Protein AF-0000000066303679 (afdb_homodimer)

Foldseek 3Di:
DADELDDPVQLLVLLVLLLVLCVVVVAFKEWALAPLLVCNNWQQDDPFLVAGWTWIRGNPDRDIATEGAPVCLVSSVRGTPDDSVRYHHDYCCQPPHPPHHCLLVVLVVCCVVPVPGAEYEYQCPRPSCDPVSVVNNCVNCVRHHYDHCHCSSLVSCQFPDPSQVVQLLLFQQLQQQLVVQLLVQAAAFAFQVVSQVSSVVSQQCRDPVDGWDAAQARKQKQAFQRLLPDRDDGDRDGGHAQIKMKTKDWHHGSQWTWIWIFMETHYDDDPVVQVVLVLLLVLQVQLQQQFAFFAFLLNSLVSSCVSNVVVPDDDDDFQKAWAGGHHHPDRGSPPATNHNPTGHTADFRRKMKGWSKDNDDRHIGTGIWIWGHHNGGIGTSYDPDRGHHYHD/DADELDDPVQLLVLLVLLLVLCVVVVAFKEWALAPLLVCNNWQQDDPFLVAGWTWIRGNPDRDIATEGAPVCLVSSVRGTPDDSVRYHHDYCCQPPHPPHHCLLVVLVVCCVVPVPGAEYEYQCPRPSCDPVSVVNNCVNCVRHHYDHCHCSSLVSPQFPDPSQVVQLLLFQQLQQQLVVQLLVQAAAFAFQVVSQVSSVVSQQCRDPVDGWDAAQARKQKQAFQRLLPDRDDGDRDGGHAQIKMKTKDWHHGSQWTWIWIFMETHYDDDPVVQVVLVLLLVLQVQLQQQFAFFAFLLNSLVSSCVSNVVVPDDDDDFQKAWAGGHHHPDRGSPPATNDNPTGHTADFRRKMKGWSKDNDDRHIGTGIWIWGHHNGGIGTSYDPDRGHHYHD

pLDDT: mean 97.38, std 2.49, range [75.25, 98.94]

Radius of gyration: 25.13 Å; Cα contacts (8 Å, |Δi|>4): 1932; chains: 2; bounding box: 58×66×66 Å

Secondary structure (DSSP, 8-state):
----SS-HHHHHHHHHHHHHHHHHTT-SEEEE--HHHHHHHH---BS-TTS--EEEEESSSSS-EEEEEGGGHHHHHHH-SS-GGGEEEEPGGGTT-SS--HHHHHHHHHHHH-TT--EEEE-TT-TTSBHHHHHHHHHH-TTSEEEE-TTHHHHHTTBPPHHHHHHHHHHHHHHHHHHHHHHHH--TTSBHHHHHHHHHHHHHH--SS------SS--EEEEGGGGG-SSPPP-SPBPPSSEEEEEEEEEEETTEEEEEEEEEEES---HHHHHHHHHHHHHHHHHHHT-STT-BHHHHHHHHHHHHHTTT----S-SEEEESB--TT-SEEEEEEESTT--PBP-TTBEEEE--EEE-SS-EEE--EEEEE-SSSEEES--S--S-EEE-/----SS-HHHHHHHHHHHHHHHHHTT-SEEEE--HHHHHHHH----S-TTS--EEEEESSSSS-EEEEEGGGHHHHHHH-SS-GGGEEEEPGGGTT-SS--HHHHHHHHHHHH-TT--EEEE-TT-TTSBHHHHHHHHHH-TTSEEEE-TTHHHHHTTBPPHHHHHHHHHHHHHHHHHHHHHHHH--TTSBHHHHHHHHHHHHHH--SS------SS--EEEEGGGGG-SSBPP-SPBPPSSEEEEEEEEEEETTEEEEEEEEEEES---HHHHHHHHHHHHHHHHHHHT--TT-BHHHHHHHHHHHHHTTT----S-SEEEESB--TT-SEEEEEEESTT--PBP-TTBEEEE--EEE-SS-EEE--EEEEE-SSSEEES--S--S-EEE-

Structure (mmCIF, N/CA/C/O backbone):
data_AF-0000000066303679-model_v1
#
loop_
_entity.id
_entity.type
_entity.pdbx_description
1 polymer 'Uncharacterized hydrolase/peptida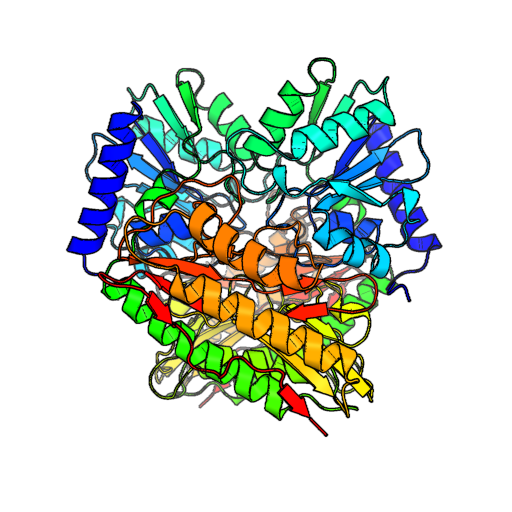se y4tM'
#
loop_
_atom_site.group_PDB
_atom_site.id
_atom_site.type_symbol
_atom_site.label_atom_id
_atom_site.label_alt_id
_atom_site.label_comp_id
_atom_site.label_asym_id
_atom_site.label_entity_id
_atom_site.label_seq_id
_atom_site.pdbx_PDB_ins_code
_atom_site.Cartn_x
_atom_site.Cartn_y
_atom_site.Cartn_z
_atom_site.occupancy
_atom_site.B_iso_or_equiv
_atom_site.auth_seq_id
_atom_site.auth_comp_id
_atom_site.auth_asym_id
_atom_site.auth_atom_id
_atom_site.pdb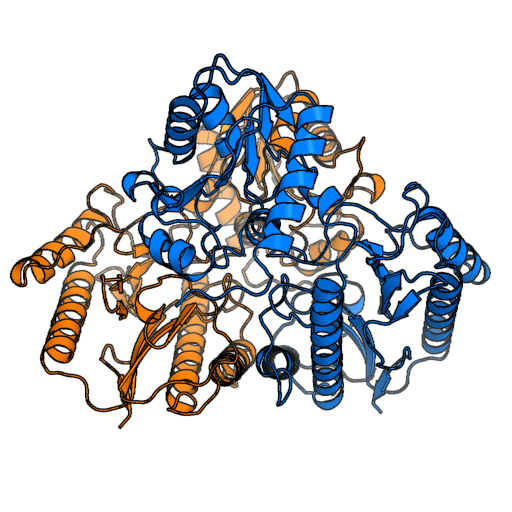x_PDB_model_num
ATOM 1 N N . MET A 1 1 ? 24.609 -1.785 -13.289 1 75.94 1 MET A N 1
ATOM 2 C CA . MET A 1 1 ? 24.969 -0.523 -12.648 1 75.94 1 MET A CA 1
ATOM 3 C C . MET A 1 1 ? 24.031 -0.221 -11.492 1 75.94 1 MET A C 1
ATOM 5 O O . MET A 1 1 ? 22.812 -0.431 -11.594 1 75.94 1 MET A O 1
ATOM 9 N N . ARG A 1 2 ? 24.578 0.362 -10.367 1 88.31 2 ARG A N 1
ATOM 10 C CA . ARG A 1 2 ? 23.797 0.709 -9.188 1 88.31 2 ARG A CA 1
ATOM 11 C C . ARG A 1 2 ? 23.047 2.02 -9.398 1 88.31 2 ARG A C 1
ATOM 13 O O . ARG A 1 2 ? 23.562 2.955 -10 1 88.31 2 ARG A O 1
ATOM 20 N N . ILE A 1 3 ? 21.875 2.033 -9 1 89.94 3 ILE A N 1
ATOM 21 C CA . ILE A 1 3 ? 21.031 3.227 -9.055 1 89.94 3 ILE A CA 1
ATOM 22 C C . ILE A 1 3 ? 20.938 3.854 -7.668 1 89.94 3 ILE A C 1
ATOM 24 O O . ILE A 1 3 ? 20.094 3.449 -6.859 1 89.94 3 ILE A O 1
ATOM 28 N N . LEU A 1 4 ? 21.797 4.859 -7.406 1 94.44 4 LEU A N 1
ATOM 29 C CA . LEU A 1 4 ? 21.781 5.559 -6.125 1 94.44 4 LEU A CA 1
ATOM 30 C C . LEU A 1 4 ? 21.359 7.012 -6.305 1 94.44 4 LEU A C 1
ATOM 32 O O . LEU A 1 4 ? 21.766 7.672 -7.262 1 94.44 4 LEU A O 1
ATOM 36 N N . HIS A 1 5 ? 20.547 7.453 -5.418 1 96.44 5 HIS A N 1
ATOM 37 C CA . HIS A 1 5 ? 19.984 8.797 -5.539 1 96.44 5 HIS A CA 1
ATOM 38 C C . HIS A 1 5 ? 20.672 9.766 -4.586 1 96.44 5 HIS A C 1
ATOM 40 O O . HIS A 1 5 ? 20.406 10.969 -4.621 1 96.44 5 HIS A O 1
ATOM 46 N N . PHE A 1 6 ? 21.516 9.258 -3.689 1 98.12 6 PHE A N 1
ATOM 47 C CA . PHE A 1 6 ? 22.281 10.055 -2.744 1 98.12 6 PHE A CA 1
ATOM 48 C C . PHE A 1 6 ? 23.75 9.641 -2.766 1 98.12 6 PHE A C 1
ATOM 50 O O . PHE A 1 6 ? 24.094 8.539 -3.219 1 98.12 6 PHE A O 1
ATOM 57 N N . SER A 1 7 ? 24.672 10.5 -2.281 1 97.62 7 SER A N 1
ATOM 58 C CA . SER A 1 7 ? 26.109 10.18 -2.203 1 97.62 7 SER A CA 1
ATOM 59 C C . SER A 1 7 ? 26.391 9.18 -1.092 1 97.62 7 SER A C 1
ATOM 61 O O . SER A 1 7 ? 25.609 9.055 -0.144 1 97.62 7 SER A O 1
ATOM 63 N N . ASP A 1 8 ? 27.469 8.492 -1.233 1 96.38 8 ASP A N 1
ATOM 64 C CA . ASP A 1 8 ? 27.906 7.582 -0.183 1 96.38 8 ASP A CA 1
ATOM 65 C C . ASP A 1 8 ? 28.078 8.312 1.147 1 96.38 8 ASP A C 1
ATOM 67 O O . ASP A 1 8 ? 27.75 7.77 2.205 1 96.38 8 ASP A O 1
ATOM 71 N N . ALA A 1 9 ? 28.562 9.492 1.059 1 97.62 9 ALA A N 1
ATOM 72 C CA . ALA A 1 9 ? 28.766 10.297 2.26 1 97.62 9 ALA A CA 1
ATOM 73 C C . ALA A 1 9 ? 27.453 10.578 2.967 1 97.62 9 ALA A C 1
ATOM 75 O O . ALA A 1 9 ? 27.375 10.57 4.195 1 97.62 9 ALA A O 1
ATOM 76 N N . GLU A 1 10 ? 26.406 10.844 2.201 1 98.12 10 GLU A N 1
ATOM 77 C CA . GLU A 1 10 ? 25.094 11.102 2.787 1 98.12 10 GLU A CA 1
ATOM 78 C C . GLU A 1 10 ? 24.547 9.852 3.475 1 98.12 10 GLU A C 1
ATOM 80 O O . GLU A 1 10 ? 24.016 9.93 4.586 1 98.12 10 GLU A O 1
ATOM 85 N N . TYR A 1 11 ? 24.641 8.703 2.84 1 98.12 11 TYR A N 1
ATOM 86 C CA . TYR A 1 11 ? 24.203 7.453 3.455 1 98.12 11 TYR A CA 1
ATOM 87 C C . TYR A 1 11 ? 24.984 7.18 4.738 1 98.12 11 TYR A C 1
ATOM 89 O O . TYR A 1 11 ? 24.406 6.723 5.73 1 98.12 11 TYR A O 1
ATOM 97 N N . GLN A 1 12 ? 26.266 7.469 4.699 1 97.75 12 GLN A N 1
ATOM 98 C CA . GLN A 1 12 ? 27.109 7.25 5.875 1 97.75 12 GLN A CA 1
ATOM 99 C C . GLN A 1 12 ? 26.688 8.156 7.027 1 97.75 12 GLN A C 1
ATOM 101 O O . GLN A 1 12 ? 26.625 7.723 8.18 1 97.75 12 GLN A O 1
ATOM 106 N N . GLN A 1 13 ? 26.422 9.383 6.711 1 98.12 13 GLN A N 1
ATOM 107 C CA . GLN A 1 13 ? 25.984 10.328 7.738 1 98.12 13 GLN A CA 1
ATOM 108 C C . GLN A 1 13 ? 24.656 9.883 8.352 1 98.12 13 GLN A C 1
ATOM 110 O O . GLN A 1 13 ? 24.469 9.984 9.562 1 98.12 13 GLN A O 1
ATOM 115 N N . ARG A 1 14 ? 23.75 9.422 7.512 1 98.56 14 ARG A N 1
ATOM 116 C CA . ARG A 1 14 ? 22.469 8.906 7.984 1 98.56 14 ARG A CA 1
ATOM 117 C C . ARG A 1 14 ? 22.656 7.738 8.945 1 98.56 14 ARG A C 1
ATOM 119 O O . ARG A 1 14 ? 22.062 7.703 10.016 1 98.56 14 ARG A O 1
ATOM 126 N N . MET A 1 15 ? 23.547 6.84 8.57 1 98.56 15 MET A N 1
ATOM 127 C CA . MET A 1 15 ? 23.828 5.664 9.383 1 98.56 15 MET A CA 1
ATOM 128 C C . MET A 1 15 ? 24.422 6.07 10.734 1 98.56 15 MET A C 1
ATOM 130 O O . MET A 1 15 ? 24.031 5.535 11.773 1 98.56 15 MET A O 1
ATOM 134 N N . LEU A 1 16 ? 25.281 7.027 10.688 1 98.38 16 LEU A N 1
ATOM 135 C CA . LEU A 1 16 ? 25.938 7.496 11.914 1 98.38 16 LEU A CA 1
ATOM 136 C C . LEU A 1 16 ? 24.906 8.094 12.875 1 98.38 16 LEU A C 1
ATOM 138 O O . LEU A 1 16 ? 24.969 7.84 14.078 1 98.38 16 LEU A O 1
ATOM 142 N N . ARG A 1 17 ? 24 8.859 12.383 1 98.69 17 ARG A N 1
ATOM 143 C CA . ARG A 1 17 ? 22.984 9.477 13.219 1 98.69 17 ARG A CA 1
ATOM 144 C C . ARG A 1 17 ? 22.062 8.422 13.836 1 98.69 17 ARG A C 1
ATOM 146 O O . ARG A 1 17 ? 21.641 8.562 14.984 1 98.69 17 ARG A O 1
ATOM 153 N N . VAL A 1 18 ? 21.75 7.355 13.078 1 98.88 18 VAL A N 1
ATOM 154 C CA . VAL A 1 18 ? 20.938 6.262 13.594 1 98.88 18 VAL A CA 1
ATOM 155 C C . VAL A 1 18 ? 21.688 5.531 14.703 1 98.88 18 VAL A C 1
ATOM 157 O O . VAL A 1 18 ? 21.141 5.254 15.766 1 98.88 18 VAL A O 1
ATOM 160 N N . LYS A 1 19 ? 22.969 5.277 14.492 1 98.81 19 LYS A N 1
ATOM 161 C CA . LYS A 1 19 ? 23.781 4.582 15.484 1 98.81 19 LYS A CA 1
ATOM 162 C C . LYS A 1 19 ? 23.922 5.406 16.766 1 98.81 19 LYS A C 1
ATOM 164 O O . LYS A 1 19 ? 23.984 4.855 17.859 1 98.81 19 LYS A O 1
ATOM 169 N N . GLN A 1 20 ? 24.016 6.719 16.609 1 98.75 20 GLN A N 1
ATOM 170 C CA . GLN A 1 20 ? 24.062 7.586 17.781 1 98.75 20 GLN A CA 1
ATOM 171 C C . GLN A 1 20 ? 22.797 7.453 18.625 1 98.75 20 GLN A C 1
ATOM 173 O O . GLN A 1 20 ? 22.859 7.391 19.859 1 98.75 20 GLN A O 1
ATOM 178 N N . ARG A 1 21 ? 21.672 7.395 18 1 98.62 21 ARG A N 1
ATOM 179 C CA . ARG A 1 21 ? 20.422 7.234 18.719 1 98.62 21 ARG A CA 1
ATOM 180 C C . ARG A 1 21 ? 20.328 5.848 19.344 1 98.62 21 ARG A C 1
ATOM 182 O O . ARG A 1 21 ? 19.781 5.688 20.438 1 98.62 21 ARG A O 1
ATOM 189 N N . MET A 1 22 ? 20.797 4.828 18.594 1 98.75 22 MET A N 1
ATOM 190 C CA . MET A 1 22 ? 20.859 3.48 19.156 1 98.75 22 MET A CA 1
ATOM 191 C C . MET A 1 22 ? 21.688 3.473 20.438 1 98.75 22 MET A C 1
ATOM 193 O O . MET A 1 22 ? 21.25 2.902 21.453 1 98.75 22 MET A O 1
ATOM 197 N N . GLN A 1 23 ? 22.797 4.133 20.359 1 98.38 23 GLN A N 1
ATOM 198 C CA . GLN A 1 23 ? 23.688 4.191 21.516 1 98.38 23 GLN A CA 1
ATOM 199 C C . GLN A 1 23 ? 23 4.867 22.703 1 98.38 23 GLN A C 1
ATOM 201 O O . GLN A 1 23 ? 23.094 4.387 23.828 1 98.38 23 GLN A O 1
ATOM 206 N N . ALA A 1 24 ? 22.312 5.906 22.438 1 98.44 24 ALA A N 1
ATOM 207 C CA . ALA A 1 24 ? 21.609 6.656 23.469 1 98.44 24 ALA A CA 1
ATOM 208 C C . ALA A 1 24 ? 20.531 5.809 24.141 1 98.44 24 ALA A C 1
ATOM 210 O O . ALA A 1 24 ? 20.141 6.07 25.281 1 98.44 24 ALA A O 1
ATOM 211 N N . GLN A 1 25 ? 20.109 4.758 23.469 1 97.88 25 GLN A N 1
ATOM 212 C CA . GLN A 1 25 ? 19.031 3.918 23.984 1 97.88 25 GLN A CA 1
ATOM 213 C C . GLN A 1 25 ? 19.547 2.535 24.375 1 97.88 25 GLN A C 1
ATOM 215 O O . GLN A 1 25 ? 18.766 1.619 24.625 1 97.88 25 GLN A O 1
ATOM 220 N N . ASP A 1 26 ? 20.812 2.324 24.297 1 98.12 26 ASP A N 1
ATOM 221 C CA . ASP A 1 26 ? 21.484 1.08 24.672 1 98.12 26 ASP A CA 1
ATOM 222 C C . ASP A 1 26 ? 21.031 -0.075 23.781 1 98.12 26 ASP A C 1
ATOM 224 O O . ASP A 1 26 ? 20.656 -1.142 24.281 1 98.12 26 ASP A O 1
ATOM 228 N N . ILE A 1 27 ? 20.953 0.171 22.484 1 98.75 27 ILE A N 1
ATOM 229 C CA . ILE A 1 27 ? 20.578 -0.84 21.5 1 98.75 27 ILE A CA 1
ATOM 230 C C . ILE A 1 27 ? 21.828 -1.359 20.797 1 98.75 27 ILE A C 1
ATOM 232 O O . ILE A 1 27 ? 22.562 -0.587 20.188 1 98.75 27 ILE A O 1
ATOM 236 N N . ASP A 1 28 ? 22.031 -2.652 20.844 1 98.75 28 ASP A N 1
ATOM 237 C CA . ASP A 1 28 ? 23.188 -3.277 20.203 1 98.75 28 ASP A CA 1
ATOM 238 C C . ASP A 1 28 ? 22.953 -3.492 18.719 1 98.75 28 ASP A C 1
ATOM 240 O O . ASP A 1 28 ? 23.859 -3.326 17.906 1 98.75 28 ASP A O 1
ATOM 244 N N . VAL A 1 29 ? 21.781 -3.938 18.391 1 98.88 29 VAL A N 1
ATOM 245 C CA . VAL A 1 29 ? 21.359 -4.203 17.016 1 98.88 29 VAL A CA 1
ATOM 246 C C . VAL A 1 29 ? 19.953 -3.66 16.797 1 98.88 29 VAL A C 1
ATOM 248 O O . VAL A 1 29 ? 19.078 -3.789 17.656 1 98.88 29 VAL A O 1
ATOM 251 N N . LEU A 1 30 ? 19.766 -2.957 15.734 1 98.94 30 LEU A N 1
ATOM 252 C CA . LEU A 1 30 ? 18.453 -2.486 15.32 1 98.94 30 LEU A CA 1
ATOM 253 C C . LEU A 1 30 ? 17.953 -3.268 14.109 1 98.94 30 LEU A C 1
ATOM 255 O O . LEU A 1 30 ? 18.641 -3.369 13.102 1 98.94 30 LEU A O 1
ATOM 259 N N . ILE A 1 31 ? 16.812 -3.932 14.234 1 98.94 31 ILE A N 1
ATOM 260 C CA . ILE A 1 31 ? 16.141 -4.562 13.102 1 98.94 31 ILE A CA 1
ATOM 261 C C . ILE A 1 31 ? 15.18 -3.574 12.453 1 98.94 31 ILE A C 1
ATOM 263 O O . ILE A 1 31 ? 14.148 -3.236 13.039 1 98.94 31 ILE A O 1
ATOM 267 N N . VAL A 1 32 ? 15.539 -3.078 11.281 1 98.88 32 VAL A N 1
ATOM 268 C CA . VAL A 1 32 ? 14.734 -2.119 10.523 1 98.88 32 VAL A CA 1
ATOM 269 C C . VAL A 1 32 ? 13.875 -2.857 9.5 1 98.88 32 VAL A C 1
ATOM 271 O O . VAL A 1 32 ? 14.406 -3.572 8.641 1 98.88 32 VAL A O 1
ATOM 274 N N . THR A 1 33 ? 12.562 -2.666 9.602 1 98.56 33 THR A N 1
ATOM 275 C CA . THR A 1 33 ? 11.688 -3.404 8.695 1 98.56 33 THR A CA 1
ATOM 276 C C . THR A 1 33 ? 10.844 -2.445 7.855 1 98.56 33 THR A C 1
ATOM 278 O O . THR A 1 33 ? 10.312 -2.832 6.812 1 98.56 33 THR A O 1
ATOM 281 N N . GLU A 1 34 ? 10.641 -1.218 8.312 1 98.06 34 GLU A N 1
ATOM 282 C CA . GLU A 1 34 ? 9.883 -0.247 7.52 1 98.06 34 GLU A CA 1
ATOM 283 C C . GLU A 1 34 ? 10.586 0.059 6.203 1 98.06 34 GLU A C 1
ATOM 285 O O . GLU A 1 34 ? 11.742 0.495 6.195 1 98.06 34 GLU A O 1
ATOM 290 N N . PRO A 1 35 ? 9.914 -0.115 5.09 1 98.5 35 PRO A N 1
ATOM 291 C CA . PRO A 1 35 ? 10.578 0.049 3.791 1 98.5 35 PRO A CA 1
ATOM 292 C C . PRO A 1 35 ? 11.18 1.438 3.607 1 98.5 35 PRO A C 1
ATOM 294 O O . PRO A 1 35 ? 12.266 1.571 3.035 1 98.5 35 PRO A O 1
ATOM 297 N N . ALA A 1 36 ? 10.516 2.436 4.086 1 98.69 36 ALA A N 1
ATOM 298 C CA . ALA A 1 36 ? 11.031 3.797 3.967 1 98.69 36 ALA A CA 1
ATOM 299 C C . ALA A 1 36 ? 12.359 3.947 4.707 1 98.69 36 ALA A C 1
ATOM 301 O O . ALA A 1 36 ? 13.266 4.641 4.238 1 98.69 36 ALA A O 1
ATOM 302 N N . ASN A 1 37 ? 12.461 3.309 5.859 1 98.88 37 ASN A N 1
ATOM 303 C CA . ASN A 1 37 ? 13.695 3.369 6.648 1 98.88 37 ASN A CA 1
ATOM 304 C C . ASN A 1 37 ? 14.82 2.596 5.977 1 98.88 37 ASN A C 1
ATOM 306 O O . ASN A 1 37 ? 15.977 3.027 6.004 1 98.88 37 ASN A O 1
ATOM 310 N N . ILE A 1 38 ? 14.5 1.444 5.406 1 98.88 38 ILE A N 1
ATOM 311 C CA . ILE A 1 38 ? 15.5 0.679 4.676 1 98.88 38 ILE A CA 1
ATOM 312 C C . ILE A 1 38 ? 15.992 1.485 3.475 1 98.88 38 ILE A C 1
ATOM 314 O O . ILE A 1 38 ? 17.203 1.577 3.232 1 98.88 38 ILE A O 1
ATOM 318 N N . ASN A 1 39 ? 15.062 2.086 2.742 1 98.81 39 ASN A N 1
ATOM 319 C CA . ASN A 1 39 ? 15.406 2.934 1.605 1 98.81 39 ASN A CA 1
ATOM 320 C C . ASN A 1 39 ? 16.281 4.109 2.029 1 98.81 39 ASN A C 1
ATOM 322 O O . ASN A 1 39 ? 17.281 4.406 1.383 1 98.81 39 ASN A O 1
ATOM 326 N N . TYR A 1 40 ? 15.914 4.766 3.129 1 98.88 40 TYR A N 1
ATOM 327 C CA . TYR A 1 40 ? 16.641 5.926 3.643 1 98.88 40 TYR A CA 1
ATOM 328 C C . TYR A 1 40 ? 18.078 5.582 3.949 1 98.88 40 TYR A C 1
ATOM 330 O O . TYR A 1 40 ? 19 6.355 3.637 1 98.88 40 TYR A O 1
ATOM 338 N N . LEU A 1 41 ? 18.312 4.434 4.469 1 98.81 41 LEU A N 1
ATOM 339 C CA . LEU A 1 41 ? 19.625 4.094 5.008 1 98.81 41 LEU A CA 1
ATOM 340 C C . LEU A 1 41 ? 20.5 3.447 3.941 1 98.81 41 LEU A C 1
ATOM 342 O O . LEU A 1 41 ? 21.719 3.457 4.051 1 98.81 41 LEU A O 1
ATOM 346 N N . THR A 1 42 ? 19.844 2.854 2.867 1 98.62 42 THR A N 1
ATOM 347 C CA . THR A 1 42 ? 20.672 2.035 1.983 1 98.62 42 THR A CA 1
ATOM 348 C C . THR A 1 42 ? 20.375 2.352 0.521 1 98.62 42 THR A C 1
ATOM 350 O O . THR A 1 42 ? 21.141 1.972 -0.37 1 98.62 42 THR A O 1
ATOM 353 N N . GLY A 1 43 ? 19.219 2.918 0.229 1 98.5 43 GLY A N 1
ATOM 354 C CA . GLY A 1 43 ? 18.766 3.154 -1.136 1 98.5 43 GLY A CA 1
ATOM 355 C C . GLY A 1 43 ? 17.891 2.047 -1.677 1 98.5 43 GLY A C 1
ATOM 356 O O . GLY A 1 43 ? 17.328 2.17 -2.77 1 98.5 43 GLY A O 1
ATOM 357 N N . TYR A 1 44 ? 17.703 0.926 -0.842 1 98.56 44 TYR A N 1
ATOM 358 C CA . TYR A 1 44 ? 16.922 -0.207 -1.321 1 98.56 44 TYR A CA 1
ATOM 359 C C . TYR A 1 44 ? 15.562 0.249 -1.831 1 98.56 44 TYR A C 1
ATOM 361 O O . TYR A 1 44 ? 14.859 1.001 -1.152 1 98.56 44 TYR A O 1
ATOM 369 N N . ASP A 1 45 ? 15.18 -0.183 -3.043 1 98.06 45 ASP A N 1
ATOM 370 C CA . ASP A 1 45 ? 13.891 0.22 -3.604 1 98.06 45 ASP A CA 1
ATOM 371 C C . ASP A 1 45 ? 13.305 -0.882 -4.48 1 98.06 45 ASP A C 1
ATOM 373 O O . ASP A 1 45 ? 13.633 -0.979 -5.668 1 98.06 45 ASP A O 1
ATOM 377 N N . ALA A 1 46 ? 12.438 -1.654 -3.947 1 97.75 46 ALA A N 1
ATOM 378 C CA . ALA A 1 46 ? 11.656 -2.699 -4.609 1 97.75 46 ALA A CA 1
ATOM 379 C C . ALA A 1 46 ? 10.352 -2.959 -3.869 1 97.75 46 ALA A C 1
ATOM 381 O O . ALA A 1 46 ? 10.219 -2.625 -2.688 1 97.75 46 ALA A O 1
ATOM 382 N N . TRP A 1 47 ? 9.344 -3.383 -4.605 1 97.69 47 TRP A N 1
ATOM 383 C CA . TRP A 1 47 ? 8.086 -3.762 -3.969 1 97.69 47 TRP A CA 1
ATOM 384 C C . TRP A 1 47 ? 8.156 -5.188 -3.432 1 97.69 47 TRP A C 1
ATOM 386 O O . TRP A 1 47 ? 7.414 -6.066 -3.885 1 97.69 47 TRP A O 1
ATOM 396 N N . SER A 1 48 ? 8.93 -5.391 -2.346 1 97.12 48 SER A N 1
ATOM 397 C CA . SER A 1 48 ? 9.227 -6.727 -1.843 1 97.12 48 SER A CA 1
ATOM 398 C C . SER A 1 48 ? 8.75 -6.898 -0.406 1 97.12 48 SER A C 1
ATOM 400 O O . SER A 1 48 ? 8.875 -7.977 0.174 1 97.12 48 SER A O 1
ATOM 402 N N . PHE A 1 49 ? 8.07 -5.863 0.181 1 97.06 49 PHE A N 1
ATOM 403 C CA . PHE A 1 49 ? 7.809 -5.832 1.614 1 97.06 49 PHE A CA 1
ATOM 404 C C . PHE A 1 49 ? 6.512 -6.566 1.941 1 97.06 49 PHE A C 1
ATOM 406 O O . PHE A 1 49 ? 6.066 -6.562 3.09 1 97.06 49 PHE A O 1
ATOM 413 N N . TYR A 1 50 ? 5.887 -7.262 0.937 1 95.69 50 TYR A N 1
ATOM 414 C CA . TYR A 1 50 ? 4.793 -8.18 1.229 1 95.69 50 TYR A CA 1
ATOM 415 C C . TYR A 1 50 ? 5.316 -9.477 1.826 1 95.69 50 TYR A C 1
ATOM 417 O O . TYR A 1 50 ? 4.539 -10.297 2.33 1 95.69 50 TYR A O 1
ATOM 425 N N . THR A 1 51 ? 6.613 -9.727 1.759 1 96.5 51 THR A N 1
ATOM 426 C CA . THR A 1 51 ? 7.305 -10.797 2.477 1 96.5 51 THR A CA 1
ATOM 427 C C . THR A 1 51 ? 8.25 -10.211 3.525 1 96.5 51 THR A C 1
ATOM 429 O O . THR A 1 51 ? 8.57 -9.023 3.49 1 96.5 51 THR A O 1
ATOM 432 N N . VAL A 1 52 ? 8.695 -11.078 4.414 1 97.75 52 VAL A N 1
ATOM 433 C CA . VAL A 1 52 ? 9.57 -10.641 5.5 1 97.75 52 VAL A CA 1
ATOM 434 C C . VAL A 1 52 ? 10.883 -10.117 4.93 1 97.75 52 VAL A C 1
ATOM 436 O O . VAL A 1 52 ? 11.477 -10.742 4.047 1 97.75 52 VAL A O 1
ATOM 439 N N . GLN A 1 53 ? 11.328 -8.953 5.324 1 98.5 53 GLN A N 1
ATOM 440 C CA . GLN A 1 53 ? 12.625 -8.375 5.008 1 98.5 53 GLN A CA 1
ATOM 441 C C . GLN A 1 53 ? 13.094 -7.438 6.113 1 98.5 53 GLN A C 1
ATOM 443 O O . GLN A 1 53 ? 12.281 -6.914 6.875 1 98.5 53 GLN A O 1
ATOM 448 N N . ALA A 1 54 ? 14.422 -7.234 6.207 1 98.81 54 ALA A N 1
ATOM 449 C CA . ALA A 1 54 ? 14.953 -6.375 7.262 1 98.81 54 ALA A CA 1
ATOM 450 C C . ALA A 1 54 ? 16.344 -5.848 6.902 1 98.81 54 ALA A C 1
ATOM 452 O O . ALA A 1 54 ? 17.031 -6.43 6.062 1 98.81 54 ALA A O 1
ATOM 453 N N . LEU A 1 55 ? 16.656 -4.758 7.406 1 98.94 55 LEU A N 1
ATOM 454 C CA . LEU A 1 55 ? 18.031 -4.262 7.516 1 98.94 55 LEU A CA 1
ATOM 455 C C . LEU A 1 55 ? 18.516 -4.355 8.953 1 98.94 55 LEU A C 1
ATOM 457 O O . LEU A 1 55 ? 17.906 -3.795 9.867 1 98.94 55 LEU A O 1
ATOM 461 N N . LEU A 1 56 ? 19.547 -5.117 9.203 1 98.94 56 LEU A N 1
ATOM 462 C CA . LEU A 1 56 ? 20.188 -5.172 10.516 1 98.94 56 LEU A CA 1
ATOM 463 C C . LEU A 1 56 ? 21.266 -4.102 10.641 1 98.94 56 LEU A C 1
ATOM 465 O O . LEU A 1 56 ? 22.219 -4.09 9.875 1 98.94 56 LEU A O 1
ATOM 469 N N . VAL A 1 57 ? 21.078 -3.199 11.516 1 98.94 57 VAL A N 1
ATOM 470 C CA . VAL A 1 57 ? 22.078 -2.172 11.82 1 98.94 57 VAL A CA 1
ATOM 471 C C . VAL A 1 57 ? 22.797 -2.514 13.125 1 98.94 57 VAL A C 1
ATOM 473 O O . VAL A 1 57 ? 22.156 -2.666 14.172 1 98.94 57 VAL A O 1
ATOM 476 N N . PHE A 1 58 ? 24.078 -2.648 13.102 1 98.56 58 PHE A N 1
ATOM 477 C CA . PHE A 1 58 ? 24.891 -3.049 14.242 1 98.56 58 PHE A CA 1
ATOM 478 C C . PHE A 1 58 ? 25.609 -1.849 14.844 1 98.56 58 PHE A C 1
ATOM 480 O O . PHE A 1 58 ? 26.141 -1.015 14.117 1 98.56 58 PHE A O 1
ATOM 487 N N . GLN A 1 59 ? 25.625 -1.845 16.156 1 97.38 59 GLN A N 1
ATOM 488 C CA . GLN A 1 59 ? 26.375 -0.774 16.812 1 97.38 59 GLN A CA 1
ATOM 489 C C . GLN A 1 59 ? 27.875 -0.926 16.562 1 97.38 59 GLN A C 1
ATOM 491 O O . GLN A 1 59 ? 28.562 0.056 16.297 1 97.38 59 GLN A O 1
ATOM 496 N N . ASP A 1 60 ? 28.406 -2.197 16.516 1 94.62 60 ASP A N 1
ATOM 497 C CA . ASP A 1 60 ? 29.844 -2.43 16.562 1 94.62 60 ASP A CA 1
ATOM 498 C C . ASP A 1 60 ? 30.359 -2.902 15.203 1 94.62 60 ASP A C 1
ATOM 500 O O . ASP A 1 60 ? 31.531 -3.295 15.086 1 94.62 60 ASP A O 1
ATOM 504 N N . VAL A 1 61 ? 29.516 -2.996 14.258 1 93.38 61 VAL A N 1
ATOM 505 C CA . VAL A 1 61 ? 29.906 -3.357 12.891 1 93.38 61 VAL A CA 1
ATOM 506 C C . VAL A 1 61 ? 29.609 -2.193 11.953 1 93.38 61 VAL A C 1
ATOM 508 O O . VAL A 1 61 ? 28.516 -1.619 11.977 1 93.38 61 VAL A O 1
ATOM 511 N N . ASP A 1 62 ? 30.484 -1.855 11.133 1 92.75 62 ASP A N 1
ATOM 512 C CA . ASP A 1 62 ? 30.422 -0.631 10.344 1 92.75 62 ASP A CA 1
ATOM 513 C C . ASP A 1 62 ? 29.266 -0.675 9.344 1 92.75 62 ASP A C 1
ATOM 515 O O . ASP A 1 62 ? 28.516 0.294 9.211 1 92.75 62 ASP A O 1
ATOM 519 N N . LEU A 1 63 ? 29.125 -1.854 8.672 1 96.69 63 LEU A N 1
ATOM 520 C CA . LEU A 1 63 ? 28.141 -1.935 7.605 1 96.69 63 LEU A CA 1
ATOM 521 C C . LEU A 1 63 ? 26.891 -2.686 8.07 1 96.69 63 LEU A C 1
ATOM 523 O O . LEU A 1 63 ? 27 -3.674 8.797 1 96.69 63 LEU A O 1
ATOM 527 N N . PRO A 1 64 ? 25.734 -2.184 7.676 1 98.69 64 PRO A N 1
ATOM 528 C CA . PRO A 1 64 ? 24.516 -2.955 7.934 1 98.69 64 PRO A CA 1
ATOM 529 C C . PRO A 1 64 ? 24.375 -4.176 7.027 1 98.69 64 PRO A C 1
ATOM 531 O O . PRO A 1 64 ? 25.203 -4.375 6.133 1 98.69 64 PRO A O 1
ATOM 534 N N . MET A 1 65 ? 23.422 -4.996 7.352 1 98.75 65 MET A N 1
ATOM 535 C CA . MET A 1 65 ? 23.156 -6.211 6.59 1 98.75 65 MET A CA 1
ATOM 536 C C . MET A 1 65 ? 21.703 -6.23 6.102 1 98.75 65 MET A C 1
ATOM 538 O O . MET A 1 65 ? 20.766 -6.125 6.902 1 98.75 65 MET A O 1
ATOM 542 N N . TRP A 1 66 ? 21.531 -6.32 4.781 1 98.88 66 TRP A N 1
ATOM 543 C CA . TRP A 1 66 ? 20.203 -6.48 4.203 1 98.88 66 TRP A CA 1
ATOM 544 C C . TRP A 1 66 ? 19.828 -7.957 4.125 1 98.88 66 TRP A C 1
ATOM 546 O O . TRP A 1 66 ? 20.609 -8.789 3.664 1 98.88 66 TRP A O 1
ATOM 556 N N . ILE A 1 67 ? 18.656 -8.328 4.613 1 98.94 67 ILE A N 1
ATOM 557 C CA . ILE A 1 67 ? 18.125 -9.688 4.531 1 98.94 67 ILE A CA 1
ATOM 558 C C . ILE A 1 67 ? 16.75 -9.672 3.854 1 98.94 67 ILE A C 1
ATOM 560 O O . ILE A 1 67 ? 15.867 -8.914 4.258 1 98.94 67 ILE A O 1
ATOM 564 N N . GLY A 1 68 ? 16.531 -10.383 2.82 1 98.44 68 GLY A N 1
ATOM 565 C CA . GLY A 1 68 ? 15.258 -10.516 2.111 1 98.44 68 GLY A CA 1
ATOM 566 C C . GLY A 1 68 ? 15.156 -11.797 1.312 1 98.44 68 GLY A C 1
ATOM 567 O O . GLY A 1 68 ? 16.047 -12.641 1.355 1 98.44 68 GLY A O 1
ATOM 568 N N . ARG A 1 69 ? 14.039 -11.945 0.664 1 97.75 69 ARG A N 1
ATOM 569 C CA . ARG A 1 69 ? 13.781 -13.141 -0.133 1 97.75 69 ARG A CA 1
ATOM 570 C C . ARG A 1 69 ? 14.828 -13.297 -1.23 1 97.75 69 ARG A C 1
ATOM 572 O O . ARG A 1 69 ? 15.266 -12.312 -1.83 1 97.75 69 ARG A O 1
ATOM 579 N N . SER A 1 70 ? 15.148 -14.477 -1.559 1 96.44 70 SER A N 1
ATOM 580 C CA . SER A 1 70 ? 16.234 -14.797 -2.488 1 96.44 70 SER A CA 1
ATOM 581 C C . SER A 1 70 ? 16 -14.125 -3.84 1 96.44 70 SER A C 1
ATOM 583 O O . SER A 1 70 ? 16.953 -13.586 -4.43 1 96.44 70 SER A O 1
ATOM 585 N N . ILE A 1 71 ? 14.812 -14.055 -4.328 1 95.06 71 ILE A N 1
ATOM 586 C CA . ILE A 1 71 ? 14.555 -13.539 -5.668 1 95.06 71 ILE A CA 1
ATOM 587 C C . ILE A 1 71 ? 14.711 -12.016 -5.672 1 95.06 71 ILE A C 1
ATOM 589 O O . ILE A 1 71 ? 14.859 -11.406 -6.73 1 95.06 71 ILE A O 1
ATOM 593 N N . ASP A 1 72 ? 14.688 -11.375 -4.512 1 96.94 72 ASP A N 1
ATOM 594 C CA . ASP A 1 72 ? 14.766 -9.922 -4.434 1 96.94 72 ASP A CA 1
ATOM 595 C C . ASP A 1 72 ? 16.219 -9.469 -4.223 1 96.94 72 ASP A C 1
ATOM 597 O O . ASP A 1 72 ? 16.484 -8.266 -4.156 1 96.94 72 ASP A O 1
ATOM 601 N N . LYS A 1 73 ? 17.109 -10.438 -4.121 1 96.81 73 LYS A N 1
ATOM 602 C CA . LYS A 1 73 ? 18.531 -10.133 -3.961 1 96.81 73 LYS A CA 1
ATOM 603 C C . LYS A 1 73 ? 19.016 -9.211 -5.074 1 96.81 73 LYS A C 1
ATOM 605 O O . LYS A 1 73 ? 19.797 -8.281 -4.824 1 96.81 73 LYS A O 1
ATOM 610 N N . GLN A 1 74 ? 18.578 -9.484 -6.266 1 96.19 74 GLN A N 1
ATOM 611 C CA . GLN A 1 74 ? 19.047 -8.711 -7.406 1 96.19 74 GLN A CA 1
ATOM 612 C C . GLN A 1 74 ? 18.641 -7.242 -7.277 1 96.19 74 GLN A C 1
ATOM 614 O O . GLN A 1 74 ? 19.406 -6.344 -7.637 1 96.19 74 GLN A O 1
ATOM 619 N N . SER A 1 75 ? 17.422 -7.008 -6.816 1 97.19 75 SER A N 1
ATOM 620 C CA . SER A 1 75 ? 17 -5.629 -6.594 1 97.19 75 SER A CA 1
ATOM 621 C C . SER A 1 75 ? 17.875 -4.945 -5.547 1 97.19 75 SER A C 1
ATOM 623 O O . SER A 1 75 ? 18.156 -3.752 -5.656 1 97.19 75 SER A O 1
ATOM 625 N N . ALA A 1 76 ? 18.25 -5.711 -4.523 1 98.12 76 ALA A N 1
ATOM 626 C CA . ALA A 1 76 ? 19.109 -5.145 -3.492 1 98.12 76 ALA A CA 1
ATOM 627 C C . ALA A 1 76 ? 20.469 -4.773 -4.066 1 98.12 76 ALA A C 1
ATOM 629 O O . ALA A 1 76 ? 21 -3.699 -3.779 1 98.12 76 ALA A O 1
ATOM 630 N N . ILE A 1 77 ? 21 -5.602 -4.891 1 97.12 77 ILE A N 1
ATOM 631 C CA . ILE A 1 77 ? 22.297 -5.352 -5.508 1 97.12 77 ILE A CA 1
ATOM 632 C C . ILE A 1 77 ? 22.234 -4.078 -6.348 1 97.12 77 ILE A C 1
ATOM 634 O O . ILE A 1 77 ? 23.141 -3.248 -6.305 1 97.12 77 ILE A O 1
ATOM 638 N N . VAL A 1 78 ? 21.156 -3.877 -7.023 1 96.25 78 VAL A N 1
ATOM 639 C CA . VAL A 1 78 ? 21 -2.799 -7.992 1 96.25 78 VAL A CA 1
ATOM 640 C C . VAL A 1 78 ? 20.734 -1.482 -7.266 1 96.25 78 VAL A C 1
ATOM 642 O O . VAL A 1 78 ? 21.203 -0.425 -7.691 1 96.25 78 VAL A O 1
ATOM 645 N N . THR A 1 79 ? 20.047 -1.521 -6.133 1 97.69 79 THR A N 1
ATOM 646 C CA . THR A 1 79 ? 19.484 -0.271 -5.637 1 97.69 79 THR A CA 1
ATOM 647 C C . THR A 1 79 ? 20.188 0.174 -4.359 1 97.69 79 THR A C 1
ATOM 649 O O . THR A 1 79 ? 20.047 1.326 -3.939 1 97.69 79 THR A O 1
ATOM 652 N N . THR A 1 80 ? 20.922 -0.7 -3.67 1 98 80 THR A N 1
ATOM 653 C CA . THR A 1 80 ? 21.516 -0.301 -2.398 1 98 80 THR A CA 1
ATOM 654 C C . THR A 1 80 ? 22.969 0.115 -2.586 1 98 80 THR A C 1
ATOM 656 O O . THR A 1 80 ? 23.594 -0.232 -3.59 1 98 80 THR A O 1
ATOM 659 N N . ASN A 1 81 ? 23.469 0.853 -1.622 1 96.75 81 ASN A N 1
ATOM 660 C CA . ASN A 1 81 ? 24.875 1.201 -1.566 1 96.75 81 ASN A CA 1
ATOM 661 C C . ASN A 1 81 ? 25.688 0.133 -0.839 1 96.75 81 ASN A C 1
ATOM 663 O O . ASN A 1 81 ? 26.859 0.353 -0.507 1 96.75 81 ASN A O 1
ATOM 667 N N . LEU A 1 82 ? 25.141 -1.057 -0.605 1 97.94 82 LEU A N 1
ATOM 668 C CA . LEU A 1 82 ? 25.781 -2.119 0.161 1 97.94 82 LEU A CA 1
ATOM 669 C C . LEU A 1 82 ? 26.625 -3.004 -0.742 1 97.94 82 LEU A C 1
ATOM 671 O O . LEU A 1 82 ? 26.25 -3.289 -1.879 1 97.94 82 LEU A O 1
ATOM 675 N N . PRO A 1 83 ? 27.797 -3.42 -0.252 1 97.5 83 PRO A N 1
ATOM 676 C CA . PRO A 1 83 ? 28.516 -4.457 -0.995 1 97.5 83 PRO A CA 1
ATOM 677 C C . PRO A 1 83 ? 27.781 -5.793 -1.009 1 97.5 83 PRO A C 1
ATOM 679 O O . PRO A 1 83 ? 26.969 -6.066 -0.117 1 97.5 83 PRO A O 1
ATOM 682 N N . ASP A 1 84 ? 28.047 -6.656 -1.93 1 96.94 84 ASP A N 1
ATOM 683 C CA . ASP A 1 84 ? 27.344 -7.91 -2.164 1 96.94 84 ASP A CA 1
ATOM 684 C C . ASP A 1 84 ? 27.359 -8.789 -0.914 1 96.94 84 ASP A C 1
ATOM 686 O O . ASP A 1 84 ? 26.391 -9.508 -0.642 1 96.94 84 ASP A O 1
ATOM 690 N N . GLU A 1 85 ? 28.406 -8.727 -0.171 1 97.38 85 GLU A N 1
ATOM 691 C CA . GLU A 1 85 ? 28.562 -9.602 0.985 1 97.38 85 GLU A CA 1
ATOM 692 C C . GLU A 1 85 ? 27.609 -9.211 2.111 1 97.38 85 GLU A C 1
ATOM 694 O O . GLU A 1 85 ? 27.406 -9.977 3.061 1 97.38 85 GLU A O 1
ATOM 699 N N . ARG A 1 86 ? 26.984 -7.973 1.998 1 98.5 86 ARG A N 1
ATOM 700 C CA . ARG A 1 86 ? 26.062 -7.484 3.023 1 98.5 86 ARG A CA 1
ATOM 701 C C . ARG A 1 86 ? 24.609 -7.684 2.598 1 98.5 86 ARG A C 1
ATOM 703 O O . ARG A 1 86 ? 23.688 -7.262 3.299 1 98.5 86 ARG A O 1
ATOM 710 N N . ILE A 1 87 ? 24.422 -8.305 1.478 1 98.69 87 ILE A N 1
ATOM 711 C CA . ILE A 1 87 ? 23.094 -8.672 0.966 1 98.69 87 ILE A CA 1
ATOM 712 C C . ILE A 1 87 ? 22.875 -10.172 1.133 1 98.69 87 ILE A C 1
ATOM 714 O O . ILE A 1 87 ? 23.469 -10.977 0.405 1 98.69 87 ILE A O 1
ATOM 718 N N . ILE A 1 88 ? 22.031 -10.523 2.07 1 98.75 88 ILE A N 1
ATOM 719 C CA . ILE A 1 88 ? 21.891 -11.922 2.469 1 98.75 88 ILE A CA 1
ATOM 720 C C . ILE A 1 88 ? 20.484 -12.422 2.131 1 98.75 88 ILE A C 1
ATOM 722 O O . ILE A 1 88 ? 19.531 -12.102 2.834 1 98.75 88 ILE A O 1
ATOM 726 N N . PRO A 1 89 ? 20.312 -13.266 1.109 1 98.25 89 PRO A N 1
ATOM 727 C CA . PRO A 1 89 ? 19 -13.797 0.743 1 98.25 89 PRO A CA 1
ATOM 728 C C . PRO A 1 89 ? 18.594 -14.992 1.593 1 98.25 89 PRO A C 1
ATOM 730 O O . PRO A 1 89 ? 19.438 -15.82 1.953 1 98.25 89 PRO A O 1
ATOM 733 N N . TYR A 1 90 ? 17.359 -15.047 2.014 1 98 90 TYR A N 1
ATOM 734 C CA . TYR A 1 90 ? 16.859 -16.281 2.604 1 98 90 TYR A CA 1
ATOM 735 C C . TYR A 1 90 ? 16.109 -17.109 1.567 1 98 90 TYR A C 1
ATOM 737 O O . TYR A 1 90 ? 15.531 -16.562 0.626 1 98 90 TYR A O 1
ATOM 745 N N . PRO A 1 91 ? 16.062 -18.406 1.72 1 95 91 PRO A N 1
ATOM 746 C CA . PRO A 1 91 ? 15.438 -19.297 0.729 1 95 91 PRO A CA 1
ATOM 747 C C . PRO A 1 91 ? 13.914 -19.172 0.725 1 95 91 PRO A C 1
ATOM 749 O O . PRO A 1 91 ? 13.312 -18.828 1.745 1 95 91 PRO A O 1
ATOM 752 N N . ASP A 1 92 ? 13.305 -19.578 -0.323 1 93.19 92 ASP A N 1
ATOM 753 C CA . ASP A 1 92 ? 11.875 -19.453 -0.586 1 93.19 92 ASP A CA 1
ATOM 754 C C . ASP A 1 92 ? 11.055 -20.344 0.341 1 93.19 92 ASP A C 1
ATOM 756 O O . ASP A 1 92 ? 9.844 -20.172 0.483 1 93.19 92 ASP A O 1
ATOM 760 N N . ILE A 1 93 ? 11.703 -21.266 1.011 1 91.69 93 ILE A N 1
ATOM 761 C CA . ILE A 1 93 ? 11.008 -22.188 1.9 1 91.69 93 ILE A CA 1
ATOM 762 C C . ILE A 1 93 ? 10.398 -21.422 3.07 1 91.69 93 ILE A C 1
ATOM 764 O O . ILE A 1 93 ? 9.523 -21.922 3.768 1 91.69 93 ILE A O 1
ATOM 768 N N . TYR A 1 94 ? 10.867 -20.172 3.309 1 94.31 94 TYR A N 1
ATOM 769 C CA . TYR A 1 94 ? 10.352 -19.344 4.402 1 94.31 94 TYR A CA 1
ATOM 770 C C . TYR A 1 94 ? 9.125 -18.562 3.963 1 94.31 94 TYR A C 1
ATOM 772 O O . TYR A 1 94 ? 8.422 -17.984 4.797 1 94.31 94 TYR A O 1
ATOM 780 N N . VAL A 1 95 ? 8.836 -18.547 2.668 1 92.69 95 VAL A N 1
ATOM 781 C CA . VAL A 1 95 ? 7.793 -17.672 2.139 1 92.69 95 VAL A CA 1
ATOM 782 C C . VAL A 1 95 ? 6.43 -18.344 2.297 1 92.69 95 VAL A C 1
ATOM 784 O O . VAL A 1 95 ? 6.199 -19.422 1.752 1 92.69 95 VAL A O 1
ATOM 787 N N . HIS A 1 96 ? 5.539 -17.656 3.025 1 89.31 96 HIS A N 1
ATOM 788 C CA . HIS A 1 96 ? 4.172 -18.109 3.234 1 89.31 96 HIS A CA 1
ATOM 789 C C . HIS A 1 96 ? 4.145 -19.594 3.582 1 89.31 96 HIS A C 1
ATOM 791 O O . HIS A 1 96 ? 3.375 -20.359 2.998 1 89.31 96 HIS A O 1
ATOM 797 N N . SER A 1 97 ? 5.047 -19.969 4.469 1 87.75 97 SER A N 1
ATOM 798 C CA . SER A 1 97 ? 5.141 -21.328 4.973 1 87.75 97 SER A CA 1
ATOM 799 C C . SER A 1 97 ? 4.461 -21.469 6.328 1 87.75 97 SER A C 1
ATOM 801 O O . SER A 1 97 ? 4.57 -20.578 7.18 1 87.75 97 SER A O 1
ATOM 803 N N . PRO A 1 98 ? 3.762 -22.609 6.523 1 82.12 98 PRO A N 1
ATOM 804 C CA . PRO A 1 98 ? 3.062 -22.781 7.797 1 82.12 98 PRO A CA 1
ATOM 805 C C . PRO A 1 98 ? 4.012 -23.109 8.953 1 82.12 98 PRO A C 1
ATOM 807 O O . PRO A 1 98 ? 3.705 -22.812 10.109 1 82.12 98 PRO A O 1
ATOM 810 N N . ASP A 1 99 ? 5.18 -23.672 8.672 1 88.12 99 ASP A N 1
ATOM 811 C CA . ASP A 1 99 ? 5.996 -24.219 9.75 1 88.12 99 ASP A CA 1
ATOM 812 C C . ASP A 1 99 ? 7.332 -23.484 9.852 1 88.12 99 ASP A C 1
ATOM 814 O O . ASP A 1 99 ? 8.195 -23.875 10.648 1 88.12 99 ASP A O 1
ATOM 818 N N . ARG A 1 100 ? 7.535 -22.5 8.93 1 93.88 100 ARG A N 1
ATOM 819 C CA . ARG A 1 100 ? 8.766 -21.719 8.938 1 93.88 100 ARG A CA 1
ATOM 820 C C . ARG A 1 100 ? 8.461 -20.234 8.797 1 93.88 100 ARG A C 1
ATOM 822 O O . ARG A 1 100 ? 7.414 -19.844 8.273 1 93.88 100 ARG A O 1
ATOM 829 N N . HIS A 1 101 ? 9.375 -19.516 9.273 1 96.88 101 HIS A N 1
ATOM 830 C CA . HIS A 1 101 ? 9.234 -18.062 9.195 1 96.88 101 HIS A CA 1
ATOM 831 C C . HIS A 1 101 ? 10.586 -17.391 9 1 96.88 101 HIS A C 1
ATOM 833 O O . HIS A 1 101 ? 11.578 -17.766 9.633 1 96.88 101 HIS A O 1
ATOM 839 N N . ALA A 1 102 ? 10.648 -16.406 8.156 1 98 102 ALA A N 1
ATOM 840 C CA . ALA A 1 102 ? 11.914 -15.789 7.77 1 98 102 ALA A CA 1
ATOM 841 C C . ALA A 1 102 ? 12.547 -15.047 8.945 1 98 102 ALA A C 1
ATOM 843 O O . ALA A 1 102 ? 13.75 -14.781 8.945 1 98 102 ALA A O 1
ATOM 844 N N . ALA A 1 103 ? 11.766 -14.688 9.938 1 98 103 ALA A N 1
ATOM 845 C CA . ALA A 1 103 ? 12.312 -14.078 11.148 1 98 103 ALA A CA 1
ATOM 846 C C . ALA A 1 103 ? 13.336 -14.992 11.805 1 98 103 ALA A C 1
ATOM 848 O O . ALA A 1 103 ? 14.289 -14.523 12.438 1 98 103 ALA A O 1
ATOM 849 N N . GLN A 1 104 ? 13.18 -16.312 11.695 1 97.94 104 GLN A N 1
ATOM 850 C CA . GLN A 1 104 ? 14.141 -17.281 12.211 1 97.94 104 GLN A CA 1
ATOM 851 C C . GLN A 1 104 ? 15.492 -17.141 11.531 1 97.94 104 GLN A C 1
ATOM 853 O O . GLN A 1 104 ? 16.531 -17.188 12.188 1 97.94 104 GLN A O 1
ATOM 858 N N . PHE A 1 105 ? 15.406 -16.984 10.234 1 98.56 105 PHE A N 1
ATOM 859 C CA . PHE A 1 105 ? 16.625 -16.75 9.461 1 98.56 105 PHE A CA 1
ATOM 860 C C . PHE A 1 105 ? 17.297 -15.445 9.867 1 98.56 105 PHE A C 1
ATOM 862 O O . PHE A 1 105 ? 18.516 -15.398 10.047 1 98.56 105 PHE A O 1
ATOM 869 N N . ILE A 1 106 ? 16.562 -14.406 10.031 1 98.75 106 ILE A N 1
ATOM 870 C CA . ILE A 1 106 ? 17.062 -13.102 10.445 1 98.75 106 ILE A CA 1
ATOM 871 C C . ILE A 1 106 ? 17.766 -13.227 11.797 1 98.75 106 ILE A C 1
ATOM 873 O O . ILE A 1 106 ? 18.859 -12.688 11.984 1 98.75 106 ILE A O 1
ATOM 877 N N . ALA A 1 107 ? 17.125 -13.922 12.719 1 98.69 107 ALA A N 1
ATOM 878 C CA . ALA A 1 107 ? 17.703 -14.148 14.047 1 98.69 107 ALA A CA 1
ATOM 879 C C . ALA A 1 107 ? 19.047 -14.859 13.945 1 98.69 107 ALA A C 1
ATOM 881 O O . ALA A 1 107 ? 20 -14.508 14.648 1 98.69 107 ALA A O 1
ATOM 882 N N . GLN A 1 108 ? 19.094 -15.844 13.078 1 98.31 108 GLN A N 1
ATOM 883 C CA . GLN A 1 108 ? 20.328 -16.578 12.875 1 98.31 108 GLN A CA 1
ATOM 884 C C . GLN A 1 108 ? 21.453 -15.664 12.375 1 98.31 108 GLN A C 1
ATOM 886 O O . GLN A 1 108 ? 22.578 -15.742 12.852 1 98.31 108 GLN A O 1
ATOM 891 N N . MET A 1 109 ? 21.125 -14.828 11.406 1 98.38 109 MET A N 1
ATOM 892 C CA . MET A 1 109 ? 22.109 -13.914 10.852 1 98.38 109 MET A CA 1
ATOM 893 C C . MET A 1 109 ? 22.547 -12.891 11.898 1 98.38 109 MET A C 1
ATOM 895 O O . MET A 1 109 ? 23.719 -12.516 11.953 1 98.38 109 MET A O 1
ATOM 899 N N . LEU A 1 110 ? 21.594 -12.406 12.672 1 98.31 110 LEU A N 1
ATOM 900 C CA . LEU A 1 110 ? 21.891 -11.469 13.742 1 98.31 110 LEU A CA 1
ATOM 901 C C . LEU A 1 110 ? 22.906 -12.062 14.711 1 98.31 110 LEU A C 1
ATOM 903 O O . LEU A 1 110 ? 23.922 -11.422 15.016 1 98.31 110 LEU A O 1
ATOM 907 N N . LEU A 1 111 ? 22.719 -13.297 15.141 1 96.81 111 LEU A N 1
ATOM 908 C CA . LEU A 1 111 ? 23.578 -13.945 16.109 1 96.81 111 LEU A CA 1
ATOM 909 C C . LEU A 1 111 ? 24.953 -14.242 15.516 1 96.81 111 LEU A C 1
ATOM 911 O O . LEU A 1 111 ? 25.969 -14.203 16.219 1 96.81 111 LEU A O 1
ATOM 915 N N . ARG A 1 112 ? 24.953 -14.57 14.273 1 96.81 112 ARG A N 1
ATOM 916 C CA . ARG A 1 112 ? 26.219 -14.82 13.594 1 96.81 112 ARG A CA 1
ATOM 917 C C . ARG A 1 112 ? 27.109 -13.578 13.609 1 96.81 112 ARG A C 1
ATOM 919 O O . ARG A 1 112 ? 28.312 -13.68 13.867 1 96.81 112 ARG A O 1
ATOM 926 N N . GLU A 1 113 ? 26.516 -12.43 13.375 1 96.75 113 GLU A N 1
ATOM 927 C CA . GLU A 1 113 ? 27.281 -11.195 13.234 1 96.75 113 GLU A CA 1
ATOM 928 C C . GLU A 1 113 ? 27.5 -10.531 14.594 1 96.75 113 GLU A C 1
ATOM 930 O O . GLU A 1 113 ? 28.516 -9.859 14.797 1 96.75 113 GLU A O 1
ATOM 935 N N . ALA A 1 114 ? 26.516 -10.688 15.453 1 97.12 114 ALA A N 1
ATOM 936 C CA . ALA A 1 114 ? 26.578 -10.094 16.781 1 97.12 114 ALA A CA 1
ATOM 937 C C . ALA A 1 114 ? 26.188 -11.109 17.859 1 97.12 114 ALA A C 1
ATOM 939 O O . ALA A 1 114 ? 25.172 -10.961 18.531 1 97.12 114 ALA A O 1
ATOM 940 N N . PRO A 1 115 ? 27.078 -12.023 18.141 1 95.69 115 PRO A N 1
ATOM 941 C CA . PRO A 1 115 ? 26.75 -13.117 19.062 1 95.69 115 PRO A CA 1
ATOM 942 C C . PRO A 1 115 ? 26.578 -12.633 20.5 1 95.69 115 PRO A C 1
ATOM 944 O O . PRO A 1 115 ? 25.969 -13.32 21.312 1 95.69 115 PRO A O 1
ATOM 947 N N . ARG A 1 116 ? 27.062 -11.484 20.828 1 95.5 116 ARG A N 1
ATOM 948 C CA . ARG A 1 116 ? 27.016 -11.016 22.203 1 95.5 116 ARG A CA 1
ATOM 949 C C . ARG A 1 116 ? 25.938 -9.945 22.375 1 95.5 116 ARG A C 1
ATOM 951 O O . ARG A 1 116 ? 25.875 -9.289 23.422 1 95.5 116 ARG A O 1
ATOM 958 N N . ALA A 1 117 ? 25.172 -9.719 21.281 1 97.06 117 ALA A N 1
ATOM 959 C CA . ALA A 1 117 ? 24.109 -8.727 21.391 1 97.06 117 ALA A CA 1
ATOM 960 C C . ALA A 1 117 ? 23.203 -9.023 22.594 1 97.06 117 ALA A C 1
ATOM 962 O O . ALA A 1 117 ? 22.812 -10.164 22.812 1 97.06 117 ALA A O 1
ATOM 963 N N . LYS A 1 118 ? 22.891 -8.008 23.375 1 98 118 LYS A N 1
ATOM 964 C CA . LYS A 1 118 ? 22.031 -8.156 24.547 1 98 118 LYS A CA 1
ATOM 965 C C . LYS A 1 118 ? 20.688 -7.469 24.328 1 98 118 LYS A C 1
ATOM 967 O O . LYS A 1 118 ? 19.641 -7.961 24.781 1 98 118 LYS A O 1
ATOM 972 N N . THR A 1 119 ? 20.734 -6.344 23.703 1 98.75 119 THR A N 1
ATOM 973 C CA . THR A 1 119 ? 19.516 -5.566 23.469 1 98.75 119 THR A CA 1
ATOM 974 C C . THR A 1 119 ? 19.312 -5.344 21.969 1 98.75 119 THR A C 1
ATOM 976 O O . THR A 1 119 ? 20.172 -4.789 21.297 1 98.75 119 THR A O 1
ATOM 979 N N . VAL A 1 120 ? 18.188 -5.789 21.484 1 98.81 120 VAL A N 1
ATOM 980 C CA . VAL A 1 120 ? 17.812 -5.637 20.078 1 98.81 120 VAL A CA 1
ATOM 981 C C . VAL A 1 120 ? 16.609 -4.707 19.953 1 98.81 120 VAL A C 1
ATOM 983 O O . VAL A 1 120 ? 15.562 -4.949 20.578 1 98.81 120 VAL A O 1
ATOM 986 N N . GLY A 1 121 ? 16.812 -3.551 19.234 1 98.88 121 GLY A N 1
ATOM 987 C CA . GLY A 1 121 ? 15.703 -2.67 18.922 1 98.88 121 GLY A CA 1
ATOM 988 C C . GLY A 1 121 ? 14.883 -3.146 17.734 1 98.88 121 GLY A C 1
ATOM 989 O O . GLY A 1 121 ? 15.43 -3.645 16.75 1 98.88 121 GLY A O 1
ATOM 990 N N . VAL A 1 122 ? 13.586 -3.102 17.844 1 98.88 122 VAL A N 1
ATOM 991 C CA . VAL A 1 122 ? 12.672 -3.465 16.766 1 98.88 122 VAL A CA 1
ATOM 992 C C . VAL A 1 122 ? 11.625 -2.367 16.578 1 98.88 122 VAL A C 1
ATOM 994 O O . VAL A 1 122 ? 11.391 -1.567 17.484 1 98.88 122 VAL A O 1
ATOM 997 N N . GLU A 1 123 ? 11.031 -2.285 15.445 1 98.44 123 GLU A N 1
ATOM 998 C CA . GLU A 1 123 ? 10.023 -1.281 15.133 1 98.44 123 GLU A CA 1
ATOM 999 C C . GLU A 1 123 ? 8.617 -1.814 15.398 1 98.44 123 GLU A C 1
ATOM 1001 O O . GLU A 1 123 ? 7.875 -2.117 14.461 1 98.44 123 GLU A O 1
ATOM 1006 N N . MET A 1 124 ? 8.156 -1.773 16.594 1 97.88 124 MET A N 1
ATOM 1007 C CA . MET A 1 124 ? 6.977 -2.486 17.062 1 97.88 124 MET A CA 1
ATOM 1008 C C . MET A 1 124 ? 5.723 -1.99 16.344 1 97.88 124 MET A C 1
ATOM 1010 O O . MET A 1 124 ? 4.773 -2.752 16.156 1 97.88 124 MET A O 1
ATOM 1014 N N . GLY A 1 125 ? 5.684 -0.754 15.938 1 96.56 125 GLY A N 1
ATOM 1015 C CA . GLY A 1 125 ? 4.496 -0.187 15.32 1 96.56 125 GLY A CA 1
ATOM 1016 C C . GLY A 1 125 ? 4.602 -0.095 13.805 1 96.56 125 GLY A C 1
ATOM 1017 O O . GLY A 1 125 ? 3.729 0.482 13.156 1 96.56 125 GLY A O 1
ATOM 1018 N N . ALA A 1 126 ? 5.723 -0.625 13.227 1 96.5 126 ALA A N 1
ATOM 1019 C CA . ALA A 1 126 ? 5.879 -0.604 11.773 1 96.5 126 ALA A CA 1
ATOM 1020 C C . ALA A 1 126 ? 4.875 -1.535 11.102 1 96.5 126 ALA A C 1
ATOM 1022 O O . ALA A 1 126 ? 4.609 -2.633 11.594 1 96.5 126 ALA A O 1
ATOM 1023 N N . TYR A 1 127 ? 4.344 -1.146 9.961 1 95.19 127 TYR A N 1
ATOM 1024 C CA . TYR A 1 127 ? 3.277 -1.863 9.273 1 95.19 127 TYR A CA 1
ATOM 1025 C C . TYR A 1 127 ? 3.738 -3.254 8.852 1 95.19 127 TYR A C 1
ATOM 1027 O O . TYR A 1 127 ? 2.934 -4.188 8.789 1 95.19 127 TYR A O 1
ATOM 1035 N N . TYR A 1 128 ? 4.988 -3.359 8.586 1 96.62 128 TYR A N 1
ATOM 1036 C CA . TYR A 1 128 ? 5.469 -4.621 8.031 1 96.62 128 TYR A CA 1
ATOM 1037 C C . TYR A 1 128 ? 6.348 -5.355 9.039 1 96.62 128 TYR A C 1
ATOM 1039 O O . TYR A 1 128 ? 7.184 -6.176 8.656 1 96.62 128 TYR A O 1
ATOM 1047 N N . TYR A 1 129 ? 6.277 -4.973 10.297 1 98.19 129 TYR A N 1
ATOM 1048 C CA . TYR A 1 129 ? 6.746 -5.727 11.453 1 98.19 129 TYR A CA 1
ATOM 1049 C C . TYR A 1 129 ? 5.57 -6.289 12.25 1 98.19 129 TYR A C 1
ATOM 1051 O O . TYR A 1 129 ? 5.168 -5.715 13.266 1 98.19 129 TYR A O 1
ATOM 1059 N N . THR A 1 130 ? 5.102 -7.441 11.844 1 97.94 130 THR A N 1
ATOM 1060 C CA . THR A 1 130 ? 3.844 -8 12.328 1 97.94 130 THR A CA 1
ATOM 1061 C C . THR A 1 130 ? 4.02 -8.609 13.719 1 97.94 130 THR A C 1
ATOM 1063 O O . THR A 1 130 ? 5.145 -8.797 14.18 1 97.94 130 THR A O 1
ATOM 1066 N N . ALA A 1 131 ? 2.908 -8.844 14.367 1 98.56 131 ALA A N 1
ATOM 1067 C CA . ALA A 1 131 ? 2.926 -9.547 15.648 1 98.56 131 ALA A CA 1
ATOM 1068 C C . ALA A 1 131 ? 3.619 -10.898 15.523 1 98.56 131 ALA A C 1
ATOM 1070 O O . ALA A 1 131 ? 4.34 -11.32 16.438 1 98.56 131 ALA A O 1
ATOM 1071 N N . ARG A 1 132 ? 3.455 -11.555 14.406 1 97.75 132 ARG A N 1
ATOM 1072 C CA . ARG A 1 132 ? 4.086 -12.852 14.188 1 97.75 132 ARG A CA 1
ATOM 1073 C C . ARG A 1 132 ? 5.602 -12.711 14.062 1 97.75 132 ARG A C 1
ATOM 1075 O O . ARG A 1 132 ? 6.355 -13.516 14.617 1 97.75 132 ARG A O 1
ATOM 1082 N N . ASP A 1 133 ? 6.02 -11.68 13.273 1 98.19 133 ASP A N 1
ATOM 1083 C CA . ASP A 1 133 ? 7.453 -11.422 13.164 1 98.19 133 ASP A CA 1
ATOM 1084 C C . ASP A 1 133 ? 8.094 -11.32 14.547 1 98.19 133 ASP A C 1
ATOM 1086 O O . ASP A 1 133 ? 9.125 -11.945 14.812 1 98.19 133 ASP A O 1
ATOM 1090 N N . HIS A 1 134 ? 7.488 -10.516 15.383 1 98.62 134 HIS A N 1
ATOM 1091 C CA . HIS A 1 134 ? 8.016 -10.258 16.719 1 98.62 134 HIS A CA 1
ATOM 1092 C C . HIS A 1 134 ? 8.055 -11.531 17.547 1 98.62 134 HIS A C 1
ATOM 1094 O O . HIS A 1 134 ? 9.055 -11.82 18.219 1 98.62 134 HIS A O 1
ATOM 1100 N N . ALA A 1 135 ? 6.961 -12.305 17.531 1 98.19 135 ALA A N 1
ATOM 1101 C CA . ALA A 1 135 ? 6.879 -13.547 18.281 1 98.19 135 ALA A CA 1
ATOM 1102 C C . ALA A 1 135 ? 7.957 -14.539 17.844 1 98.19 135 ALA A C 1
ATOM 1104 O O . ALA A 1 135 ? 8.594 -15.18 18.672 1 98.19 135 ALA A O 1
ATOM 1105 N N . GLU A 1 136 ? 8.195 -14.664 16.531 1 98.12 136 GLU A N 1
ATOM 1106 C CA . GLU A 1 136 ? 9.188 -15.586 15.992 1 98.12 136 GLU A CA 1
ATOM 1107 C C . GLU A 1 136 ? 10.602 -15.148 16.344 1 98.12 136 GLU A C 1
ATOM 1109 O O . GLU A 1 136 ? 11.469 -15.984 16.609 1 98.12 136 GLU A O 1
ATOM 1114 N N . LEU A 1 137 ? 10.836 -13.844 16.344 1 98.62 137 LEU A N 1
ATOM 1115 C CA . LEU A 1 137 ? 12.148 -13.328 16.75 1 98.62 137 LEU A CA 1
ATOM 1116 C C . LEU A 1 137 ? 12.414 -13.617 18.219 1 98.62 137 LEU A C 1
ATOM 1118 O O . LEU A 1 137 ? 13.516 -14.047 18.578 1 98.62 137 LEU A O 1
ATOM 1122 N N . GLN A 1 138 ? 11.438 -13.336 19.062 1 98.38 138 GLN A N 1
ATOM 1123 C CA . GLN A 1 138 ? 11.594 -13.594 20.484 1 98.38 138 GLN A CA 1
ATOM 1124 C C . GLN A 1 138 ? 11.898 -15.062 20.766 1 98.38 138 GLN A C 1
ATOM 1126 O O . GLN A 1 138 ? 12.742 -15.383 21.594 1 98.38 138 GLN A O 1
ATOM 1131 N N . LYS A 1 139 ? 11.195 -15.945 20.109 1 97.88 139 LYS A N 1
ATOM 1132 C CA . LYS A 1 139 ? 11.422 -17.375 20.25 1 97.88 139 LYS A CA 1
ATOM 1133 C C . LYS A 1 139 ? 12.828 -17.766 19.812 1 97.88 139 LYS A C 1
ATOM 1135 O O . LYS A 1 139 ? 13.477 -18.609 20.438 1 97.88 139 LYS A O 1
ATOM 1140 N N . ALA A 1 140 ? 13.281 -17.156 18.719 1 97.94 140 ALA A N 1
ATOM 1141 C CA . ALA A 1 140 ? 14.57 -17.5 18.125 1 97.94 140 ALA A CA 1
ATOM 1142 C C . ALA A 1 140 ? 15.719 -16.891 18.922 1 97.94 140 ALA A C 1
ATOM 1144 O O . ALA A 1 140 ? 16.859 -17.344 18.812 1 97.94 140 ALA A O 1
ATOM 1145 N N . LEU A 1 141 ? 15.445 -15.836 19.672 1 98.12 141 LEU A N 1
ATOM 1146 C CA . LEU A 1 141 ? 16.453 -15.125 20.438 1 98.12 141 LEU A CA 1
ATOM 1147 C C . LEU A 1 141 ? 16.062 -15.023 21.906 1 98.12 141 LEU A C 1
ATOM 1149 O O . LEU A 1 141 ? 15.914 -13.922 22.438 1 98.12 141 LEU A O 1
ATOM 1153 N N . PRO A 1 142 ? 16.031 -16.094 22.594 1 96.94 142 PRO A N 1
ATOM 1154 C CA . PRO A 1 142 ? 15.477 -16.109 23.953 1 96.94 142 PRO A CA 1
ATOM 1155 C C . PRO A 1 142 ? 16.359 -15.352 24.953 1 96.94 142 PRO A C 1
ATOM 1157 O O . PRO A 1 142 ? 15.883 -14.945 26.016 1 96.94 142 PRO A O 1
ATOM 1160 N N . ASN A 1 143 ? 17.609 -15.094 24.625 1 96.69 143 ASN A N 1
ATOM 1161 C CA . ASN A 1 143 ? 18.531 -14.492 25.594 1 96.69 143 ASN A CA 1
ATOM 1162 C C . ASN A 1 143 ? 18.75 -13.008 25.297 1 96.69 143 ASN A C 1
ATOM 1164 O O . ASN A 1 143 ? 19.625 -12.383 25.891 1 96.69 143 ASN A O 1
ATOM 1168 N N . VAL A 1 144 ? 18.016 -12.469 24.359 1 97.5 144 VAL A N 1
ATOM 1169 C CA . VAL A 1 144 ? 18.156 -11.062 24.016 1 97.5 144 VAL A CA 1
ATOM 1170 C C . VAL A 1 144 ? 16.953 -10.273 24.516 1 97.5 144 VAL A C 1
ATOM 1172 O O . VAL A 1 144 ? 15.828 -10.797 24.547 1 97.5 144 VAL A O 1
ATOM 1175 N N . ALA A 1 145 ? 17.188 -9.133 25.016 1 98.38 145 ALA A N 1
ATOM 1176 C CA . ALA A 1 145 ? 16.109 -8.211 25.375 1 98.38 145 ALA A CA 1
ATOM 1177 C C . ALA A 1 145 ? 15.664 -7.391 24.172 1 98.38 145 ALA A C 1
ATOM 1179 O O . ALA A 1 145 ? 16.5 -6.777 23.5 1 98.38 145 ALA A O 1
ATOM 1180 N N . PHE A 1 146 ? 14.398 -7.457 23.906 1 98.62 146 PHE A N 1
ATOM 1181 C CA . PHE A 1 146 ? 13.859 -6.648 22.812 1 98.62 146 PHE A CA 1
ATOM 1182 C C . PHE A 1 146 ? 13.375 -5.301 23.344 1 98.62 146 PHE A C 1
ATOM 1184 O O . PHE A 1 146 ? 12.75 -5.227 24.406 1 98.62 146 PHE A O 1
ATOM 1191 N N . LYS A 1 147 ? 13.703 -4.266 22.656 1 98.38 147 LYS A N 1
ATOM 1192 C CA . LYS A 1 147 ? 13.289 -2.902 22.969 1 98.38 147 LYS A CA 1
ATOM 1193 C C . LYS A 1 147 ? 12.508 -2.285 21.797 1 98.38 147 LYS A C 1
ATOM 1195 O O . LYS A 1 147 ? 12.891 -2.449 20.641 1 98.38 147 LYS A O 1
ATOM 1200 N N . ASP A 1 148 ? 11.383 -1.646 22.156 1 97.88 148 ASP A N 1
ATOM 1201 C CA . ASP A 1 148 ? 10.641 -0.93 21.125 1 97.88 148 ASP A CA 1
ATOM 1202 C C . ASP A 1 148 ? 11.422 0.297 20.656 1 97.88 148 ASP A C 1
ATOM 1204 O O . ASP A 1 148 ? 11.586 1.261 21.406 1 97.88 148 ASP A O 1
ATOM 1208 N N . ALA A 1 149 ? 11.922 0.217 19.453 1 98.12 149 ALA A N 1
ATOM 1209 C CA . ALA A 1 149 ? 12.633 1.318 18.812 1 98.12 149 ALA A CA 1
ATOM 1210 C C . ALA A 1 149 ? 11.797 1.943 17.703 1 98.12 149 ALA A C 1
ATOM 1212 O O . ALA A 1 149 ? 12.336 2.463 16.719 1 98.12 149 ALA A O 1
ATOM 1213 N N . GLU A 1 150 ? 10.492 1.809 17.859 1 95.12 150 GLU A N 1
ATOM 1214 C CA . GLU A 1 150 ? 9.57 2.408 16.906 1 95.12 150 GLU A CA 1
ATOM 1215 C C . GLU A 1 150 ? 9.914 3.873 16.656 1 95.12 150 GLU A C 1
ATOM 1217 O O . GLU A 1 150 ? 10.172 4.629 17.594 1 95.12 150 GLU A O 1
ATOM 1222 N N . LEU A 1 151 ? 10.055 4.301 15.398 1 97 151 LEU A N 1
ATOM 1223 C CA . LEU A 1 151 ? 10.195 5.664 14.898 1 97 151 LEU A CA 1
ATOM 1224 C C . LEU A 1 151 ? 11.602 6.191 15.148 1 97 151 LEU A C 1
ATOM 1226 O O . LEU A 1 151 ? 11.883 7.371 14.922 1 97 151 LEU A O 1
ATOM 1230 N N . LEU A 1 152 ? 12.523 5.348 15.688 1 98.56 152 LEU A N 1
ATOM 1231 C CA . LEU A 1 152 ? 13.898 5.785 15.898 1 98.56 152 LEU A CA 1
ATOM 1232 C C . LEU A 1 152 ? 14.492 6.367 14.617 1 98.56 152 LEU A C 1
ATOM 1234 O O . LEU A 1 152 ? 14.977 7.5 14.617 1 98.56 152 LEU A O 1
ATOM 1238 N N . VAL A 1 153 ? 14.391 5.656 13.523 1 98.88 153 VAL A N 1
ATOM 1239 C CA . VAL A 1 153 ? 14.93 6.105 12.25 1 98.88 153 VAL A CA 1
ATOM 1240 C C . VAL A 1 153 ? 14.078 7.242 11.695 1 98.88 153 VAL A C 1
ATOM 1242 O O . VAL A 1 153 ? 14.594 8.172 11.07 1 98.88 153 VAL A O 1
ATOM 1245 N N . ASN A 1 154 ? 12.742 7.188 11.953 1 98.56 154 ASN A N 1
ATOM 1246 C CA . ASN A 1 154 ? 11.836 8.234 11.492 1 98.56 154 ASN A CA 1
ATOM 1247 C C . ASN A 1 154 ? 12.25 9.609 12.023 1 98.56 154 ASN A C 1
ATOM 1249 O O . ASN A 1 154 ? 12.219 10.594 11.289 1 98.56 154 ASN A O 1
ATOM 1253 N N . TRP A 1 155 ? 12.625 9.641 13.25 1 98.31 155 TRP A N 1
ATOM 1254 C CA . TRP A 1 155 ? 13.016 10.914 13.852 1 98.31 155 TRP A CA 1
ATOM 1255 C C . TRP A 1 155 ? 14.359 11.383 13.312 1 98.31 155 TRP A C 1
ATOM 1257 O O . TRP A 1 155 ? 14.641 12.578 13.266 1 98.31 155 TRP A O 1
ATOM 1267 N N . VAL A 1 156 ? 15.195 10.438 12.828 1 98.69 156 VAL A N 1
ATOM 1268 C CA . VAL A 1 156 ? 16.438 10.812 12.172 1 98.69 156 VAL A CA 1
ATOM 1269 C C . VAL A 1 156 ? 16.141 11.461 10.82 1 98.69 156 VAL A C 1
ATOM 1271 O O . VAL A 1 156 ? 16.75 12.469 10.461 1 98.69 156 VAL A O 1
ATOM 1274 N N . ARG A 1 157 ? 15.172 10.906 10.094 1 98.25 157 ARG A N 1
ATOM 1275 C CA . ARG A 1 157 ? 14.914 11.422 8.758 1 98.25 157 ARG A CA 1
ATOM 1276 C C . ARG A 1 157 ? 13.891 12.555 8.797 1 98.25 157 ARG A C 1
ATOM 1278 O O . ARG A 1 157 ? 13.469 13.062 7.754 1 98.25 157 ARG A O 1
ATOM 1285 N N . PHE A 1 158 ? 13.523 13.039 10.047 1 98.56 158 PHE A N 1
ATOM 1286 C CA . PHE A 1 158 ? 12.555 14.109 10.25 1 98.56 158 PHE A CA 1
ATOM 1287 C C . PHE A 1 158 ? 13.062 15.422 9.672 1 98.56 158 PHE A C 1
ATOM 1289 O O . PHE A 1 158 ? 12.281 16.203 9.125 1 98.56 158 PHE A O 1
ATOM 1296 N N . ILE A 1 159 ? 14.352 15.656 9.805 1 98.62 159 ILE A N 1
ATOM 1297 C CA . ILE A 1 159 ? 14.977 16.828 9.203 1 98.62 159 ILE A CA 1
ATOM 1298 C C . ILE A 1 159 ? 15.617 16.453 7.867 1 98.62 159 ILE A C 1
ATOM 1300 O O . ILE A 1 159 ? 16.578 15.688 7.832 1 98.62 159 ILE A O 1
ATOM 1304 N N . LYS A 1 160 ? 15.141 17.031 6.816 1 98.69 160 LYS A N 1
ATOM 1305 C CA . LYS A 1 160 ? 15.562 16.672 5.465 1 98.69 160 LYS A CA 1
ATOM 1306 C C . LYS A 1 160 ? 16.859 17.375 5.09 1 98.69 160 LYS A C 1
ATOM 1308 O O . LYS A 1 160 ? 17.078 18.531 5.457 1 98.69 160 LYS A O 1
ATOM 1313 N N . SER A 1 161 ? 17.688 16.688 4.332 1 98.5 161 SER A N 1
ATOM 1314 C CA . SER A 1 161 ? 18.812 17.312 3.656 1 98.5 161 SER A CA 1
ATOM 1315 C C . SER A 1 161 ? 18.359 18.172 2.479 1 98.5 161 SER A C 1
ATOM 1317 O O . SER A 1 161 ? 17.203 18.078 2.064 1 98.5 161 SER A O 1
ATOM 1319 N N . GLU A 1 162 ? 19.297 18.938 1.924 1 98.19 162 GLU A N 1
ATOM 1320 C CA . GLU A 1 162 ? 18.984 19.766 0.763 1 98.19 162 GLU A CA 1
ATOM 1321 C C . GLU A 1 162 ? 18.562 18.906 -0.428 1 98.19 162 GLU A C 1
ATOM 1323 O O . GLU A 1 162 ? 17.688 19.297 -1.199 1 98.19 162 GLU A O 1
ATOM 1328 N N . ARG A 1 163 ? 19.219 17.797 -0.55 1 98.5 163 ARG A N 1
ATOM 1329 C CA . ARG A 1 163 ? 18.891 16.906 -1.66 1 98.5 163 ARG A CA 1
ATOM 1330 C C . ARG A 1 163 ? 17.5 16.328 -1.503 1 98.5 163 ARG A C 1
ATOM 1332 O O . ARG A 1 163 ? 16.766 16.188 -2.482 1 98.5 163 ARG A O 1
ATOM 1339 N N . GLU A 1 164 ? 17.125 15.938 -0.324 1 98.81 164 GLU A N 1
ATOM 1340 C CA . GLU A 1 164 ? 15.773 15.461 -0.066 1 98.81 164 GLU A CA 1
ATOM 1341 C C . GLU A 1 164 ? 14.742 16.531 -0.4 1 98.81 164 GLU A C 1
ATOM 1343 O O . GLU A 1 164 ? 13.711 16.25 -1.014 1 98.81 164 GLU A O 1
ATOM 1348 N N . ILE A 1 165 ? 15.008 17.734 -0.012 1 98.88 165 ILE A N 1
ATOM 1349 C CA . ILE A 1 165 ? 14.102 18.844 -0.263 1 98.88 165 ILE A CA 1
ATOM 1350 C C . ILE A 1 165 ? 13.953 19.062 -1.767 1 98.88 165 ILE A C 1
ATOM 1352 O O . ILE A 1 165 ? 12.859 19.359 -2.254 1 98.88 165 ILE A O 1
ATOM 1356 N N . ALA A 1 166 ? 15.055 18.906 -2.463 1 98.81 166 ALA A N 1
ATOM 1357 C CA . ALA A 1 166 ? 15 19.031 -3.916 1 98.81 166 ALA A CA 1
ATOM 1358 C C . ALA A 1 166 ? 14.039 18 -4.516 1 98.81 166 ALA A C 1
ATOM 1360 O O . ALA A 1 166 ? 13.258 18.328 -5.414 1 98.81 166 ALA A O 1
ATOM 1361 N N . TYR A 1 167 ? 14.117 16.766 -4.07 1 98.81 167 TYR A N 1
ATOM 1362 C CA . TYR A 1 167 ? 13.211 15.734 -4.551 1 98.81 167 TYR A CA 1
ATOM 1363 C C . TYR A 1 167 ? 11.766 16.062 -4.164 1 98.81 167 TYR A C 1
ATOM 1365 O O . TYR A 1 167 ? 10.836 15.781 -4.926 1 98.81 167 TYR A O 1
ATOM 1373 N N . MET A 1 168 ? 11.562 16.625 -2.969 1 98.94 168 MET A N 1
ATOM 1374 C CA . MET A 1 168 ? 10.219 17 -2.541 1 98.94 168 MET A CA 1
ATOM 1375 C C . MET A 1 168 ? 9.672 18.141 -3.4 1 98.94 168 MET A C 1
ATOM 1377 O O . MET A 1 168 ? 8.477 18.172 -3.699 1 98.94 168 MET A O 1
ATOM 1381 N N . ARG A 1 169 ? 10.57 19.094 -3.789 1 98.88 169 ARG A N 1
ATOM 1382 C CA . ARG A 1 169 ? 10.156 20.141 -4.715 1 98.88 169 ARG A CA 1
ATOM 1383 C C . ARG A 1 169 ? 9.688 19.547 -6.039 1 98.88 169 ARG A C 1
ATOM 1385 O O . ARG A 1 169 ? 8.664 19.969 -6.586 1 98.88 169 ARG A O 1
ATOM 1392 N N . GLU A 1 170 ? 10.438 18.594 -6.535 1 98.94 170 GLU A N 1
ATOM 1393 C CA . GLU A 1 170 ? 10.055 17.906 -7.773 1 98.94 170 GLU A CA 1
ATOM 1394 C C . GLU A 1 170 ? 8.719 17.188 -7.617 1 98.94 170 GLU A C 1
ATOM 1396 O O . GLU A 1 170 ? 7.883 17.203 -8.523 1 98.94 170 GLU A O 1
ATOM 1401 N N . ALA A 1 171 ? 8.523 16.531 -6.477 1 98.94 171 ALA A N 1
ATOM 1402 C CA . ALA A 1 171 ? 7.242 15.883 -6.191 1 98.94 171 ALA A CA 1
ATOM 1403 C C . ALA A 1 171 ? 6.105 16.906 -6.211 1 98.94 171 ALA A C 1
ATOM 1405 O O . ALA A 1 171 ? 5.004 16.609 -6.684 1 98.94 171 ALA A O 1
ATOM 1406 N N . GLY A 1 172 ? 6.371 18.047 -5.672 1 98.94 172 GLY A N 1
ATOM 1407 C CA . GLY A 1 172 ? 5.379 19.109 -5.676 1 98.94 172 GLY A CA 1
ATOM 1408 C C . GLY A 1 172 ? 4.949 19.531 -7.07 1 98.94 172 GLY A C 1
ATOM 1409 O O . GLY A 1 172 ? 3.762 19.734 -7.324 1 98.94 172 GLY A O 1
ATOM 1410 N N . VAL A 1 173 ? 5.93 19.672 -7.938 1 98.94 173 VAL A N 1
ATOM 1411 C CA . VAL A 1 173 ? 5.637 20.031 -9.32 1 98.94 173 VAL A CA 1
ATOM 1412 C C . VAL A 1 173 ? 4.734 18.969 -9.945 1 98.94 173 VAL A C 1
ATOM 1414 O O . VAL A 1 173 ? 3.781 19.297 -10.656 1 98.94 173 VAL A O 1
ATOM 1417 N N . ILE A 1 174 ? 5.016 17.719 -9.68 1 98.94 174 ILE A N 1
ATOM 1418 C CA . ILE A 1 174 ? 4.195 16.625 -10.188 1 98.94 174 ILE A CA 1
ATOM 1419 C C . ILE A 1 174 ? 2.787 16.719 -9.609 1 98.94 174 ILE A C 1
ATOM 1421 O O . ILE A 1 174 ? 1.801 16.562 -10.328 1 98.94 174 ILE A O 1
ATOM 1425 N N . THR A 1 175 ? 2.688 17.031 -8.336 1 98.94 175 THR A N 1
ATOM 1426 C CA . THR A 1 175 ? 1.395 17.188 -7.68 1 98.94 175 THR A CA 1
ATOM 1427 C C . THR A 1 175 ? 0.564 18.266 -8.367 1 98.94 175 THR A C 1
ATOM 1429 O O . THR A 1 175 ? -0.635 18.078 -8.586 1 98.94 175 THR A O 1
ATOM 1432 N N . GLU A 1 176 ? 1.197 19.344 -8.664 1 98.88 176 GLU A N 1
ATOM 1433 C CA . GLU A 1 176 ? 0.507 20.453 -9.336 1 98.88 176 GLU A CA 1
ATOM 1434 C C . GLU A 1 176 ? -0.051 20 -10.68 1 98.88 176 GLU A C 1
ATOM 1436 O O . GLU A 1 176 ? -1.176 20.359 -11.047 1 98.88 176 GLU A O 1
ATOM 1441 N N . ARG A 1 177 ? 0.73 19.25 -11.414 1 98.88 177 ARG A N 1
ATOM 1442 C CA . ARG A 1 177 ? 0.286 18.75 -12.703 1 98.88 177 ARG A CA 1
ATOM 1443 C C . ARG A 1 177 ? -0.888 17.781 -12.539 1 98.88 177 ARG A C 1
ATOM 1445 O O . ARG A 1 177 ? -1.82 17.797 -13.352 1 98.88 177 ARG A O 1
ATOM 1452 N N . MET A 1 178 ? -0.801 17 -11.547 1 98.94 178 MET A N 1
ATOM 1453 C CA . MET A 1 178 ? -1.883 16.062 -11.234 1 98.94 178 MET A CA 1
ATOM 1454 C C . MET A 1 178 ? -3.188 16.812 -10.977 1 98.94 178 MET A C 1
ATOM 1456 O O . MET A 1 178 ? -4.223 16.484 -11.562 1 98.94 178 MET A O 1
ATOM 1460 N N . MET A 1 179 ? -3.152 17.766 -10.086 1 98.88 179 MET A N 1
ATOM 1461 C CA . MET A 1 179 ? -4.352 18.516 -9.719 1 98.88 179 MET A CA 1
ATOM 1462 C C . MET A 1 179 ? -4.898 19.281 -10.922 1 98.88 179 MET A C 1
ATOM 1464 O O . MET A 1 179 ? -6.113 19.344 -11.125 1 98.88 179 MET A O 1
ATOM 1468 N N . LYS A 1 180 ? -3.961 19.891 -11.648 1 98.81 180 LYS A N 1
ATOM 1469 C CA . LYS A 1 180 ? -4.379 20.578 -12.859 1 98.81 180 LYS A CA 1
ATOM 1470 C C . LYS A 1 180 ? -5.168 19.656 -13.781 1 98.81 180 LYS A C 1
ATOM 1472 O O . LYS A 1 180 ? -6.227 20.031 -14.289 1 98.81 180 LYS A O 1
ATOM 1477 N N . ARG A 1 181 ? -4.68 18.453 -14.039 1 98.81 181 ARG A N 1
ATOM 1478 C CA . ARG A 1 181 ? -5.355 17.484 -14.891 1 98.81 181 ARG A CA 1
ATOM 1479 C C . ARG A 1 181 ? -6.695 17.062 -14.297 1 98.81 181 ARG A C 1
ATOM 1481 O O . ARG A 1 181 ? -7.672 16.875 -15.031 1 98.81 181 ARG A O 1
ATOM 1488 N N . ALA A 1 182 ? -6.707 16.859 -12.984 1 98.81 182 ALA A N 1
ATOM 1489 C CA . ALA A 1 182 ? -7.961 16.516 -12.312 1 98.81 182 ALA A CA 1
ATOM 1490 C C . ALA A 1 182 ? -9.031 17.562 -12.602 1 98.81 182 ALA A C 1
ATOM 1492 O O . ALA A 1 182 ? -10.156 17.219 -12.992 1 98.81 182 ALA A O 1
ATOM 1493 N N . VAL A 1 183 ? -8.695 18.828 -12.398 1 98.62 183 VAL A N 1
ATOM 1494 C CA . VAL A 1 183 ? -9.633 19.938 -12.57 1 98.62 183 VAL A CA 1
ATOM 1495 C C . VAL A 1 183 ? -10.055 20.031 -14.031 1 98.62 183 VAL A C 1
ATOM 1497 O O . VAL A 1 183 ? -11.227 20.266 -14.328 1 98.62 183 VAL A O 1
ATOM 1500 N N . GLU A 1 184 ? -9.117 19.828 -14.961 1 98.69 184 GLU A N 1
ATOM 1501 C CA . GLU A 1 184 ? -9.398 19.906 -16.391 1 98.69 184 GLU A CA 1
ATOM 1502 C C . GLU A 1 184 ? -10.414 18.844 -16.812 1 98.69 184 GLU A C 1
ATOM 1504 O O . GLU A 1 184 ? -11.312 19.109 -17.609 1 98.69 184 GLU A O 1
ATOM 1509 N N . VAL A 1 185 ? -10.305 17.641 -16.266 1 98.75 185 VAL A N 1
ATOM 1510 C CA . VAL A 1 185 ? -11.062 16.484 -16.75 1 98.75 185 VAL A CA 1
ATOM 1511 C C . VAL A 1 185 ? -12.383 16.391 -16 1 98.75 185 VAL A C 1
ATOM 1513 O O . VAL A 1 185 ? -13.406 16.016 -16.578 1 98.75 185 VAL A O 1
ATOM 1516 N N . ALA A 1 186 ? -12.406 16.703 -14.742 1 98.75 186 ALA A N 1
ATOM 1517 C CA . ALA A 1 186 ? -13.602 16.531 -13.922 1 98.75 186 ALA A CA 1
ATOM 1518 C C . ALA A 1 186 ? -14.711 17.484 -14.383 1 98.75 186 ALA A C 1
ATOM 1520 O O . ALA A 1 186 ? -14.508 18.688 -14.477 1 98.75 186 ALA A O 1
ATOM 1521 N N . ALA A 1 187 ? -15.82 16.922 -14.625 1 98.56 187 ALA A N 1
ATOM 1522 C CA . ALA A 1 187 ? -17.016 17.656 -15.023 1 98.56 187 ALA A CA 1
ATOM 1523 C C . ALA A 1 187 ? -18.266 16.781 -14.852 1 98.56 187 ALA A C 1
ATOM 1525 O O . ALA A 1 187 ? -18.172 15.555 -14.852 1 98.56 187 ALA A O 1
ATOM 1526 N N . PRO A 1 188 ? -19.438 17.516 -14.664 1 98.25 188 PRO A N 1
ATOM 1527 C CA . PRO A 1 188 ? -20.656 16.719 -14.617 1 98.25 188 PRO A CA 1
ATOM 1528 C C . PRO A 1 188 ? -20.781 15.758 -15.797 1 98.25 188 PRO A C 1
ATOM 1530 O O . PRO A 1 188 ? -20.531 16.141 -16.938 1 98.25 188 PRO A O 1
ATOM 1533 N N . GLY A 1 189 ? -21.094 14.492 -15.477 1 98.31 189 GLY A N 1
ATOM 1534 C CA . GLY A 1 189 ? -21.266 13.484 -16.516 1 98.31 189 GLY A CA 1
ATOM 1535 C C . GLY A 1 189 ? -20.016 12.656 -16.75 1 98.31 189 GLY A C 1
ATOM 1536 O O . GLY A 1 189 ? -20.094 11.547 -17.281 1 98.31 189 GLY A O 1
ATOM 1537 N N . VAL A 1 190 ? -18.875 13.125 -16.406 1 98.5 190 VAL A N 1
ATOM 1538 C CA . VAL A 1 190 ? -17.625 12.375 -16.516 1 98.5 190 VAL A CA 1
ATOM 1539 C C . VAL A 1 190 ? -17.547 11.32 -15.422 1 98.5 190 VAL A C 1
ATOM 1541 O O . VAL A 1 190 ? -17.922 11.578 -14.273 1 98.5 190 VAL A O 1
ATOM 1544 N N . ARG A 1 191 ? -17.125 10.133 -15.742 1 98.62 191 ARG A N 1
ATOM 1545 C CA . ARG A 1 191 ? -16.922 9.109 -14.719 1 98.62 191 ARG A CA 1
ATOM 1546 C C . ARG A 1 191 ? -15.797 9.492 -13.773 1 98.62 191 ARG A C 1
ATOM 1548 O O . ARG A 1 191 ? -14.766 10.016 -14.203 1 98.62 191 ARG A O 1
ATOM 1555 N N . GLN A 1 192 ? -15.969 9.227 -12.477 1 98.75 192 GLN A N 1
ATOM 1556 C CA . GLN A 1 192 ? -14.938 9.5 -11.477 1 98.75 192 GLN A CA 1
ATOM 1557 C C . GLN A 1 192 ? -13.641 8.773 -11.82 1 98.75 192 GLN A C 1
ATOM 1559 O O . GLN A 1 192 ? -12.555 9.336 -11.664 1 98.75 192 GLN A O 1
ATOM 1564 N N . CYS A 1 193 ? -13.719 7.488 -12.305 1 98.81 193 CYS A N 1
ATOM 1565 C CA . CYS A 1 193 ? -12.539 6.691 -12.633 1 98.81 193 CYS A CA 1
ATOM 1566 C C . CYS A 1 193 ? -11.781 7.301 -13.805 1 98.81 193 CYS A C 1
ATOM 1568 O O . CYS A 1 193 ? -10.57 7.121 -13.922 1 98.81 193 CYS A O 1
ATOM 1570 N N . ASP A 1 194 ? -12.445 8.031 -14.68 1 98.88 194 ASP A N 1
ATOM 1571 C CA . ASP A 1 194 ? -11.766 8.695 -15.781 1 98.88 194 ASP A CA 1
ATOM 1572 C C . ASP A 1 194 ? -10.977 9.906 -15.289 1 98.88 194 ASP A C 1
ATOM 1574 O O . ASP A 1 194 ? -9.922 10.234 -15.836 1 98.88 194 ASP A O 1
ATOM 1578 N N . VAL A 1 195 ? -11.5 10.609 -14.266 1 98.88 195 VAL A N 1
ATOM 1579 C CA . VAL A 1 195 ? -10.727 11.656 -13.602 1 98.88 195 VAL A CA 1
ATOM 1580 C C . VAL A 1 195 ? -9.477 11.047 -12.969 1 98.88 195 VAL A C 1
ATOM 1582 O O . VAL A 1 195 ? -8.375 11.578 -13.117 1 98.88 195 VAL A O 1
ATOM 1585 N N . ALA A 1 196 ? -9.664 9.906 -12.312 1 98.88 196 ALA A N 1
ATOM 1586 C CA . ALA A 1 196 ? -8.539 9.203 -11.719 1 98.88 196 ALA A CA 1
ATOM 1587 C C . ALA A 1 196 ? -7.504 8.82 -12.773 1 98.88 196 ALA A C 1
ATOM 1589 O O . ALA A 1 196 ? -6.301 8.922 -12.539 1 98.88 196 ALA A O 1
ATOM 1590 N N . ALA A 1 197 ? -7.973 8.336 -13.906 1 98.94 197 ALA A N 1
ATOM 1591 C CA . ALA A 1 197 ? -7.078 7.953 -14.992 1 98.94 197 ALA A CA 1
ATOM 1592 C C . ALA A 1 197 ? -6.191 9.125 -15.414 1 98.94 197 ALA A C 1
ATOM 1594 O O . ALA A 1 197 ? -4.984 8.953 -15.602 1 98.94 197 ALA A O 1
ATOM 1595 N N . ALA A 1 198 ? -6.777 10.305 -15.5 1 98.94 198 ALA A N 1
ATOM 1596 C CA . ALA A 1 198 ? -6.027 11.508 -15.867 1 98.94 198 ALA A CA 1
ATOM 1597 C C . ALA A 1 198 ? -4.996 11.852 -14.797 1 98.94 198 ALA A C 1
ATOM 1599 O O . ALA A 1 198 ? -3.863 12.227 -15.117 1 98.94 198 ALA A O 1
ATOM 1600 N N . ILE A 1 199 ? -5.414 11.758 -13.594 1 98.94 199 ILE A N 1
ATOM 1601 C CA . ILE A 1 199 ? -4.547 12.055 -12.461 1 98.94 199 ILE A CA 1
ATOM 1602 C C . ILE A 1 199 ? -3.338 11.125 -12.477 1 98.94 199 ILE A C 1
ATOM 1604 O O . ILE A 1 199 ? -2.193 11.578 -12.391 1 98.94 199 ILE A O 1
ATOM 1608 N N . TYR A 1 200 ? -3.559 9.82 -12.641 1 98.94 200 TYR A N 1
ATOM 1609 C CA . TYR A 1 200 ? -2.488 8.836 -12.609 1 98.94 200 TYR A CA 1
ATOM 1610 C C . TYR A 1 200 ? -1.547 9.008 -13.797 1 98.94 200 TYR A C 1
ATOM 1612 O O . TYR A 1 200 ? -0.333 8.836 -13.664 1 98.94 200 TYR A O 1
ATOM 1620 N N . HIS A 1 201 ? -2.143 9.281 -14.922 1 98.94 201 HIS A N 1
ATOM 1621 C CA . HIS A 1 201 ? -1.302 9.531 -16.078 1 98.94 201 HIS A CA 1
ATOM 1622 C C . HIS A 1 201 ? -0.336 10.68 -15.828 1 98.94 201 HIS A C 1
ATOM 1624 O O . HIS A 1 201 ? 0.857 10.57 -16.125 1 98.94 201 HIS A O 1
ATOM 1630 N N . ALA A 1 202 ? -0.831 11.758 -15.25 1 98.94 202 ALA A N 1
ATOM 1631 C CA . ALA A 1 202 ? -0.002 12.914 -14.938 1 98.94 202 ALA A CA 1
ATOM 1632 C C . ALA A 1 202 ? 1.051 12.57 -13.891 1 98.94 202 ALA A C 1
ATOM 1634 O O . ALA A 1 202 ? 2.195 13.016 -13.977 1 98.94 202 ALA A O 1
ATOM 1635 N N . GLN A 1 203 ? 0.674 11.828 -12.953 1 98.94 203 GLN A N 1
ATOM 1636 C CA . GLN A 1 203 ? 1.569 11.461 -11.867 1 98.94 203 GLN A CA 1
ATOM 1637 C C . GLN A 1 203 ? 2.787 10.703 -12.383 1 98.94 203 GLN A C 1
ATOM 1639 O O . GLN A 1 203 ? 3.924 11.039 -12.039 1 98.94 203 GLN A O 1
ATOM 1644 N N . MET A 1 204 ? 2.535 9.664 -13.195 1 98.88 204 MET A N 1
ATOM 1645 C CA . MET A 1 204 ? 3.625 8.805 -13.648 1 98.88 204 MET A CA 1
ATOM 1646 C C . MET A 1 204 ? 4.5 9.523 -14.672 1 98.88 204 MET A C 1
ATOM 1648 O O . MET A 1 204 ? 5.727 9.453 -14.602 1 98.88 204 MET A O 1
ATOM 1652 N N . SER A 1 205 ? 3.832 10.273 -15.57 1 98.75 205 SER A N 1
ATOM 1653 C CA . SER A 1 205 ? 4.586 10.961 -16.609 1 98.75 205 SER A CA 1
ATOM 1654 C C . SER A 1 205 ? 5.477 12.047 -16.031 1 98.75 205 SER A C 1
ATOM 1656 O O . SER A 1 205 ? 6.547 12.336 -16.562 1 98.75 205 SER A O 1
ATOM 1658 N N . GLY A 1 206 ? 5.012 12.656 -14.961 1 98.69 206 GLY A N 1
ATOM 1659 C CA . GLY A 1 206 ? 5.746 13.758 -14.359 1 98.69 206 GLY A CA 1
ATOM 1660 C C . GLY A 1 206 ? 5.883 14.953 -15.281 1 98.69 206 GLY A C 1
ATOM 1661 O O . GLY A 1 206 ? 4.891 15.469 -15.797 1 98.69 206 GLY A O 1
ATOM 1662 N N . THR A 1 207 ? 7.086 15.438 -15.43 1 98.62 207 THR A N 1
ATOM 1663 C CA . THR A 1 207 ? 7.426 16.516 -16.359 1 98.62 207 THR A CA 1
ATOM 1664 C C . THR A 1 207 ? 8.25 15.984 -17.531 1 98.62 207 THR A C 1
ATOM 1666 O O . THR A 1 207 ? 8.523 14.781 -17.609 1 98.62 207 THR A O 1
ATOM 1669 N N . GLU A 1 208 ? 8.617 16.844 -18.391 1 97.38 208 GLU A N 1
ATOM 1670 C CA . GLU A 1 208 ? 9.492 16.453 -19.5 1 97.38 208 GLU A CA 1
ATOM 1671 C C . GLU A 1 208 ? 10.867 16.047 -18.984 1 97.38 208 GLU A C 1
ATOM 1673 O O . GLU A 1 208 ? 11.547 15.219 -19.609 1 97.38 208 GLU A O 1
ATOM 1678 N N . ASN A 1 209 ? 11.219 16.547 -17.797 1 97.69 209 ASN A N 1
ATOM 1679 C CA . ASN A 1 209 ? 12.57 16.359 -17.281 1 97.69 209 ASN A CA 1
ATOM 1680 C C . ASN A 1 209 ? 12.648 15.164 -16.344 1 97.69 209 ASN A C 1
ATOM 1682 O O . ASN A 1 209 ? 13.711 14.555 -16.188 1 97.69 209 ASN A O 1
ATOM 1686 N N . TYR A 1 210 ? 11.594 14.883 -15.648 1 98.38 210 TYR A N 1
ATOM 1687 C CA . TYR A 1 210 ? 11.602 13.758 -14.711 1 98.38 210 TYR A CA 1
ATOM 1688 C C . TYR A 1 210 ? 10.195 13.188 -14.539 1 98.38 210 TYR A C 1
ATOM 1690 O O . TYR A 1 210 ? 9.211 13.93 -14.594 1 98.38 210 TYR A O 1
ATOM 1698 N N . GLY A 1 211 ? 10.18 11.852 -14.352 1 98.56 211 GLY A N 1
ATOM 1699 C CA . GLY A 1 211 ? 8.93 11.156 -14.125 1 98.56 211 GLY A CA 1
ATOM 1700 C C . GLY A 1 211 ? 8.578 11.023 -12.656 1 98.56 211 GLY A C 1
ATOM 1701 O O . GLY A 1 211 ? 9.359 11.414 -11.789 1 98.56 211 GLY A O 1
ATOM 1702 N N . GLY A 1 212 ? 7.383 10.602 -12.406 1 98.5 212 GLY A N 1
ATOM 1703 C CA . GLY A 1 212 ? 6.945 10.312 -11.047 1 98.5 212 GLY A CA 1
ATOM 1704 C C . GLY A 1 212 ? 6.855 8.828 -10.75 1 98.5 212 GLY A C 1
ATOM 1705 O O . GLY A 1 212 ? 7.363 8.008 -11.516 1 98.5 212 GLY A O 1
ATOM 1706 N N . LEU A 1 213 ? 6.418 8.5 -9.602 1 98.31 213 LEU A N 1
ATOM 1707 C CA . LEU A 1 213 ? 6.094 7.164 -9.102 1 98.31 213 LEU A CA 1
ATOM 1708 C C . LEU A 1 213 ? 4.719 7.148 -8.445 1 98.31 213 LEU A C 1
ATOM 1710 O O . LEU A 1 213 ? 4.168 8.203 -8.117 1 98.31 213 LEU A O 1
ATOM 1714 N N . PRO A 1 214 ? 4.172 5.949 -8.359 1 98.06 214 PRO A N 1
ATOM 1715 C CA . PRO A 1 214 ? 2.943 5.91 -7.562 1 98.06 214 PRO A CA 1
ATOM 1716 C C . PRO A 1 214 ? 3.156 6.367 -6.121 1 98.06 214 PRO A C 1
ATOM 1718 O O . PRO A 1 214 ? 4.164 6.02 -5.504 1 98.06 214 PRO A O 1
ATOM 1721 N N . ALA A 1 215 ? 2.225 7.16 -5.621 1 98.31 215 ALA A N 1
ATOM 1722 C CA . ALA A 1 215 ? 2.264 7.59 -4.227 1 98.31 215 ALA A CA 1
ATOM 1723 C C . ALA A 1 215 ? 1.899 6.441 -3.289 1 98.31 215 ALA A C 1
ATOM 1725 O O . ALA A 1 215 ? 1.576 5.34 -3.742 1 98.31 215 ALA A O 1
ATOM 1726 N N . THR A 1 216 ? 1.978 6.684 -2.008 1 98 216 THR A N 1
ATOM 1727 C CA . THR A 1 216 ? 1.774 5.66 -0.989 1 98 216 THR A CA 1
ATOM 1728 C C . THR A 1 216 ? 0.299 5.281 -0.889 1 98 216 THR A C 1
ATOM 1730 O O . THR A 1 216 ? -0.041 4.219 -0.362 1 98 216 THR A O 1
ATOM 1733 N N . SER A 1 217 ? -0.566 6.176 -1.291 1 97.31 217 SER A N 1
ATOM 1734 C CA . SER A 1 217 ? -2.002 5.926 -1.364 1 97.31 217 SER A CA 1
ATOM 1735 C C . SER A 1 217 ? -2.582 6.418 -2.686 1 97.31 217 SER A C 1
ATOM 1737 O O . SER A 1 217 ? -1.977 7.254 -3.363 1 97.31 217 SER A O 1
ATOM 1739 N N . PRO A 1 218 ? -3.699 5.824 -3.09 1 97.44 218 PRO A N 1
ATOM 1740 C CA . PRO A 1 218 ? -4.406 6.43 -4.219 1 97.44 218 PRO A CA 1
ATOM 1741 C C . PRO A 1 218 ? -4.949 7.82 -3.9 1 97.44 218 PRO A C 1
ATOM 1743 O O . PRO A 1 218 ? -5.008 8.211 -2.732 1 97.44 218 PRO A O 1
ATOM 1746 N N . PRO A 1 219 ? -5.258 8.57 -4.969 1 98.19 219 PRO A N 1
ATOM 1747 C CA . PRO A 1 219 ? -5.988 9.805 -4.668 1 98.19 219 PRO A CA 1
ATOM 1748 C C . PRO A 1 219 ? -7.27 9.555 -3.879 1 98.19 219 PRO A C 1
ATOM 1750 O O . PRO A 1 219 ? -8.023 8.633 -4.199 1 98.19 219 PRO A O 1
ATOM 1753 N N . HIS A 1 220 ? -7.398 10.25 -2.789 1 98.19 220 HIS A N 1
ATOM 1754 C CA . HIS A 1 220 ? -8.672 10.266 -2.078 1 98.19 220 HIS A CA 1
ATOM 1755 C C . HIS A 1 220 ? -9.648 11.25 -2.723 1 98.19 220 HIS A C 1
ATOM 1757 O O . HIS A 1 220 ? -9.5 12.469 -2.576 1 98.19 220 HIS A O 1
ATOM 1763 N N . MET A 1 221 ? -10.617 10.703 -3.412 1 98 221 MET A N 1
ATOM 1764 C CA . MET A 1 221 ? -11.547 11.531 -4.172 1 98 221 MET A CA 1
ATOM 1765 C C . MET A 1 221 ? -12.984 11.289 -3.73 1 98 221 MET A C 1
ATOM 1767 O O . MET A 1 221 ? -13.586 10.273 -4.09 1 98 221 MET A O 1
ATOM 1771 N N . GLY A 1 222 ? -13.477 12.219 -2.965 1 97.25 222 GLY A N 1
ATOM 1772 C CA . GLY A 1 222 ? -14.875 12.164 -2.578 1 97.25 222 GLY A CA 1
ATOM 1773 C C . GLY A 1 222 ? -15.758 13.055 -3.428 1 97.25 222 GLY A C 1
ATOM 1774 O O . GLY A 1 222 ? -15.586 14.273 -3.441 1 97.25 222 GLY A O 1
ATOM 1775 N N . PHE A 1 223 ? -16.734 12.508 -4.18 1 97.06 223 PHE A N 1
ATOM 1776 C CA . PHE A 1 223 ? -17.641 13.242 -5.055 1 97.06 223 PHE A CA 1
ATOM 1777 C C . PHE A 1 223 ? -19.047 13.281 -4.465 1 97.06 223 PHE A C 1
ATOM 1779 O O . PHE A 1 223 ? -19.516 12.297 -3.895 1 97.06 223 PHE A O 1
ATOM 1786 N N . GLY A 1 224 ? -19.703 14.367 -4.625 1 95.75 224 GLY A N 1
ATOM 1787 C CA . GLY A 1 224 ? -21.062 14.5 -4.121 1 95.75 224 GLY A CA 1
ATOM 1788 C C . GLY A 1 224 ? -21.156 14.281 -2.621 1 95.75 224 GLY A C 1
ATOM 1789 O O . GLY A 1 224 ? -20.422 14.891 -1.85 1 95.75 224 GLY A O 1
ATOM 1790 N N . GLU A 1 225 ? -22.016 13.367 -2.209 1 94.69 225 GLU A N 1
ATOM 1791 C CA . GLU A 1 225 ? -22.234 13.109 -0.789 1 94.69 225 GLU A CA 1
ATOM 1792 C C . GLU A 1 225 ? -20.984 12.523 -0.134 1 94.69 225 GLU A C 1
ATOM 1794 O O . GLU A 1 225 ? -20.812 12.633 1.081 1 94.69 225 GLU A O 1
ATOM 1799 N N . ARG A 1 226 ? -20.125 12.023 -0.888 1 96.38 226 ARG A N 1
ATOM 1800 C CA . ARG A 1 226 ? -18.953 11.359 -0.323 1 96.38 226 ARG A CA 1
ATOM 1801 C C . ARG A 1 226 ? -17.812 12.344 -0.087 1 96.38 226 ARG A C 1
ATOM 1803 O O . ARG A 1 226 ? -16.75 11.969 0.403 1 96.38 226 ARG A O 1
ATOM 1810 N N . ALA A 1 227 ? -18.062 13.617 -0.441 1 96.44 227 ALA A N 1
ATOM 1811 C CA . ALA A 1 227 ? -17.094 14.664 -0.086 1 96.44 227 ALA A CA 1
ATOM 1812 C C . ALA A 1 227 ? -16.922 14.75 1.427 1 96.44 227 ALA A C 1
ATOM 1814 O O . ALA A 1 227 ? -15.969 15.367 1.91 1 96.44 227 ALA A O 1
ATOM 1815 N N . ARG A 1 228 ? -17.797 14.133 2.145 1 95.44 228 ARG A N 1
ATOM 1816 C CA . ARG A 1 228 ? -17.734 14.148 3.604 1 95.44 228 ARG A CA 1
ATOM 1817 C C . ARG A 1 228 ? -16.844 13.023 4.121 1 95.44 228 ARG A C 1
ATOM 1819 O O . ARG A 1 228 ? -16.688 12.852 5.332 1 95.44 228 ARG A O 1
ATOM 1826 N N . GLU A 1 229 ? -16.234 12.172 3.25 1 96.56 229 GLU A N 1
ATOM 1827 C CA . GLU A 1 229 ? -15.32 11.094 3.578 1 96.56 229 GLU A CA 1
ATOM 1828 C C . GLU A 1 229 ? -13.867 11.516 3.363 1 96.56 229 GLU A C 1
ATOM 1830 O O . GLU A 1 229 ? -13.516 12.023 2.297 1 96.56 229 GLU A O 1
ATOM 1835 N N . PRO A 1 230 ? -13.023 11.273 4.312 1 95.81 230 PRO A N 1
ATOM 1836 C CA . PRO A 1 230 ? -11.633 11.703 4.152 1 95.81 230 PRO A CA 1
ATOM 1837 C C . PRO A 1 230 ? -10.836 10.797 3.223 1 95.81 230 PRO A C 1
ATOM 1839 O O . PRO A 1 230 ? -9.883 11.242 2.586 1 95.81 230 PRO A O 1
ATOM 1842 N N . HIS A 1 231 ? -11.164 9.492 3.193 1 97.31 231 HIS A N 1
ATOM 1843 C CA . HIS A 1 231 ? -10.32 8.555 2.463 1 97.31 231 HIS A CA 1
ATOM 1844 C C . HIS A 1 231 ? -11.148 7.672 1.538 1 97.31 231 HIS A C 1
ATOM 1846 O O . HIS A 1 231 ? -10.969 6.449 1.521 1 97.31 231 HIS A O 1
ATOM 1852 N N . PRO A 1 232 ? -12.055 8.266 0.82 1 96.56 232 PRO A N 1
ATOM 1853 C CA . PRO A 1 232 ? -12.859 7.449 -0.089 1 96.56 232 PRO A CA 1
ATOM 1854 C C . PRO A 1 232 ? -12.07 6.969 -1.305 1 96.56 232 PRO A C 1
ATOM 1856 O O . PRO A 1 232 ? -11.117 7.625 -1.727 1 96.56 232 PRO A O 1
ATOM 1859 N N . ILE A 1 233 ? -12.477 5.848 -1.812 1 95.19 233 ILE A N 1
ATOM 1860 C CA . ILE A 1 233 ? -11.992 5.414 -3.117 1 95.19 233 ILE A CA 1
ATOM 1861 C C . ILE A 1 233 ? -13 5.805 -4.195 1 95.19 233 ILE A C 1
ATOM 1863 O O . ILE A 1 233 ? -14.211 5.719 -3.984 1 95.19 233 ILE A O 1
ATOM 1867 N N . PHE A 1 234 ? -12.516 6.285 -5.297 1 96.69 234 PHE A N 1
ATOM 1868 C CA . PHE A 1 234 ? -13.375 6.691 -6.402 1 96.69 234 PHE A CA 1
ATOM 1869 C C . PHE A 1 234 ? -14.047 5.48 -7.039 1 96.69 234 PHE A C 1
ATOM 1871 O O . PHE A 1 234 ? -13.633 4.34 -6.812 1 96.69 234 PHE A O 1
ATOM 1878 N N . THR A 1 235 ? -15.078 5.742 -7.816 1 96.5 235 THR A N 1
ATOM 1879 C CA . THR A 1 235 ? -15.836 4.703 -8.516 1 96.5 235 THR A CA 1
ATOM 1880 C C . THR A 1 235 ? -15.961 5.027 -10 1 96.5 235 THR A C 1
ATOM 1882 O O . THR A 1 235 ? -15.289 5.934 -10.5 1 96.5 235 THR A O 1
ATOM 1885 N N . ASP A 1 236 ? -16.719 4.184 -10.656 1 97.75 236 ASP A N 1
ATOM 1886 C CA . ASP A 1 236 ? -17 4.469 -12.062 1 97.75 236 ASP A CA 1
ATOM 1887 C C . ASP A 1 236 ? -18.312 5.207 -12.234 1 97.75 236 ASP A C 1
ATOM 1889 O O . ASP A 1 236 ? -18.859 5.273 -13.336 1 97.75 236 ASP A O 1
ATOM 1893 N N . ARG A 1 237 ? -18.844 5.742 -11.148 1 96.75 237 ARG A N 1
ATOM 1894 C CA . ARG A 1 237 ? -20.031 6.578 -11.227 1 96.75 237 ARG A CA 1
ATOM 1895 C C . ARG A 1 237 ? -19.719 7.93 -11.859 1 96.75 237 ARG A C 1
ATOM 1897 O O . ARG A 1 237 ? -18.594 8.414 -11.766 1 96.75 237 ARG A O 1
ATOM 1904 N N . ARG A 1 238 ? -20.703 8.539 -12.406 1 98.19 238 ARG A N 1
ATOM 1905 C CA . ARG A 1 238 ? -20.547 9.836 -13.055 1 98.19 238 ARG A CA 1
ATOM 1906 C C . ARG A 1 238 ? -20.703 10.977 -12.055 1 98.19 238 ARG A C 1
ATOM 1908 O O . ARG A 1 238 ? -21.453 10.852 -11.078 1 98.19 238 ARG A O 1
ATOM 1915 N N . ILE A 1 239 ? -20.031 12.039 -12.273 1 98.31 239 ILE A N 1
ATOM 1916 C CA . ILE A 1 239 ? -20.094 13.219 -11.422 1 98.31 239 ILE A CA 1
ATOM 1917 C C . ILE A 1 239 ? -21.438 13.93 -11.609 1 98.31 239 ILE A C 1
ATOM 1919 O O . ILE A 1 239 ? -21.859 14.164 -12.734 1 98.31 239 ILE A O 1
ATOM 1923 N N . ASP A 1 240 ? -22.062 14.312 -10.492 1 97.44 240 ASP A N 1
ATOM 1924 C CA . ASP A 1 240 ? -23.359 14.977 -10.523 1 97.44 240 ASP A CA 1
ATOM 1925 C C . ASP A 1 240 ? -23.203 16.469 -10.789 1 97.44 240 ASP A C 1
ATOM 1927 O O . ASP A 1 240 ? -22.172 17.062 -10.453 1 97.44 240 ASP A O 1
ATOM 1931 N N . THR A 1 241 ? -24.25 17.094 -11.352 1 96.81 241 THR A N 1
ATOM 1932 C CA . THR A 1 241 ? -24.328 18.547 -11.398 1 96.81 241 THR A CA 1
ATOM 1933 C C . THR A 1 241 ? -24.562 19.125 -10.008 1 96.81 241 THR A C 1
ATOM 1935 O O . THR A 1 241 ? -25.141 18.469 -9.141 1 96.81 241 THR A O 1
ATOM 1938 N N . ASN A 1 242 ? -24.109 20.375 -9.867 1 96.94 242 ASN A N 1
ATOM 1939 C CA . ASN A 1 242 ? -24.297 21.078 -8.602 1 96.94 242 ASN A CA 1
ATOM 1940 C C . ASN A 1 242 ? -23.797 20.25 -7.422 1 96.94 242 ASN A C 1
ATOM 1942 O O . ASN A 1 242 ? -24.531 20.016 -6.461 1 96.94 242 ASN A O 1
ATOM 1946 N N . SER A 1 243 ? -22.672 19.75 -7.59 1 96.88 243 SER A N 1
ATOM 1947 C CA . SER A 1 243 ? -22.062 18.906 -6.57 1 96.88 243 SER A CA 1
ATOM 1948 C C . SER A 1 243 ? -20.625 19.328 -6.273 1 96.88 243 SER A C 1
ATOM 1950 O O . SER A 1 243 ? -20.094 20.219 -6.93 1 96.88 243 SER A O 1
ATOM 1952 N N . VAL A 1 244 ? -20.047 18.719 -5.273 1 97.94 244 VAL A N 1
ATOM 1953 C CA . VAL A 1 244 ? -18.703 19.062 -4.82 1 97.94 244 VAL A CA 1
ATOM 1954 C C . VAL A 1 244 ? -17.797 17.828 -4.867 1 97.94 244 VAL A C 1
ATOM 1956 O O . VAL A 1 244 ? -18.281 16.703 -4.82 1 97.94 244 VAL A O 1
ATOM 1959 N N . ALA A 1 245 ? -16.547 18.016 -5.109 1 98.19 245 ALA A N 1
ATOM 1960 C CA . ALA A 1 245 ? -15.555 16.953 -4.996 1 98.19 245 ALA A CA 1
ATOM 1961 C C . ALA A 1 245 ? -14.359 17.422 -4.16 1 98.19 245 ALA A C 1
ATOM 1963 O O . ALA A 1 245 ? -13.844 18.516 -4.355 1 98.19 245 ALA A O 1
ATOM 1964 N N . ASN A 1 246 ? -13.977 16.688 -3.172 1 98.56 246 ASN A N 1
ATOM 1965 C CA . ASN A 1 246 ? -12.68 16.812 -2.514 1 98.56 246 ASN A CA 1
ATOM 1966 C C . ASN A 1 246 ? -11.648 15.875 -3.121 1 98.56 246 ASN A C 1
ATOM 1968 O O . ASN A 1 246 ? -11.852 14.656 -3.16 1 98.56 246 ASN A O 1
ATOM 1972 N N . ILE A 1 247 ? -10.547 16.422 -3.586 1 98.69 247 ILE A N 1
ATOM 1973 C CA . ILE A 1 247 ? -9.5 15.648 -4.238 1 98.69 247 ILE A CA 1
ATOM 1974 C C . ILE A 1 247 ? -8.188 15.82 -3.488 1 98.69 247 ILE A C 1
ATOM 1976 O O . ILE A 1 247 ? -7.641 16.922 -3.42 1 98.69 247 ILE A O 1
ATOM 1980 N N . GLU A 1 248 ? -7.727 14.797 -2.891 1 98.62 248 GLU A N 1
ATOM 1981 C CA . GLU A 1 248 ? -6.422 14.742 -2.238 1 98.62 248 GLU A CA 1
ATOM 1982 C C . GLU A 1 248 ? -5.473 13.805 -2.975 1 98.62 248 GLU A C 1
ATOM 1984 O O . GLU A 1 248 ? -5.805 12.641 -3.213 1 98.62 248 GLU A O 1
ATOM 1989 N N . LEU A 1 249 ? -4.344 14.273 -3.32 1 98.81 249 LEU A N 1
ATOM 1990 C CA . LEU A 1 249 ? -3.383 13.492 -4.082 1 98.81 249 LEU A CA 1
ATOM 1991 C C . LEU A 1 249 ? -1.956 13.938 -3.787 1 98.81 249 LEU A C 1
ATOM 1993 O O . LEU A 1 249 ? -1.747 14.922 -3.074 1 98.81 249 LEU A O 1
ATOM 1997 N N . SER A 1 250 ? -0.986 13.219 -4.211 1 98.88 250 SER A N 1
ATOM 1998 C CA . SER A 1 250 ? 0.419 13.57 -4.039 1 98.88 250 SER A CA 1
ATOM 1999 C C . SER A 1 250 ? 1.258 13.094 -5.219 1 98.88 250 SER A C 1
ATOM 2001 O O . SER A 1 250 ? 1.088 11.969 -5.691 1 98.88 250 SER A O 1
ATOM 2003 N N . GLY A 1 251 ? 2.076 14.008 -5.719 1 98.88 251 GLY A N 1
ATOM 2004 C CA . GLY A 1 251 ? 3.195 13.523 -6.512 1 98.88 251 GLY A CA 1
ATOM 2005 C C . GLY A 1 251 ? 4.199 12.727 -5.699 1 98.88 251 GLY A C 1
ATOM 2006 O O . GLY A 1 251 ? 4.168 12.75 -4.469 1 98.88 251 GLY A O 1
ATOM 2007 N N . CYS A 1 252 ? 4.973 11.969 -6.359 1 98.88 252 CYS A N 1
ATOM 2008 C CA . CYS A 1 252 ? 6.02 11.148 -5.762 1 98.88 252 CYS A CA 1
ATOM 2009 C C . CYS A 1 252 ? 7.258 11.109 -6.648 1 98.88 252 CYS A C 1
ATOM 2011 O O . CYS A 1 252 ? 7.195 10.648 -7.789 1 98.88 252 CYS A O 1
ATOM 2013 N N . ARG A 1 253 ? 8.281 11.641 -6.156 1 98.75 253 ARG A N 1
ATOM 2014 C CA . ARG A 1 253 ? 9.586 11.609 -6.82 1 98.75 253 ARG A CA 1
ATOM 2015 C C . ARG A 1 253 ? 10.617 10.875 -5.969 1 98.75 253 ARG A C 1
ATOM 2017 O O . ARG A 1 253 ? 10.961 11.336 -4.875 1 98.75 253 ARG A O 1
ATOM 2024 N N . LEU A 1 254 ? 11.055 9.711 -6.465 1 98.06 254 LEU A N 1
ATOM 2025 C CA . LEU A 1 254 ? 12.07 8.914 -5.781 1 98.06 254 LEU A CA 1
ATOM 2026 C C . LEU A 1 254 ? 11.672 8.664 -4.328 1 98.06 254 LEU A C 1
ATOM 2028 O O . LEU A 1 254 ? 12.484 8.852 -3.422 1 98.06 254 LEU A O 1
ATOM 2032 N N . ARG A 1 255 ? 10.367 8.414 -4.117 1 98.5 255 ARG A N 1
ATOM 2033 C CA . ARG A 1 255 ? 9.727 7.992 -2.875 1 98.5 255 ARG A CA 1
ATOM 2034 C C . ARG A 1 255 ? 9.5 9.18 -1.946 1 98.5 255 ARG A C 1
ATOM 2036 O O . ARG A 1 255 ? 9.031 9.008 -0.819 1 98.5 255 ARG A O 1
ATOM 2043 N N . TYR A 1 256 ? 9.805 10.391 -2.379 1 98.88 256 TYR A N 1
ATOM 2044 C CA . TYR A 1 256 ? 9.461 11.594 -1.64 1 98.88 256 TYR A CA 1
ATOM 2045 C C . TYR A 1 256 ? 8.125 12.164 -2.113 1 98.88 256 TYR A C 1
ATOM 2047 O O . TYR A 1 256 ? 7.82 12.133 -3.307 1 98.88 256 TYR A O 1
ATOM 2055 N N . HIS A 1 257 ? 7.344 12.797 -1.186 1 98.88 257 HIS A N 1
ATOM 2056 C CA . HIS A 1 257 ? 5.961 13.172 -1.459 1 98.88 257 HIS A CA 1
ATOM 2057 C C . HIS A 1 257 ? 5.727 14.648 -1.163 1 98.88 257 HIS A C 1
ATOM 2059 O O . HIS A 1 257 ? 6.418 15.242 -0.332 1 98.88 257 HIS A O 1
ATOM 2065 N N . ALA A 1 258 ? 4.77 15.195 -1.787 1 98.88 258 ALA A N 1
ATOM 2066 C CA . ALA A 1 258 ? 4.242 16.531 -1.551 1 98.88 258 ALA A CA 1
ATOM 2067 C C . ALA A 1 258 ? 2.734 16.578 -1.773 1 98.88 258 ALA A C 1
ATOM 2069 O O . ALA A 1 258 ? 2.266 17.078 -2.799 1 98.88 258 ALA A O 1
ATOM 2070 N N . PRO A 1 259 ? 1.974 16.203 -0.812 1 98.88 259 PRO A N 1
ATOM 2071 C CA . PRO A 1 259 ? 0.527 16.062 -0.995 1 98.88 259 PRO A CA 1
ATOM 2072 C C . PRO A 1 259 ? -0.197 17.391 -1.055 1 98.88 259 PRO A C 1
ATOM 2074 O O . PRO A 1 259 ? 0.32 18.406 -0.562 1 98.88 259 PRO A O 1
ATOM 2077 N N . MET A 1 260 ? -1.346 17.391 -1.646 1 98.88 260 MET A N 1
ATOM 2078 C CA . MET A 1 260 ? -2.215 18.562 -1.779 1 98.88 260 MET A CA 1
ATOM 2079 C C . MET A 1 260 ? -3.672 18.141 -1.931 1 98.88 260 MET A C 1
ATOM 2081 O O . MET A 1 260 ? -3.963 17.109 -2.535 1 98.88 260 MET A O 1
ATOM 2085 N N . SER A 1 261 ? -4.543 18.859 -1.324 1 98.69 261 SER A N 1
ATOM 2086 C CA . SER A 1 261 ? -5.977 18.688 -1.556 1 98.69 261 SER A CA 1
ATOM 2087 C C . SER A 1 261 ? -6.605 19.984 -2.072 1 98.69 261 SER A C 1
ATOM 2089 O O . SER A 1 261 ? -6.238 21.078 -1.635 1 98.69 261 SER A O 1
ATOM 2091 N N . ARG A 1 262 ? -7.492 19.875 -2.969 1 98.81 262 ARG A N 1
ATOM 2092 C CA . ARG A 1 262 ? -8.367 20.969 -3.406 1 98.81 262 ARG A CA 1
ATOM 2093 C C . ARG A 1 262 ? -9.812 20.484 -3.52 1 98.81 262 ARG A C 1
ATOM 2095 O O . ARG A 1 262 ? -10.062 19.312 -3.789 1 98.81 262 ARG A O 1
ATOM 2102 N N . THR A 1 263 ? -10.695 21.391 -3.297 1 98.75 263 THR A N 1
ATOM 2103 C CA . THR A 1 263 ? -12.117 21.172 -3.506 1 98.75 263 THR A CA 1
ATOM 2104 C C . THR A 1 263 ? -12.578 21.797 -4.82 1 98.75 263 THR A C 1
ATOM 2106 O O . THR A 1 263 ? -12.234 22.938 -5.117 1 98.75 263 THR A O 1
ATOM 2109 N N . VAL A 1 264 ? -13.32 21.047 -5.562 1 98.75 264 VAL A N 1
ATOM 2110 C CA . VAL A 1 264 ? -13.93 21.531 -6.801 1 98.75 264 VAL A CA 1
ATOM 2111 C C . VAL A 1 264 ? -15.445 21.531 -6.66 1 98.75 264 VAL A C 1
ATOM 2113 O O . VAL A 1 264 ? -16.047 20.516 -6.297 1 98.75 264 VAL A O 1
ATOM 2116 N N . TYR A 1 265 ? -16.047 22.641 -6.895 1 98.56 265 TYR A N 1
ATOM 2117 C CA . TYR A 1 265 ? -17.516 22.719 -6.938 1 98.56 265 TYR A CA 1
ATOM 2118 C C . TYR A 1 265 ? -18.016 22.766 -8.375 1 98.56 265 TYR A C 1
ATOM 2120 O O . TYR A 1 265 ? -17.594 23.609 -9.164 1 98.56 265 TYR A O 1
ATOM 2128 N N . PHE A 1 266 ? -18.859 21.797 -8.727 1 98.25 266 PHE A N 1
ATOM 2129 C CA . PHE A 1 266 ? -19.469 21.75 -10.039 1 98.25 266 PHE A CA 1
ATOM 2130 C C . PHE A 1 266 ? -20.812 22.469 -10.047 1 98.25 266 PHE A C 1
ATOM 2132 O O . PHE A 1 266 ? -21.812 21.953 -9.547 1 98.25 266 PHE A O 1
ATOM 2139 N N . GLY A 1 267 ? -20.828 23.609 -10.68 1 97.5 267 GLY A N 1
ATOM 2140 C CA . GLY A 1 267 ? -21.984 24.5 -10.625 1 97.5 267 GLY A CA 1
ATOM 2141 C C . GLY A 1 267 ? -21.75 25.75 -9.82 1 97.5 267 GLY A C 1
ATOM 2142 O O . GLY A 1 267 ? -20.625 26.281 -9.812 1 97.5 267 GLY A O 1
ATOM 2143 N N . ARG A 1 268 ? -22.875 26.375 -9.242 1 96.88 268 ARG A N 1
ATOM 2144 C CA . ARG A 1 268 ? -22.766 27.578 -8.445 1 96.88 268 ARG A CA 1
ATOM 2145 C C . ARG A 1 268 ? -22.859 27.266 -6.953 1 96.88 268 ARG A C 1
ATOM 2147 O O . ARG A 1 268 ? -23.953 27.016 -6.445 1 96.88 268 ARG A O 1
ATOM 2154 N N . PRO A 1 269 ? -21.734 27.406 -6.289 1 97.31 269 PRO A N 1
ATOM 2155 C CA . PRO A 1 269 ? -21.797 27.109 -4.855 1 97.31 269 PRO A CA 1
ATOM 2156 C C . PRO A 1 269 ? -22.703 28.078 -4.098 1 97.31 269 PRO A C 1
ATOM 2158 O O . PRO A 1 269 ? -22.719 29.281 -4.391 1 97.31 269 PRO A O 1
ATOM 2161 N N . PRO A 1 270 ? -23.422 27.594 -3.139 1 96.56 270 PRO A N 1
ATOM 2162 C CA . PRO A 1 270 ? -24.141 28.531 -2.275 1 96.56 270 PRO A CA 1
ATOM 2163 C C . PRO A 1 270 ? -23.219 29.438 -1.481 1 96.56 270 PRO A C 1
ATOM 2165 O O . PRO A 1 270 ? -22.047 29.109 -1.258 1 96.56 270 PRO A O 1
ATOM 2168 N N . GLN A 1 271 ? -23.75 30.531 -1.045 1 97.81 271 GLN A N 1
ATOM 2169 C CA . GLN A 1 271 ? -22.953 31.516 -0.328 1 97.81 271 GLN A CA 1
ATOM 2170 C C . GLN A 1 271 ? -22.344 30.906 0.934 1 97.81 271 GLN A C 1
ATOM 2172 O O . GLN A 1 271 ? -21.203 31.219 1.288 1 97.81 271 GLN A O 1
ATOM 2177 N N . SER A 1 272 ? -23.109 30.094 1.581 1 96.38 272 SER A N 1
ATOM 2178 C CA . SER A 1 272 ? -22.609 29.453 2.799 1 96.38 272 SER A CA 1
ATOM 2179 C C . SER A 1 272 ? -21.344 28.641 2.525 1 96.38 272 SER A C 1
ATOM 2181 O O . SER A 1 272 ? -20.438 28.594 3.354 1 96.38 272 SER A O 1
ATOM 2183 N N . TYR A 1 273 ? -21.312 27.984 1.396 1 97.25 273 TYR A N 1
ATOM 2184 C CA . TYR A 1 273 ? -20.141 27.172 1.034 1 97.25 273 TYR A CA 1
ATOM 2185 C C . TYR A 1 273 ? -18.969 28.062 0.64 1 97.25 273 TYR A C 1
ATOM 2187 O O . TYR A 1 273 ? -17.812 27.75 0.949 1 97.25 273 TYR A O 1
ATOM 2195 N N . ARG A 1 274 ? -19.188 29.172 -0.03 1 98.06 274 ARG A N 1
ATOM 2196 C CA . ARG A 1 274 ? -18.156 30.141 -0.35 1 98.06 274 ARG A CA 1
ATOM 2197 C C . ARG A 1 274 ? -17.547 30.719 0.919 1 98.06 274 ARG A C 1
ATOM 2199 O O . ARG A 1 274 ? -16.328 30.922 0.995 1 98.06 274 ARG A O 1
ATOM 2206 N N . ASP A 1 275 ? -18.422 31.016 1.824 1 97.81 275 ASP A N 1
ATOM 2207 C CA . ASP A 1 275 ? -17.938 31.5 3.113 1 97.81 275 ASP A CA 1
ATOM 2208 C C . ASP A 1 275 ? -17.047 30.469 3.797 1 97.81 275 ASP A C 1
ATOM 2210 O O . ASP A 1 275 ? -15.969 30.812 4.297 1 97.81 275 ASP A O 1
ATOM 2214 N N . LEU A 1 276 ? -17.547 29.234 3.828 1 97.31 276 LEU A N 1
ATOM 2215 C CA . LEU A 1 276 ? -16.766 28.156 4.418 1 97.31 276 LEU A CA 1
ATOM 2216 C C . LEU A 1 276 ? -15.391 28.062 3.779 1 97.31 276 LEU A C 1
ATOM 2218 O O . LEU A 1 276 ? -14.383 27.922 4.48 1 97.31 276 LEU A O 1
ATOM 2222 N N . ALA A 1 277 ? -15.344 28.125 2.453 1 98.31 277 ALA A N 1
ATOM 2223 C CA . ALA A 1 277 ? -14.078 28.094 1.732 1 98.31 277 ALA A CA 1
ATOM 2224 C C . ALA A 1 277 ? -13.164 29.234 2.162 1 98.31 277 ALA A C 1
ATOM 2226 O O . ALA A 1 277 ? -11.969 29.031 2.377 1 98.31 277 ALA A O 1
ATOM 2227 N N . SER A 1 278 ? -13.703 30.375 2.254 1 98.25 278 SER A N 1
ATOM 2228 C CA . SER A 1 278 ? -12.93 31.547 2.648 1 98.25 2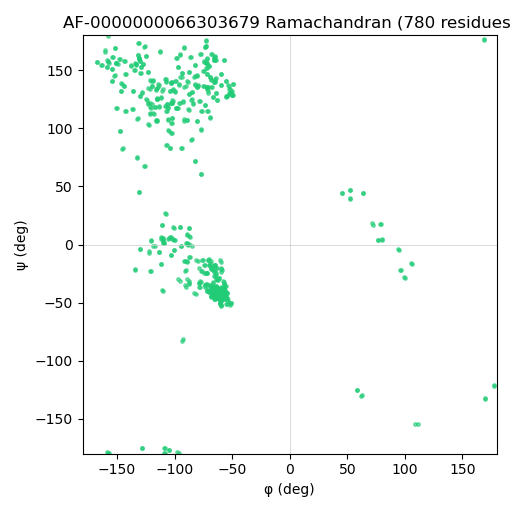78 SER A CA 1
ATOM 2229 C C . SER A 1 278 ? -12.352 31.391 4.051 1 98.25 278 SER A C 1
ATOM 2231 O O . SER A 1 278 ? -11.227 31.812 4.316 1 98.25 278 SER A O 1
ATOM 2233 N N . TYR A 1 279 ? -13.195 30.828 4.977 1 98.19 279 TYR A N 1
ATOM 2234 C CA . TYR A 1 279 ? -12.727 30.594 6.336 1 98.19 279 TYR A CA 1
ATOM 2235 C C . TYR A 1 279 ? -11.531 29.641 6.336 1 98.19 279 TYR A C 1
ATOM 2237 O O . TYR A 1 279 ? -10.531 29.875 7.012 1 98.19 279 TYR A O 1
ATOM 2245 N N . VAL A 1 280 ? -11.609 28.578 5.543 1 98.38 280 VAL A N 1
ATOM 2246 C CA . VAL A 1 280 ? -10.562 27.562 5.492 1 98.38 280 VAL A CA 1
ATOM 2247 C C . VAL A 1 280 ? -9.289 28.156 4.895 1 98.38 280 VAL A C 1
ATOM 2249 O O . VAL A 1 280 ? -8.195 27.938 5.402 1 98.38 280 VAL A O 1
ATOM 2252 N N . ILE A 1 281 ? -9.414 28.922 3.814 1 98.56 281 ILE A N 1
ATOM 2253 C CA . ILE A 1 281 ? -8.273 29.547 3.152 1 98.56 281 ILE A CA 1
ATOM 2254 C C . ILE A 1 281 ? -7.555 30.469 4.129 1 98.56 281 ILE A C 1
ATOM 2256 O O . ILE A 1 281 ? -6.332 30.422 4.254 1 98.56 281 ILE A O 1
ATOM 2260 N N . GLU A 1 282 ? -8.312 31.266 4.816 1 98.19 282 GLU A N 1
ATOM 2261 C CA . GLU A 1 282 ? -7.746 32.188 5.801 1 98.19 282 GLU A CA 1
ATOM 2262 C C . GLU A 1 282 ? -7.031 31.422 6.914 1 98.19 282 GLU A C 1
ATOM 2264 O O . GLU A 1 282 ? -5.945 31.812 7.344 1 98.19 282 GLU A O 1
ATOM 2269 N N . ALA A 1 283 ? -7.66 30.391 7.395 1 98.5 283 ALA A N 1
ATOM 2270 C CA . ALA A 1 283 ? -7.082 29.594 8.469 1 98.5 283 ALA A CA 1
ATOM 2271 C C . ALA A 1 283 ? -5.781 28.922 8.023 1 98.5 283 ALA A C 1
ATOM 2273 O O . ALA A 1 283 ? -4.828 28.828 8.797 1 98.5 283 ALA A O 1
ATOM 2274 N N . VAL A 1 284 ? -5.754 28.438 6.762 1 98.62 284 VAL A N 1
ATOM 2275 C CA . VAL A 1 284 ? -4.535 27.844 6.211 1 98.62 284 VAL A CA 1
ATOM 2276 C C . VAL A 1 284 ? -3.436 28.906 6.152 1 98.62 284 VAL A C 1
ATOM 2278 O O . VAL A 1 284 ? -2.303 28.656 6.57 1 98.62 284 VAL A O 1
ATOM 2281 N N . GLU A 1 285 ? -3.783 30.094 5.699 1 98.25 285 GLU A N 1
ATOM 2282 C CA . GLU A 1 285 ? -2.812 31.172 5.578 1 98.25 285 GLU A CA 1
ATOM 2283 C C . GLU A 1 285 ? -2.266 31.578 6.941 1 98.25 285 GLU A C 1
ATOM 2285 O O . GLU A 1 285 ? -1.055 31.75 7.105 1 98.25 285 GLU A O 1
ATOM 2290 N N . THR A 1 286 ? -3.129 31.703 7.902 1 98 286 THR A N 1
ATOM 2291 C CA . THR A 1 286 ? -2.711 32.094 9.242 1 98 286 THR A CA 1
ATOM 2292 C C . THR A 1 286 ? -1.821 31.047 9.867 1 98 286 THR A C 1
ATOM 2294 O O . THR A 1 286 ? -0.873 31.359 10.586 1 98 286 THR A O 1
ATOM 2297 N N . SER A 1 287 ? -2.172 29.812 9.648 1 98.69 287 SER A N 1
ATOM 2298 C CA . SER A 1 287 ? -1.355 28.703 10.141 1 98.69 287 SER A CA 1
ATOM 2299 C C . SER A 1 287 ? 0.039 28.719 9.523 1 98.69 287 SER A C 1
ATOM 2301 O O . SER A 1 287 ? 1.037 28.547 10.227 1 98.69 287 SER A O 1
ATOM 2303 N N . LEU A 1 288 ? 0.08 28.922 8.195 1 98.69 288 LEU A N 1
ATOM 2304 C CA . LEU A 1 288 ? 1.355 28.984 7.492 1 98.69 288 LEU A CA 1
ATOM 2305 C C . LEU A 1 288 ? 2.188 30.172 7.957 1 98.69 288 LEU A C 1
ATOM 2307 O O . LEU A 1 288 ? 3.412 30.078 8.055 1 98.69 288 LEU A O 1
ATOM 2311 N N . ASP A 1 289 ? 1.55 31.266 8.258 1 98.31 289 ASP A N 1
ATOM 2312 C CA . ASP A 1 289 ? 2.232 32.469 8.727 1 98.31 289 ASP A CA 1
ATOM 2313 C C . ASP A 1 289 ? 2.91 32.219 10.07 1 98.31 289 ASP A C 1
ATOM 2315 O O . ASP A 1 289 ? 3.891 32.906 10.406 1 98.31 289 ASP A O 1
ATOM 2319 N N . ALA A 1 290 ? 2.379 31.266 10.805 1 98.31 290 ALA A N 1
ATOM 2320 C CA . ALA A 1 290 ? 2.914 30.953 12.125 1 98.31 290 ALA A CA 1
ATOM 2321 C C . ALA A 1 290 ? 4.168 30.094 12.023 1 98.31 290 ALA A C 1
ATOM 2323 O O . ALA A 1 290 ? 4.914 29.953 13 1 98.31 290 ALA A O 1
ATOM 2324 N N . VAL A 1 291 ? 4.438 29.531 10.875 1 98.69 291 VAL A N 1
ATOM 2325 C CA . VAL A 1 291 ? 5.531 28.578 10.703 1 98.69 291 VAL A CA 1
ATOM 2326 C C . VAL A 1 291 ? 6.867 29.312 10.734 1 98.69 291 VAL A C 1
ATOM 2328 O O . VAL A 1 291 ? 7.137 30.156 9.891 1 98.69 291 VAL A O 1
ATOM 2331 N N . ARG A 1 292 ? 7.707 29 11.625 1 97.75 292 ARG A N 1
ATOM 2332 C CA . ARG A 1 292 ? 9.094 29.438 11.734 1 97.75 292 ARG A CA 1
ATOM 2333 C C . ARG A 1 292 ? 9.852 28.609 12.766 1 97.75 292 ARG A C 1
ATOM 2335 O O . ARG A 1 292 ? 9.25 28 13.641 1 97.75 292 ARG A O 1
ATOM 2342 N N . PRO A 1 293 ? 11.164 28.578 12.625 1 98.19 293 PRO A N 1
ATOM 2343 C CA . PRO A 1 293 ? 11.938 27.828 13.625 1 98.19 293 PRO A CA 1
ATOM 2344 C C . PRO A 1 293 ? 11.617 28.266 15.055 1 98.19 293 PRO A C 1
ATOM 2346 O O . PRO A 1 293 ? 11.461 29.453 15.32 1 98.19 293 PRO A O 1
ATOM 2349 N N . GLY A 1 294 ? 11.477 27.266 15.945 1 98.12 294 GLY A N 1
ATOM 2350 C CA . GLY A 1 294 ? 11.188 27.578 17.344 1 98.12 294 GLY A CA 1
ATOM 2351 C C . GLY A 1 294 ? 9.719 27.422 17.688 1 98.12 294 GLY A C 1
ATOM 2352 O O . GLY A 1 294 ? 9.375 27.188 18.844 1 98.12 294 GLY A O 1
ATOM 2353 N N . VAL A 1 295 ? 8.852 27.609 16.766 1 98.38 295 VAL A N 1
ATOM 2354 C CA . VAL A 1 295 ? 7.422 27.391 16.969 1 98.38 295 VAL A CA 1
ATOM 2355 C C . VAL A 1 295 ? 7.129 25.891 17.078 1 98.38 295 VAL A C 1
ATOM 2357 O O . VAL A 1 295 ? 7.82 25.078 16.469 1 98.38 295 VAL A O 1
ATOM 2360 N N . THR A 1 296 ? 6.168 25.547 17.859 1 98.44 296 THR A N 1
ATOM 2361 C CA . THR A 1 296 ? 5.809 24.141 18.016 1 98.44 296 THR A CA 1
ATOM 2362 C C . THR A 1 296 ? 4.668 23.766 17.078 1 98.44 296 THR A C 1
ATOM 2364 O O . THR A 1 296 ? 3.977 24.641 16.547 1 98.44 296 THR A O 1
ATOM 2367 N N . CYS A 1 297 ? 4.465 22.484 16.875 1 98.12 297 CYS A N 1
ATOM 2368 C CA . CYS A 1 297 ? 3.303 22.016 16.125 1 98.12 297 CYS A CA 1
ATOM 2369 C C . CYS A 1 297 ? 2.008 22.516 16.75 1 98.12 297 CYS A C 1
ATOM 2371 O O . CYS A 1 297 ? 1.083 22.906 16.047 1 98.12 297 CYS A O 1
ATOM 2373 N N . GLU A 1 298 ? 1.965 22.516 18.078 1 97.88 298 GLU A N 1
ATOM 2374 C CA . GLU A 1 298 ? 0.81 23.062 18.781 1 97.88 298 GLU A CA 1
ATOM 2375 C C . GLU A 1 298 ? 0.596 24.531 18.438 1 97.88 298 GLU A C 1
ATOM 2377 O O . GLU A 1 298 ? -0.543 24.984 18.328 1 97.88 298 GLU A O 1
ATOM 2382 N N . GLY A 1 299 ? 1.687 25.234 18.281 1 98.31 299 GLY A N 1
ATOM 2383 C CA . GLY A 1 299 ? 1.592 26.641 17.922 1 98.31 299 GLY A CA 1
ATOM 2384 C C . GLY A 1 299 ? 0.92 26.875 16.594 1 98.31 299 GLY A C 1
ATOM 2385 O O . GLY A 1 299 ? 0.14 27.812 16.422 1 98.31 299 GLY A O 1
ATOM 2386 N N . ILE A 1 300 ? 1.21 26.047 15.633 1 98.62 300 ILE A N 1
ATOM 2387 C CA . ILE A 1 300 ? 0.568 26.125 14.32 1 98.62 300 ILE A CA 1
ATOM 2388 C C . ILE A 1 300 ? -0.923 25.828 14.461 1 98.62 300 ILE A C 1
ATOM 2390 O O . ILE A 1 300 ? -1.759 26.547 13.906 1 98.62 300 ILE A O 1
ATOM 2394 N N . GLU A 1 301 ? -1.204 24.766 15.195 1 98.06 301 GLU A N 1
ATOM 2395 C CA . GLU A 1 301 ? -2.596 24.391 15.414 1 98.06 301 GLU A CA 1
ATOM 2396 C C . GLU A 1 301 ? -3.373 25.5 16.109 1 98.06 301 GLU A C 1
ATOM 2398 O O . GLU A 1 301 ? -4.539 25.75 15.789 1 98.06 301 GLU A O 1
ATOM 2403 N N . LEU A 1 302 ? -2.76 26.141 17.047 1 97.69 302 LEU A N 1
ATOM 2404 C CA . LEU A 1 302 ? -3.402 27.25 17.766 1 97.69 302 LEU A CA 1
ATOM 2405 C C . LEU A 1 302 ? -3.785 28.359 16.797 1 97.69 302 LEU A C 1
ATOM 2407 O O . LEU A 1 302 ? -4.855 28.969 16.938 1 97.69 302 LEU A O 1
ATOM 2411 N N . ALA A 1 303 ? -2.924 28.688 15.891 1 98.06 303 ALA A N 1
ATOM 2412 C CA . ALA A 1 303 ? -3.223 29.703 14.891 1 98.06 303 ALA A CA 1
ATOM 2413 C C . ALA A 1 303 ? -4.465 29.344 14.086 1 98.06 303 ALA A C 1
ATOM 2415 O O . ALA A 1 303 ? -5.328 30.188 13.844 1 98.06 303 ALA A O 1
ATOM 2416 N N . TRP A 1 304 ? -4.547 28.125 13.68 1 98.06 304 TRP A N 1
ATOM 2417 C CA . TRP A 1 304 ? -5.719 27.625 12.969 1 98.06 304 TRP A CA 1
ATOM 2418 C C . TRP A 1 304 ? -6.969 27.75 13.836 1 98.06 304 TRP A C 1
ATOM 2420 O O . TRP A 1 304 ? -7.992 28.266 13.383 1 98.06 304 TRP A O 1
ATOM 2430 N N . ARG A 1 305 ? -6.879 27.234 15.086 1 97.31 305 ARG A N 1
ATOM 2431 C CA . ARG A 1 305 ? -8.031 27.188 15.984 1 97.31 305 ARG A CA 1
ATOM 2432 C C . ARG A 1 305 ? -8.562 28.594 16.25 1 97.31 305 ARG A C 1
ATOM 2434 O O . ARG A 1 305 ? -9.781 28.797 16.297 1 97.31 305 ARG A O 1
ATOM 2441 N N . LYS A 1 306 ? -7.672 29.5 16.406 1 97.12 306 LYS A N 1
ATOM 2442 C CA . LYS A 1 306 ? -8.094 30.875 16.625 1 97.12 306 LYS A CA 1
ATOM 2443 C C . LYS A 1 306 ? -8.844 31.422 15.422 1 97.12 306 LYS A C 1
ATOM 2445 O O . LYS A 1 306 ? -9.875 32.094 15.578 1 97.12 306 LYS A O 1
ATOM 2450 N N . SER A 1 307 ? -8.336 31.141 14.281 1 97 307 SER A N 1
ATOM 2451 C CA . SER A 1 307 ? -8.961 31.609 13.047 1 97 307 SER A CA 1
ATOM 2452 C C . SER A 1 307 ? -10.336 30.984 12.859 1 97 307 SER A C 1
ATOM 2454 O O . SER A 1 307 ? -11.305 31.672 12.531 1 97 307 SER A O 1
ATOM 2456 N N . MET A 1 308 ? -10.5 29.688 13.078 1 96.75 308 MET A N 1
ATOM 2457 C CA . MET A 1 308 ? -11.727 28.953 12.797 1 96.75 308 MET A CA 1
ATOM 2458 C C . MET A 1 308 ? -12.773 29.203 13.875 1 96.75 308 MET A C 1
ATOM 2460 O O . MET A 1 308 ? -13.977 29.219 13.594 1 96.75 308 MET A O 1
ATOM 2464 N N . SER A 1 309 ? -12.289 29.312 15.109 1 95.12 309 SER A N 1
ATOM 2465 C CA . SER A 1 309 ? -13.211 29.531 16.219 1 95.12 309 SER A CA 1
ATOM 2466 C C . SER A 1 309 ? -13.984 30.828 16.062 1 95.12 309 SER A C 1
ATOM 2468 O O . SER A 1 309 ? -15.117 30.953 16.531 1 95.12 309 SER A O 1
ATOM 2470 N N . ALA A 1 310 ? -13.438 31.766 15.43 1 93.19 310 ALA A N 1
ATOM 2471 C CA . ALA A 1 310 ? -14.102 33.031 15.156 1 93.19 310 ALA A CA 1
ATOM 2472 C C . ALA A 1 310 ? -15.383 32.812 14.344 1 93.19 310 ALA A C 1
ATOM 2474 O O . ALA A 1 310 ? -16.297 33.656 14.383 1 93.19 310 ALA A O 1
ATOM 2475 N N . HIS A 1 311 ? -15.438 31.719 13.703 1 94.81 311 HIS A N 1
ATOM 2476 C CA . HIS A 1 311 ? -16.609 31.406 12.883 1 94.81 311 HIS A CA 1
ATOM 2477 C C . HIS A 1 311 ? -17.422 30.266 13.492 1 94.81 311 HIS A C 1
ATOM 2479 O O . HIS A 1 311 ? -18.297 29.703 12.836 1 94.81 311 HIS A O 1
ATOM 2485 N N . GLY A 1 312 ? -17.047 29.828 14.656 1 94.38 312 GLY A N 1
ATOM 2486 C CA . GLY A 1 312 ? -17.781 28.797 15.367 1 94.38 312 GLY A CA 1
ATOM 2487 C C . GLY A 1 312 ? -17.484 27.391 14.852 1 94.38 312 GLY A C 1
ATOM 2488 O O . GLY A 1 312 ? -18.281 26.469 15.039 1 94.38 312 GLY A O 1
ATOM 2489 N N . ILE A 1 313 ? -16.422 27.234 14.141 1 94.19 313 ILE A N 1
ATOM 2490 C CA . ILE A 1 313 ? -16.078 25.938 13.57 1 94.19 313 ILE A CA 1
ATOM 2491 C C . ILE A 1 313 ? -14.938 25.312 14.375 1 94.19 313 ILE A C 1
ATOM 2493 O O . ILE A 1 313 ? -13.953 25.984 14.695 1 94.19 313 ILE A O 1
ATOM 2497 N N . GLU A 1 314 ? -15.141 24.094 14.688 1 91.56 314 GLU A N 1
ATOM 2498 C CA . GLU A 1 314 ? -14.117 23.328 15.398 1 91.56 314 GLU A CA 1
ATOM 2499 C C . GLU A 1 314 ? -13.656 22.125 14.594 1 91.56 314 GLU A C 1
ATOM 2501 O O . GLU A 1 314 ? -14.477 21.453 13.953 1 91.56 314 GLU A O 1
ATOM 2506 N N . LYS A 1 315 ? -12.375 21.953 14.594 1 91.69 315 LYS A N 1
ATOM 2507 C CA . LYS A 1 315 ? -11.773 20.781 13.969 1 91.69 315 LYS A CA 1
ATOM 2508 C C . LYS A 1 315 ? -11.25 19.797 15.016 1 91.69 315 LYS A C 1
ATOM 2510 O O . LYS A 1 315 ? -10.32 20.125 15.758 1 91.69 315 LYS A O 1
ATOM 2515 N N . GLU A 1 316 ? -11.758 18.594 15.047 1 84.81 316 GLU A N 1
ATOM 2516 C CA . GLU A 1 316 ? -11.398 17.609 16.062 1 84.81 316 GLU A CA 1
ATOM 2517 C C . GLU A 1 316 ? -10.172 16.797 15.648 1 84.81 316 GLU A C 1
ATOM 2519 O O . GLU A 1 316 ? -9.422 16.312 16.5 1 84.81 316 GLU A O 1
ATOM 2524 N N . ASN A 1 317 ? -10.008 16.594 14.414 1 90.19 317 ASN A N 1
ATOM 2525 C CA . ASN A 1 317 ? -8.875 15.812 13.945 1 90.19 317 ASN A CA 1
ATOM 2526 C C . ASN A 1 317 ? -7.629 16.672 13.773 1 90.19 317 ASN A C 1
ATOM 2528 O O . ASN A 1 317 ? -7.723 17.906 13.719 1 90.19 317 ASN A O 1
ATOM 2532 N N . ARG A 1 318 ? -6.492 16.047 13.719 1 93.06 318 ARG A N 1
ATOM 2533 C CA . ARG A 1 318 ? -5.23 16.766 13.578 1 93.06 318 ARG A CA 1
ATOM 2534 C C . ARG A 1 318 ? -5.23 17.641 12.32 1 93.06 318 ARG A C 1
ATOM 2536 O O . ARG A 1 318 ? -5.941 17.344 11.359 1 93.06 318 ARG A O 1
ATOM 2543 N N . LEU A 1 319 ? -4.332 18.656 12.344 1 97 319 LEU A N 1
ATOM 2544 C CA . LEU A 1 319 ? -4.281 19.656 11.281 1 97 319 LEU A CA 1
ATOM 2545 C C . LEU A 1 319 ? -3.156 19.359 10.305 1 97 319 LEU A C 1
ATOM 2547 O O . LEU A 1 319 ? -3.02 20.031 9.281 1 97 319 LEU A O 1
ATOM 2551 N N . GLY A 1 320 ? -2.387 18.359 10.609 1 97.19 320 GLY A N 1
ATOM 2552 C CA . GLY A 1 320 ? -1.294 18.047 9.703 1 97.19 320 GLY A CA 1
ATOM 2553 C C . GLY A 1 320 ? -0.313 17.047 10.281 1 97.19 320 GLY A C 1
ATOM 2554 O O . GLY A 1 320 ? -0.465 16.609 11.43 1 97.19 320 GLY A O 1
ATOM 2555 N N . TYR A 1 321 ? 0.637 16.672 9.492 1 97.81 321 TYR A N 1
ATOM 2556 C CA . TYR A 1 321 ? 1.599 15.633 9.852 1 97.81 321 TYR A CA 1
ATOM 2557 C C . TYR A 1 321 ? 2.873 15.766 9.023 1 97.81 321 TYR A C 1
ATOM 2559 O O . TYR A 1 321 ? 2.865 16.359 7.949 1 97.81 321 TYR A O 1
ATOM 2567 N N . SER A 1 322 ? 3.955 15.203 9.555 1 98.56 322 SER A N 1
ATOM 2568 C CA . SER A 1 322 ? 5.242 15.219 8.859 1 98.56 322 SER A CA 1
ATOM 2569 C C . SER A 1 322 ? 5.211 14.328 7.625 1 98.56 322 SER A C 1
ATOM 2571 O O . SER A 1 322 ? 4.547 13.289 7.617 1 98.56 322 SER A O 1
ATOM 2573 N N . ILE A 1 323 ? 5.93 14.789 6.555 1 98.81 323 ILE A N 1
ATOM 2574 C CA . ILE A 1 323 ? 5.98 14.047 5.301 1 98.81 323 ILE A CA 1
ATOM 2575 C C . ILE A 1 323 ? 7.43 13.922 4.832 1 98.81 323 ILE A C 1
ATOM 2577 O O . ILE A 1 323 ? 8.305 14.656 5.301 1 98.81 323 ILE A O 1
ATOM 2581 N N . GLY A 1 324 ? 7.773 13.07 3.961 1 98.5 324 GLY A N 1
ATOM 2582 C CA . GLY A 1 324 ? 9.07 12.789 3.363 1 98.5 324 GLY A CA 1
ATOM 2583 C C . GLY A 1 324 ? 9.086 11.516 2.537 1 98.5 324 GLY A C 1
ATOM 2584 O O . GLY A 1 324 ? 8.219 11.312 1.682 1 98.5 324 GLY A O 1
ATOM 2585 N N . ILE A 1 325 ? 10.07 10.719 2.768 1 98.62 325 ILE A N 1
ATOM 2586 C CA . ILE A 1 325 ? 10.164 9.414 2.113 1 98.62 325 ILE A CA 1
ATOM 2587 C C . ILE A 1 325 ? 9.109 8.477 2.688 1 98.62 325 ILE A C 1
ATOM 2589 O O . ILE A 1 325 ? 8.867 8.461 3.896 1 98.62 325 ILE A O 1
ATOM 2593 N N . ALA A 1 326 ? 8.484 7.793 1.743 1 98.31 326 ALA A N 1
ATOM 2594 C CA . ALA A 1 326 ? 7.441 6.918 2.275 1 98.31 326 ALA A CA 1
ATOM 2595 C C . ALA A 1 326 ? 7.133 5.781 1.309 1 98.31 326 ALA A C 1
ATOM 2597 O O . ALA A 1 326 ? 7.438 5.871 0.117 1 98.31 326 ALA A O 1
ATOM 2598 N N . TYR A 1 327 ? 6.625 4.75 1.788 1 98.12 327 TYR A N 1
ATOM 2599 C CA . TYR A 1 327 ? 6.004 3.607 1.12 1 98.12 327 TYR A CA 1
ATOM 2600 C C . TYR A 1 327 ? 4.594 3.371 1.64 1 98.12 327 TYR A C 1
ATOM 2602 O O . TYR A 1 327 ? 4.207 3.914 2.678 1 98.12 327 TYR A O 1
ATOM 2610 N N . THR A 1 328 ? 3.809 2.648 0.923 1 97.75 328 THR A N 1
ATOM 2611 C CA . THR A 1 328 ? 2.447 2.35 1.356 1 97.75 328 THR A CA 1
ATOM 2612 C C . THR A 1 328 ? 2.436 1.852 2.799 1 97.75 328 THR A C 1
ATOM 2614 O O . THR A 1 328 ? 3.344 1.134 3.221 1 97.75 328 THR A O 1
ATOM 2617 N N . PRO A 1 329 ? 1.487 2.32 3.553 1 97.31 329 PRO A N 1
ATOM 2618 C CA . PRO A 1 329 ? 0.183 2.854 3.152 1 97.31 329 PRO A CA 1
ATOM 2619 C C . PRO A 1 329 ? 0.078 4.363 3.354 1 97.31 329 PRO A C 1
ATOM 2621 O O . PRO A 1 329 ? -0.972 4.953 3.088 1 97.31 329 PRO A O 1
ATOM 2624 N N . THR A 1 330 ? 1.048 5.059 3.791 1 96.81 330 THR A N 1
ATOM 2625 C CA . THR A 1 330 ? 0.899 6.48 4.074 1 96.81 330 THR A CA 1
ATOM 2626 C C . THR A 1 330 ? 2.164 7.246 3.689 1 96.81 330 THR A C 1
ATOM 2628 O O . THR A 1 330 ? 3.27 6.707 3.773 1 96.81 330 THR A O 1
ATOM 2631 N N . TRP A 1 331 ? 2.012 8.445 3.258 1 97.94 331 TRP A N 1
ATOM 2632 C CA . TRP A 1 331 ? 3.152 9.32 2.998 1 97.94 331 TRP A CA 1
ATOM 2633 C C . TRP A 1 331 ? 3.521 10.117 4.242 1 97.94 331 TRP A C 1
ATOM 2635 O O . TRP A 1 331 ? 4.43 10.953 4.207 1 97.94 331 TRP A O 1
ATOM 2645 N N . GLY A 1 332 ? 2.785 9.891 5.371 1 97.31 332 GLY A N 1
ATOM 2646 C CA . GLY A 1 332 ? 3.18 10.469 6.645 1 97.31 332 GLY A CA 1
ATOM 2647 C C . GLY A 1 332 ? 4.375 9.773 7.27 1 97.31 332 GLY A C 1
ATOM 2648 O O . GLY A 1 332 ? 4.523 8.555 7.16 1 97.31 332 GLY A O 1
ATOM 2649 N N . GLU A 1 333 ? 5.152 10.547 8.008 1 97.44 333 GLU A N 1
ATOM 2650 C CA . GLU A 1 333 ? 6.352 9.992 8.633 1 97.44 333 GLU A CA 1
ATOM 2651 C C . GLU A 1 333 ? 6.055 9.469 10.031 1 97.44 333 GLU A C 1
ATOM 2653 O O . GLU A 1 333 ? 6.906 8.836 10.656 1 97.44 333 GLU A O 1
ATOM 2658 N N . ARG A 1 334 ? 4.883 9.805 10.656 1 95.56 334 ARG A N 1
ATOM 2659 C CA . ARG A 1 334 ? 4.352 9.336 11.93 1 95.56 334 ARG A CA 1
ATOM 2660 C C . ARG A 1 334 ? 5.152 9.906 13.102 1 95.56 334 ARG A C 1
ATOM 2662 O O . ARG A 1 334 ? 5.145 9.344 14.195 1 95.56 334 ARG A O 1
ATOM 2669 N N . THR A 1 335 ? 5.902 10.977 12.836 1 96.31 335 THR A N 1
ATOM 2670 C CA . THR A 1 335 ? 6.664 11.641 13.883 1 96.31 335 THR A CA 1
ATOM 2671 C C . THR A 1 335 ? 5.863 12.797 14.484 1 96.31 335 THR A C 1
ATOM 2673 O O . THR A 1 335 ? 5.109 12.602 15.438 1 96.31 335 THR A O 1
ATOM 2676 N N . ALA A 1 336 ? 5.93 13.953 13.797 1 96.69 336 ALA A N 1
ATOM 2677 C CA . ALA A 1 336 ? 5.262 15.148 14.32 1 96.69 336 ALA A CA 1
ATOM 2678 C C . ALA A 1 336 ? 3.855 15.281 13.742 1 96.69 336 ALA A C 1
ATOM 2680 O O . ALA A 1 336 ? 3.607 14.898 12.594 1 96.69 336 ALA A O 1
ATOM 2681 N N . SER A 1 337 ? 2.996 15.758 14.555 1 96.19 337 SER A N 1
ATOM 2682 C CA . SER A 1 337 ? 1.618 16.047 14.172 1 96.19 337 SER A CA 1
ATOM 2683 C C . SER A 1 337 ? 1.226 17.469 14.555 1 96.19 337 SER A C 1
ATOM 2685 O O . SER A 1 337 ? 1.471 17.906 15.68 1 96.19 337 SER A O 1
ATOM 2687 N N . ILE A 1 338 ? 0.677 18.172 13.656 1 97.75 338 ILE A N 1
ATOM 2688 C CA . ILE A 1 338 ? 0.133 19.484 13.977 1 97.75 338 ILE A CA 1
ATOM 2689 C C . ILE A 1 338 ? -1.204 19.328 14.703 1 97.75 338 ILE A C 1
ATOM 2691 O O . ILE A 1 338 ? -2.246 19.172 14.062 1 97.75 338 ILE A O 1
ATOM 2695 N N . ARG A 1 339 ? -1.124 19.438 16.031 1 95.88 339 ARG A N 1
ATOM 2696 C CA . ARG A 1 339 ? -2.279 19.281 16.922 1 95.88 339 ARG A CA 1
ATOM 2697 C C . ARG A 1 339 ? -2.021 19.906 18.281 1 95.88 339 ARG A C 1
ATOM 2699 O O . ARG A 1 339 ? -0.882 20.25 18.609 1 95.88 339 ARG A O 1
ATOM 2706 N N . ARG A 1 340 ? -2.988 20.141 19.172 1 91.62 340 ARG A N 1
ATOM 2707 C CA . ARG A 1 340 ? -2.93 20.859 20.453 1 91.62 340 ARG A CA 1
ATOM 2708 C C . ARG A 1 340 ? -1.921 20.203 21.391 1 91.62 340 ARG A C 1
ATOM 2710 O O . ARG A 1 340 ? -1.324 20.891 22.234 1 91.62 340 ARG A O 1
ATOM 2717 N N . THR A 1 341 ? -1.549 18.891 21.203 1 90.19 341 THR A N 1
ATOM 2718 C CA . THR A 1 341 ? -0.787 18.172 22.234 1 90.19 341 THR A CA 1
ATOM 2719 C C . THR A 1 341 ? 0.627 17.875 21.734 1 90.19 341 THR A C 1
ATOM 2721 O O . THR A 1 341 ? 1.436 17.297 22.469 1 90.19 341 THR A O 1
ATOM 2724 N N . ASP A 1 342 ? 0.966 18.359 20.641 1 95.75 342 ASP A N 1
ATOM 2725 C CA . ASP A 1 342 ? 2.301 18.031 20.141 1 95.75 342 ASP A CA 1
ATOM 2726 C C . ASP A 1 342 ? 3.232 19.234 20.25 1 95.75 342 ASP A C 1
ATOM 2728 O O . ASP A 1 342 ? 3.043 20.25 19.562 1 95.75 342 ASP A O 1
ATOM 2732 N N . LEU A 1 343 ? 4.258 19.141 21.062 1 97 343 LEU A N 1
ATOM 2733 C CA . LEU A 1 343 ? 5.145 20.25 21.375 1 97 343 LEU A CA 1
ATOM 2734 C C . LEU A 1 343 ? 6.441 20.156 20.578 1 97 343 LEU A C 1
ATOM 2736 O O . LEU A 1 343 ? 7.426 20.828 20.891 1 97 343 LEU A O 1
ATOM 2740 N N . THR A 1 344 ? 6.484 19.297 19.516 1 97.56 344 THR A N 1
ATOM 2741 C CA . THR A 1 344 ? 7.66 19.219 18.656 1 97.56 344 THR A CA 1
ATOM 2742 C C . THR A 1 344 ? 8.016 20.609 18.109 1 97.56 344 THR A C 1
ATOM 2744 O O . THR A 1 344 ? 7.152 21.297 17.562 1 97.56 344 THR A O 1
ATOM 2747 N N . VAL A 1 345 ? 9.242 21 18.281 1 98.5 345 VAL A N 1
ATOM 2748 C CA . VAL A 1 345 ? 9.719 22.312 17.828 1 98.5 345 VAL A CA 1
ATOM 2749 C C . VAL A 1 345 ? 10.133 22.234 16.359 1 98.5 345 VAL A C 1
ATOM 2751 O O . VAL A 1 345 ? 10.867 21.312 15.969 1 98.5 345 VAL A O 1
ATOM 2754 N N . LEU A 1 346 ? 9.664 23.156 15.578 1 98.44 346 LEU A N 1
ATOM 2755 C CA . LEU A 1 346 ? 10 23.219 14.164 1 98.44 346 LEU A CA 1
ATOM 2756 C C . LEU A 1 346 ? 11.469 23.562 13.961 1 98.44 346 LEU A C 1
ATOM 2758 O O . LEU A 1 346 ? 12.008 24.422 14.68 1 98.44 346 LEU A O 1
ATOM 2762 N N . GLU A 1 347 ? 12.07 22.891 13.109 1 98.5 347 GLU A N 1
ATOM 2763 C CA . GLU A 1 347 ? 13.438 23.141 12.68 1 98.5 347 GLU A CA 1
ATOM 2764 C C . GLU A 1 347 ? 13.539 23.188 11.156 1 98.5 347 GLU A C 1
ATOM 2766 O O . GLU A 1 347 ? 12.789 22.516 10.453 1 98.5 347 GLU A O 1
ATOM 2771 N N . PRO A 1 348 ? 14.508 24.062 10.672 1 98.69 348 PRO A N 1
ATOM 2772 C CA . PRO A 1 348 ? 14.703 24.047 9.219 1 98.69 348 PRO A CA 1
ATOM 2773 C C . PRO A 1 348 ? 14.922 22.656 8.664 1 98.69 348 PRO A C 1
ATOM 2775 O O . PRO A 1 348 ? 15.703 21.875 9.219 1 98.69 348 PRO A O 1
ATOM 2778 N N . GLY A 1 349 ? 14.156 22.312 7.602 1 98.69 349 GLY A N 1
ATOM 2779 C CA . GLY A 1 349 ? 14.281 21.016 6.973 1 98.69 349 GLY A CA 1
ATOM 2780 C C . GLY A 1 349 ? 13.141 20.078 7.305 1 98.69 349 GLY A C 1
ATOM 2781 O O . GLY A 1 349 ? 12.945 19.062 6.633 1 98.69 349 GLY A O 1
ATOM 2782 N N . ALA A 1 350 ? 12.352 20.391 8.367 1 98.81 350 ALA A N 1
ATOM 2783 C CA . ALA A 1 350 ? 11.141 19.609 8.633 1 98.81 350 ALA A CA 1
ATOM 2784 C C . ALA A 1 350 ? 10.062 19.906 7.59 1 98.81 350 ALA A C 1
ATOM 2786 O O . ALA A 1 350 ? 9.883 21.047 7.172 1 98.81 350 ALA A O 1
ATOM 2787 N N . ALA A 1 351 ? 9.422 18.891 7.105 1 98.94 351 ALA A N 1
ATOM 2788 C CA . ALA A 1 351 ? 8.383 19.047 6.09 1 98.94 351 ALA A CA 1
ATOM 2789 C C . ALA A 1 351 ? 7.039 18.531 6.598 1 98.94 351 ALA A C 1
ATOM 2791 O O . ALA A 1 351 ? 6.98 17.5 7.285 1 98.94 351 ALA A O 1
ATOM 2792 N N . PHE A 1 352 ? 5.945 19.234 6.246 1 98.88 352 PHE A N 1
ATOM 2793 C CA . PHE A 1 352 ? 4.613 18.906 6.738 1 98.88 352 PHE A CA 1
ATOM 2794 C C . PHE A 1 352 ? 3.58 19.016 5.625 1 98.88 352 PHE A C 1
ATOM 2796 O O . PHE A 1 352 ? 3.805 19.719 4.629 1 98.88 352 PHE A O 1
ATOM 2803 N N . HIS A 1 353 ? 2.58 18.312 5.758 1 98.88 353 HIS A N 1
ATOM 2804 C CA . HIS A 1 353 ? 1.323 18.547 5.059 1 98.88 353 HIS A CA 1
ATOM 2805 C C . HIS A 1 353 ? 0.296 19.203 5.977 1 98.88 353 HIS A C 1
ATOM 2807 O O . HIS A 1 353 ? -0.194 18.562 6.914 1 98.88 353 HIS A O 1
ATOM 2813 N N . LEU A 1 354 ? 0.064 20.453 5.809 1 98.81 354 LEU A N 1
ATOM 2814 C CA . LEU A 1 354 ? -0.975 21.156 6.543 1 98.81 354 LEU A CA 1
ATOM 2815 C C . LEU A 1 354 ? -2.355 20.844 5.977 1 98.81 354 LEU A C 1
ATOM 2817 O O . LEU A 1 354 ? -2.676 21.25 4.855 1 98.81 354 LEU A O 1
ATOM 2821 N N . MET A 1 355 ? -3.123 20.219 6.75 1 97.5 355 MET A N 1
ATOM 2822 C CA . MET A 1 355 ? -4.375 19.641 6.266 1 97.5 355 MET A CA 1
ATOM 2823 C C . MET A 1 355 ? -5.566 20.484 6.688 1 97.5 355 MET A C 1
ATOM 2825 O O . MET A 1 355 ? -6.215 20.203 7.695 1 97.5 355 MET A O 1
ATOM 2829 N N . GLY A 1 356 ? -5.789 21.5 5.91 1 97.06 356 GLY A N 1
ATOM 2830 C CA . GLY A 1 356 ? -7.008 22.266 6.102 1 97.06 356 GLY A CA 1
ATOM 2831 C C . GLY A 1 356 ? -8.242 21.578 5.547 1 97.06 356 GLY A C 1
ATOM 2832 O O . GLY A 1 356 ? -8.852 22.062 4.598 1 97.06 356 GLY A O 1
ATOM 2833 N N . GLY A 1 357 ? -8.578 20.438 6.016 1 95.44 357 GLY A N 1
ATOM 2834 C CA . GLY A 1 357 ? -9.742 19.656 5.613 1 95.44 357 GLY A CA 1
ATOM 2835 C C . GLY A 1 357 ? -10.805 19.594 6.691 1 95.44 357 GLY A C 1
ATOM 2836 O O . GLY A 1 357 ? -10.492 19.438 7.871 1 95.44 357 GLY A O 1
ATOM 2837 N N . LEU A 1 358 ? -12.031 19.812 6.34 1 95.94 358 LEU A N 1
ATOM 2838 C CA . LEU A 1 358 ? -13.203 19.656 7.195 1 95.94 358 LEU A CA 1
ATOM 2839 C C . LEU A 1 358 ? -14.188 18.656 6.598 1 95.94 358 LEU A C 1
ATOM 2841 O O . LEU A 1 358 ? -14.633 18.828 5.461 1 95.94 358 LEU A O 1
ATOM 2845 N N . TRP A 1 359 ? -14.445 17.625 7.258 1 93.56 359 TRP A N 1
ATOM 2846 C CA . TRP A 1 359 ? -15.469 16.656 6.891 1 93.56 359 TRP A CA 1
ATOM 2847 C C . TRP A 1 359 ? -16.688 16.781 7.793 1 93.56 359 TRP A C 1
ATOM 2849 O O . TRP A 1 359 ? -16.734 16.203 8.883 1 93.56 359 TRP A O 1
ATOM 2859 N N . LEU A 1 360 ? -17.625 17.438 7.305 1 92.44 360 LEU A N 1
ATOM 2860 C CA . LEU A 1 360 ? -18.797 17.859 8.07 1 92.44 360 LEU A CA 1
ATOM 2861 C C . LEU A 1 360 ? -19.953 16.891 7.844 1 92.44 360 LEU A C 1
ATOM 2863 O O . LEU A 1 360 ? -19.812 15.898 7.141 1 92.44 360 LEU A O 1
ATOM 2867 N N . ALA A 1 361 ? -21.094 17.188 8.461 1 88.44 361 ALA A N 1
ATOM 2868 C CA . ALA A 1 361 ? -22.234 16.281 8.445 1 88.44 361 ALA A CA 1
ATOM 2869 C C . ALA A 1 361 ? -22.812 16.141 7.031 1 88.44 361 ALA A C 1
ATOM 2871 O O . ALA A 1 361 ? -23.203 15.055 6.625 1 88.44 361 ALA A O 1
ATOM 2872 N N . ASN A 1 362 ? -22.812 17.219 6.297 1 89.31 362 ASN A N 1
ATOM 2873 C CA . ASN A 1 362 ? -23.531 17.172 5.027 1 89.31 362 ASN A CA 1
ATOM 2874 C C . ASN A 1 362 ? -22.609 17.5 3.852 1 89.31 362 ASN A C 1
ATOM 2876 O O . ASN A 1 362 ? -23.031 17.422 2.695 1 89.31 362 ASN A O 1
ATOM 2880 N N . THR A 1 363 ? -21.422 17.891 4.164 1 91.38 363 THR A N 1
ATOM 2881 C CA . THR A 1 363 ? -20.484 18.234 3.1 1 91.38 363 THR A CA 1
ATOM 2882 C C . THR A 1 363 ? -19.031 18.141 3.598 1 91.38 363 THR A C 1
ATOM 2884 O O . THR A 1 363 ? -18.781 17.641 4.703 1 91.38 363 THR A O 1
ATOM 2887 N N . GLY A 1 364 ? -18.078 18.438 2.752 1 95.94 364 GLY A N 1
ATOM 2888 C CA . GLY A 1 364 ? -16.672 18.516 3.098 1 95.94 364 GLY A CA 1
ATOM 2889 C C . GLY A 1 364 ? -15.906 19.531 2.254 1 95.94 364 GLY A C 1
ATOM 2890 O O . GLY A 1 364 ? -16.391 19.953 1.2 1 95.94 364 GLY A O 1
ATOM 2891 N N . ILE A 1 365 ? -14.867 20 2.785 1 98 365 ILE A N 1
ATOM 2892 C CA . ILE A 1 365 ? -13.969 20.891 2.061 1 98 365 ILE A CA 1
ATOM 2893 C C . ILE A 1 365 ? -12.523 20.609 2.457 1 98 365 ILE A C 1
ATOM 2895 O O . ILE A 1 365 ? -12.234 20.328 3.621 1 98 365 ILE A O 1
ATOM 2899 N N . THR A 1 366 ? -11.695 20.578 1.469 1 98.31 366 THR A N 1
ATOM 2900 C CA . THR A 1 366 ? -10.281 20.359 1.736 1 98.31 366 THR A CA 1
ATOM 2901 C C . THR A 1 366 ? -9.422 21.312 0.903 1 98.31 366 THR A C 1
ATOM 2903 O O . THR A 1 366 ? -9.453 21.266 -0.329 1 98.31 366 THR A O 1
ATOM 2906 N N . ILE A 1 367 ? -8.711 22.156 1.458 1 98.69 367 ILE A N 1
ATOM 2907 C CA . ILE A 1 367 ? -7.691 23.031 0.884 1 98.69 367 ILE A CA 1
ATOM 2908 C C . ILE A 1 367 ? -6.426 22.984 1.734 1 98.69 367 ILE A C 1
ATOM 2910 O O . ILE A 1 367 ? -6.406 23.469 2.867 1 98.69 367 ILE A O 1
ATOM 2914 N N . THR A 1 368 ? -5.426 22.344 1.175 1 98.75 368 THR A N 1
ATOM 2915 C CA . THR A 1 368 ? -4.277 22.016 2.006 1 98.75 368 THR A CA 1
ATOM 2916 C C . THR A 1 368 ? -2.986 22.547 1.386 1 98.75 368 THR A C 1
ATOM 2918 O O . THR A 1 368 ? -2.994 23.031 0.256 1 98.75 368 THR A O 1
ATOM 2921 N N . GLN A 1 369 ? -1.868 22.484 2.137 1 98.88 369 GLN A N 1
ATOM 2922 C CA . GLN A 1 369 ? -0.573 22.969 1.671 1 98.88 369 GLN A CA 1
ATOM 2923 C C . GLN A 1 369 ? 0.569 22.188 2.305 1 98.88 369 GLN A C 1
ATOM 2925 O O . GLN A 1 369 ? 0.712 22.156 3.529 1 98.88 369 GLN A O 1
ATOM 2930 N N . SER A 1 370 ? 1.314 21.531 1.493 1 98.88 370 SER A N 1
ATOM 2931 C CA . SER A 1 370 ? 2.584 20.969 1.957 1 98.88 370 SER A CA 1
ATOM 2932 C C . SER A 1 370 ? 3.672 22.047 1.989 1 98.88 370 SER A C 1
ATOM 2934 O O . SER A 1 370 ? 3.723 22.906 1.117 1 98.88 370 SER A O 1
ATOM 2936 N N . PHE A 1 371 ? 4.562 21.922 2.973 1 98.94 371 PHE A N 1
ATOM 2937 C CA . PHE A 1 371 ? 5.609 22.922 3.09 1 98.94 371 PHE A CA 1
ATOM 2938 C C . PHE A 1 371 ? 6.836 22.344 3.791 1 98.94 371 PHE A C 1
ATOM 2940 O O . PHE A 1 371 ? 6.754 21.297 4.43 1 98.94 371 PHE A O 1
ATOM 2947 N N . VAL A 1 372 ? 7.945 23.016 3.613 1 98.88 372 VAL A N 1
ATOM 2948 C CA . VAL A 1 372 ? 9.188 22.766 4.34 1 98.88 372 VAL A CA 1
ATOM 2949 C C . VAL A 1 372 ? 9.531 23.984 5.207 1 98.88 372 VAL A C 1
ATOM 2951 O O . VAL A 1 372 ? 9.398 25.125 4.766 1 98.88 372 VAL A O 1
ATOM 2954 N N . VAL A 1 373 ? 9.914 23.703 6.445 1 98.88 373 VAL A N 1
ATOM 2955 C CA . VAL A 1 373 ? 10.344 24.781 7.332 1 98.88 373 VAL A CA 1
ATOM 2956 C C . VAL A 1 373 ? 11.703 25.312 6.879 1 98.88 373 VAL A C 1
ATOM 2958 O O . VAL A 1 373 ? 12.609 24.531 6.562 1 98.88 373 VAL A O 1
ATOM 2961 N N . THR A 1 374 ? 11.828 26.641 6.773 1 98.62 374 THR A N 1
ATOM 2962 C CA . THR A 1 374 ? 13.086 27.281 6.414 1 98.62 374 THR A CA 1
ATOM 2963 C C . THR A 1 374 ? 13.688 28.016 7.613 1 98.62 374 THR A C 1
ATOM 2965 O O . THR A 1 374 ? 13.164 27.922 8.727 1 98.62 374 THR A O 1
ATOM 2968 N N . ALA A 1 375 ? 14.75 28.703 7.367 1 98.25 375 ALA A N 1
ATOM 2969 C CA . ALA A 1 375 ? 15.445 29.406 8.445 1 98.25 375 ALA A CA 1
ATOM 2970 C C . ALA A 1 375 ? 14.602 30.578 8.969 1 98.25 375 ALA A C 1
ATOM 2972 O O . ALA A 1 375 ? 14.781 31.016 10.102 1 98.25 375 ALA A O 1
ATOM 2973 N N . THR A 1 376 ? 13.641 31.031 8.148 1 97.69 376 THR A N 1
ATOM 2974 C CA . THR A 1 376 ? 12.914 32.25 8.555 1 97.69 376 THR A CA 1
ATOM 2975 C C . THR A 1 376 ? 11.406 32.031 8.453 1 97.69 376 THR A C 1
ATOM 2977 O O . THR A 1 376 ? 10.625 32.906 8.75 1 97.69 376 THR A O 1
ATOM 2980 N N . GLY A 1 377 ? 11.016 30.922 7.977 1 98.31 377 GLY A N 1
ATOM 2981 C CA . GLY A 1 377 ? 9.602 30.656 7.773 1 98.31 377 GLY A CA 1
ATOM 2982 C C . GLY A 1 377 ? 9.344 29.297 7.141 1 98.31 377 GLY A C 1
ATOM 2983 O O . GLY A 1 377 ? 9.75 28.266 7.676 1 98.31 377 GLY A O 1
ATOM 2984 N N . HIS A 1 378 ? 8.68 29.375 5.957 1 98.56 378 HIS A N 1
ATOM 2985 C CA . HIS A 1 378 ? 8.367 28.141 5.258 1 98.56 378 HIS A CA 1
ATOM 2986 C C . HIS A 1 378 ? 8.469 28.312 3.746 1 98.56 378 HIS A C 1
ATOM 2988 O O . HIS A 1 378 ? 8.445 29.438 3.248 1 98.56 378 HIS A O 1
ATOM 2994 N N . GLU A 1 379 ? 8.656 27.25 3.064 1 98.5 379 GLU A N 1
ATOM 2995 C CA . GLU A 1 379 ? 8.578 27.156 1.609 1 98.5 379 GLU A CA 1
ATOM 2996 C C . GLU A 1 379 ? 7.457 26.219 1.181 1 98.5 379 GLU A C 1
ATOM 2998 O O . GLU A 1 379 ? 7.426 25.047 1.587 1 98.5 379 GLU A O 1
ATOM 3003 N N . PRO A 1 380 ? 6.453 26.781 0.428 1 98.75 380 PRO A N 1
ATOM 3004 C CA . PRO A 1 380 ? 5.434 25.875 -0.093 1 98.75 380 PRO A CA 1
ATOM 3005 C C . PRO A 1 380 ? 5.996 24.875 -1.1 1 98.75 380 PRO A C 1
ATOM 3007 O O . PRO A 1 380 ? 6.848 25.219 -1.919 1 98.75 380 PRO A O 1
ATOM 3010 N N . LEU A 1 381 ? 5.539 23.625 -1.05 1 98.81 381 LEU A N 1
ATOM 3011 C CA . LEU A 1 381 ? 6.016 22.609 -1.973 1 98.81 381 LEU A CA 1
ATOM 3012 C C . LEU A 1 381 ? 5.168 22.578 -3.238 1 98.81 381 LEU A C 1
ATOM 3014 O O . LEU A 1 381 ? 5.52 21.906 -4.211 1 98.81 381 LEU A O 1
ATOM 3018 N N . THR A 1 382 ? 4.012 23.203 -3.191 1 98.69 382 THR A N 1
ATOM 3019 C CA . THR A 1 382 ? 3.168 23.391 -4.367 1 98.69 382 THR A CA 1
ATOM 3020 C C . THR A 1 382 ? 2.76 24.859 -4.508 1 98.69 382 THR A C 1
ATOM 3022 O O . THR A 1 382 ? 2.604 25.562 -3.512 1 98.69 382 THR A O 1
ATOM 3025 N N . ALA A 1 383 ? 2.504 25.266 -5.715 1 98 383 ALA A N 1
ATOM 3026 C CA . ALA A 1 383 ? 2.182 26.672 -5.977 1 98 383 ALA A CA 1
ATOM 3027 C C . ALA A 1 383 ? 0.733 26.812 -6.438 1 98 383 ALA A C 1
ATOM 3029 O O . ALA A 1 383 ? 0.248 27.938 -6.617 1 98 383 ALA A O 1
ATOM 3030 N N . THR A 1 384 ? 0.073 25.734 -6.648 1 98.19 384 THR A N 1
ATOM 3031 C CA . THR A 1 384 ? -1.332 25.812 -7.031 1 98.19 384 THR A CA 1
ATOM 3032 C C . THR A 1 384 ? -2.104 26.719 -6.078 1 98.19 384 THR A C 1
ATOM 3034 O O . THR A 1 384 ? -2.012 26.562 -4.855 1 98.19 384 THR A O 1
ATOM 3037 N N . PRO A 1 385 ? -2.848 27.672 -6.602 1 97.94 385 PRO A N 1
ATOM 3038 C CA . PRO A 1 385 ? -3.572 28.594 -5.719 1 97.94 385 PRO A CA 1
ATOM 3039 C C . PRO A 1 385 ? -4.477 27.859 -4.723 1 97.94 385 PRO A C 1
ATOM 3041 O O . PRO A 1 385 ? -5.105 26.859 -5.074 1 97.94 385 PRO A O 1
ATOM 3044 N N . ARG A 1 386 ? -4.48 28.391 -3.523 1 98.12 386 ARG A N 1
ATOM 3045 C CA . ARG A 1 386 ? -5.398 27.906 -2.498 1 98.12 386 ARG A CA 1
ATOM 3046 C C . ARG A 1 386 ? -6.758 28.594 -2.611 1 98.12 386 ARG A C 1
ATOM 3048 O O . ARG A 1 386 ? -6.988 29.625 -1.996 1 98.12 386 ARG A O 1
ATOM 3055 N N . GLU A 1 387 ? -7.629 28.016 -3.342 1 97.75 387 GLU A N 1
ATOM 3056 C CA . GLU A 1 387 ? -8.953 28.562 -3.602 1 97.75 387 GLU A CA 1
ATOM 3057 C C . GLU A 1 387 ? -9.984 27.453 -3.795 1 97.75 387 GLU A C 1
ATOM 3059 O O . GLU A 1 387 ? -9.625 26.297 -3.988 1 97.75 387 GLU A O 1
ATOM 3064 N N . LEU A 1 388 ? -11.188 27.859 -3.613 1 98.25 388 LEU A N 1
ATOM 3065 C CA . LEU A 1 388 ? -12.258 27 -4.078 1 98.25 388 LEU A CA 1
ATOM 3066 C C . LEU A 1 388 ? -12.336 26.984 -5.602 1 98.25 388 LEU A C 1
ATOM 3068 O O . LEU A 1 388 ? -12.625 28.016 -6.215 1 98.25 388 LEU A O 1
ATOM 3072 N N . VAL A 1 389 ? -12.086 25.859 -6.227 1 98.5 389 VAL A N 1
ATOM 3073 C CA . VAL A 1 389 ? -12.195 25.766 -7.68 1 98.5 389 VAL A CA 1
ATOM 3074 C C . VAL A 1 389 ? -13.664 25.641 -8.07 1 98.5 389 VAL A C 1
ATOM 3076 O O . VAL A 1 389 ? -14.367 24.734 -7.594 1 98.5 389 VAL A O 1
ATOM 3079 N N . VAL A 1 390 ? -14.109 26.5 -8.867 1 98.25 390 VAL A N 1
ATOM 3080 C CA . VAL A 1 390 ? -15.5 26.469 -9.312 1 98.25 390 VAL A CA 1
ATOM 3081 C C . VAL A 1 390 ? -15.555 26.203 -10.82 1 98.25 390 VAL A C 1
ATOM 3083 O O . VAL A 1 390 ? -14.922 26.922 -11.602 1 98.25 390 VAL A O 1
ATOM 3086 N N . LYS A 1 391 ? -16.266 25.203 -11.172 1 95.25 391 LYS A N 1
ATOM 3087 C CA . LYS A 1 391 ? -16.484 24.859 -12.57 1 95.25 391 LYS A CA 1
ATOM 3088 C C . LYS A 1 391 ? -17.953 25.016 -12.953 1 95.25 391 LYS A C 1
ATOM 3090 O O . LYS A 1 391 ? -18.781 24.141 -12.656 1 95.25 391 LYS A O 1
ATOM 3095 N N . ASP A 1 392 ? -18.219 26.031 -13.68 1 87.19 392 ASP A N 1
ATOM 3096 C CA . ASP A 1 392 ? -19.578 26.344 -14.07 1 87.19 392 ASP A CA 1
ATOM 3097 C C . ASP A 1 392 ? -19.984 25.578 -15.328 1 87.19 392 ASP A C 1
ATOM 3099 O O . ASP A 1 392 ? -19.188 25.406 -16.25 1 87.19 392 ASP A O 1
ATOM 3103 N N . MET B 1 1 ? -26.594 7.133 0.479 1 75.25 1 MET B N 1
ATOM 3104 C CA . MET B 1 1 ? -26.906 5.777 0.036 1 75.25 1 MET B CA 1
ATOM 3105 C C . MET B 1 1 ? -25.719 4.848 0.222 1 75.25 1 MET B C 1
ATOM 3107 O O . MET B 1 1 ? -24.578 5.23 -0.056 1 75.25 1 MET B O 1
ATOM 3111 N N . ARG B 1 2 ? -25.969 3.559 0.633 1 87.94 2 ARG B N 1
ATOM 3112 C CA . ARG B 1 2 ? -24.922 2.562 0.844 1 87.94 2 ARG B CA 1
ATOM 3113 C C . ARG B 1 2 ? -24.469 1.952 -0.479 1 87.94 2 ARG B C 1
ATOM 3115 O O . ARG B 1 2 ? -25.297 1.706 -1.365 1 87.94 2 ARG B O 1
ATOM 3122 N N . ILE B 1 3 ? -23.266 1.818 -0.618 1 89.69 3 ILE B N 1
ATOM 3123 C CA . ILE B 1 3 ? -22.672 1.193 -1.794 1 89.69 3 ILE B CA 1
ATOM 3124 C C . ILE B 1 3 ? -22.234 -0.231 -1.456 1 89.69 3 ILE B C 1
ATOM 3126 O O . ILE B 1 3 ? -21.141 -0.444 -0.92 1 89.69 3 ILE B O 1
ATOM 3130 N N . LEU B 1 4 ? -23.094 -1.206 -1.774 1 94.31 4 LEU B N 1
ATOM 3131 C CA . LEU B 1 4 ? -22.797 -2.609 -1.523 1 94.31 4 LEU B CA 1
ATOM 3132 C C . LEU B 1 4 ? -22.641 -3.377 -2.832 1 94.31 4 LEU B C 1
ATOM 3134 O O . LEU B 1 4 ? -23.406 -3.156 -3.775 1 94.31 4 LEU B O 1
ATOM 3138 N N . HIS B 1 5 ? -21.672 -4.207 -2.865 1 96.31 5 HIS B N 1
ATOM 3139 C CA . HIS B 1 5 ? -21.359 -4.926 -4.098 1 96.31 5 HIS B CA 1
ATOM 3140 C C . HIS B 1 5 ? -21.859 -6.367 -4.031 1 96.31 5 HIS B C 1
ATOM 3142 O O . HIS B 1 5 ? -21.781 -7.102 -5.016 1 96.31 5 HIS B O 1
ATOM 3148 N N . PHE B 1 6 ? -22.312 -6.812 -2.859 1 98.06 6 PHE B N 1
ATOM 3149 C CA . PHE B 1 6 ? -22.875 -8.141 -2.643 1 98.06 6 PHE B CA 1
ATOM 3150 C C . PHE B 1 6 ? -24.203 -8.055 -1.908 1 98.06 6 PHE B C 1
ATOM 3152 O O . PHE B 1 6 ? -24.5 -7.043 -1.271 1 98.06 6 PHE B O 1
ATOM 3159 N N . SER B 1 7 ? -25.047 -9.109 -1.977 1 97.56 7 SER B N 1
ATOM 3160 C CA . SER B 1 7 ? -26.328 -9.156 -1.269 1 97.56 7 SER B CA 1
ATOM 3161 C C . SER B 1 7 ? -26.125 -9.352 0.229 1 97.56 7 SER B C 1
ATOM 3163 O O . SER B 1 7 ? -25.078 -9.867 0.655 1 97.56 7 SER B O 1
ATOM 3165 N N . ASP B 1 8 ? -27.094 -8.953 0.977 1 96.25 8 ASP B N 1
ATOM 3166 C CA . ASP B 1 8 ? -27.062 -9.188 2.416 1 96.25 8 ASP B CA 1
ATOM 3167 C C . ASP B 1 8 ? -26.922 -10.68 2.725 1 96.25 8 ASP B C 1
ATOM 3169 O O . ASP B 1 8 ? -26.219 -11.055 3.666 1 96.25 8 ASP B O 1
ATOM 3173 N N . ALA B 1 9 ? -27.578 -11.453 1.948 1 97.56 9 ALA B N 1
ATOM 3174 C CA . ALA B 1 9 ? -27.516 -12.898 2.141 1 97.56 9 ALA B CA 1
ATOM 3175 C C . ALA B 1 9 ? -26.094 -13.414 1.963 1 97.56 9 ALA B C 1
ATOM 3177 O O . ALA B 1 9 ? -25.656 -14.312 2.689 1 97.56 9 ALA B O 1
ATOM 3178 N N . GLU B 1 10 ? -25.391 -12.891 0.991 1 98.06 10 GLU B N 1
ATOM 3179 C CA . GLU B 1 10 ? -24 -13.305 0.764 1 98.06 10 GLU B CA 1
ATOM 3180 C C . GLU B 1 10 ? -23.109 -12.914 1.937 1 98.06 10 GLU B C 1
ATOM 3182 O O . GLU B 1 10 ? -22.297 -13.711 2.395 1 98.06 10 GLU B O 1
ATOM 3187 N N . TYR B 1 11 ? -23.234 -11.703 2.428 1 98.06 11 TYR B N 1
ATOM 3188 C CA . TYR B 1 11 ? -22.469 -11.273 3.588 1 98.06 11 TYR B CA 1
ATOM 3189 C C . TYR B 1 11 ? -22.766 -12.148 4.797 1 98.06 11 TYR B C 1
ATOM 3191 O O . TYR B 1 11 ? -21.859 -12.492 5.559 1 98.06 11 TYR B O 1
ATOM 3199 N N . GLN B 1 12 ? -24.031 -12.484 4.953 1 97.69 12 GLN B N 1
ATOM 3200 C CA . GLN B 1 12 ? -24.438 -13.328 6.074 1 97.69 12 GLN B CA 1
ATOM 3201 C C . GLN B 1 12 ? -23.812 -14.719 5.973 1 97.69 12 GLN B C 1
ATOM 3203 O O . GLN B 1 12 ? -23.359 -15.273 6.973 1 97.69 12 GLN B O 1
ATOM 3208 N N . GLN B 1 13 ? -23.844 -15.258 4.793 1 98.06 13 GLN B N 1
ATOM 3209 C CA . GLN B 1 13 ? -23.234 -16.578 4.582 1 98.06 13 GLN B CA 1
ATOM 3210 C C . GLN B 1 13 ? -21.75 -16.547 4.879 1 98.06 13 GLN B C 1
ATOM 3212 O O . GLN B 1 13 ? -21.203 -17.484 5.48 1 98.06 13 GLN B O 1
ATOM 3217 N N . ARG B 1 14 ? -21.078 -15.492 4.445 1 98.56 14 ARG B N 1
ATOM 3218 C CA . ARG B 1 14 ? -19.656 -15.32 4.723 1 98.56 14 ARG B CA 1
ATOM 3219 C C . ARG B 1 14 ? -19.391 -15.289 6.223 1 98.56 14 ARG B C 1
ATOM 3221 O O . ARG B 1 14 ? -18.484 -15.977 6.715 1 98.56 14 ARG B O 1
ATOM 3228 N N . MET B 1 15 ? -20.203 -14.547 6.93 1 98.56 15 MET B N 1
ATOM 3229 C CA . MET B 1 15 ? -20.062 -14.414 8.383 1 98.56 15 MET B CA 1
ATOM 3230 C C . MET B 1 15 ? -20.281 -15.758 9.07 1 98.56 15 MET B C 1
ATOM 3232 O O . MET B 1 15 ? -19.516 -16.109 9.977 1 98.56 15 MET B O 1
ATOM 3236 N N . LEU B 1 16 ? -21.234 -16.469 8.594 1 98.38 16 LEU B N 1
ATOM 3237 C CA . LEU B 1 16 ? -21.547 -17.781 9.18 1 98.38 16 LEU B CA 1
ATOM 3238 C C . LEU B 1 16 ? -20.359 -18.734 9.016 1 98.38 16 LEU B C 1
ATOM 3240 O O . LEU B 1 16 ? -20.016 -19.469 9.945 1 98.38 16 LEU B O 1
ATOM 3244 N N . ARG B 1 17 ? -19.766 -18.75 7.875 1 98.69 17 ARG B N 1
ATOM 3245 C CA . ARG B 1 17 ? -18.625 -19.641 7.617 1 98.69 17 ARG B CA 1
ATOM 3246 C C . ARG B 1 17 ? -17.438 -19.281 8.5 1 98.69 17 ARG B C 1
ATOM 3248 O O . ARG B 1 17 ? -16.703 -20.156 8.961 1 98.69 17 ARG B O 1
ATOM 3255 N N . VAL B 1 18 ? -17.219 -17.969 8.734 1 98.88 18 VAL B N 1
ATOM 3256 C CA . VAL B 1 18 ? -16.141 -17.516 9.609 1 98.88 18 VAL B CA 1
ATOM 3257 C C . VAL B 1 18 ? -16.422 -17.953 11.047 1 98.88 18 VAL B C 1
ATOM 3259 O O . VAL B 1 18 ? -15.547 -18.484 11.727 1 98.88 18 VAL B O 1
ATOM 3262 N N . LYS B 1 19 ? -17.656 -17.812 11.492 1 98.81 19 LYS B N 1
ATOM 3263 C CA . LYS B 1 19 ? -18.047 -18.203 12.844 1 98.81 19 LYS B CA 1
ATOM 3264 C C . LYS B 1 19 ? -17.906 -19.703 13.047 1 98.81 19 LYS B C 1
ATOM 3266 O O . LYS B 1 19 ? -17.547 -20.156 14.141 1 98.81 19 LYS B O 1
ATOM 3271 N N . GLN B 1 20 ? -18.219 -20.469 12.016 1 98.75 20 GLN B N 1
ATOM 3272 C CA . GLN B 1 20 ? -18.031 -21.906 12.102 1 98.75 20 GLN B CA 1
ATOM 3273 C C . GLN B 1 20 ? -16.562 -22.266 12.32 1 98.75 20 GLN B C 1
ATOM 3275 O O . GLN B 1 20 ? -16.25 -23.141 13.133 1 98.75 20 GLN B O 1
ATOM 3280 N N . ARG B 1 21 ? -15.68 -21.625 11.656 1 98.56 21 ARG B N 1
ATOM 3281 C CA . ARG B 1 21 ? -14.258 -21.875 11.828 1 98.56 21 ARG B CA 1
ATOM 3282 C C . ARG B 1 21 ? -13.781 -21.406 13.203 1 98.56 21 ARG B C 1
ATOM 3284 O O . ARG B 1 21 ? -12.914 -22.031 13.812 1 98.56 21 ARG B O 1
ATOM 3291 N N . MET B 1 22 ? -14.312 -20.234 13.641 1 98.75 22 MET B N 1
ATOM 3292 C CA . MET B 1 22 ? -14.023 -19.781 15 1 98.75 22 MET B CA 1
ATOM 3293 C C . MET B 1 22 ? -14.406 -20.828 16.031 1 98.75 22 MET B C 1
ATOM 3295 O O . MET B 1 22 ? -13.625 -21.141 16.922 1 98.75 22 MET B O 1
ATOM 3299 N N . GLN B 1 23 ? -15.578 -21.359 15.82 1 98.38 23 GLN B N 1
ATOM 3300 C CA . GLN B 1 23 ? -16.078 -22.375 16.734 1 98.38 23 GLN B CA 1
ATOM 3301 C C . GLN B 1 23 ? -15.172 -23.609 16.75 1 98.38 23 GLN B C 1
ATOM 3303 O O . GLN B 1 23 ? -14.852 -24.141 17.812 1 98.38 23 GLN B O 1
ATOM 3308 N N . ALA B 1 24 ? -14.75 -24 15.617 1 98.44 24 ALA B N 1
ATOM 3309 C CA . ALA B 1 24 ? -13.891 -25.172 15.484 1 98.44 24 ALA B CA 1
ATOM 3310 C C . ALA B 1 24 ? -12.555 -24.953 16.188 1 98.44 24 ALA B C 1
ATOM 3312 O O . ALA B 1 24 ? -11.875 -25.922 16.562 1 98.44 24 ALA B O 1
ATOM 3313 N N . GLN B 1 25 ? -12.188 -23.719 16.422 1 97.94 25 GLN B N 1
ATOM 3314 C CA . GLN B 1 25 ? -10.898 -23.391 17.047 1 97.94 25 GLN B CA 1
ATOM 3315 C C . GLN B 1 25 ? -11.086 -22.844 18.453 1 97.94 25 GLN B C 1
ATOM 3317 O O . GLN B 1 25 ? -10.141 -22.312 19.047 1 97.94 25 GLN B O 1
ATOM 3322 N N . ASP B 1 26 ? -12.281 -22.812 18.938 1 98.12 26 ASP B N 1
ATOM 3323 C CA . ASP B 1 26 ? -12.625 -22.359 20.281 1 98.12 26 ASP B CA 1
ATOM 3324 C C . ASP B 1 26 ? -12.297 -20.875 20.469 1 98.12 26 ASP B C 1
ATOM 3326 O O . ASP B 1 26 ? -11.656 -20.484 21.438 1 98.12 26 ASP B O 1
ATOM 3330 N N . ILE B 1 27 ? -12.656 -20.078 19.469 1 98.75 27 ILE B N 1
ATOM 3331 C CA . ILE B 1 27 ? -12.453 -18.625 19.516 1 98.75 27 ILE B CA 1
ATOM 3332 C C . ILE B 1 27 ? -13.766 -17.938 19.844 1 98.75 27 ILE B C 1
ATOM 3334 O O . ILE B 1 27 ? -14.758 -18.094 19.125 1 98.75 27 ILE B O 1
ATOM 3338 N N . ASP B 1 28 ? -13.758 -17.141 20.891 1 98.75 28 ASP B N 1
ATOM 3339 C CA . ASP B 1 28 ? -14.953 -16.422 21.312 1 98.75 28 ASP B CA 1
ATOM 3340 C C . ASP B 1 28 ? -15.141 -15.141 20.516 1 98.75 28 ASP B C 1
ATOM 3342 O O . ASP B 1 28 ? -16.266 -14.773 20.172 1 98.75 28 ASP B O 1
ATOM 3346 N N . VAL B 1 29 ? -14.078 -14.445 20.281 1 98.88 29 VAL B N 1
ATOM 3347 C CA . VAL B 1 29 ? -14.055 -13.195 19.531 1 98.88 29 VAL B CA 1
ATOM 3348 C C . VAL B 1 29 ? -12.875 -13.195 18.562 1 98.88 29 VAL B C 1
ATOM 3350 O O . VAL B 1 29 ? -11.773 -13.625 18.922 1 98.88 29 VAL B O 1
ATOM 3353 N N . LEU B 1 30 ? -13.125 -12.852 17.359 1 98.94 30 LEU B N 1
ATOM 3354 C CA . LEU B 1 30 ? -12.07 -12.672 16.359 1 98.94 30 LEU B CA 1
ATOM 3355 C C . LEU B 1 30 ? -11.852 -11.195 16.062 1 98.94 30 LEU B C 1
ATOM 3357 O O . LEU B 1 30 ? -12.805 -10.477 15.734 1 98.94 30 LEU B O 1
ATOM 3361 N N . ILE B 1 31 ? -10.656 -10.688 16.281 1 98.94 31 ILE B N 1
ATOM 3362 C CA . ILE B 1 31 ? -10.273 -9.344 15.859 1 98.94 31 ILE B CA 1
ATOM 3363 C C . ILE B 1 31 ? -9.695 -9.383 14.453 1 98.94 31 ILE B C 1
ATOM 3365 O O . ILE B 1 31 ? -8.594 -9.898 14.242 1 98.94 31 ILE B O 1
ATOM 3369 N N . VAL B 1 32 ? -10.445 -8.891 13.484 1 98.88 32 VAL B N 1
ATOM 3370 C CA . VAL B 1 32 ? -10.047 -8.859 12.078 1 98.88 32 VAL B CA 1
ATOM 3371 C C . VAL B 1 32 ? -9.445 -7.496 11.742 1 98.88 32 VAL B C 1
ATOM 3373 O O . VAL B 1 32 ? -10.102 -6.465 11.906 1 98.88 32 VAL B O 1
ATOM 3376 N N . THR B 1 33 ? -8.203 -7.508 11.273 1 98.56 33 THR B N 1
ATOM 3377 C CA . THR B 1 33 ? -7.547 -6.234 11.008 1 98.56 33 THR B CA 1
ATOM 3378 C C . THR B 1 33 ? -7.145 -6.129 9.539 1 98.56 33 THR B C 1
ATOM 3380 O O . THR B 1 33 ? -6.906 -5.031 9.031 1 98.56 33 THR B O 1
ATOM 3383 N N . GLU B 1 34 ? -6.988 -7.25 8.844 1 98 34 GLU B N 1
ATOM 3384 C CA . GLU B 1 34 ? -6.648 -7.211 7.426 1 98 34 GLU B CA 1
ATOM 3385 C C . GLU B 1 34 ? -7.754 -6.535 6.617 1 98 34 GLU B C 1
ATOM 3387 O O . GLU B 1 34 ? -8.906 -6.977 6.637 1 98 34 GLU B O 1
ATOM 3392 N N . PRO B 1 35 ? -7.414 -5.496 5.863 1 98.5 35 PRO B N 1
ATOM 3393 C CA . PRO B 1 35 ? -8.453 -4.738 5.16 1 98.5 35 PRO B CA 1
ATOM 3394 C C . PRO B 1 35 ? -9.273 -5.605 4.207 1 98.5 35 PRO B C 1
ATOM 3396 O O . PRO B 1 35 ? -10.484 -5.418 4.09 1 98.5 35 PRO B O 1
ATOM 3399 N N . ALA B 1 36 ? -8.641 -6.527 3.559 1 98.69 36 ALA B N 1
ATOM 3400 C CA . ALA B 1 36 ? -9.359 -7.406 2.635 1 98.69 36 ALA B CA 1
ATOM 3401 C C . ALA B 1 36 ? -10.406 -8.234 3.369 1 98.69 36 ALA B C 1
ATOM 3403 O O . ALA B 1 36 ? -11.492 -8.477 2.846 1 98.69 36 ALA B O 1
ATOM 3404 N N . ASN B 1 37 ? -10.062 -8.688 4.57 1 98.88 37 ASN B N 1
ATOM 3405 C CA . ASN B 1 37 ? -11 -9.477 5.371 1 98.88 37 ASN B CA 1
ATOM 3406 C C . ASN B 1 37 ? -12.156 -8.633 5.879 1 98.88 37 ASN B C 1
ATOM 3408 O O . ASN B 1 37 ? -13.297 -9.094 5.918 1 98.88 37 ASN B O 1
ATOM 3412 N N . ILE B 1 38 ? -11.859 -7.41 6.289 1 98.88 38 ILE B N 1
ATOM 3413 C CA . ILE B 1 38 ? -12.922 -6.504 6.715 1 98.88 38 ILE B CA 1
ATOM 3414 C C . ILE B 1 38 ? -13.859 -6.215 5.539 1 98.88 38 ILE B C 1
ATOM 3416 O O . ILE B 1 38 ? -15.078 -6.262 5.688 1 98.88 38 ILE B O 1
ATOM 3420 N N . ASN B 1 39 ? -13.289 -5.934 4.371 1 98.81 39 ASN B N 1
ATOM 3421 C CA . ASN B 1 39 ? -14.07 -5.699 3.166 1 98.81 39 ASN B CA 1
ATOM 3422 C C . ASN B 1 39 ? -14.938 -6.906 2.814 1 98.81 39 ASN B C 1
ATOM 3424 O O . ASN B 1 39 ? -16.125 -6.762 2.51 1 98.81 39 ASN B O 1
ATOM 3428 N N . TYR B 1 40 ? -14.352 -8.102 2.889 1 98.88 40 TYR B N 1
ATOM 3429 C CA . TYR B 1 40 ? -15.039 -9.344 2.555 1 98.88 40 TYR B CA 1
ATOM 3430 C C . TYR B 1 40 ? -16.266 -9.547 3.434 1 98.88 40 TYR B C 1
ATOM 3432 O O . TYR B 1 40 ? -17.328 -9.953 2.949 1 98.88 40 TYR B O 1
ATOM 3440 N N . LEU B 1 41 ? -16.156 -9.211 4.664 1 98.81 41 LEU B N 1
ATOM 3441 C CA . LEU B 1 41 ? -17.188 -9.562 5.637 1 98.81 41 LEU B CA 1
ATOM 3442 C C . LEU B 1 41 ? -18.234 -8.469 5.734 1 98.81 41 LEU B C 1
ATOM 3444 O O . LEU B 1 41 ? -19.375 -8.719 6.164 1 98.81 41 LEU B O 1
ATOM 3448 N N . THR B 1 42 ? -17.875 -7.195 5.328 1 98.62 42 THR B N 1
ATOM 3449 C CA . THR B 1 42 ? -18.797 -6.113 5.645 1 98.62 42 THR B CA 1
ATOM 3450 C C . THR B 1 42 ? -19 -5.203 4.441 1 98.62 42 THR B C 1
ATOM 3452 O O . THR B 1 42 ? -19.938 -4.395 4.414 1 98.62 42 THR B O 1
ATOM 3455 N N . GLY B 1 43 ? -18.078 -5.199 3.5 1 98.44 43 GLY B N 1
ATOM 3456 C CA . GLY B 1 43 ? -18.109 -4.289 2.367 1 98.44 43 GLY B CA 1
ATOM 3457 C C . GLY B 1 43 ? -17.281 -3.037 2.588 1 98.44 43 GLY B C 1
ATOM 3458 O O . GLY B 1 43 ? -17.094 -2.232 1.671 1 98.44 43 GLY B O 1
ATOM 3459 N N . TYR B 1 44 ? -16.703 -2.893 3.867 1 98.56 44 TYR B N 1
ATOM 3460 C CA . TYR B 1 44 ? -15.945 -1.685 4.176 1 98.56 44 TYR B CA 1
ATOM 3461 C C . TYR B 1 44 ? -14.875 -1.421 3.117 1 98.56 44 TYR B C 1
ATOM 3463 O O . TYR B 1 44 ? -14.117 -2.322 2.754 1 98.56 44 TYR B O 1
ATOM 3471 N N . ASP B 1 45 ? -14.82 -0.19 2.592 1 98.06 45 ASP B N 1
ATOM 3472 C CA . ASP B 1 45 ? -13.828 0.134 1.565 1 98.06 45 ASP B CA 1
ATOM 3473 C C . ASP B 1 45 ? -13.391 1.591 1.672 1 98.06 45 ASP B C 1
ATOM 3475 O O . ASP B 1 45 ? -14.039 2.486 1.126 1 98.06 45 ASP B O 1
ATOM 3479 N N . ALA B 1 46 ? -12.297 1.836 2.301 1 97.75 46 ALA B N 1
ATOM 3480 C CA . ALA B 1 46 ? -11.617 3.119 2.436 1 97.75 46 ALA B CA 1
ATOM 3481 C C . ALA B 1 46 ? -10.125 2.924 2.68 1 97.75 46 ALA B C 1
ATOM 3483 O O . ALA B 1 46 ? -9.695 1.845 3.096 1 97.75 46 ALA B O 1
ATOM 3484 N N . TRP B 1 47 ? -9.336 3.883 2.244 1 97.69 47 TRP B N 1
ATOM 3485 C CA . TRP B 1 47 ? -7.906 3.836 2.535 1 97.69 47 TRP B CA 1
ATOM 3486 C C . TRP B 1 47 ? -7.617 4.367 3.934 1 97.69 47 TRP B C 1
ATOM 3488 O O . TRP B 1 47 ? -6.938 5.387 4.09 1 97.69 47 TRP B O 1
ATOM 3498 N N . SER B 1 48 ? -7.992 3.59 4.973 1 97.12 48 SER B N 1
ATOM 3499 C CA . SER B 1 48 ? -7.941 4.062 6.352 1 97.12 48 SER B CA 1
ATOM 3500 C C . SER B 1 48 ? -7.035 3.18 7.203 1 97.12 48 SER B C 1
ATOM 3502 O O . SER B 1 48 ? -6.84 3.445 8.391 1 97.12 48 SER B O 1
ATOM 3504 N N . PHE B 1 49 ? -6.363 2.16 6.598 1 97.12 49 PHE B N 1
ATOM 3505 C CA . PHE B 1 49 ? -5.684 1.119 7.359 1 97.12 49 PHE B CA 1
ATOM 3506 C C . PHE B 1 49 ? -4.266 1.548 7.711 1 97.12 49 PHE B C 1
ATOM 3508 O O . PHE B 1 49 ? -3.496 0.764 8.273 1 97.12 49 PHE B O 1
ATOM 3515 N N . TYR B 1 50 ? -3.877 2.834 7.422 1 95.88 50 TYR B N 1
ATOM 3516 C CA . TYR B 1 50 ? -2.631 3.383 7.941 1 95.88 50 TYR B CA 1
ATOM 3517 C C . TYR B 1 50 ? -2.764 3.729 9.422 1 95.88 50 TYR B C 1
ATOM 3519 O O . TYR B 1 50 ? -1.768 4.008 10.094 1 95.88 50 TYR B O 1
ATOM 3527 N N . THR B 1 51 ? -3.973 3.766 9.961 1 96.56 51 THR B N 1
ATOM 3528 C CA . THR B 1 51 ? -4.262 3.84 11.383 1 96.56 51 THR B CA 1
ATOM 3529 C C . THR B 1 51 ? -4.914 2.551 11.875 1 96.56 51 THR B C 1
ATOM 3531 O O . THR B 1 51 ? -5.387 1.745 11.07 1 96.56 51 THR B O 1
ATOM 3534 N N . VAL B 1 52 ? -4.957 2.4 13.172 1 97.75 52 VAL B N 1
ATOM 3535 C CA . VAL B 1 52 ? -5.512 1.189 13.773 1 97.75 52 VAL B CA 1
ATOM 3536 C C . VAL B 1 52 ? -6.996 1.081 13.43 1 97.75 52 VAL B C 1
ATOM 3538 O O . VAL B 1 52 ? -7.734 2.064 13.531 1 97.75 52 VAL B O 1
ATOM 3541 N N . GLN B 1 53 ? -7.449 -0.039 12.945 1 98.5 53 GLN B N 1
ATOM 3542 C CA . GLN B 1 53 ? -8.852 -0.366 12.727 1 98.5 53 GLN B CA 1
ATOM 3543 C C . GLN B 1 53 ? -9.094 -1.868 12.844 1 98.5 53 GLN B C 1
ATOM 3545 O O . GLN B 1 53 ? -8.172 -2.666 12.672 1 98.5 53 GLN B O 1
ATOM 3550 N N . ALA B 1 54 ? -10.344 -2.26 13.148 1 98.81 54 ALA B N 1
ATOM 3551 C CA . ALA B 1 54 ? -10.648 -3.678 13.312 1 98.81 54 ALA B CA 1
ATOM 3552 C C . ALA B 1 54 ? -12.141 -3.945 13.125 1 98.81 54 ALA B C 1
ATOM 3554 O O . ALA B 1 54 ? -12.961 -3.037 13.258 1 98.81 54 ALA B O 1
ATOM 3555 N N . LEU B 1 55 ? -12.438 -5.086 12.719 1 98.94 55 LEU B N 1
ATOM 3556 C CA . LEU B 1 55 ? -13.766 -5.688 12.828 1 98.94 55 LEU B CA 1
ATOM 3557 C C . LEU B 1 55 ? -13.781 -6.754 13.922 1 98.94 55 LEU B C 1
ATOM 3559 O O . LEU B 1 55 ? -13.008 -7.711 13.867 1 98.94 55 LEU B O 1
ATOM 3563 N N . LEU B 1 56 ? -14.57 -6.574 14.945 1 98.94 56 LEU B N 1
ATOM 3564 C CA . LEU B 1 56 ? -14.766 -7.598 15.969 1 98.94 56 LEU B CA 1
ATOM 3565 C C . LEU B 1 56 ? -15.898 -8.547 15.578 1 98.94 56 LEU B C 1
ATOM 3567 O O . LEU B 1 56 ? -17.031 -8.117 15.391 1 98.94 56 LEU B O 1
ATOM 3571 N N . VAL B 1 57 ? -15.594 -9.76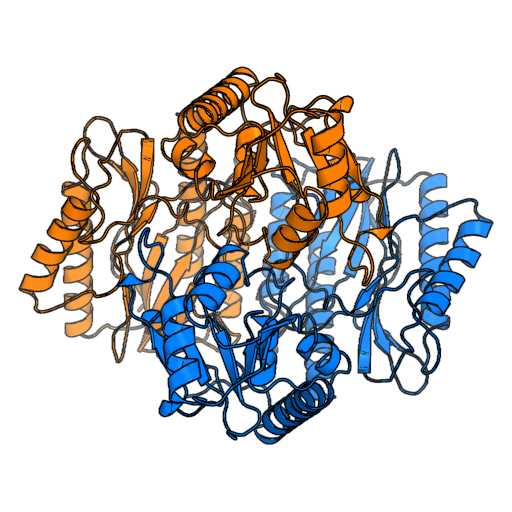6 15.383 1 98.94 57 VAL B N 1
ATOM 3572 C CA . VAL B 1 57 ? -16.578 -10.805 15.109 1 98.94 57 VAL B CA 1
ATOM 3573 C C . VAL B 1 57 ? -16.812 -11.641 16.359 1 98.94 57 VAL B C 1
ATOM 3575 O O . VAL B 1 57 ? -15.883 -12.219 16.922 1 98.94 57 VAL B O 1
ATOM 3578 N N . PHE B 1 58 ? -18.016 -11.711 16.844 1 98.56 58 PHE B N 1
ATOM 3579 C CA . PHE B 1 58 ? -18.375 -12.398 18.078 1 98.56 58 PHE B CA 1
ATOM 3580 C C . PHE B 1 58 ? -19.047 -13.734 17.766 1 98.56 58 PHE B C 1
ATOM 3582 O O . PHE B 1 58 ? -19.891 -13.828 16.875 1 98.56 58 PHE B O 1
ATOM 3589 N N . GLN B 1 59 ? -18.672 -14.711 18.562 1 97.38 59 GLN B N 1
ATOM 3590 C CA . GLN B 1 59 ? -19.328 -16 18.391 1 97.38 59 GLN B CA 1
ATOM 3591 C C . GLN B 1 59 ? -20.797 -15.93 18.812 1 97.38 59 GLN B C 1
ATOM 3593 O O . GLN B 1 59 ? -21.672 -16.469 18.125 1 97.38 59 GLN B O 1
ATOM 3598 N N . ASP B 1 60 ? -21.141 -15.117 19.875 1 94.56 60 ASP B N 1
ATOM 3599 C CA . ASP B 1 60 ? -22.453 -15.195 20.516 1 94.56 60 ASP B CA 1
ATOM 3600 C C . ASP B 1 60 ? -23.281 -13.953 20.203 1 94.56 60 ASP B C 1
ATOM 3602 O O . ASP B 1 60 ? -24.375 -13.773 20.766 1 94.56 60 ASP B O 1
ATOM 3606 N N . VAL B 1 61 ? -22.766 -13.086 19.453 1 93.38 61 VAL B N 1
ATOM 3607 C CA . VAL B 1 61 ? -23.484 -11.898 19 1 93.38 61 VAL B CA 1
ATOM 3608 C C . VAL B 1 61 ? -23.641 -11.93 17.484 1 93.38 61 VAL B C 1
ATOM 3610 O O . VAL B 1 61 ? -22.688 -12.18 16.75 1 93.38 61 VAL B O 1
ATOM 3613 N N . ASP B 1 62 ? -24.766 -11.672 17 1 92.75 62 ASP B N 1
ATOM 3614 C CA . ASP B 1 62 ? -25.109 -11.891 15.602 1 92.75 62 ASP B CA 1
ATOM 3615 C C . ASP B 1 62 ? -24.312 -10.961 14.688 1 92.75 62 ASP B C 1
ATOM 3617 O O . ASP B 1 62 ? -23.766 -11.398 13.672 1 92.75 62 ASP B O 1
ATOM 3621 N N . LEU B 1 63 ? -24.234 -9.664 15.109 1 96.62 63 LEU B N 1
ATOM 3622 C CA . LEU B 1 63 ? -23.609 -8.688 14.227 1 96.62 63 LEU B CA 1
ATOM 3623 C C . LEU B 1 63 ? -22.188 -8.367 14.68 1 96.62 63 LEU B C 1
ATOM 3625 O O . LEU B 1 63 ? -21.938 -8.266 15.883 1 96.62 63 LEU B O 1
ATOM 3629 N N . PRO B 1 64 ? -21.281 -8.234 13.727 1 98.69 64 PRO B N 1
ATOM 3630 C CA . PRO B 1 64 ? -19.938 -7.75 14.078 1 98.69 64 PRO B CA 1
ATOM 3631 C C . PRO B 1 64 ? -19.922 -6.258 14.398 1 98.69 64 PRO B C 1
ATOM 3633 O O . PRO B 1 64 ? -20.938 -5.578 14.266 1 98.69 64 PRO B O 1
ATOM 3636 N N . MET B 1 65 ? -18.812 -5.824 14.906 1 98.75 65 MET B N 1
ATOM 3637 C CA . MET B 1 65 ? -18.609 -4.422 15.266 1 98.75 65 MET B CA 1
ATOM 3638 C C . MET B 1 65 ? -17.391 -3.848 14.547 1 98.75 65 MET B C 1
ATOM 3640 O O . MET B 1 65 ? -16.281 -4.379 14.672 1 98.75 65 MET B O 1
ATOM 3644 N N . TRP B 1 66 ? -17.609 -2.797 13.766 1 98.88 66 TRP B N 1
ATOM 3645 C CA . TRP B 1 66 ? -16.516 -2.08 13.133 1 98.88 66 TRP B CA 1
ATOM 3646 C C . TRP B 1 66 ? -15.969 -0.996 14.055 1 98.88 66 TRP B C 1
ATOM 3648 O O . TRP B 1 66 ? -16.734 -0.216 14.625 1 98.88 66 TRP B O 1
ATOM 3658 N N . ILE B 1 67 ? -14.664 -0.939 14.273 1 98.94 67 ILE B N 1
ATOM 3659 C CA . ILE B 1 67 ? -14.008 0.091 15.062 1 98.94 67 ILE B CA 1
ATOM 3660 C C . ILE B 1 67 ? -12.922 0.765 14.227 1 98.94 67 ILE B C 1
ATOM 3662 O O . ILE B 1 67 ? -12.062 0.091 13.648 1 98.94 67 ILE B O 1
ATOM 3666 N N . GLY B 1 68 ? -12.906 2.031 14.07 1 98.44 68 GLY B N 1
ATOM 3667 C CA . GLY B 1 68 ? -11.906 2.811 13.352 1 98.44 68 GLY B CA 1
ATOM 3668 C C . GLY B 1 68 ? -11.867 4.262 13.789 1 98.44 68 GLY B C 1
ATOM 3669 O O . GLY B 1 68 ? -12.578 4.664 14.703 1 98.44 68 GLY B O 1
ATOM 3670 N N . ARG B 1 69 ? -10.977 4.984 13.164 1 97.81 69 ARG B N 1
ATOM 3671 C CA . ARG B 1 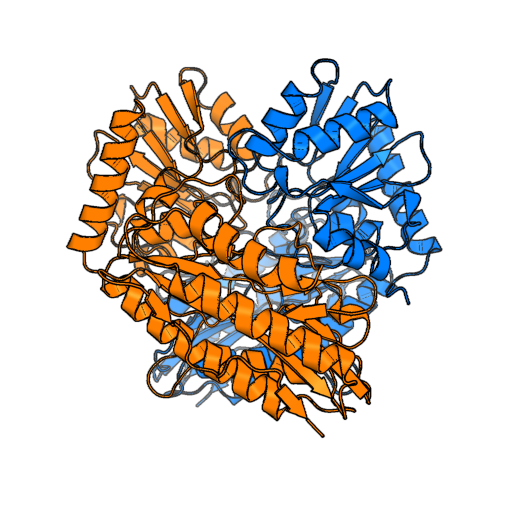69 ? -10.805 6.398 13.484 1 97.81 69 ARG B CA 1
ATOM 3672 C C . ARG B 1 69 ? -12.094 7.176 13.25 1 97.81 69 ARG B C 1
ATOM 3674 O O . ARG B 1 69 ? -12.82 6.906 12.289 1 97.81 69 ARG B O 1
ATOM 3681 N N . SER B 1 70 ? -12.344 8.148 14.016 1 96.5 70 SER B N 1
ATOM 3682 C CA . SER B 1 70 ? -13.594 8.898 14.016 1 96.5 70 SER B CA 1
ATOM 3683 C C . SER B 1 70 ? -13.891 9.477 12.641 1 96.5 70 SER B C 1
ATOM 3685 O O . SER B 1 70 ? -15.031 9.43 12.164 1 96.5 70 SER B O 1
ATOM 3687 N N . ILE B 1 71 ? -12.922 9.961 11.938 1 95.12 71 ILE B N 1
ATOM 3688 C CA . ILE B 1 71 ? -13.156 10.641 10.664 1 95.12 71 ILE B CA 1
ATOM 3689 C C . ILE B 1 71 ? -13.516 9.617 9.586 1 95.12 71 ILE B C 1
ATOM 3691 O O . ILE B 1 71 ? -14.062 9.977 8.539 1 95.12 71 ILE B O 1
ATOM 3695 N N . ASP B 1 72 ? -13.234 8.352 9.812 1 96.94 72 ASP B N 1
ATOM 3696 C CA . ASP B 1 72 ? -13.492 7.316 8.812 1 96.94 72 ASP B CA 1
ATOM 3697 C C . ASP B 1 72 ? -14.852 6.66 9.039 1 96.94 72 ASP B C 1
ATOM 3699 O O . ASP B 1 72 ? -15.25 5.777 8.281 1 96.94 72 ASP B O 1
ATOM 3703 N N . LYS B 1 73 ? -15.531 7.109 10.094 1 96.88 73 LYS B N 1
ATOM 3704 C CA . LYS B 1 73 ? -16.859 6.594 10.383 1 96.88 73 LYS B CA 1
ATOM 3705 C C . LYS B 1 73 ? -17.797 6.738 9.18 1 96.88 73 LYS B C 1
ATOM 3707 O O . LYS B 1 73 ? -18.578 5.836 8.883 1 96.88 73 LYS B O 1
ATOM 3712 N N . GLN B 1 74 ? -17.703 7.863 8.539 1 96.19 74 GLN B N 1
ATOM 3713 C CA . GLN B 1 74 ? -18.594 8.125 7.414 1 96.19 74 GLN B CA 1
ATOM 3714 C C . GLN B 1 74 ? -18.375 7.113 6.289 1 96.19 74 GLN B C 1
ATOM 3716 O O . GLN B 1 74 ? -19.328 6.68 5.645 1 96.19 74 GLN B O 1
ATOM 3721 N N . SER B 1 75 ? -17.125 6.773 6.016 1 97.25 75 SER B N 1
ATOM 3722 C CA . SER B 1 75 ? -16.844 5.754 5.004 1 97.25 75 SER B CA 1
ATOM 3723 C C . SER B 1 75 ? -17.453 4.41 5.398 1 97.25 75 SER B C 1
ATOM 3725 O O . SER B 1 75 ? -17.922 3.664 4.539 1 97.25 75 SER B O 1
ATOM 3727 N N . ALA B 1 76 ? -17.375 4.117 6.703 1 98.12 76 ALA B N 1
ATOM 3728 C CA . ALA B 1 76 ? -17.969 2.865 7.168 1 98.12 76 ALA B CA 1
ATOM 3729 C C . ALA B 1 76 ? -19.484 2.861 6.961 1 98.12 76 ALA B C 1
ATOM 3731 O O . ALA B 1 76 ? -20.047 1.865 6.5 1 98.12 76 ALA B O 1
ATOM 3732 N N . ILE B 1 77 ? -20.125 3.943 7.234 1 97.06 77 ILE B N 1
ATOM 3733 C CA . ILE B 1 77 ? -21.562 4.059 7.066 1 97.06 77 ILE B CA 1
ATOM 3734 C C . ILE B 1 77 ? -21.938 3.852 5.602 1 97.06 77 ILE B C 1
ATOM 3736 O O . ILE B 1 77 ? -22.891 3.146 5.289 1 97.06 77 ILE B O 1
ATOM 3740 N N . VAL B 1 78 ? -21.141 4.363 4.715 1 96.19 78 VAL B N 1
ATOM 3741 C CA . VAL B 1 78 ? -21.438 4.391 3.287 1 96.19 78 VAL B CA 1
ATOM 3742 C C . VAL B 1 78 ? -21.156 3.021 2.672 1 96.19 78 VAL B C 1
ATOM 3744 O O . VAL B 1 78 ? -21.875 2.574 1.78 1 96.19 78 VAL B O 1
ATOM 3747 N N . THR B 1 79 ? -20.172 2.297 3.176 1 97.62 79 THR B N 1
ATOM 3748 C CA . THR B 1 79 ? -19.656 1.187 2.379 1 97.62 79 THR B CA 1
ATOM 3749 C C . THR B 1 79 ? -20 -0.149 3.033 1 97.62 79 THR B C 1
ATOM 3751 O O . THR B 1 79 ? -19.906 -1.2 2.395 1 97.62 79 THR B O 1
ATOM 3754 N N . THR B 1 80 ? -20.375 -0.184 4.32 1 97.94 80 THR B N 1
ATOM 3755 C CA . THR B 1 80 ? -20.594 -1.468 4.973 1 97.94 80 THR B CA 1
ATOM 3756 C C . THR B 1 80 ? -22.094 -1.805 4.996 1 97.94 80 THR B C 1
ATOM 3758 O O . THR B 1 80 ? -22.938 -0.92 4.84 1 97.94 80 THR B O 1
ATOM 3761 N N . ASN B 1 81 ? -22.359 -3.072 5.18 1 96.62 81 ASN B N 1
ATOM 3762 C CA . ASN B 1 81 ? -23.719 -3.537 5.387 1 96.62 81 ASN B CA 1
ATOM 3763 C C . ASN B 1 81 ? -24.109 -3.48 6.859 1 96.62 81 ASN B C 1
ATOM 3765 O O . ASN B 1 81 ? -25.141 -4.027 7.254 1 96.62 81 ASN B O 1
ATOM 3769 N N . LEU B 1 82 ? -23.359 -2.793 7.707 1 97.81 82 LEU B N 1
ATOM 3770 C CA . LEU B 1 82 ? -23.578 -2.744 9.148 1 97.81 82 LEU B CA 1
ATOM 3771 C C . LEU B 1 82 ? -24.531 -1.611 9.516 1 97.81 82 LEU B C 1
ATOM 3773 O O . LEU B 1 82 ? -24.469 -0.53 8.922 1 97.81 82 LEU B O 1
ATOM 3777 N N . PRO B 1 83 ? -25.438 -1.855 10.469 1 97.38 83 PRO B N 1
ATOM 3778 C CA . PRO B 1 83 ? -26.188 -0.722 11 1 97.38 83 PRO B CA 1
ATOM 3779 C C . PRO B 1 83 ? -25.312 0.273 11.758 1 97.38 83 PRO B C 1
ATOM 3781 O O . PRO B 1 83 ? -24.25 -0.094 12.25 1 97.38 83 PRO B O 1
ATOM 3784 N N . ASP B 1 84 ? -25.734 1.482 11.914 1 96.88 84 ASP B N 1
ATOM 3785 C CA . ASP B 1 84 ? -24.953 2.584 12.484 1 96.88 84 ASP B CA 1
ATOM 3786 C C . ASP B 1 84 ? -24.469 2.242 13.891 1 96.88 84 ASP B C 1
ATOM 3788 O O . ASP B 1 84 ? -23.375 2.65 14.289 1 96.88 84 ASP B O 1
ATOM 3792 N N . GLU B 1 85 ? -25.25 1.508 14.609 1 97.31 85 GLU B N 1
ATOM 3793 C CA . GLU B 1 85 ? -24.922 1.215 16 1 97.31 85 GLU B CA 1
ATOM 3794 C C . GLU B 1 85 ? -23.734 0.256 16.109 1 97.31 85 GLU B C 1
ATOM 3796 O O . GLU B 1 85 ? -23.156 0.089 17.188 1 97.31 85 GLU B O 1
ATOM 3801 N N . ARG B 1 86 ? -23.359 -0.396 14.938 1 98.44 86 ARG B N 1
ATOM 3802 C CA . ARG B 1 86 ? -22.25 -1.348 14.914 1 98.44 86 ARG B CA 1
ATOM 3803 C C . ARG B 1 86 ? -20.984 -0.703 14.367 1 98.44 86 ARG B C 1
ATOM 3805 O O . ARG B 1 86 ? -19.953 -1.374 14.203 1 98.44 86 ARG B O 1
ATOM 3812 N N . ILE B 1 87 ? -21.047 0.56 14.094 1 98.69 87 I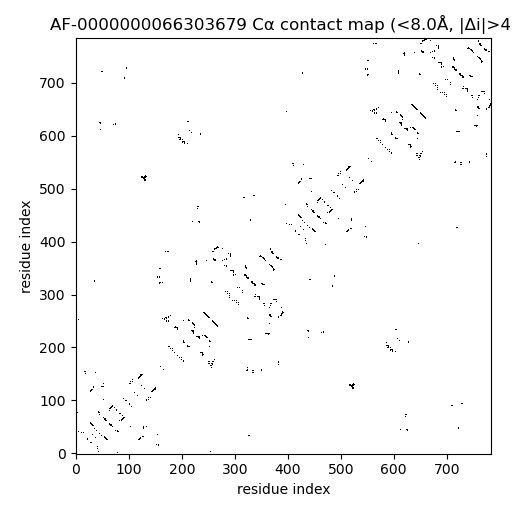LE B N 1
ATOM 3813 C CA . ILE B 1 87 ? -19.906 1.359 13.664 1 98.69 87 ILE B CA 1
ATOM 3814 C C . ILE B 1 87 ? -19.438 2.26 14.805 1 98.69 87 ILE B C 1
ATOM 3816 O O . ILE B 1 87 ? -20.094 3.248 15.133 1 98.69 87 ILE B O 1
ATOM 3820 N N . ILE B 1 88 ? -18.297 1.918 15.375 1 98.75 88 ILE B N 1
ATOM 3821 C CA . ILE B 1 88 ? -17.859 2.568 16.609 1 98.75 88 ILE B CA 1
ATOM 3822 C C . ILE B 1 88 ? -16.562 3.338 16.344 1 98.75 88 ILE B C 1
ATOM 3824 O O . ILE B 1 88 ? -15.492 2.74 16.234 1 98.75 88 ILE B O 1
ATOM 3828 N N . PRO B 1 89 ? -16.594 4.668 16.297 1 98.19 89 PRO B N 1
ATOM 3829 C CA . PRO B 1 89 ? -15.383 5.469 16.078 1 98.19 89 PRO B CA 1
ATOM 3830 C C . PRO B 1 89 ? -14.578 5.691 17.344 1 98.19 89 PRO B C 1
ATOM 3832 O O . PRO B 1 89 ? -15.156 5.852 18.422 1 98.19 89 PRO B O 1
ATOM 3835 N N . TYR B 1 90 ? -13.289 5.594 17.266 1 98 90 TYR B N 1
ATOM 3836 C CA . TYR B 1 90 ? -12.461 6.047 18.391 1 98 90 TYR B CA 1
ATOM 3837 C C . TYR B 1 90 ? -11.953 7.465 18.156 1 98 90 TYR B C 1
ATOM 3839 O O . TYR B 1 90 ? -11.766 7.879 17.016 1 98 90 TYR B O 1
ATOM 3847 N N . PRO B 1 91 ? -11.695 8.203 19.203 1 95 91 PRO B N 1
ATOM 3848 C CA . PRO B 1 91 ? -11.273 9.602 19.062 1 95 91 PRO B CA 1
ATOM 3849 C C . PRO B 1 91 ? -9.852 9.742 18.531 1 95 91 PRO B C 1
ATOM 3851 O O . PRO B 1 91 ? -9.031 8.844 18.703 1 95 91 PRO B O 1
ATOM 3854 N N . ASP B 1 92 ? -9.523 10.875 18.016 1 93.25 92 ASP B N 1
ATOM 3855 C CA . ASP B 1 92 ? -8.273 11.172 17.328 1 93.25 92 ASP B CA 1
ATOM 3856 C C . ASP B 1 92 ? -7.102 11.195 18.312 1 93.25 92 ASP B C 1
ATOM 3858 O O . ASP B 1 92 ? -5.941 11.148 17.891 1 93.25 92 ASP B O 1
ATOM 3862 N N . ILE B 1 93 ? -7.391 11.211 19.578 1 91.69 93 ILE B N 1
ATOM 3863 C CA . ILE B 1 93 ? -6.34 11.25 20.594 1 91.69 93 ILE B CA 1
ATOM 3864 C C . ILE B 1 93 ? -5.523 9.961 20.547 1 91.69 93 ILE B C 1
ATOM 3866 O O . ILE B 1 93 ? -4.414 9.906 21.078 1 91.69 93 ILE B O 1
ATOM 3870 N N . TYR B 1 94 ? -6.07 8.898 19.906 1 94.38 94 TYR B N 1
ATOM 3871 C CA . TYR B 1 94 ? -5.375 7.621 19.797 1 94.38 94 TYR B CA 1
ATOM 3872 C C . TYR B 1 94 ? -4.465 7.59 18.578 1 94.38 94 TYR B C 1
ATOM 3874 O O . TYR B 1 94 ? -3.629 6.691 18.438 1 94.38 94 TYR B O 1
ATOM 3882 N N . VAL B 1 95 ? -4.578 8.578 17.703 1 92.81 95 VAL B N 1
ATOM 3883 C CA . VAL B 1 95 ? -3.875 8.539 16.422 1 92.81 95 VAL B CA 1
ATOM 3884 C C . VAL B 1 95 ? -2.449 9.055 16.609 1 92.81 95 VAL B C 1
ATOM 3886 O O . VAL B 1 95 ? -2.242 10.203 17 1 92.81 95 VAL B O 1
ATOM 3889 N N . HIS B 1 96 ? -1.488 8.188 16.266 1 89.38 96 HIS B N 1
ATOM 3890 C CA . HIS B 1 96 ? -0.072 8.539 16.312 1 89.38 96 HIS B CA 1
ATOM 3891 C C . HIS B 1 96 ? 0.266 9.266 17.609 1 89.38 96 HIS B C 1
ATOM 3893 O O . HIS B 1 96 ? 0.919 10.312 17.594 1 89.38 96 HIS B O 1
ATOM 3899 N N . SER B 1 97 ? -0.259 8.719 18.688 1 87.81 97 SER B N 1
ATOM 3900 C C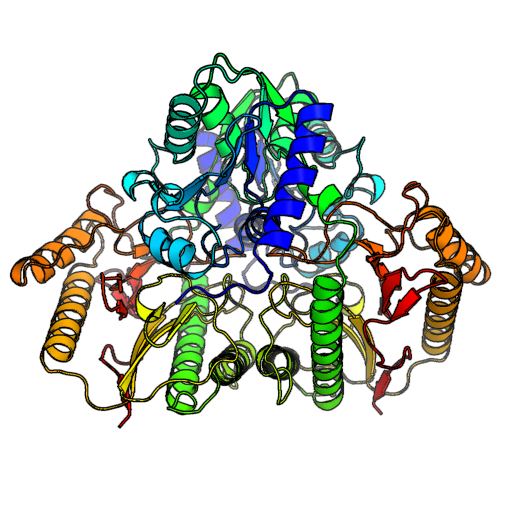A . SER B 1 97 ? -0.008 9.242 20.031 1 87.81 97 SER B CA 1
ATOM 3901 C C . SER B 1 97 ? 1.064 8.422 20.75 1 87.81 97 SER B C 1
ATOM 3903 O O . SER B 1 97 ? 1.097 7.199 20.641 1 87.81 97 SER B O 1
ATOM 3905 N N . PRO B 1 98 ? 1.933 9.133 21.5 1 82.25 98 PRO B N 1
ATOM 3906 C CA . PRO B 1 98 ? 3.002 8.398 22.172 1 82.25 98 PRO B CA 1
ATOM 3907 C C . PRO B 1 98 ? 2.502 7.637 23.406 1 82.25 98 PRO B C 1
ATOM 3909 O O . PRO B 1 98 ? 3.098 6.625 23.781 1 82.25 98 PRO B O 1
ATOM 3912 N N . ASP B 1 99 ? 1.385 8.039 24 1 88.25 99 ASP B N 1
ATOM 3913 C CA . ASP B 1 99 ? 1.016 7.492 25.297 1 88.25 99 ASP B CA 1
ATOM 3914 C C . ASP B 1 99 ? -0.316 6.75 25.234 1 88.25 99 ASP B C 1
ATOM 3916 O O . ASP B 1 99 ? -0.836 6.293 26.25 1 88.25 99 ASP B O 1
ATOM 3920 N N . ARG B 1 100 ? -0.915 6.754 24.016 1 93.94 100 ARG B N 1
ATOM 3921 C CA . ARG B 1 100 ? -2.182 6.055 23.812 1 93.94 100 ARG B CA 1
ATOM 3922 C C . ARG B 1 100 ? -2.152 5.227 22.531 1 93.94 100 ARG B C 1
ATOM 3924 O O . ARG B 1 100 ? -1.377 5.512 21.625 1 93.94 100 ARG B O 1
ATOM 3931 N N . HIS B 1 101 ? -2.973 4.285 22.547 1 96.94 101 HIS B N 1
ATOM 3932 C CA . HIS B 1 101 ? -3.062 3.408 21.391 1 96.94 101 HIS B CA 1
ATOM 3933 C C . HIS B 1 101 ? -4.492 2.922 21.188 1 96.94 101 HIS B C 1
ATOM 3935 O O . HIS B 1 101 ? -5.184 2.574 22.141 1 96.94 101 HIS B O 1
ATOM 3941 N N . ALA B 1 102 ? -4.938 2.881 19.969 1 98 102 ALA B N 1
ATOM 3942 C CA . ALA B 1 102 ? -6.328 2.578 19.656 1 98 102 ALA B CA 1
ATOM 3943 C C . ALA B 1 102 ? -6.672 1.136 20.016 1 98 102 ALA B C 1
ATOM 3945 O O . ALA B 1 102 ? -7.848 0.793 20.172 1 98 102 ALA B O 1
ATOM 3946 N N . ALA B 1 103 ? -5.688 0.272 20.109 1 98 103 ALA B N 1
ATOM 3947 C CA . ALA B 1 103 ? -5.918 -1.099 20.562 1 98 103 ALA B CA 1
ATOM 3948 C C . ALA B 1 103 ? -6.566 -1.122 21.938 1 98 103 ALA B C 1
ATOM 3950 O O . ALA B 1 103 ? -7.34 -2.031 22.25 1 98 103 ALA B O 1
ATOM 3951 N N . GLN B 1 104 ? -6.27 -0.143 22.797 1 98 104 GLN B N 1
ATOM 3952 C CA . GLN B 1 104 ? -6.887 -0.023 24.109 1 98 104 GLN B CA 1
ATOM 3953 C C . GLN B 1 104 ? -8.391 0.2 24 1 98 104 GLN B C 1
ATOM 3955 O O . GLN B 1 104 ? -9.172 -0.399 24.75 1 98 104 GLN B O 1
ATOM 3960 N N . PHE B 1 105 ? -8.719 1.06 23.078 1 98.56 105 PHE B N 1
ATOM 3961 C CA . PHE B 1 105 ? -10.133 1.313 22.812 1 98.56 105 PHE B CA 1
ATOM 3962 C C . PHE B 1 105 ? -10.82 0.056 22.297 1 98.56 105 PHE B C 1
ATOM 3964 O O . PHE B 1 105 ? -11.922 -0.279 22.734 1 98.56 105 PHE B O 1
ATOM 3971 N N . ILE B 1 106 ? -10.219 -0.646 21.391 1 98.75 106 ILE B N 1
ATOM 3972 C CA . ILE B 1 106 ? -10.742 -1.885 20.828 1 98.75 106 ILE B CA 1
ATOM 3973 C C . ILE B 1 106 ? -10.984 -2.895 21.953 1 98.75 106 ILE B C 1
ATOM 3975 O O . ILE B 1 106 ? -12.039 -3.541 22 1 98.75 106 ILE B O 1
ATOM 3979 N N . ALA B 1 107 ? -10.016 -3.029 22.844 1 98.69 107 ALA B N 1
ATOM 3980 C CA . ALA B 1 107 ? -10.133 -3.941 23.969 1 98.69 107 ALA B CA 1
ATOM 3981 C C . ALA B 1 107 ? -11.336 -3.586 24.844 1 98.69 107 ALA B C 1
ATOM 3983 O O . ALA B 1 107 ? -12.062 -4.469 25.297 1 98.69 107 ALA B O 1
ATOM 3984 N N . GLN B 1 108 ? -11.5 -2.301 25.062 1 98.31 108 GLN B N 1
ATOM 3985 C CA . GLN B 1 108 ? -12.633 -1.835 25.859 1 98.31 108 GLN B CA 1
ATOM 3986 C C . GLN B 1 108 ? -13.953 -2.227 25.219 1 98.31 108 GLN B C 1
ATOM 3988 O O . GLN B 1 108 ? -14.875 -2.686 25.906 1 98.31 108 GLN B O 1
ATOM 3993 N N . MET B 1 109 ? -14.055 -2.025 23.922 1 98.38 109 MET B N 1
ATOM 3994 C CA . MET B 1 109 ? -15.289 -2.359 23.203 1 98.38 109 MET B CA 1
ATOM 3995 C C . MET B 1 109 ? -15.523 -3.867 23.203 1 98.38 109 MET B C 1
ATOM 3997 O O . MET B 1 109 ? -16.672 -4.316 23.312 1 98.38 109 MET B O 1
ATOM 4001 N N . LEU B 1 110 ? -14.453 -4.621 23.016 1 98.38 110 LEU B N 1
ATOM 4002 C CA . LEU B 1 110 ? -14.539 -6.074 23.062 1 98.38 110 LEU B CA 1
ATOM 4003 C C . LEU B 1 110 ? -15.133 -6.543 24.391 1 98.38 110 LEU B C 1
ATOM 4005 O O . LEU B 1 110 ? -16.078 -7.328 24.406 1 98.38 110 LEU B O 1
ATOM 4009 N N . LEU B 1 111 ? -14.656 -6.012 25.516 1 96.94 111 LEU B N 1
ATOM 4010 C CA . LEU B 1 111 ? -15.086 -6.426 26.844 1 96.94 111 LEU B CA 1
ATOM 4011 C C . LEU B 1 111 ? -16.516 -5.973 27.109 1 96.94 111 LEU B C 1
ATOM 4013 O O . LEU B 1 111 ? -17.266 -6.66 27.797 1 96.94 111 LEU B O 1
ATOM 4017 N N . ARG B 1 112 ? -16.859 -4.848 26.594 1 96.88 112 ARG B N 1
ATOM 4018 C CA . ARG B 1 112 ? -18.219 -4.355 26.75 1 96.88 112 ARG B CA 1
ATOM 4019 C C . ARG B 1 112 ? -19.219 -5.309 26.109 1 96.88 112 ARG B C 1
ATOM 4021 O O . ARG B 1 112 ? -20.266 -5.602 26.703 1 96.88 112 ARG B O 1
ATOM 4028 N N . GLU B 1 113 ? -18.875 -5.812 24.938 1 96.81 113 GLU B N 1
ATOM 4029 C CA . GLU B 1 113 ? -19.797 -6.633 24.172 1 96.81 113 GLU B CA 1
ATOM 4030 C C . GLU B 1 113 ? -19.703 -8.102 24.562 1 96.81 113 GLU B C 1
ATOM 4032 O O . GLU B 1 113 ? -20.688 -8.836 24.5 1 96.81 113 GLU B O 1
ATOM 4037 N N . ALA B 1 114 ? -18.484 -8.492 24.906 1 97.19 114 ALA B N 1
ATOM 4038 C CA . ALA B 1 114 ? -18.234 -9.875 25.297 1 97.19 114 ALA B CA 1
ATOM 4039 C C . ALA B 1 114 ? -17.406 -9.938 26.578 1 97.19 114 ALA B C 1
ATOM 4041 O O . ALA B 1 114 ? -16.266 -10.398 26.562 1 97.19 114 ALA B O 1
ATOM 4042 N N . PRO B 1 115 ? -18.047 -9.664 27.688 1 95.69 115 PRO B N 1
ATOM 4043 C CA . PRO B 1 115 ? -17.297 -9.586 28.953 1 95.69 115 PRO B CA 1
ATOM 4044 C C . PRO B 1 115 ? -16.781 -10.938 29.422 1 95.69 115 PRO B C 1
ATOM 4046 O O . PRO B 1 115 ? -15.844 -11 30.234 1 95.69 115 PRO B O 1
ATOM 4049 N N . ARG B 1 116 ? -17.281 -12 28.891 1 95.56 116 ARG B N 1
ATOM 4050 C CA . ARG B 1 116 ? -16.875 -13.328 29.359 1 95.56 116 ARG B CA 1
ATOM 4051 C C . ARG B 1 116 ? -15.961 -14.008 28.359 1 95.56 116 ARG B C 1
ATOM 4053 O O . ARG B 1 116 ? -15.688 -15.203 28.469 1 95.56 116 ARG B O 1
ATOM 4060 N N . ALA B 1 117 ? -15.617 -13.242 27.312 1 97.06 117 ALA B N 1
ATOM 4061 C CA . ALA B 1 117 ? -14.711 -13.836 26.312 1 97.06 117 ALA B CA 1
ATOM 4062 C C . ALA B 1 117 ? -13.469 -14.406 26.984 1 97.06 117 ALA B C 1
ATOM 4064 O O . ALA B 1 117 ? -12.859 -13.758 27.844 1 97.06 117 ALA B O 1
ATOM 4065 N N . LYS B 1 118 ? -13.07 -15.602 26.625 1 98.06 118 LYS B N 1
ATOM 4066 C CA . LYS B 1 118 ? -11.891 -16.25 27.172 1 98.06 118 LYS B CA 1
ATOM 4067 C C . LYS B 1 118 ? -10.781 -16.359 26.141 1 98.06 118 LYS B C 1
ATOM 4069 O O . LYS B 1 118 ? -9.594 -16.219 26.453 1 98.06 118 LYS B O 1
ATOM 4074 N N . THR B 1 119 ? -11.172 -16.656 24.953 1 98.75 119 THR B N 1
ATOM 4075 C CA . THR B 1 119 ? -10.203 -16.828 23.859 1 98.75 119 THR B CA 1
ATOM 4076 C C . THR B 1 119 ? -10.477 -15.828 22.734 1 98.75 119 THR B C 1
ATOM 4078 O O . THR B 1 119 ? -11.57 -15.812 22.172 1 98.75 119 THR B O 1
ATOM 4081 N N . VAL B 1 120 ? -9.508 -15.016 22.438 1 98.81 120 VAL B N 1
ATOM 4082 C CA . VAL B 1 120 ? -9.594 -14.023 21.359 1 98.81 120 VAL B CA 1
ATOM 4083 C C . VAL B 1 120 ? -8.617 -14.383 20.25 1 98.81 120 VAL B C 1
ATOM 4085 O O . VAL B 1 120 ? -7.418 -14.531 20.484 1 98.81 120 VAL B O 1
ATOM 4088 N N . GLY B 1 121 ? -9.195 -14.633 19.016 1 98.88 121 GLY B N 1
ATOM 4089 C CA . GLY B 1 121 ? -8.367 -14.828 17.844 1 98.88 121 GLY B CA 1
ATOM 4090 C C . GLY B 1 121 ? -7.879 -13.523 17.234 1 98.88 121 GLY B C 1
ATOM 4091 O O . GLY B 1 121 ? -8.625 -12.547 17.172 1 98.88 121 GLY B O 1
ATOM 4092 N N . VAL B 1 122 ? -6.633 -13.453 16.875 1 98.88 122 VAL B N 1
ATOM 4093 C CA . VAL B 1 122 ? -6.043 -12.297 16.219 1 98.88 122 VAL B CA 1
ATOM 4094 C C . VAL B 1 122 ? -5.266 -12.742 14.977 1 98.88 122 VAL B C 1
ATOM 4096 O O . VAL B 1 122 ? -4.891 -13.914 14.859 1 98.88 122 VAL B O 1
ATOM 4099 N N . GLU B 1 123 ? -5.051 -11.875 14.047 1 98.44 123 GLU B N 1
ATOM 4100 C CA . GLU B 1 123 ? -4.332 -12.172 12.812 1 98.44 123 GLU B CA 1
ATOM 4101 C C . GLU B 1 123 ? -2.852 -11.82 12.945 1 98.44 123 GLU B C 1
ATOM 4103 O O . GLU B 1 123 ? -2.395 -10.82 12.383 1 98.44 123 GLU B O 1
ATOM 4108 N N . MET B 1 124 ? -2.066 -12.664 13.5 1 97.94 124 MET B N 1
ATOM 4109 C CA . MET B 1 124 ? -0.709 -12.375 13.953 1 97.94 124 MET B CA 1
ATOM 4110 C C . MET B 1 124 ? 0.192 -12 12.781 1 97.94 124 MET B C 1
ATOM 4112 O O . MET B 1 124 ? 1.134 -11.227 12.945 1 97.94 124 MET B O 1
ATOM 4116 N N . GLY B 1 125 ? -0.07 -12.508 11.602 1 96.56 125 GLY B N 1
ATOM 4117 C CA . GLY B 1 125 ? 0.786 -12.258 10.453 1 96.56 125 GLY B CA 1
ATOM 4118 C C . GLY B 1 125 ? 0.224 -11.219 9.508 1 96.56 125 GLY B C 1
ATOM 4119 O O . GLY B 1 125 ? 0.771 -11 8.422 1 96.56 125 GLY B O 1
ATOM 4120 N N . ALA B 1 126 ? -0.933 -10.594 9.891 1 96.5 126 ALA B N 1
ATOM 4121 C CA . ALA B 1 126 ? -1.519 -9.555 9.047 1 96.5 126 ALA B CA 1
ATOM 4122 C C . ALA B 1 126 ? -0.647 -8.305 9.023 1 96.5 126 ALA B C 1
ATOM 4124 O O . ALA B 1 126 ? -0.1 -7.906 10.055 1 96.5 126 ALA B O 1
ATOM 4125 N N . TYR B 1 127 ? -0.533 -7.648 7.887 1 95.31 127 TYR B N 1
ATOM 4126 C CA . TYR B 1 127 ? 0.366 -6.52 7.684 1 95.31 127 TYR B CA 1
ATOM 4127 C C . TYR B 1 127 ? -0.002 -5.355 8.602 1 95.31 127 TYR B C 1
ATOM 4129 O O . TYR B 1 127 ? 0.866 -4.582 9.008 1 95.31 127 TYR B O 1
ATOM 4137 N N . TYR B 1 128 ? -1.255 -5.266 8.891 1 96.69 128 TYR B N 1
ATOM 4138 C CA . TYR B 1 128 ? -1.701 -4.094 9.633 1 96.69 128 TYR B CA 1
ATOM 4139 C C . TYR B 1 128 ? -2.125 -4.473 11.047 1 96.69 128 TYR B C 1
ATOM 4141 O O . TYR B 1 128 ? -2.914 -3.764 11.68 1 96.69 128 TYR B O 1
ATOM 4149 N N . TYR B 1 129 ? -1.735 -5.648 11.5 1 98.19 129 TYR B N 1
ATOM 4150 C CA . TYR B 1 129 ? -1.721 -6.066 12.898 1 98.19 129 TYR B CA 1
ATOM 4151 C C . TYR B 1 129 ? -0.296 -6.117 13.438 1 98.19 129 TYR B C 1
ATOM 4153 O O . TYR B 1 129 ? 0.308 -7.191 13.508 1 98.19 129 TYR B O 1
ATOM 4161 N N . THR B 1 130 ? 0.183 -5 13.898 1 97.94 130 THR B N 1
ATOM 4162 C CA . THR B 1 130 ? 1.592 -4.809 14.227 1 97.94 130 THR B CA 1
ATOM 4163 C C . THR B 1 130 ? 1.929 -5.465 15.562 1 97.94 130 THR B C 1
ATOM 4165 O O . THR B 1 130 ? 1.03 -5.828 16.328 1 97.94 130 THR B O 1
ATOM 4168 N N . ALA B 1 131 ? 3.201 -5.637 15.797 1 98.56 131 ALA B N 1
ATOM 4169 C CA . ALA B 1 131 ? 3.666 -6.121 17.094 1 98.56 131 ALA B CA 1
ATOM 4170 C C . ALA B 1 131 ? 3.164 -5.23 18.219 1 98.56 131 ALA B C 1
ATOM 4172 O O . ALA B 1 131 ? 2.814 -5.723 19.297 1 98.56 131 ALA B O 1
ATOM 4173 N N . ARG B 1 132 ? 3.076 -3.955 17.984 1 97.75 132 ARG B N 1
ATOM 4174 C CA . ARG B 1 132 ? 2.596 -3.023 19 1 97.75 132 ARG B CA 1
ATOM 4175 C C . ARG B 1 132 ? 1.11 -3.234 19.281 1 97.75 132 ARG B C 1
ATOM 4177 O O . ARG B 1 132 ? 0.679 -3.215 20.438 1 97.75 132 ARG B O 1
ATOM 4184 N N . ASP B 1 133 ? 0.335 -3.379 18.156 1 98.19 133 ASP B N 1
ATOM 4185 C CA . ASP B 1 133 ? -1.084 -3.672 18.344 1 98.19 133 ASP B CA 1
ATOM 4186 C C . ASP B 1 133 ? -1.285 -4.852 19.297 1 98.19 133 ASP B C 1
ATOM 4188 O O . ASP B 1 133 ? -2.092 -4.773 20.219 1 98.19 133 ASP B O 1
ATOM 4192 N N . HIS B 1 134 ? -0.578 -5.91 19.016 1 98.62 134 HIS B N 1
ATOM 4193 C CA . HIS B 1 134 ? -0.708 -7.141 19.797 1 98.62 134 HIS B CA 1
ATOM 4194 C C . HIS B 1 134 ? -0.318 -6.918 21.25 1 98.62 134 HIS B C 1
ATOM 4196 O O . HIS B 1 134 ? -1.025 -7.359 22.156 1 98.62 134 HIS B O 1
ATOM 4202 N N . ALA B 1 135 ? 0.812 -6.238 21.469 1 98.19 135 ALA B N 1
ATOM 4203 C CA . ALA B 1 135 ? 1.289 -5.965 22.828 1 98.19 135 ALA B CA 1
ATOM 4204 C C . ALA B 1 135 ? 0.274 -5.137 23.609 1 98.19 135 ALA B C 1
ATOM 4206 O O . ALA B 1 135 ? 0.012 -5.41 24.781 1 98.19 135 ALA B O 1
ATOM 4207 N N . GLU B 1 136 ? -0.321 -4.121 22.984 1 98.12 136 GLU B N 1
ATOM 4208 C CA . GLU B 1 136 ? -1.295 -3.248 23.625 1 98.12 136 GLU B CA 1
ATOM 4209 C C . GLU B 1 136 ? -2.582 -4 23.953 1 98.12 136 GLU B C 1
ATOM 4211 O O . GLU B 1 136 ? -3.209 -3.756 24.984 1 98.12 136 GLU B O 1
ATOM 4216 N N . LEU B 1 137 ? -2.99 -4.891 23.062 1 98.62 137 LEU B N 1
ATOM 4217 C CA . LEU B 1 137 ? -4.176 -5.699 23.312 1 98.62 137 LEU B CA 1
ATOM 4218 C C . LEU B 1 137 ? -3.951 -6.633 24.5 1 98.62 137 LEU B C 1
ATOM 4220 O O . LEU B 1 137 ? -4.82 -6.766 25.359 1 98.62 137 LEU B O 1
ATOM 4224 N N . GLN B 1 138 ? -2.811 -7.312 24.5 1 98.44 138 GLN B N 1
ATOM 4225 C CA . GLN B 1 138 ? -2.494 -8.219 25.609 1 98.44 138 GLN B CA 1
ATOM 4226 C C . GLN B 1 138 ? -2.498 -7.488 26.938 1 98.44 138 GLN B C 1
ATOM 4228 O O . GLN B 1 138 ? -2.998 -8.008 27.938 1 98.44 138 GLN B O 1
ATOM 4233 N N . LYS B 1 139 ? -1.91 -6.328 26.984 1 97.94 139 LYS B N 1
ATOM 4234 C CA . LYS B 1 139 ? -1.877 -5.516 28.203 1 97.94 139 LYS B CA 1
ATOM 4235 C C . LYS B 1 139 ? -3.285 -5.125 28.641 1 97.94 139 LYS B C 1
ATOM 4237 O O . LYS B 1 139 ? -3.59 -5.121 29.844 1 97.94 139 LYS B O 1
ATOM 4242 N N . ALA B 1 140 ? -4.125 -4.797 27.656 1 98 140 ALA B N 1
ATOM 4243 C CA . ALA B 1 140 ? -5.469 -4.301 27.953 1 98 140 ALA B CA 1
ATOM 4244 C C . ALA B 1 140 ? -6.406 -5.445 28.312 1 98 140 ALA B C 1
ATOM 4246 O O . ALA B 1 140 ? -7.449 -5.227 28.938 1 98 140 ALA B O 1
ATOM 4247 N N . LEU B 1 141 ? -6.066 -6.66 27.922 1 98.12 141 LEU B N 1
ATOM 4248 C CA . LEU B 1 141 ? -6.895 -7.836 28.156 1 98.12 141 LEU B CA 1
ATOM 4249 C C . LEU B 1 141 ? -6.094 -8.93 28.859 1 98.12 141 LEU B C 1
ATOM 4251 O O . LEU B 1 141 ? -5.945 -10.031 28.328 1 98.12 141 LEU B O 1
ATOM 4255 N N . PRO B 1 142 ? -5.719 -8.727 30.062 1 97 142 PRO B N 1
ATOM 4256 C CA . PRO B 1 142 ? -4.797 -9.648 30.734 1 97 142 PRO B CA 1
ATOM 4257 C C . PRO B 1 142 ? -5.438 -11 31.047 1 97 142 PRO B C 1
ATOM 4259 O O . PRO B 1 142 ? -4.727 -11.984 31.25 1 97 142 PRO B O 1
ATOM 4262 N N . ASN B 1 143 ? -6.742 -11.102 31.031 1 96.69 143 ASN B N 1
ATOM 4263 C CA . ASN B 1 143 ? -7.41 -12.336 31.438 1 96.69 143 ASN B CA 1
ATOM 4264 C C . ASN B 1 143 ? -7.906 -13.133 30.234 1 96.69 143 ASN B C 1
ATOM 4266 O O . ASN B 1 143 ? -8.656 -14.102 30.391 1 96.69 143 ASN B O 1
ATOM 4270 N N . VAL B 1 144 ? -7.566 -12.711 29.047 1 97.5 144 VAL B N 1
ATOM 4271 C CA . VAL B 1 144 ? -8 -13.414 27.844 1 97.5 144 VAL B CA 1
ATOM 4272 C C . VAL B 1 144 ? -6.812 -14.141 27.219 1 97.5 144 VAL B C 1
ATOM 4274 O O . VAL B 1 144 ? -5.676 -13.664 27.297 1 97.5 144 VAL B O 1
ATOM 4277 N N . ALA B 1 145 ? -7.043 -15.297 26.734 1 98.38 145 ALA B N 1
ATOM 4278 C CA . ALA B 1 145 ? -6.039 -16.016 25.953 1 98.38 145 ALA B CA 1
ATOM 4279 C C . ALA B 1 145 ? -6.094 -15.609 24.484 1 98.38 145 ALA B C 1
ATOM 4281 O O . ALA B 1 145 ? -7.164 -15.625 23.859 1 98.38 145 ALA B O 1
ATOM 4282 N N . PHE B 1 146 ? -4.984 -15.18 24 1 98.69 146 PHE B N 1
ATOM 4283 C CA . PHE B 1 146 ? -4.906 -14.844 22.578 1 98.69 146 PHE B CA 1
ATOM 4284 C C . PHE B 1 146 ? -4.488 -16.047 21.766 1 98.69 146 PHE B C 1
ATOM 4286 O O . PHE B 1 146 ? -3.604 -16.812 22.172 1 98.69 146 PHE B O 1
ATOM 4293 N N . LYS B 1 147 ? -5.133 -16.25 20.672 1 98.38 147 LYS B N 1
ATOM 4294 C CA . LYS B 1 147 ? -4.836 -17.328 19.734 1 98.38 147 LYS B CA 1
ATOM 4295 C C . LYS B 1 147 ? -4.543 -16.766 18.344 1 98.38 147 LYS B C 1
ATOM 4297 O O . LYS B 1 147 ? -5.219 -15.852 17.875 1 98.38 147 LYS B O 1
ATOM 4302 N N . ASP B 1 148 ? -3.459 -17.312 17.75 1 97.88 148 ASP B N 1
ATOM 4303 C CA . ASP B 1 148 ? -3.176 -16.922 16.375 1 97.88 148 ASP B CA 1
ATOM 4304 C C . ASP B 1 148 ? -4.223 -17.484 15.414 1 97.88 148 ASP B C 1
ATOM 4306 O O . ASP B 1 148 ? -4.293 -18.688 15.203 1 97.88 148 ASP B O 1
ATOM 4310 N N . ALA B 1 149 ? -5.035 -16.594 14.898 1 98.12 149 ALA B N 1
ATOM 4311 C CA . ALA B 1 149 ? -6.062 -16.953 13.914 1 98.12 149 ALA B CA 1
ATOM 4312 C C . ALA B 1 149 ? -5.691 -16.438 12.531 1 98.12 149 ALA B C 1
ATOM 4314 O O . ALA B 1 149 ? -6.566 -16.125 11.719 1 98.12 149 ALA B O 1
ATOM 4315 N N . GLU B 1 150 ? -4.379 -16.297 12.328 1 95.25 150 GLU B N 1
ATOM 4316 C CA . GLU B 1 150 ? -3.883 -15.859 11.023 1 95.25 150 GLU B CA 1
ATOM 4317 C C . GLU B 1 150 ? -4.488 -16.688 9.898 1 95.25 150 GLU B C 1
ATOM 4319 O O . GLU B 1 150 ? -4.555 -17.922 9.992 1 95.25 150 GLU B O 1
ATOM 4324 N N . LEU B 1 151 ? -5.055 -16.062 8.867 1 97 151 LEU B N 1
ATOM 4325 C CA . LEU B 1 151 ? -5.531 -16.625 7.605 1 97 151 LEU B CA 1
ATOM 4326 C C . LEU B 1 151 ? -6.863 -17.344 7.797 1 97 151 LEU B C 1
ATOM 4328 O O . LEU B 1 151 ? -7.363 -17.984 6.875 1 97 151 LEU B O 1
ATOM 4332 N N . LEU B 1 152 ? -7.449 -17.297 9.023 1 98.62 152 LEU B N 1
ATOM 4333 C CA . LEU B 1 152 ? -8.75 -17.922 9.25 1 98.62 152 LEU B CA 1
ATOM 4334 C C . LEU B 1 152 ? -9.766 -17.453 8.227 1 98.62 152 LEU B C 1
ATOM 4336 O O . LEU B 1 152 ? -10.391 -18.266 7.535 1 98.62 152 LEU B O 1
ATOM 4340 N N . VAL B 1 153 ? -9.906 -16.172 8.062 1 98.88 153 VAL B N 1
ATOM 4341 C CA . VAL B 1 153 ? -10.859 -15.594 7.121 1 98.88 153 VAL B CA 1
ATOM 4342 C C . VAL B 1 153 ? -10.383 -15.812 5.691 1 98.88 153 VAL B C 1
ATOM 4344 O O . VAL B 1 153 ? -11.188 -16.031 4.785 1 98.88 153 VAL B O 1
ATOM 4347 N N . ASN B 1 154 ? -9.039 -15.781 5.48 1 98.56 154 ASN B N 1
ATOM 4348 C CA . ASN B 1 154 ? -8.469 -16 4.152 1 98.56 154 ASN B CA 1
ATOM 4349 C C . ASN B 1 154 ? -8.898 -17.359 3.584 1 98.56 154 ASN B C 1
ATOM 4351 O O . ASN B 1 154 ? -9.227 -17.469 2.402 1 98.56 154 ASN B O 1
ATOM 4355 N N . TRP B 1 155 ? -8.883 -18.344 4.414 1 98.25 155 TRP B N 1
ATOM 4356 C CA . TRP B 1 155 ? -9.25 -19.672 3.953 1 98.25 155 TRP B CA 1
ATOM 4357 C C . TRP B 1 155 ? -10.75 -19.766 3.686 1 98.25 155 TRP B C 1
ATOM 4359 O O . TRP B 1 155 ? -11.195 -20.578 2.865 1 98.25 155 TRP B O 1
ATOM 4369 N N . VAL B 1 156 ? -11.555 -18.906 4.34 1 98.69 156 VAL B N 1
ATOM 4370 C CA . VAL B 1 156 ? -12.977 -18.844 4.035 1 98.69 156 VAL B CA 1
ATOM 4371 C C . VAL B 1 156 ? -13.188 -18.234 2.654 1 98.69 156 VAL B C 1
ATOM 4373 O O . VAL B 1 156 ? -14.008 -18.703 1.872 1 98.69 156 VAL B O 1
ATOM 4376 N N . ARG B 1 157 ? -12.406 -17.188 2.336 1 98.19 157 ARG B N 1
ATOM 4377 C CA . ARG B 1 157 ? -12.633 -16.516 1.065 1 98.19 157 ARG B CA 1
ATOM 4378 C C . ARG B 1 157 ? -11.82 -17.156 -0.053 1 98.19 157 ARG B C 1
ATOM 4380 O O . ARG B 1 157 ? -11.812 -16.656 -1.183 1 98.19 157 ARG B O 1
ATOM 4387 N N . PHE B 1 158 ? -11.156 -18.344 0.241 1 98.56 158 PHE B N 1
ATOM 4388 C CA . PHE B 1 158 ? -10.328 -19.062 -0.714 1 98.56 158 PHE B CA 1
ATOM 4389 C C . PHE B 1 158 ? -11.164 -19.562 -1.884 1 98.56 158 PHE B C 1
ATOM 4391 O O . PHE B 1 158 ? -10.695 -19.578 -3.025 1 98.56 158 PHE B O 1
ATOM 4398 N N . ILE B 1 159 ? -12.375 -19.984 -1.592 1 98.62 159 ILE B N 1
ATOM 4399 C CA . ILE B 1 159 ? -13.305 -20.406 -2.635 1 98.62 159 ILE B CA 1
ATOM 4400 C C . ILE B 1 159 ? -14.258 -19.266 -2.971 1 98.62 159 ILE B C 1
ATOM 4402 O O . ILE B 1 159 ? -15.07 -18.859 -2.139 1 98.62 159 ILE B O 1
ATOM 4406 N N . LYS B 1 160 ? -14.203 -18.812 -4.184 1 98.69 160 LYS B N 1
ATOM 4407 C CA . LYS B 1 160 ? -14.953 -17.625 -4.609 1 98.69 160 LYS B CA 1
ATOM 4408 C C . LYS B 1 160 ? -16.391 -18 -4.961 1 98.69 160 LYS B C 1
ATOM 4410 O O . LYS B 1 160 ? -16.641 -19.062 -5.531 1 98.69 160 LYS B O 1
ATOM 4415 N N . SER B 1 161 ? -17.312 -17.109 -4.66 1 98.5 161 SER B N 1
ATOM 4416 C CA . SER B 1 161 ? -18.672 -17.188 -5.195 1 98.5 161 SER B CA 1
ATOM 4417 C C . SER B 1 161 ? -18.703 -16.812 -6.672 1 98.5 161 SER B C 1
ATOM 4419 O O . SER B 1 161 ? -17.719 -16.281 -7.207 1 98.5 161 SER B O 1
ATOM 4421 N N . GLU B 1 162 ? -19.875 -17.047 -7.297 1 98.19 162 GLU B N 1
ATOM 4422 C CA . GLU B 1 162 ? -20.031 -16.688 -8.703 1 98.19 162 GLU B CA 1
ATOM 4423 C C . GLU B 1 162 ? -19.891 -15.18 -8.914 1 98.19 162 GLU B C 1
ATOM 4425 O O . GLU B 1 162 ? -19.328 -14.742 -9.93 1 98.19 162 GLU B O 1
ATOM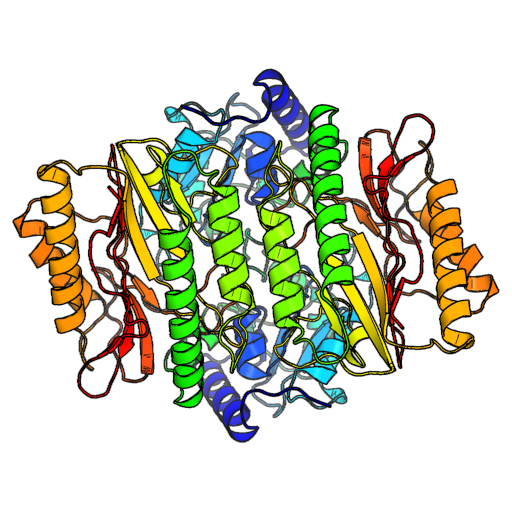 4430 N N . ARG B 1 163 ? -20.391 -14.453 -7.965 1 98.44 163 ARG B N 1
ATOM 4431 C CA . ARG B 1 163 ? -20.297 -13 -8.078 1 98.44 163 ARG B CA 1
ATOM 4432 C C . ARG B 1 163 ? -18.844 -12.539 -7.973 1 98.44 163 ARG B C 1
ATOM 4434 O O . ARG B 1 163 ? -18.422 -11.617 -8.68 1 98.44 163 ARG B O 1
ATOM 4441 N N . GLU B 1 164 ? -18.078 -13.102 -7.082 1 98.81 164 GLU B N 1
ATOM 4442 C CA . GLU B 1 164 ? -16.656 -12.789 -6.984 1 98.81 164 GLU B CA 1
ATOM 4443 C C . GLU B 1 164 ? -15.93 -13.109 -8.289 1 98.81 164 GLU B C 1
ATOM 4445 O O . GLU B 1 164 ? -15.109 -12.32 -8.75 1 98.81 164 GLU B O 1
ATOM 4450 N N . ILE B 1 165 ? -16.234 -14.219 -8.859 1 98.88 165 ILE B N 1
ATOM 4451 C CA . ILE B 1 165 ? -15.602 -14.641 -10.102 1 98.88 165 ILE B CA 1
ATOM 4452 C C . ILE B 1 165 ? -15.945 -13.656 -11.219 1 98.88 165 ILE B C 1
ATOM 4454 O O . ILE B 1 165 ? -15.102 -13.336 -12.055 1 98.88 165 ILE B O 1
ATOM 4458 N N . ALA B 1 166 ? -17.172 -13.203 -11.188 1 98.81 166 ALA B N 1
ATOM 4459 C CA . ALA B 1 166 ? -17.578 -12.203 -12.18 1 98.81 166 ALA B CA 1
ATOM 4460 C C . ALA B 1 166 ? -16.703 -10.945 -12.07 1 98.81 166 ALA B C 1
ATOM 4462 O O . ALA B 1 166 ? -16.281 -10.391 -13.078 1 98.81 166 ALA B O 1
ATOM 4463 N N . TYR B 1 167 ? -16.469 -10.469 -10.859 1 98.81 167 TYR B N 1
ATOM 4464 C CA . TYR B 1 167 ? -15.617 -9.305 -10.664 1 98.81 167 TYR B CA 1
ATOM 4465 C C . TYR B 1 167 ? -14.188 -9.602 -11.102 1 98.81 167 TYR B C 1
ATOM 4467 O O . TYR B 1 167 ? -13.5 -8.734 -11.633 1 98.81 167 TYR B O 1
ATOM 4475 N N . MET B 1 168 ? -13.719 -10.836 -10.859 1 98.94 168 MET B N 1
ATOM 4476 C CA . MET B 1 168 ? -12.367 -11.211 -11.281 1 98.94 168 MET B CA 1
ATOM 4477 C C . MET B 1 168 ? -12.266 -11.25 -12.805 1 98.94 168 MET B C 1
ATOM 4479 O O . MET B 1 168 ? -11.234 -10.891 -13.367 1 98.94 168 MET B O 1
ATOM 4483 N N . ARG B 1 169 ? -13.359 -11.711 -13.469 1 98.88 169 ARG B N 1
ATOM 4484 C CA . ARG B 1 169 ? -13.391 -11.664 -14.93 1 98.88 169 ARG B CA 1
ATOM 4485 C C . ARG B 1 169 ? -13.266 -10.234 -15.43 1 98.88 169 ARG B C 1
ATOM 4487 O O . ARG B 1 169 ? -12.523 -9.961 -16.375 1 98.88 169 ARG B O 1
ATOM 4494 N N . GLU B 1 170 ? -13.984 -9.336 -14.805 1 98.94 170 GLU B N 1
ATOM 4495 C CA . GLU B 1 170 ? -13.906 -7.926 -15.164 1 98.94 170 GLU B CA 1
ATOM 4496 C C . GLU B 1 170 ? -12.5 -7.375 -14.93 1 98.94 170 GLU B C 1
ATOM 4498 O O . GLU B 1 170 ? -11.984 -6.609 -15.75 1 98.94 170 GLU B O 1
ATOM 4503 N N . ALA B 1 171 ? -11.883 -7.754 -13.82 1 98.94 171 ALA B N 1
ATOM 4504 C CA . ALA B 1 171 ? -10.5 -7.363 -13.555 1 98.94 171 ALA B CA 1
ATOM 4505 C C . ALA B 1 171 ? -9.57 -7.863 -14.656 1 98.94 171 ALA B C 1
ATOM 4507 O O . ALA B 1 171 ? -8.633 -7.164 -15.055 1 98.94 171 ALA B O 1
ATOM 4508 N N . GLY B 1 172 ? -9.812 -9.055 -15.102 1 98.94 172 GLY B N 1
ATOM 4509 C CA . GLY B 1 172 ? -9.031 -9.617 -16.188 1 98.94 172 GLY B CA 1
ATOM 4510 C C . GLY B 1 172 ? -9.102 -8.805 -17.469 1 98.94 172 GLY B C 1
ATOM 4511 O O . GLY B 1 172 ? -8.086 -8.586 -18.125 1 98.94 172 GLY B O 1
ATOM 4512 N N . VAL B 1 173 ? -10.312 -8.398 -17.797 1 98.94 173 VAL B N 1
ATOM 4513 C CA . VAL B 1 173 ? -10.5 -7.566 -18.984 1 98.94 173 VAL B CA 1
ATOM 4514 C C . VAL B 1 173 ? -9.695 -6.281 -18.844 1 98.94 173 VAL B C 1
ATOM 4516 O O . VAL B 1 173 ? -9.055 -5.844 -19.812 1 98.94 173 VAL B O 1
ATOM 4519 N N . ILE B 1 174 ? -9.703 -5.695 -17.688 1 98.94 174 ILE B N 1
ATOM 4520 C CA . ILE B 1 174 ? -8.93 -4.484 -17.438 1 98.94 174 ILE B CA 1
ATOM 4521 C C . ILE B 1 174 ? -7.441 -4.781 -17.578 1 98.94 174 ILE B C 1
ATOM 4523 O O . ILE B 1 174 ? -6.703 -4.004 -18.188 1 98.94 174 ILE B O 1
ATOM 4527 N N . THR B 1 175 ? -7.004 -5.91 -17.062 1 98.94 175 THR B N 1
ATOM 4528 C CA . THR B 1 175 ? -5.605 -6.32 -17.172 1 98.94 175 THR B CA 1
ATOM 4529 C C . THR B 1 175 ? -5.18 -6.406 -18.625 1 98.94 175 THR B C 1
ATOM 4531 O O . THR B 1 175 ? -4.09 -5.961 -19 1 98.94 175 THR B O 1
ATOM 4534 N N . GLU B 1 176 ? -6.008 -6.992 -19.422 1 98.88 176 GLU B N 1
ATOM 4535 C CA . GLU B 1 176 ? -5.711 -7.125 -20.844 1 98.88 176 GLU B CA 1
ATOM 4536 C C . GLU B 1 176 ? -5.527 -5.758 -21.5 1 98.88 176 GLU B C 1
ATOM 4538 O O . GLU B 1 176 ? -4.625 -5.57 -22.312 1 98.88 176 GLU B O 1
ATOM 4543 N N . ARG B 1 177 ? -6.383 -4.84 -21.156 1 98.88 177 ARG B N 1
ATOM 4544 C CA . ARG B 1 177 ? -6.281 -3.488 -21.688 1 98.88 177 ARG B CA 1
ATOM 4545 C C . ARG B 1 177 ? -4.992 -2.812 -21.234 1 98.88 177 ARG B C 1
ATOM 4547 O O . ARG B 1 177 ? -4.359 -2.09 -22.016 1 98.88 177 ARG B O 1
ATOM 4554 N N . MET B 1 178 ? -4.664 -3.035 -20.031 1 98.94 178 MET B N 1
ATOM 4555 C CA . MET B 1 178 ? -3.42 -2.498 -19.484 1 98.94 178 MET B CA 1
ATOM 4556 C C . MET B 1 178 ? -2.215 -3.004 -20.266 1 98.94 178 MET B C 1
ATOM 4558 O O . MET B 1 178 ? -1.367 -2.215 -20.688 1 98.94 178 MET B O 1
ATOM 4562 N N . MET B 1 179 ? -2.119 -4.297 -20.438 1 98.88 179 MET B N 1
ATOM 4563 C CA . MET B 1 179 ? -0.981 -4.895 -21.125 1 98.88 179 MET B CA 1
ATOM 4564 C C . MET B 1 179 ? -0.934 -4.441 -22.578 1 98.88 179 MET B C 1
ATOM 4566 O O . MET B 1 179 ? 0.141 -4.164 -23.125 1 98.88 179 MET B O 1
ATOM 4570 N N . LYS B 1 180 ? -2.119 -4.43 -23.172 1 98.81 180 LYS B N 1
ATOM 4571 C CA . LYS B 1 180 ? -2.186 -3.936 -24.547 1 98.81 180 LYS B CA 1
ATOM 4572 C C . LYS B 1 180 ? -1.591 -2.533 -24.656 1 98.81 180 LYS B C 1
ATOM 4574 O O . LYS B 1 180 ? -0.798 -2.256 -25.562 1 98.81 180 LYS B O 1
ATOM 4579 N N . ARG B 1 181 ? -1.959 -1.623 -23.781 1 98.81 181 ARG B N 1
ATOM 4580 C CA . ARG B 1 181 ? -1.446 -0.257 -23.781 1 98.81 181 ARG B CA 1
ATOM 4581 C C . ARG B 1 181 ? 0.056 -0.236 -23.516 1 98.81 181 ARG B C 1
ATOM 4583 O O . ARG B 1 181 ? 0.784 0.562 -24.109 1 98.81 181 ARG B O 1
ATOM 4590 N N . ALA B 1 182 ? 0.494 -1.064 -22.578 1 98.81 182 ALA B N 1
ATOM 4591 C CA . ALA B 1 182 ? 1.924 -1.171 -22.297 1 98.81 182 ALA B CA 1
ATOM 4592 C C . ALA B 1 182 ? 2.705 -1.492 -23.578 1 98.81 182 ALA B C 1
ATOM 4594 O O . ALA B 1 182 ? 3.691 -0.821 -23.891 1 98.81 182 ALA B O 1
ATOM 4595 N N . VAL B 1 183 ? 2.264 -2.525 -24.281 1 98.62 183 VAL B N 1
ATOM 4596 C CA . VAL B 1 183 ? 2.943 -2.994 -25.484 1 98.62 183 VAL B CA 1
ATOM 4597 C C . VAL B 1 183 ? 2.889 -1.915 -26.562 1 98.62 183 VAL B C 1
ATOM 4599 O O . VAL B 1 183 ? 3.869 -1.689 -27.266 1 98.62 183 VAL B O 1
ATOM 4602 N N . GLU B 1 184 ? 1.759 -1.231 -26.688 1 98.69 184 GLU B N 1
ATOM 4603 C CA . GLU B 1 184 ? 1.582 -0.184 -27.688 1 98.69 184 GLU B CA 1
ATOM 4604 C C . GLU B 1 184 ? 2.559 0.966 -27.453 1 98.69 184 GLU B C 1
ATOM 4606 O O . GLU B 1 184 ? 3.133 1.496 -28.406 1 98.69 184 GLU B O 1
ATOM 4611 N N . VAL B 1 185 ? 2.781 1.349 -26.203 1 98.75 185 VAL B N 1
ATOM 4612 C CA . VAL B 1 185 ? 3.508 2.572 -25.875 1 98.75 185 VAL B CA 1
ATOM 4613 C C . VAL B 1 185 ? 4.996 2.268 -25.734 1 98.75 185 VAL B C 1
ATOM 4615 O O . VAL B 1 185 ? 5.84 3.084 -26.125 1 98.75 185 VAL B O 1
ATOM 4618 N N . ALA B 1 186 ? 5.355 1.133 -25.234 1 98.75 186 ALA B N 1
ATOM 4619 C CA . ALA B 1 186 ? 6.754 0.799 -24.984 1 98.75 186 ALA B CA 1
ATOM 4620 C C . ALA B 1 186 ? 7.531 0.672 -26.281 1 98.75 186 ALA B C 1
ATOM 4622 O O . ALA B 1 186 ? 7.141 -0.09 -27.172 1 98.75 186 ALA B O 1
ATOM 4623 N N . ALA B 1 187 ? 8.578 1.372 -26.359 1 98.56 187 ALA B N 1
ATOM 4624 C CA . ALA B 1 187 ? 9.484 1.356 -27.5 1 98.56 187 ALA B CA 1
ATOM 4625 C C . ALA B 1 187 ? 10.836 1.971 -27.141 1 98.56 187 ALA B C 1
ATOM 4627 O O . ALA B 1 187 ? 10.922 2.775 -26.203 1 98.56 187 ALA B O 1
ATOM 4628 N N . PRO B 1 188 ? 11.891 1.507 -27.922 1 98.31 188 PRO B N 1
ATOM 4629 C CA . PRO B 1 188 ? 13.18 2.17 -27.672 1 98.31 188 PRO B CA 1
ATOM 4630 C C . PRO B 1 188 ? 13.07 3.693 -27.703 1 98.31 188 PRO B C 1
ATOM 4632 O O . PRO B 1 188 ? 12.43 4.25 -28.594 1 98.31 188 PRO B O 1
ATOM 4635 N N . GLY B 1 189 ? 13.648 4.34 -26.672 1 98.31 189 GLY B N 1
ATOM 4636 C CA . GLY B 1 189 ? 13.633 5.793 -26.594 1 98.31 189 GLY B CA 1
ATOM 4637 C C . GLY B 1 189 ? 12.5 6.34 -25.75 1 98.31 189 GLY B C 1
ATOM 4638 O O . GLY B 1 189 ? 12.562 7.48 -25.281 1 98.31 189 GLY B O 1
ATOM 4639 N N . VAL B 1 190 ? 11.461 5.621 -25.547 1 98.5 190 VAL B N 1
ATOM 4640 C CA . VAL B 1 190 ? 10.352 6.031 -24.688 1 98.5 190 VAL B CA 1
ATOM 4641 C C . VAL B 1 190 ? 10.75 5.902 -23.219 1 98.5 190 VAL B C 1
ATOM 4643 O O . VAL B 1 190 ? 11.422 4.941 -22.844 1 98.5 190 VAL B O 1
ATOM 4646 N N . ARG B 1 191 ? 10.422 6.863 -22.422 1 98.56 191 ARG B N 1
ATOM 4647 C CA . ARG B 1 191 ? 10.688 6.758 -20.984 1 98.56 191 ARG B CA 1
ATOM 4648 C C . ARG B 1 191 ? 9.852 5.645 -20.359 1 98.56 191 ARG B C 1
ATOM 4650 O O . ARG B 1 191 ? 8.68 5.48 -20.688 1 98.56 191 ARG B O 1
ATOM 4657 N N . GLN B 1 192 ? 10.438 4.883 -19.438 1 98.75 192 GLN B N 1
ATOM 4658 C CA . GLN B 1 192 ? 9.727 3.824 -18.719 1 98.75 192 GLN B CA 1
ATOM 4659 C C . GLN B 1 192 ? 8.5 4.375 -18 1 98.75 192 GLN B C 1
ATOM 4661 O O . GLN B 1 192 ? 7.441 3.74 -17.984 1 98.75 192 GLN B O 1
ATOM 4666 N N . CYS B 1 193 ? 8.609 5.594 -17.359 1 98.81 193 CYS B N 1
ATOM 4667 C CA . CYS B 1 193 ? 7.516 6.199 -16.609 1 98.81 193 CYS B CA 1
ATOM 4668 C C . CYS B 1 193 ? 6.359 6.555 -17.547 1 98.81 193 CYS B C 1
ATOM 4670 O O . CYS B 1 193 ? 5.203 6.594 -17.109 1 98.81 193 CYS B O 1
ATOM 4672 N N . ASP B 1 194 ? 6.625 6.82 -18.812 1 98.88 194 ASP B N 1
ATOM 4673 C CA . ASP B 1 194 ? 5.555 7.102 -19.766 1 98.88 194 ASP B CA 1
ATOM 4674 C C . ASP B 1 194 ? 4.793 5.828 -20.125 1 98.88 194 ASP B C 1
ATOM 4676 O O . ASP B 1 194 ? 3.586 5.867 -20.375 1 98.88 194 ASP B O 1
ATOM 4680 N N . VAL B 1 195 ? 5.492 4.676 -20.188 1 98.88 195 VAL B N 1
ATOM 4681 C CA . VAL B 1 195 ? 4.816 3.391 -20.328 1 98.88 195 VAL B CA 1
ATOM 4682 C C . VAL B 1 195 ? 3.914 3.146 -19.109 1 98.88 195 VAL B C 1
ATOM 4684 O O . VAL B 1 195 ? 2.756 2.75 -19.266 1 98.88 195 VAL B O 1
ATOM 4687 N N . ALA B 1 196 ? 4.449 3.439 -17.938 1 98.88 196 ALA B N 1
ATOM 4688 C CA . ALA B 1 196 ? 3.658 3.307 -16.719 1 98.88 196 ALA B CA 1
ATOM 4689 C C . ALA B 1 196 ? 2.422 4.199 -16.766 1 98.88 196 ALA B C 1
ATOM 4691 O O . ALA B 1 196 ? 1.337 3.789 -16.344 1 98.88 196 ALA B O 1
ATOM 4692 N N . ALA B 1 197 ? 2.594 5.422 -17.219 1 98.94 197 ALA B N 1
ATOM 4693 C CA . ALA B 1 197 ? 1.475 6.355 -17.328 1 98.94 197 ALA B CA 1
ATOM 4694 C C . ALA B 1 197 ? 0.35 5.77 -18.172 1 98.94 197 ALA B C 1
ATOM 4696 O O . ALA B 1 197 ? -0.824 5.852 -17.812 1 98.94 197 ALA B O 1
ATOM 4697 N N . ALA B 1 198 ? 0.714 5.133 -19.281 1 98.94 198 ALA B N 1
ATOM 4698 C CA . ALA B 1 198 ? -0.27 4.512 -20.172 1 98.94 198 ALA B CA 1
ATOM 4699 C C . ALA B 1 198 ? -0.972 3.35 -19.469 1 98.94 198 ALA B C 1
ATOM 4701 O O . ALA B 1 198 ? -2.188 3.186 -19.594 1 98.94 198 ALA B O 1
ATOM 4702 N N . ILE B 1 199 ? -0.204 2.58 -18.812 1 98.94 199 ILE B N 1
ATOM 4703 C CA . ILE B 1 199 ? -0.727 1.426 -18.078 1 98.94 199 ILE B CA 1
ATOM 4704 C C . ILE B 1 199 ? -1.744 1.889 -17.031 1 98.94 199 ILE B C 1
ATOM 4706 O O . ILE B 1 199 ? -2.859 1.365 -16.969 1 98.94 199 ILE B O 1
ATOM 4710 N N . TYR B 1 200 ? -1.403 2.895 -16.234 1 98.94 200 TYR B N 1
ATOM 4711 C CA . TYR B 1 200 ? -2.27 3.375 -15.172 1 98.94 200 TYR B CA 1
ATOM 4712 C C . TYR B 1 200 ? -3.537 4.004 -15.734 1 98.94 200 TYR B C 1
ATOM 4714 O O . TYR B 1 200 ? -4.617 3.857 -15.156 1 98.94 200 TYR B O 1
ATOM 4722 N N . HIS B 1 201 ? -3.342 4.738 -16.781 1 98.94 201 HIS B N 1
ATOM 4723 C CA . HIS B 1 201 ? -4.52 5.32 -17.422 1 98.94 201 HIS B CA 1
ATOM 4724 C C . HIS B 1 201 ? -5.516 4.242 -17.828 1 98.94 201 HIS B C 1
ATOM 4726 O O . HIS B 1 201 ? -6.715 4.363 -17.578 1 98.94 201 HIS B O 1
ATOM 4732 N N . ALA B 1 202 ? -5.02 3.178 -18.438 1 98.94 202 ALA B N 1
ATOM 4733 C CA . ALA B 1 202 ? -5.867 2.062 -18.844 1 98.94 202 ALA B CA 1
ATOM 4734 C C . ALA B 1 202 ? -6.5 1.374 -17.641 1 98.94 202 ALA B C 1
ATOM 4736 O O . ALA B 1 202 ? -7.668 0.984 -17.688 1 98.94 202 ALA B O 1
ATOM 4737 N N . GLN B 1 203 ? -5.773 1.219 -16.641 1 98.94 203 GLN B N 1
ATOM 4738 C CA . GLN B 1 203 ? -6.234 0.531 -15.445 1 98.94 203 GLN B CA 1
ATOM 4739 C C . GLN B 1 203 ? -7.438 1.245 -14.828 1 98.94 203 GLN B C 1
ATOM 4741 O O . GLN B 1 203 ? -8.453 0.615 -14.531 1 98.94 203 GLN B O 1
ATOM 4746 N N . MET B 1 204 ? -7.293 2.57 -14.625 1 98.88 204 MET B N 1
ATOM 4747 C CA . MET B 1 204 ? -8.344 3.318 -13.93 1 98.88 204 MET B CA 1
ATOM 4748 C C . MET B 1 204 ? -9.57 3.475 -14.82 1 98.88 204 MET B C 1
ATOM 4750 O O . MET B 1 204 ? -10.703 3.299 -14.359 1 98.88 204 MET B O 1
ATOM 4754 N N . SER B 1 205 ? -9.312 3.73 -16.125 1 98.75 205 SER B N 1
ATOM 4755 C CA . SER B 1 205 ? -10.43 3.939 -17.031 1 98.75 205 SER B CA 1
ATOM 4756 C C . SER B 1 205 ? -11.25 2.664 -17.219 1 98.75 205 SER B C 1
ATOM 4758 O O . SER B 1 205 ? -12.461 2.723 -17.422 1 98.75 205 SER B O 1
ATOM 4760 N N . GLY B 1 206 ? -10.57 1.543 -17.156 1 98.69 206 GLY B N 1
ATOM 4761 C CA . GLY B 1 206 ? -11.234 0.271 -17.391 1 98.69 206 GLY B CA 1
ATOM 4762 C C . GLY B 1 206 ? -11.812 0.148 -18.781 1 98.69 206 GLY B C 1
ATOM 4763 O O . GLY B 1 206 ? -11.102 0.34 -19.766 1 98.69 206 GLY B O 1
ATOM 4764 N N . THR B 1 207 ? -13.055 -0.239 -18.875 1 98.62 207 THR B N 1
ATOM 4765 C CA . THR B 1 207 ? -13.805 -0.31 -20.125 1 98.62 207 THR B CA 1
ATOM 4766 C C . THR B 1 207 ? -14.859 0.792 -20.188 1 98.62 207 THR B C 1
ATOM 4768 O O . THR B 1 207 ? -14.969 1.603 -19.266 1 98.62 207 THR B O 1
ATOM 4771 N N . GLU B 1 208 ? -15.586 0.817 -21.25 1 97.44 208 GLU B N 1
ATOM 4772 C CA . GLU B 1 208 ? -16.688 1.766 -21.359 1 97.44 208 GLU B CA 1
ATOM 4773 C C . GLU B 1 208 ? -17.781 1.473 -20.328 1 97.44 208 GLU B C 1
ATOM 4775 O O . GLU B 1 208 ? -18.484 2.381 -19.891 1 97.44 208 GLU B O 1
ATOM 4780 N N . ASN B 1 209 ? -17.812 0.217 -19.875 1 97.75 209 ASN B N 1
ATOM 4781 C CA . ASN B 1 209 ? -18.922 -0.219 -19.016 1 97.75 209 ASN B CA 1
ATOM 4782 C C . ASN B 1 209 ? -18.547 -0.143 -17.547 1 97.75 209 ASN B C 1
ATOM 4784 O O . ASN B 1 209 ? -19.422 -0.005 -16.688 1 97.75 209 ASN B O 1
ATOM 4788 N N . TYR B 1 210 ? -17.297 -0.316 -17.234 1 98.38 210 TYR B N 1
ATOM 4789 C CA . TYR B 1 210 ? -16.875 -0.268 -15.844 1 98.38 210 TYR B CA 1
ATOM 4790 C C . TYR B 1 210 ? -15.414 0.166 -15.734 1 98.38 210 TYR B C 1
ATOM 4792 O O . TYR B 1 210 ? -14.602 -0.137 -16.609 1 98.38 210 TYR B O 1
ATOM 4800 N N . GLY B 1 211 ? -15.156 0.915 -14.648 1 98.56 211 GLY B N 1
ATOM 4801 C CA . GLY B 1 211 ? -13.812 1.382 -14.367 1 98.56 211 GLY B CA 1
ATOM 4802 C C . GLY B 1 211 ? -13.023 0.435 -13.484 1 98.56 211 GLY B C 1
ATOM 4803 O O . GLY B 1 211 ? -13.555 -0.567 -13 1 98.56 211 GLY B O 1
ATOM 4804 N N . GLY B 1 212 ? -11.75 0.689 -13.383 1 98.5 212 GLY B N 1
ATOM 4805 C CA . GLY B 1 212 ? -10.891 -0.063 -12.477 1 98.5 212 GLY B CA 1
ATOM 4806 C C . GLY B 1 212 ? -10.516 0.712 -11.227 1 98.5 212 GLY B C 1
ATOM 4807 O O . GLY B 1 212 ? -11.109 1.754 -10.938 1 98.5 212 GLY B O 1
ATOM 4808 N N . LEU B 1 213 ? -9.719 0.147 -10.414 1 98.31 213 LEU B N 1
ATOM 4809 C CA . LEU B 1 213 ? -9.078 0.705 -9.227 1 98.31 213 LEU B CA 1
ATOM 4810 C C . LEU B 1 213 ? -7.582 0.42 -9.227 1 98.31 213 LEU B C 1
ATOM 4812 O O . LEU B 1 213 ? -7.109 -0.441 -9.969 1 98.31 213 LEU B O 1
ATOM 4816 N N . PRO B 1 214 ? -6.867 1.224 -8.453 1 98 214 PRO B N 1
ATOM 4817 C CA . PRO B 1 214 ? -5.465 0.832 -8.32 1 98 214 PRO B CA 1
ATOM 4818 C C . PRO B 1 214 ? -5.297 -0.566 -7.727 1 98 214 PRO B C 1
ATOM 4820 O O . PRO B 1 214 ? -6.004 -0.931 -6.785 1 98 214 PRO B O 1
ATOM 4823 N N . ALA B 1 215 ? -4.383 -1.329 -8.297 1 98.31 215 ALA B N 1
ATOM 4824 C CA . ALA B 1 215 ? -4.059 -2.65 -7.762 1 98.31 215 ALA B CA 1
ATOM 4825 C C . ALA B 1 215 ? -3.271 -2.537 -6.457 1 98.31 215 ALA B C 1
ATOM 4827 O O . ALA B 1 215 ? -2.951 -1.432 -6.012 1 98.31 215 ALA B O 1
ATOM 4828 N N . THR B 1 216 ? -3.004 -3.658 -5.84 1 97.94 216 THR B N 1
ATOM 4829 C CA . THR B 1 216 ? -2.365 -3.707 -4.527 1 97.94 216 THR B CA 1
ATOM 4830 C C . THR B 1 216 ? -0.889 -3.332 -4.633 1 97.94 216 THR B C 1
ATOM 4832 O O . THR B 1 216 ? -0.264 -2.973 -3.633 1 97.94 216 THR B O 1
ATOM 4835 N N . SER B 1 217 ? -0.313 -3.512 -5.789 1 97.25 217 SER B N 1
ATOM 4836 C CA . SER B 1 217 ? 1.054 -3.092 -6.082 1 97.25 217 SER B CA 1
ATOM 4837 C C . SER B 1 217 ? 1.135 -2.359 -7.418 1 97.25 217 SER B C 1
ATOM 4839 O O . SER B 1 217 ? 0.245 -2.496 -8.258 1 97.25 217 SER B O 1
ATOM 4841 N N . PRO B 1 218 ? 2.141 -1.509 -7.559 1 97.44 218 PRO B N 1
ATOM 4842 C CA . PRO B 1 218 ? 2.381 -0.972 -8.898 1 97.44 218 PRO B CA 1
ATOM 4843 C C . PRO B 1 218 ? 2.803 -2.047 -9.898 1 97.44 218 PRO B C 1
ATOM 4845 O O . PRO B 1 218 ? 3.156 -3.16 -9.5 1 97.44 218 PRO B O 1
ATOM 4848 N N . PRO B 1 219 ? 2.67 -1.713 -11.188 1 98.19 219 PRO B N 1
ATOM 4849 C CA . PRO B 1 219 ? 3.281 -2.645 -12.141 1 98.19 219 PRO B CA 1
ATOM 4850 C C . PRO B 1 219 ? 4.762 -2.883 -11.859 1 98.19 219 PRO B C 1
ATOM 4852 O O . PRO B 1 219 ? 5.508 -1.934 -11.609 1 98.19 219 PRO B O 1
ATOM 4855 N N . HIS B 1 220 ? 5.117 -4.125 -11.75 1 98.19 220 HIS B N 1
ATOM 4856 C CA . HIS B 1 220 ? 6.527 -4.488 -11.719 1 98.19 220 HIS B CA 1
ATOM 4857 C C . HIS B 1 220 ? 7.117 -4.531 -13.125 1 98.19 220 HIS B C 1
ATOM 4859 O O . HIS B 1 220 ? 6.848 -5.461 -13.891 1 98.19 220 HIS B O 1
ATOM 4865 N N . MET B 1 221 ? 7.91 -3.533 -13.43 1 98.06 221 MET B N 1
ATOM 4866 C CA . MET B 1 221 ? 8.438 -3.396 -14.781 1 98.06 221 MET B CA 1
ATOM 4867 C C . MET B 1 221 ? 9.961 -3.365 -14.766 1 98.06 221 MET B C 1
ATOM 4869 O O . MET B 1 221 ? 10.562 -2.35 -14.414 1 98.06 221 MET B O 1
ATOM 4873 N N . GLY B 1 222 ? 10.523 -4.473 -15.148 1 97.31 222 GLY B N 1
ATOM 4874 C CA . GLY B 1 222 ? 11.969 -4.527 -15.297 1 97.31 222 GLY B CA 1
ATOM 4875 C C . GLY B 1 222 ? 12.43 -4.363 -16.734 1 97.31 222 GLY B C 1
ATOM 4876 O O . GLY B 1 222 ? 12.102 -5.188 -17.594 1 97.31 222 GLY B O 1
ATOM 4877 N N . PHE B 1 223 ? 13.195 -3.305 -17.078 1 97.06 223 PHE B N 1
ATOM 4878 C CA . PHE B 1 223 ? 13.68 -3.014 -18.422 1 97.06 223 PHE B CA 1
ATOM 4879 C C . PHE B 1 223 ? 15.18 -3.283 -18.516 1 97.06 223 PHE B C 1
ATOM 4881 O O . PHE B 1 223 ? 15.93 -2.99 -17.594 1 97.06 223 PHE B O 1
ATOM 4888 N N . GLY B 1 224 ? 15.594 -3.795 -19.625 1 95.75 224 GLY B N 1
ATOM 4889 C CA . GLY B 1 224 ? 17.016 -4.07 -19.828 1 95.75 224 GLY B CA 1
ATOM 4890 C C . GLY B 1 224 ? 17.594 -5.012 -18.797 1 95.75 224 GLY B C 1
ATOM 4891 O O . GLY B 1 224 ? 17.047 -6.09 -18.547 1 95.75 224 GLY B O 1
ATOM 4892 N N . GLU B 1 225 ? 18.656 -4.586 -18.141 1 94.62 225 GLU B N 1
ATOM 4893 C CA . GLU B 1 225 ? 19.328 -5.43 -17.156 1 94.62 225 GLU B CA 1
ATOM 4894 C C . GLU B 1 225 ? 18.438 -5.699 -15.945 1 94.62 225 GLU B C 1
ATOM 4896 O O . GLU B 1 225 ? 18.625 -6.691 -15.234 1 94.62 225 GLU B O 1
ATOM 4901 N N . ARG B 1 226 ? 17.453 -4.934 -15.766 1 96.38 226 ARG B N 1
ATOM 4902 C CA . ARG B 1 226 ? 16.625 -5.078 -14.578 1 96.38 226 ARG B CA 1
ATOM 4903 C C . ARG B 1 226 ? 15.484 -6.062 -14.82 1 96.38 226 ARG B C 1
ATOM 4905 O O . ARG B 1 226 ? 14.68 -6.32 -13.922 1 96.38 226 ARG B O 1
ATOM 4912 N N . ALA B 1 227 ? 15.422 -6.621 -16.031 1 96.44 227 ALA B N 1
ATOM 4913 C CA . ALA B 1 227 ? 14.484 -7.703 -16.297 1 96.44 227 ALA B CA 1
ATOM 4914 C C . ALA B 1 227 ? 14.75 -8.898 -15.391 1 96.44 227 ALA B C 1
ATOM 4916 O O . ALA B 1 227 ? 13.914 -9.797 -15.266 1 96.44 227 ALA B O 1
ATOM 4917 N N . ARG B 1 228 ? 15.898 -8.898 -14.773 1 95.5 228 ARG B N 1
ATOM 4918 C CA . ARG B 1 228 ? 16.281 -9.984 -13.875 1 95.5 228 ARG B CA 1
ATOM 4919 C C . ARG B 1 228 ? 15.742 -9.758 -12.469 1 95.5 228 ARG B C 1
ATOM 4921 O O . ARG B 1 228 ? 15.969 -10.562 -11.57 1 95.5 228 ARG B O 1
ATOM 4928 N N . GLU B 1 229 ? 15.031 -8.641 -12.188 1 96.56 229 GLU B N 1
ATOM 4929 C CA . GLU B 1 229 ? 14.406 -8.297 -10.914 1 96.56 229 GLU B CA 1
ATOM 4930 C C . GLU B 1 229 ? 12.914 -8.609 -10.922 1 96.56 229 GLU B C 1
ATOM 4932 O O . GLU B 1 229 ? 12.195 -8.211 -11.844 1 96.56 229 GLU B O 1
ATOM 4937 N N . PRO B 1 230 ? 12.438 -9.25 -9.922 1 95.75 230 PRO B N 1
ATOM 4938 C CA . PRO B 1 230 ? 11.016 -9.617 -9.93 1 95.75 230 PRO B CA 1
ATOM 4939 C C . PRO B 1 230 ? 10.109 -8.438 -9.578 1 95.75 230 PRO B C 1
ATOM 4941 O O . PRO B 1 230 ? 8.953 -8.398 -10.008 1 95.75 230 PRO B O 1
ATOM 4944 N N . HIS B 1 231 ? 10.578 -7.512 -8.727 1 97.31 231 HIS B N 1
ATOM 4945 C CA . HIS B 1 231 ? 9.688 -6.473 -8.227 1 97.31 231 HIS B CA 1
ATOM 4946 C C . HIS B 1 231 ? 10.312 -5.09 -8.375 1 97.31 231 HIS B C 1
ATOM 4948 O O . HIS B 1 231 ? 10.305 -4.293 -7.434 1 97.31 231 HIS B O 1
ATOM 4954 N N . PRO B 1 232 ? 10.875 -4.832 -9.516 1 96.56 232 PRO B N 1
ATOM 4955 C CA . PRO B 1 232 ? 11.477 -3.51 -9.703 1 96.56 232 PRO B CA 1
ATOM 4956 C C . PRO B 1 232 ? 10.438 -2.402 -9.844 1 96.56 232 PRO B C 1
ATOM 4958 O O . PRO B 1 232 ? 9.32 -2.656 -10.305 1 96.56 232 PRO B O 1
ATOM 4961 N N . ILE B 1 233 ? 10.82 -1.233 -9.445 1 95.25 233 ILE B N 1
ATOM 4962 C CA . ILE B 1 233 ? 10.031 -0.049 -9.773 1 95.25 233 ILE B CA 1
ATOM 4963 C C . ILE B 1 233 ? 10.602 0.627 -11.016 1 95.25 233 ILE B C 1
ATOM 4965 O O . ILE B 1 233 ? 11.82 0.693 -11.188 1 95.25 233 ILE B O 1
ATOM 4969 N N . PHE B 1 234 ? 9.75 1.049 -11.891 1 96.69 234 PHE B N 1
ATOM 4970 C CA . PHE B 1 234 ? 10.172 1.716 -13.117 1 96.69 234 PHE B CA 1
ATOM 4971 C C . PHE B 1 234 ? 10.789 3.078 -12.805 1 96.69 234 PHE B C 1
ATOM 4973 O O . PHE B 1 234 ? 10.617 3.605 -11.703 1 96.69 234 PHE B O 1
ATOM 4980 N N . THR B 1 235 ? 11.5 3.613 -13.781 1 96.5 235 THR B N 1
ATOM 4981 C CA . THR B 1 235 ? 12.148 4.914 -13.656 1 96.5 235 THR B CA 1
ATOM 4982 C C . THR B 1 235 ? 11.773 5.816 -14.828 1 96.5 235 THR B C 1
ATOM 4984 O O . THR B 1 235 ? 10.867 5.492 -15.609 1 96.5 235 THR B O 1
ATOM 4987 N N . ASP B 1 236 ? 12.398 6.969 -14.836 1 97.75 236 ASP B N 1
ATOM 4988 C CA . ASP B 1 236 ? 12.188 7.855 -15.977 1 97.75 236 ASP B CA 1
ATOM 4989 C C . ASP B 1 236 ? 13.281 7.676 -17.031 1 97.75 236 ASP B C 1
ATOM 4991 O O . ASP B 1 236 ? 13.453 8.523 -17.906 1 97.75 236 ASP B O 1
ATOM 4995 N N . ARG B 1 237 ? 14.031 6.59 -16.938 1 96.75 237 ARG B N 1
ATOM 4996 C CA . ARG B 1 237 ? 15.023 6.254 -17.953 1 96.75 237 ARG B CA 1
ATOM 4997 C C . ARG B 1 237 ? 14.344 5.785 -19.234 1 96.75 237 ARG B C 1
ATOM 4999 O O . ARG B 1 237 ? 13.234 5.242 -19.203 1 96.75 237 ARG B O 1
ATOM 5006 N N . ARG B 1 238 ? 15.023 5.93 -20.312 1 98.19 238 ARG B N 1
ATOM 5007 C CA . ARG B 1 238 ? 14.492 5.531 -21.625 1 98.19 238 ARG B CA 1
ATOM 5008 C C . ARG B 1 238 ? 14.789 4.062 -21.906 1 98.19 238 ARG B C 1
ATOM 5010 O O . ARG B 1 238 ? 15.797 3.525 -21.438 1 98.19 238 ARG B O 1
ATOM 5017 N N . ILE B 1 239 ? 13.945 3.434 -22.609 1 98.31 239 ILE B N 1
ATOM 5018 C CA . ILE B 1 239 ? 14.086 2.031 -22.984 1 98.31 239 ILE B CA 1
ATOM 5019 C C . ILE B 1 239 ? 15.195 1.887 -24.031 1 98.31 239 ILE B C 1
ATOM 5021 O O . ILE B 1 239 ? 15.227 2.627 -25.016 1 98.31 239 ILE B O 1
ATOM 5025 N N . ASP B 1 240 ? 16.078 0.89 -23.828 1 97.44 240 ASP B N 1
ATOM 5026 C CA . ASP B 1 240 ? 17.188 0.653 -24.734 1 97.44 240 ASP B CA 1
ATOM 5027 C C . ASP B 1 240 ? 16.75 -0.158 -25.953 1 97.44 240 ASP B C 1
ATOM 5029 O O . ASP B 1 240 ? 15.805 -0.942 -25.875 1 97.44 240 ASP B O 1
ATOM 5033 N N . THR B 1 241 ? 17.484 -0.002 -27.062 1 96.88 241 THR B N 1
ATOM 5034 C CA . THR B 1 241 ? 17.344 -0.916 -28.188 1 96.88 241 THR B CA 1
ATOM 5035 C C . THR B 1 241 ? 17.906 -2.291 -27.844 1 96.88 241 THR B C 1
ATOM 5037 O O . THR B 1 241 ? 18.797 -2.41 -27 1 96.88 241 THR B O 1
ATOM 5040 N N . ASN B 1 242 ? 17.328 -3.277 -28.547 1 96.94 242 ASN B N 1
ATOM 5041 C CA . ASN B 1 242 ? 17.797 -4.648 -28.359 1 96.94 242 ASN B CA 1
ATOM 5042 C C . ASN B 1 242 ? 17.797 -5.043 -26.891 1 96.94 242 ASN B C 1
ATOM 5044 O O . ASN B 1 242 ? 18.812 -5.496 -26.359 1 96.94 242 ASN B O 1
ATOM 5048 N N . SER B 1 243 ? 16.75 -4.758 -26.281 1 96.94 243 SER B N 1
ATOM 5049 C CA . SER B 1 243 ? 16.594 -5.035 -24.844 1 96.94 243 SER B CA 1
ATOM 5050 C C . SER B 1 243 ? 15.273 -5.73 -24.562 1 96.94 243 SER B C 1
ATOM 5052 O O . SER B 1 243 ? 14.445 -5.91 -25.453 1 96.94 243 SER B O 1
ATOM 5054 N N . VAL B 1 244 ? 15.109 -6.137 -23.328 1 97.94 244 VAL B N 1
ATOM 5055 C CA . VAL B 1 244 ? 13.93 -6.883 -22.906 1 97.94 244 VAL B CA 1
ATOM 5056 C C . VAL B 1 244 ? 13.242 -6.156 -21.75 1 97.94 244 VAL B C 1
ATOM 5058 O O . VAL B 1 244 ? 13.875 -5.379 -21.031 1 97.94 244 VAL B O 1
ATOM 5061 N N . ALA B 1 245 ? 11.969 -6.273 -21.656 1 98.19 245 ALA B N 1
ATOM 5062 C CA . ALA B 1 245 ? 11.211 -5.801 -20.5 1 98.19 245 ALA B CA 1
ATOM 5063 C C . ALA B 1 245 ? 10.273 -6.887 -19.969 1 98.19 245 ALA B C 1
ATOM 5065 O O . ALA B 1 245 ? 9.57 -7.539 -20.75 1 98.19 245 ALA B O 1
ATOM 5066 N N . ASN B 1 246 ? 10.32 -7.191 -18.719 1 98.56 246 ASN B N 1
ATOM 5067 C CA . ASN B 1 246 ? 9.281 -7.945 -18.031 1 98.56 246 ASN B CA 1
ATOM 5068 C C . ASN B 1 246 ? 8.25 -7.023 -17.391 1 98.56 246 ASN B C 1
ATOM 5070 O O . ASN B 1 246 ? 8.602 -6.168 -16.562 1 98.56 246 ASN B O 1
ATOM 5074 N N . ILE B 1 247 ? 6.996 -7.195 -17.75 1 98.69 247 ILE B N 1
ATOM 5075 C CA . ILE B 1 247 ? 5.922 -6.344 -17.266 1 98.69 247 ILE B CA 1
ATOM 5076 C C . ILE B 1 247 ? 4.879 -7.191 -16.531 1 98.69 247 ILE B C 1
ATOM 5078 O O . ILE B 1 247 ? 4.234 -8.047 -17.141 1 98.69 247 ILE B O 1
ATOM 5082 N N . GLU B 1 248 ? 4.77 -7.02 -15.273 1 98.62 248 GLU B N 1
ATOM 5083 C CA . GLU B 1 248 ? 3.744 -7.648 -14.445 1 98.62 248 GLU B CA 1
ATOM 5084 C C . GLU B 1 248 ? 2.758 -6.613 -13.914 1 98.62 248 GLU B C 1
ATOM 5086 O O . GLU B 1 248 ? 3.162 -5.625 -13.297 1 98.62 248 GLU B O 1
ATOM 5091 N N . LEU B 1 249 ? 1.519 -6.824 -14.125 1 98.81 249 LEU B N 1
ATOM 5092 C CA . LEU B 1 249 ? 0.493 -5.871 -13.719 1 98.81 249 LEU B CA 1
ATOM 5093 C C . LEU B 1 249 ? -0.828 -6.582 -13.438 1 98.81 249 LEU B C 1
ATOM 5095 O O . LEU B 1 249 ? -0.951 -7.785 -13.672 1 98.81 249 LEU B O 1
ATOM 5099 N N . SER B 1 250 ? -1.763 -5.93 -12.875 1 98.88 250 SER B N 1
ATOM 5100 C CA . SER B 1 250 ? -3.086 -6.48 -12.602 1 98.88 250 SER B CA 1
ATOM 5101 C C . SER B 1 250 ? -4.164 -5.41 -12.711 1 98.88 250 SER B C 1
ATOM 5103 O O . SER B 1 250 ? -3.99 -4.297 -12.211 1 98.88 250 SER B O 1
ATOM 5105 N N . GLY B 1 251 ? -5.215 -5.75 -13.438 1 98.88 251 GLY B N 1
ATOM 5106 C CA . GLY B 1 251 ? -6.445 -5.004 -13.219 1 98.88 251 GLY B CA 1
ATOM 5107 C C . GLY B 1 251 ? -7.035 -5.211 -11.836 1 98.88 251 GLY B C 1
ATOM 5108 O O . GLY B 1 251 ? -6.641 -6.137 -11.125 1 98.88 251 GLY B O 1
ATOM 5109 N N . CYS B 1 252 ? -7.859 -4.344 -11.453 1 98.88 252 CYS B N 1
ATOM 5110 C CA . CYS B 1 252 ? -8.555 -4.391 -10.172 1 98.88 252 CYS B CA 1
ATOM 5111 C C . CYS B 1 252 ? -9.984 -3.883 -10.305 1 98.88 252 CYS B C 1
ATOM 5113 O O . CYS B 1 252 ? -10.203 -2.725 -10.664 1 98.88 252 CYS B O 1
ATOM 5115 N N . ARG B 1 253 ? -10.875 -4.734 -10.094 1 98.75 253 ARG B N 1
ATOM 5116 C CA . ARG B 1 253 ? -12.297 -4.398 -10.078 1 98.75 253 ARG B CA 1
ATOM 5117 C C . ARG B 1 253 ? -12.914 -4.695 -8.711 1 98.75 253 ARG B C 1
ATOM 5119 O O . ARG B 1 253 ? -12.977 -5.852 -8.289 1 98.75 253 ARG B O 1
ATOM 5126 N N . LEU B 1 254 ? -13.32 -3.615 -8.023 1 98.06 254 LEU B N 1
ATOM 5127 C CA . LEU B 1 254 ? -13.961 -3.734 -6.715 1 98.06 254 LEU B CA 1
ATOM 5128 C C . LEU B 1 254 ? -13.117 -4.59 -5.773 1 98.06 254 LEU B C 1
ATOM 5130 O O . LEU B 1 254 ? -13.641 -5.5 -5.121 1 98.06 254 LEU B O 1
ATOM 5134 N N . ARG B 1 255 ? -11.789 -4.395 -5.852 1 98.5 255 ARG B N 1
ATOM 5135 C CA . ARG B 1 255 ? -10.758 -4.941 -4.98 1 98.5 255 ARG B CA 1
ATOM 5136 C C . ARG B 1 255 ? -10.43 -6.383 -5.363 1 98.5 255 ARG B C 1
ATOM 5138 O O . ARG B 1 255 ? -9.625 -7.039 -4.699 1 98.5 255 ARG B O 1
ATOM 5145 N N . TYR B 1 256 ? -11.008 -6.902 -6.43 1 98.88 256 TYR B N 1
ATOM 5146 C CA . TYR B 1 256 ? -10.625 -8.203 -6.98 1 98.88 256 TYR B CA 1
ATOM 5147 C C . TYR B 1 256 ? -9.586 -8.039 -8.086 1 98.88 256 TYR B C 1
ATOM 5149 O O . TYR B 1 256 ? -9.648 -7.098 -8.875 1 98.88 256 TYR B O 1
ATOM 5157 N N . HIS B 1 257 ? -8.664 -9.031 -8.227 1 98.88 257 HIS B N 1
ATOM 5158 C CA . HIS B 1 257 ? -7.492 -8.891 -9.086 1 98.88 257 HIS B CA 1
ATOM 5159 C C . HIS B 1 257 ? -7.383 -10.047 -10.062 1 98.88 257 HIS B C 1
ATOM 5161 O O . HIS B 1 257 ? -7.875 -11.148 -9.797 1 98.88 257 HIS B O 1
ATOM 5167 N N . ALA B 1 258 ? -6.734 -9.812 -11.133 1 98.88 258 ALA B N 1
ATOM 5168 C CA . ALA B 1 258 ? -6.352 -10.805 -12.141 1 98.88 258 ALA B CA 1
ATOM 5169 C C . ALA B 1 258 ? -5.004 -10.461 -12.758 1 98.88 258 ALA B C 1
ATOM 5171 O O . ALA B 1 258 ? -4.941 -9.977 -13.891 1 98.88 258 ALA B O 1
ATOM 5172 N N . PRO B 1 259 ? -3.947 -10.812 -12.125 1 98.88 259 PRO B N 1
ATOM 5173 C CA . PRO B 1 259 ? -2.619 -10.383 -12.562 1 98.88 259 PRO B CA 1
ATOM 5174 C C . PRO B 1 259 ? -2.143 -11.125 -13.812 1 98.88 259 PRO B C 1
ATOM 5176 O O . PRO B 1 259 ? -2.621 -12.227 -14.102 1 98.88 259 PRO B O 1
ATOM 5179 N N . MET B 1 260 ? -1.234 -10.531 -14.516 1 98.88 260 MET B N 1
ATOM 5180 C CA . MET B 1 260 ? -0.621 -11.086 -15.719 1 98.88 260 MET B CA 1
ATOM 5181 C C . MET B 1 260 ? 0.767 -10.492 -15.945 1 98.88 260 MET B C 1
ATOM 5183 O O . MET B 1 260 ? 1.003 -9.32 -15.648 1 98.88 260 MET B O 1
ATOM 5187 N N . SER B 1 261 ? 1.669 -11.297 -16.375 1 98.69 261 SER B N 1
ATOM 5188 C CA . SER B 1 261 ? 2.973 -10.82 -16.812 1 98.69 261 SER B CA 1
ATOM 5189 C C . SER B 1 261 ? 3.232 -11.203 -18.266 1 98.69 261 SER B C 1
ATOM 5191 O O . SER B 1 261 ? 2.865 -12.305 -18.703 1 98.69 261 SER B O 1
ATOM 5193 N N . ARG B 1 262 ? 3.822 -10.359 -19 1 98.81 262 ARG B N 1
ATOM 5194 C CA . ARG B 1 262 ? 4.367 -10.633 -20.328 1 98.81 262 ARG B CA 1
ATOM 5195 C C . ARG B 1 262 ? 5.762 -10.031 -20.484 1 98.81 262 ARG B C 1
ATOM 5197 O O . ARG B 1 262 ? 6.082 -9.023 -19.844 1 98.81 262 ARG B O 1
ATOM 5204 N N . THR B 1 263 ? 6.535 -10.664 -21.281 1 98.75 263 THR B N 1
ATOM 5205 C CA . THR B 1 263 ? 7.848 -10.164 -21.672 1 98.75 263 THR B CA 1
ATOM 5206 C C . THR B 1 263 ? 7.793 -9.539 -23.062 1 98.75 263 THR B C 1
ATOM 5208 O O . THR B 1 263 ? 7.223 -10.125 -23.984 1 98.75 263 THR B O 1
ATOM 5211 N N . VAL B 1 264 ? 8.367 -8.398 -23.188 1 98.75 264 VAL B N 1
ATOM 5212 C CA . VAL B 1 264 ? 8.492 -7.715 -24.469 1 98.75 264 VAL B CA 1
ATOM 5213 C C . VAL B 1 264 ? 9.969 -7.609 -24.859 1 98.75 264 VAL B C 1
ATOM 5215 O O . VAL B 1 264 ? 10.789 -7.125 -24.062 1 98.75 264 VAL B O 1
ATOM 5218 N N . TYR B 1 265 ? 10.312 -8.07 -26 1 98.56 265 TYR B N 1
ATOM 5219 C CA . TYR B 1 265 ? 11.664 -7.891 -26.531 1 98.56 265 TYR B CA 1
ATOM 5220 C C . TYR B 1 265 ? 11.695 -6.785 -27.578 1 98.56 265 TYR B C 1
ATOM 5222 O O . TYR B 1 265 ? 10.938 -6.82 -28.547 1 98.56 265 TYR B O 1
ATOM 5230 N N . PHE B 1 266 ? 12.523 -5.785 -27.328 1 98.25 266 PHE B N 1
ATOM 5231 C CA . PHE B 1 266 ? 12.711 -4.684 -28.266 1 98.25 266 PHE B CA 1
ATOM 5232 C C . PHE B 1 266 ? 13.875 -4.969 -29.219 1 98.25 266 PHE B C 1
ATOM 5234 O O . PHE B 1 266 ? 15.039 -4.816 -28.844 1 98.25 266 PHE B O 1
ATOM 5241 N N . GLY B 1 267 ? 13.539 -5.27 -30.438 1 97.5 267 GLY B N 1
ATOM 5242 C CA . GLY B 1 267 ? 14.523 -5.723 -31.406 1 97.5 267 GLY B CA 1
ATOM 5243 C C . GLY B 1 267 ? 14.359 -7.184 -31.797 1 97.5 267 GLY B C 1
ATOM 5244 O O . GLY B 1 267 ? 13.242 -7.695 -31.844 1 97.5 267 GLY B O 1
ATOM 5245 N N . ARG B 1 268 ? 15.508 -7.855 -32.25 1 96.81 268 ARG B N 1
ATOM 5246 C CA . ARG B 1 268 ? 15.477 -9.266 -32.625 1 96.81 268 ARG B CA 1
ATOM 5247 C C . ARG B 1 268 ? 16.078 -10.141 -31.531 1 96.81 268 ARG B C 1
ATOM 5249 O O . ARG B 1 268 ? 17.297 -10.195 -31.359 1 96.81 268 ARG B O 1
ATOM 5256 N N . PRO B 1 269 ? 15.18 -10.883 -30.875 1 97.31 269 PRO B N 1
ATOM 5257 C CA . PRO B 1 269 ? 15.719 -11.734 -29.812 1 97.31 269 PRO B CA 1
ATOM 5258 C C . PRO B 1 269 ? 16.672 -12.805 -30.344 1 97.31 269 PRO B C 1
ATOM 5260 O O . PRO B 1 269 ? 16.438 -13.375 -31.406 1 97.31 269 PRO B O 1
ATOM 5263 N N . PRO B 1 270 ? 17.703 -13.102 -29.625 1 96.5 270 PRO B N 1
ATOM 5264 C CA . PRO B 1 270 ? 18.531 -14.25 -30.016 1 96.5 270 PRO B CA 1
ATOM 5265 C C . PRO B 1 270 ? 17.766 -15.57 -29.922 1 96.5 270 PRO B C 1
ATOM 5267 O O . PRO B 1 270 ? 16.781 -15.672 -29.188 1 96.5 270 PRO B O 1
ATOM 5270 N N . GLN B 1 271 ? 18.25 -16.547 -30.625 1 97.81 271 GLN B N 1
ATOM 5271 C CA . GLN B 1 271 ? 17.562 -17.844 -30.672 1 97.81 271 GLN B CA 1
ATOM 5272 C C . GLN B 1 271 ? 17.453 -18.453 -29.281 1 97.81 271 GLN B C 1
ATOM 5274 O O . GLN B 1 271 ? 16.453 -19.078 -28.953 1 97.81 271 GLN B O 1
ATOM 5279 N N . SER B 1 272 ? 18.5 -18.281 -28.516 1 96.31 272 SER B N 1
ATOM 5280 C CA . SER B 1 272 ? 18.484 -18.828 -27.156 1 96.31 272 SER B CA 1
ATOM 5281 C C . SER B 1 272 ? 17.328 -18.25 -26.344 1 96.31 272 SER B C 1
ATOM 5283 O O . SER B 1 272 ? 16.719 -18.969 -25.531 1 96.31 272 SER B O 1
ATOM 5285 N N . TYR B 1 273 ? 17.047 -17 -26.516 1 97.25 273 TYR B N 1
ATOM 5286 C CA . TYR B 1 273 ? 15.945 -16.359 -25.797 1 97.25 273 TYR B CA 1
ATOM 5287 C C . TYR B 1 273 ? 14.594 -16.828 -26.328 1 97.25 273 TYR B C 1
ATOM 5289 O O . TYR B 1 273 ? 13.648 -17.016 -25.578 1 97.25 273 TYR B O 1
ATOM 5297 N N . ARG B 1 274 ? 14.453 -17.016 -27.625 1 98 274 ARG B N 1
ATOM 5298 C CA . ARG B 1 274 ? 13.242 -17.578 -28.219 1 98 274 ARG B CA 1
ATOM 5299 C C . ARG B 1 274 ? 12.969 -18.984 -27.703 1 98 274 ARG B C 1
ATOM 5301 O O . ARG B 1 274 ? 11.82 -19.344 -27.438 1 98 274 ARG B O 1
ATOM 5308 N N . ASP B 1 275 ? 14.023 -19.719 -27.641 1 97.81 275 ASP B N 1
ATOM 5309 C CA . ASP B 1 275 ? 13.891 -21.062 -27.078 1 97.81 275 ASP B CA 1
ATOM 5310 C C . ASP B 1 275 ? 13.406 -21.016 -25.625 1 97.81 275 ASP B C 1
ATOM 5312 O O . ASP B 1 275 ? 12.492 -21.75 -25.25 1 97.81 275 ASP B O 1
ATOM 5316 N N . LEU B 1 276 ? 14.055 -20.141 -24.844 1 97.31 276 LEU B N 1
ATOM 5317 C CA . LEU B 1 276 ? 13.648 -19.969 -23.453 1 97.31 276 LEU B CA 1
ATOM 5318 C C . LEU B 1 276 ? 12.164 -19.641 -23.359 1 97.31 276 LEU B C 1
ATOM 5320 O O . LEU B 1 276 ? 11.445 -20.203 -22.531 1 97.31 276 LEU B O 1
ATOM 5324 N N . ALA B 1 277 ? 11.711 -18.703 -24.203 1 98.31 277 ALA B N 1
ATOM 5325 C CA . ALA B 1 277 ? 10.305 -18.328 -24.219 1 98.31 277 ALA B CA 1
ATOM 5326 C C . ALA B 1 277 ? 9.414 -19.531 -24.531 1 98.31 277 ALA B C 1
ATOM 5328 O O . ALA B 1 277 ? 8.375 -19.719 -23.906 1 98.31 277 ALA B O 1
ATOM 5329 N N . SER B 1 278 ? 9.797 -20.281 -25.484 1 98.25 278 SER B N 1
ATOM 5330 C CA . SER B 1 278 ? 9.016 -21.453 -25.891 1 98.25 278 SER B CA 1
ATOM 5331 C C . SER B 1 278 ? 8.922 -22.453 -24.75 1 98.25 278 SER B C 1
ATOM 5333 O O . SER B 1 278 ? 7.879 -23.094 -24.547 1 98.25 278 SER B O 1
ATOM 5335 N N . TYR B 1 279 ? 10.07 -22.656 -24.031 1 98.19 279 TYR B N 1
ATOM 5336 C CA . TYR B 1 279 ? 10.07 -23.562 -22.875 1 98.19 279 TYR B CA 1
ATOM 5337 C C . TYR B 1 279 ? 9.078 -23.109 -21.812 1 98.19 279 TYR B C 1
ATOM 5339 O O . TYR B 1 279 ? 8.305 -23.906 -21.297 1 98.19 279 TYR B O 1
ATOM 5347 N N . VAL B 1 280 ? 9.062 -21.812 -21.547 1 98.38 280 VAL B N 1
ATOM 5348 C CA . VAL B 1 280 ? 8.203 -21.25 -20.5 1 98.38 280 VAL B CA 1
ATOM 5349 C C . VAL B 1 280 ? 6.738 -21.375 -20.922 1 98.38 280 VAL B C 1
ATOM 5351 O O . VAL B 1 280 ? 5.887 -21.75 -20.109 1 98.38 280 VAL B O 1
ATOM 5354 N N . ILE B 1 281 ? 6.418 -21.062 -22.172 1 98.56 281 ILE B N 1
ATOM 5355 C CA . ILE B 1 281 ? 5.055 -21.141 -22.688 1 98.56 281 ILE B CA 1
ATOM 5356 C C . ILE B 1 281 ? 4.543 -22.578 -22.562 1 98.56 281 ILE B C 1
ATOM 5358 O O . ILE B 1 281 ? 3.43 -22.812 -22.094 1 98.56 281 ILE B O 1
ATOM 5362 N N . GLU B 1 282 ? 5.355 -23.5 -22.969 1 98.19 282 GLU B N 1
ATOM 5363 C CA . GLU B 1 282 ? 4.988 -24.922 -22.875 1 98.19 282 GLU B CA 1
ATOM 5364 C C . GLU B 1 282 ? 4.758 -25.328 -21.422 1 98.19 282 GLU B C 1
ATOM 5366 O O . GLU B 1 282 ? 3.809 -26.062 -21.125 1 98.19 282 GLU B O 1
ATOM 5371 N N . ALA B 1 283 ? 5.637 -24.922 -20.562 1 98.5 283 ALA B N 1
ATOM 5372 C CA . ALA B 1 283 ? 5.523 -25.266 -19.141 1 98.5 283 ALA B CA 1
ATOM 5373 C C . ALA B 1 283 ? 4.258 -24.672 -18.531 1 98.5 283 ALA B C 1
ATOM 5375 O O . ALA B 1 283 ? 3.605 -25.312 -17.703 1 98.5 283 ALA B O 1
ATOM 5376 N N . VAL B 1 284 ? 3.918 -23.422 -18.922 1 98.62 284 VAL B N 1
ATOM 5377 C CA . VAL B 1 284 ? 2.684 -22.797 -18.453 1 98.62 284 VAL B CA 1
ATOM 5378 C C . VAL B 1 284 ? 1.48 -23.609 -18.953 1 98.62 284 VAL B C 1
ATOM 5380 O O . VAL B 1 284 ? 0.573 -23.906 -18.172 1 98.62 284 VAL B O 1
ATOM 5383 N N . GLU B 1 285 ? 1.517 -24 -20.188 1 98.31 285 GLU B N 1
ATOM 5384 C CA . GLU B 1 285 ? 0.414 -24.766 -20.781 1 98.31 285 GLU B CA 1
ATOM 5385 C C . GLU B 1 285 ? 0.253 -26.109 -20.078 1 98.31 285 GLU B C 1
ATOM 5387 O O . GLU B 1 285 ? -0.862 -26.516 -19.75 1 98.31 285 GLU B O 1
ATOM 5392 N N . THR B 1 286 ? 1.337 -26.781 -19.859 1 98.06 286 THR B N 1
ATOM 5393 C CA . THR B 1 286 ? 1.295 -28.094 -19.219 1 98.06 286 THR B CA 1
ATOM 5394 C C . THR B 1 286 ? 0.791 -27.984 -17.781 1 98.06 286 THR B C 1
ATOM 5396 O O . THR B 1 286 ? 0.068 -28.859 -17.312 1 98.06 286 THR B O 1
ATOM 5399 N N . SER B 1 287 ? 1.215 -26.953 -17.109 1 98.69 287 SER B N 1
ATOM 5400 C CA . SER B 1 287 ? 0.747 -26.703 -15.75 1 98.69 287 SER B CA 1
ATOM 5401 C C . SER B 1 287 ? -0.758 -26.453 -15.727 1 98.69 287 SER B C 1
ATOM 5403 O O . SER B 1 287 ? -1.463 -27 -14.867 1 98.69 287 SER B O 1
ATOM 5405 N N . LEU B 1 288 ? -1.229 -25.609 -16.672 1 98.69 288 LEU B N 1
ATOM 5406 C CA . LEU B 1 288 ? -2.652 -25.297 -16.75 1 98.69 288 LEU B CA 1
ATOM 5407 C C . LEU B 1 288 ? -3.459 -26.547 -17.094 1 98.69 288 LEU B C 1
ATOM 5409 O O . LEU B 1 288 ? -4.57 -26.734 -16.594 1 98.69 288 LEU B O 1
ATOM 5413 N N . ASP B 1 289 ? -2.918 -27.406 -17.922 1 98.31 289 ASP B N 1
ATOM 5414 C CA . ASP B 1 289 ? -3.586 -28.641 -18.328 1 98.31 289 ASP B CA 1
ATOM 5415 C C . ASP B 1 289 ? -3.781 -29.578 -17.125 1 98.31 289 ASP B C 1
ATOM 5417 O O . ASP B 1 289 ? -4.699 -30.391 -17.125 1 98.31 289 ASP B O 1
ATOM 5421 N N . ALA B 1 290 ? -2.936 -29.391 -16.125 1 98.38 290 ALA B N 1
ATOM 5422 C CA . ALA B 1 290 ? -2.998 -30.25 -14.938 1 98.38 290 ALA B CA 1
ATOM 5423 C C . ALA B 1 290 ? -4.094 -29.781 -13.984 1 98.38 290 ALA B C 1
ATOM 5425 O O . ALA B 1 290 ? -4.48 -30.5 -13.07 1 98.38 290 ALA B O 1
ATOM 5426 N N . VAL B 1 291 ? -4.617 -28.594 -14.18 1 98.69 291 VAL B N 1
ATOM 5427 C CA . VAL B 1 291 ? -5.566 -28 -13.25 1 98.69 291 VAL B CA 1
ATOM 5428 C C . VAL B 1 291 ? -6.918 -28.688 -13.367 1 98.69 291 VAL B C 1
ATOM 5430 O O . VAL B 1 291 ? -7.543 -28.672 -14.43 1 98.69 291 VAL B O 1
ATOM 5433 N N . ARG B 1 292 ? -7.398 -29.25 -12.352 1 97.69 292 ARG B N 1
ATOM 5434 C CA . ARG B 1 292 ? -8.734 -29.828 -12.195 1 97.69 292 ARG B CA 1
ATOM 5435 C C . ARG B 1 292 ? -9.031 -30.125 -10.727 1 97.69 292 ARG B C 1
ATOM 5437 O O . ARG B 1 292 ? -8.109 -30.297 -9.922 1 97.69 292 ARG B O 1
ATOM 5444 N N . PRO B 1 293 ? -10.305 -30.188 -10.398 1 98.19 293 PRO B N 1
ATOM 5445 C CA . PRO B 1 293 ? -10.633 -30.547 -9.016 1 98.19 293 PRO B CA 1
ATOM 5446 C C . PRO B 1 293 ? -9.961 -31.844 -8.562 1 98.19 293 PRO B C 1
ATOM 5448 O O . PRO B 1 293 ? -9.898 -32.812 -9.328 1 98.19 293 PRO B O 1
ATOM 5451 N N . GLY B 1 294 ? -9.422 -31.812 -7.336 1 98.12 294 GLY B N 1
ATOM 5452 C CA . GLY B 1 294 ? -8.773 -33 -6.797 1 98.12 294 GLY B CA 1
ATOM 5453 C C . GLY B 1 294 ? -7.258 -32.969 -6.914 1 98.12 294 GLY B C 1
ATOM 5454 O O . GLY B 1 294 ? -6.551 -33.594 -6.141 1 98.12 294 GLY B O 1
ATOM 5455 N N . VAL B 1 295 ? -6.742 -32.281 -7.875 1 98.38 295 VAL B N 1
ATOM 5456 C CA . VAL B 1 295 ? -5.305 -32.094 -8.023 1 98.38 295 VAL B CA 1
ATOM 5457 C C . VAL B 1 295 ? -4.793 -31.141 -6.941 1 98.38 295 VAL B C 1
ATOM 5459 O O . VAL B 1 295 ? -5.52 -30.25 -6.492 1 98.38 295 VAL B O 1
ATOM 5462 N N . THR B 1 296 ? -3.604 -31.344 -6.488 1 98.5 296 THR B N 1
ATOM 5463 C CA . THR B 1 296 ? -3.02 -30.484 -5.461 1 98.5 296 THR B CA 1
ATOM 5464 C C . THR B 1 296 ? -2.174 -29.391 -6.098 1 98.5 296 THR B C 1
ATOM 5466 O O . THR B 1 296 ? -1.807 -29.484 -7.27 1 98.5 296 THR B O 1
ATOM 5469 N N . CYS B 1 297 ? -1.874 -28.375 -5.352 1 98.12 297 CYS B N 1
ATOM 5470 C CA . CYS B 1 297 ? -0.938 -27.344 -5.793 1 98.12 297 CYS B CA 1
ATOM 5471 C C . CYS B 1 297 ? 0.402 -27.953 -6.184 1 98.12 297 CYS B C 1
ATOM 5473 O O . CYS B 1 297 ? 1.004 -27.562 -7.184 1 98.12 297 CYS B O 1
ATOM 5475 N N . GLU B 1 298 ? 0.845 -28.922 -5.391 1 97.88 298 GLU B N 1
ATOM 5476 C CA . GLU B 1 298 ? 2.072 -29.641 -5.719 1 97.88 298 GLU B CA 1
ATOM 5477 C C . GLU B 1 298 ? 1.967 -30.328 -7.078 1 97.88 298 GLU B C 1
ATOM 5479 O O . GLU B 1 298 ? 2.947 -30.391 -7.824 1 97.88 298 GLU B O 1
ATOM 5484 N N . GLY B 1 299 ? 0.798 -30.844 -7.367 1 98.38 299 GLY B N 1
ATOM 5485 C CA . GLY B 1 299 ? 0.586 -31.484 -8.648 1 98.38 299 GLY B CA 1
ATOM 5486 C C . GLY B 1 299 ? 0.785 -30.562 -9.836 1 98.38 299 GLY B C 1
ATOM 5487 O O . GLY B 1 299 ? 1.341 -30.953 -10.859 1 98.38 299 GLY B O 1
ATOM 5488 N N . ILE B 1 300 ? 0.333 -29.328 -9.695 1 98.62 300 ILE B N 1
ATOM 5489 C CA . ILE B 1 300 ? 0.535 -28.344 -10.75 1 98.62 300 ILE B CA 1
ATOM 5490 C C . ILE B 1 300 ? 2.025 -28.047 -10.891 1 98.62 300 ILE B C 1
ATOM 5492 O O . ILE B 1 300 ? 2.549 -27.984 -12.008 1 98.62 300 ILE B O 1
ATOM 5496 N N . GLU B 1 301 ? 2.66 -27.859 -9.75 1 98.12 301 GLU B N 1
ATOM 5497 C CA . GLU B 1 301 ? 4.094 -27.578 -9.75 1 98.12 301 GLU B CA 1
ATOM 5498 C C . GLU B 1 301 ? 4.879 -28.703 -10.391 1 98.12 301 GLU B C 1
ATOM 5500 O O . GLU B 1 301 ? 5.848 -28.469 -11.117 1 98.12 301 GLU B O 1
ATOM 5505 N N . LEU B 1 302 ? 4.492 -29.906 -10.125 1 97.75 302 LEU B N 1
ATOM 5506 C CA . LEU B 1 302 ? 5.16 -31.078 -10.695 1 97.75 302 LEU B CA 1
ATOM 5507 C C . LEU B 1 302 ? 5.078 -31.047 -12.219 1 97.75 302 LEU B C 1
ATOM 5509 O O . LEU B 1 302 ? 6.047 -31.391 -12.898 1 97.75 302 LEU B O 1
ATOM 5513 N N . ALA B 1 303 ? 3.949 -30.703 -12.75 1 98.12 303 ALA B N 1
ATOM 5514 C CA . ALA B 1 303 ? 3.791 -30.609 -14.195 1 98.12 303 ALA B CA 1
ATOM 5515 C C . ALA B 1 303 ? 4.77 -29.594 -14.789 1 98.12 303 ALA B C 1
ATOM 5517 O O . ALA B 1 303 ? 5.398 -29.859 -15.82 1 98.12 303 ALA B O 1
ATOM 5518 N N . TRP B 1 304 ? 4.895 -28.484 -14.156 1 98.12 304 TRP B N 1
ATOM 5519 C CA . TRP B 1 304 ? 5.859 -27.469 -14.555 1 98.12 304 TRP B CA 1
ATOM 5520 C C . TRP B 1 304 ? 7.281 -28.016 -14.508 1 98.12 304 TRP B C 1
ATOM 5522 O O . TRP B 1 304 ? 8.039 -27.875 -15.469 1 98.12 304 TRP B O 1
ATOM 5532 N N . ARG B 1 305 ? 7.641 -28.609 -13.344 1 97.31 305 ARG B N 1
ATOM 5533 C CA . ARG B 1 305 ? 9 -29.078 -13.117 1 97.31 305 ARG B CA 1
ATOM 5534 C C . ARG B 1 305 ? 9.391 -30.141 -14.148 1 97.31 305 ARG B C 1
ATOM 5536 O O . ARG B 1 305 ? 10.516 -30.141 -14.648 1 97.31 305 ARG B O 1
ATOM 5543 N N . LYS B 1 306 ? 8.477 -30.969 -14.453 1 97.19 306 LYS B N 1
ATOM 5544 C CA . LYS B 1 306 ? 8.75 -31.984 -15.469 1 97.19 306 LYS B CA 1
ATOM 5545 C C . LYS B 1 306 ? 9.023 -31.344 -16.828 1 97.19 306 LYS B C 1
ATOM 5547 O O . LYS B 1 306 ? 9.945 -31.75 -17.531 1 97.19 306 LYS B O 1
ATOM 5552 N N . SER B 1 307 ? 8.234 -30.391 -17.156 1 97.06 307 SER B N 1
ATOM 5553 C CA . SER B 1 307 ? 8.383 -29.703 -18.422 1 97.06 307 SER B CA 1
ATOM 5554 C C . SER B 1 307 ? 9.719 -28.969 -18.5 1 97.06 307 SER B C 1
ATOM 5556 O O . SER B 1 307 ? 10.43 -29.047 -19.5 1 97.06 307 SER B O 1
ATOM 5558 N N . MET B 1 308 ? 10.109 -28.266 -17.469 1 96.81 308 MET B N 1
ATOM 5559 C CA . MET B 1 308 ? 11.289 -27.391 -17.469 1 96.81 308 MET B CA 1
ATOM 5560 C C . MET B 1 308 ? 12.562 -28.203 -17.312 1 96.81 308 MET B C 1
ATOM 5562 O O . MET B 1 308 ? 13.609 -27.844 -17.859 1 96.81 308 MET B O 1
ATOM 5566 N N . SER B 1 309 ? 12.469 -29.266 -16.5 1 95.19 309 SER B N 1
ATOM 5567 C CA . SER B 1 309 ? 13.641 -30.094 -16.266 1 95.19 309 SER B CA 1
ATOM 5568 C C . SER B 1 309 ? 14.141 -30.719 -17.562 1 95.19 309 SER B C 1
ATOM 5570 O O . SER B 1 309 ? 15.328 -31 -17.703 1 95.19 309 SER B O 1
ATOM 5572 N N . ALA B 1 310 ? 13.305 -30.953 -18.469 1 93.25 310 ALA B N 1
ATOM 5573 C CA . ALA B 1 310 ? 13.672 -31.5 -19.781 1 93.25 310 ALA B CA 1
ATOM 5574 C C . ALA B 1 310 ? 14.656 -30.578 -20.5 1 93.25 310 ALA B C 1
ATOM 5576 O O . ALA B 1 310 ? 15.414 -31.031 -21.359 1 93.25 310 ALA B O 1
ATOM 5577 N N . HIS B 1 311 ? 14.68 -29.375 -20.094 1 94.94 311 HIS B N 1
ATOM 5578 C CA . HIS B 1 311 ? 15.57 -28.391 -20.703 1 94.94 311 HIS B CA 1
ATOM 5579 C C . HIS B 1 311 ? 16.688 -27.984 -19.75 1 94.94 311 HIS B C 1
ATOM 5581 O O . HIS B 1 311 ? 17.391 -27 -19.984 1 94.94 311 HIS B O 1
ATOM 5587 N N . GLY B 1 312 ? 16.75 -28.609 -18.609 1 94.44 312 GLY B N 1
ATOM 5588 C CA . GLY B 1 312 ? 17.797 -28.344 -17.625 1 94.44 312 GLY B CA 1
ATOM 5589 C C . GLY B 1 312 ? 17.562 -27.078 -16.812 1 94.44 312 GLY B C 1
ATOM 5590 O O . GLY B 1 312 ? 18.5 -26.5 -16.266 1 94.44 312 GLY B O 1
ATOM 5591 N N . ILE B 1 313 ? 16.359 -26.594 -16.812 1 94.25 313 ILE B N 1
ATOM 5592 C CA . ILE B 1 313 ? 16.047 -25.375 -16.094 1 94.25 313 ILE B CA 1
ATOM 5593 C C . ILE B 1 313 ? 15.297 -25.703 -14.797 1 94.25 313 ILE B C 1
ATOM 5595 O O . ILE B 1 313 ? 14.375 -26.531 -14.805 1 94.25 313 ILE B O 1
ATOM 5599 N N . GLU B 1 314 ? 15.75 -25.109 -13.766 1 91.69 314 GLU B N 1
ATOM 5600 C CA . GLU B 1 314 ? 15.102 -25.281 -12.469 1 91.69 314 GLU B CA 1
ATOM 5601 C C . GLU B 1 314 ? 14.594 -23.938 -11.922 1 91.69 314 GLU B C 1
ATOM 5603 O O . GLU B 1 314 ? 15.266 -22.922 -12.062 1 91.69 314 GLU B O 1
ATOM 5608 N N . LYS B 1 315 ? 13.414 -24 -11.406 1 91.69 315 LYS B N 1
ATOM 5609 C CA . LYS B 1 315 ? 12.828 -22.844 -10.742 1 91.69 315 LYS B CA 1
ATOM 5610 C C . LYS B 1 315 ? 12.781 -23.047 -9.227 1 91.69 315 LYS B C 1
ATOM 5612 O O . LYS B 1 315 ? 12.086 -23.938 -8.734 1 91.69 315 LYS B O 1
ATOM 5617 N N . GLU B 1 316 ? 13.445 -22.188 -8.461 1 85.25 316 GLU B N 1
ATOM 5618 C CA . GLU B 1 316 ? 13.547 -22.359 -7.02 1 85.25 316 GLU B CA 1
ATOM 5619 C C . GLU B 1 316 ? 12.383 -21.672 -6.297 1 85.25 316 GLU B C 1
ATOM 5621 O O . GLU B 1 316 ? 12.016 -22.078 -5.195 1 85.25 316 GLU B O 1
ATOM 5626 N N . ASN B 1 317 ? 11.883 -20.656 -6.848 1 90.38 317 ASN B N 1
ATOM 5627 C CA . ASN B 1 317 ? 10.781 -19.953 -6.203 1 90.38 317 ASN B CA 1
ATOM 5628 C C . ASN B 1 317 ? 9.43 -20.562 -6.574 1 90.38 317 ASN B C 1
ATOM 5630 O O . ASN B 1 317 ? 9.328 -21.312 -7.547 1 90.38 317 ASN B O 1
ATOM 5634 N N . ARG B 1 318 ? 8.43 -20.281 -5.801 1 93 318 ARG B N 1
ATOM 5635 C CA . ARG B 1 318 ? 7.098 -20.828 -6.035 1 93 318 ARG B CA 1
ATOM 5636 C C . ARG B 1 318 ? 6.594 -20.469 -7.426 1 93 318 ARG B C 1
ATOM 5638 O O . ARG B 1 318 ? 7.016 -19.469 -8.008 1 93 318 ARG B O 1
ATOM 5645 N N . LEU B 1 319 ? 5.602 -21.281 -7.902 1 97.06 319 LEU B N 1
ATOM 5646 C CA . LEU B 1 319 ? 5.098 -21.172 -9.266 1 97.06 319 LEU B CA 1
ATOM 5647 C C . LEU B 1 319 ? 3.781 -20.406 -9.297 1 97.06 319 LEU B C 1
ATOM 5649 O O . LEU B 1 319 ? 3.244 -20.125 -10.375 1 97.06 319 LEU B O 1
ATOM 5653 N N . GLY B 1 320 ? 3.297 -20.078 -8.148 1 97.19 320 GLY B N 1
ATOM 5654 C CA . GLY B 1 320 ? 2.037 -19.344 -8.133 1 97.19 320 GLY B CA 1
ATOM 5655 C C . GLY B 1 320 ? 1.425 -19.25 -6.746 1 97.19 320 GLY B C 1
ATOM 5656 O O . GLY B 1 320 ? 1.973 -19.781 -5.781 1 97.19 320 GLY B O 1
ATOM 5657 N N . TYR B 1 321 ? 0.344 -18.562 -6.668 1 97.81 321 TYR B N 1
ATOM 5658 C CA . TYR B 1 321 ? -0.312 -18.281 -5.395 1 97.81 321 TYR B CA 1
ATOM 5659 C C . TYR B 1 321 ? -1.781 -17.938 -5.602 1 97.81 321 TYR B C 1
ATOM 5661 O O . TYR B 1 321 ? -2.182 -17.531 -6.699 1 97.81 321 TYR B O 1
ATOM 5669 N N . SER B 1 322 ? -2.566 -18.094 -4.547 1 98.56 322 SER B N 1
ATOM 5670 C CA . SER B 1 322 ? -3.988 -17.766 -4.586 1 98.56 322 SER B CA 1
ATOM 5671 C C . SER B 1 322 ? -4.211 -16.266 -4.684 1 98.56 322 SER B C 1
ATOM 5673 O O . SER B 1 322 ? -3.439 -15.484 -4.125 1 98.56 322 SER B O 1
ATOM 5675 N N . ILE B 1 323 ? -5.273 -15.875 -5.449 1 98.81 323 ILE B N 1
ATOM 5676 C CA . ILE B 1 323 ? -5.594 -14.461 -5.641 1 98.81 323 ILE B CA 1
ATOM 5677 C C . ILE B 1 323 ? -7.086 -14.234 -5.395 1 98.81 323 ILE B C 1
ATOM 5679 O O . ILE B 1 323 ? -7.871 -15.18 -5.387 1 98.81 323 ILE B O 1
ATOM 5683 N N . GLY B 1 324 ? -7.551 -13.07 -5.191 1 98.5 324 GLY B N 1
ATOM 5684 C CA . GLY B 1 324 ? -8.914 -12.625 -4.957 1 98.5 324 GLY B CA 1
ATOM 5685 C C . GLY B 1 324 ? -9 -11.18 -4.512 1 98.5 324 GLY B C 1
ATOM 5686 O O . GLY B 1 324 ? -8.414 -10.297 -5.141 1 98.5 324 GLY B O 1
ATOM 5687 N N . ILE B 1 325 ? -9.766 -10.961 -3.49 1 98.62 325 ILE B N 1
ATOM 5688 C CA . ILE B 1 325 ? -9.867 -9.625 -2.898 1 98.62 325 ILE B CA 1
ATOM 5689 C C . ILE B 1 325 ? -8.57 -9.281 -2.174 1 98.62 325 ILE B C 1
ATOM 5691 O O . ILE B 1 325 ? -7.977 -10.141 -1.51 1 98.62 325 ILE B O 1
ATOM 5695 N N . ALA B 1 326 ? -8.164 -8.055 -2.426 1 98.31 326 ALA B N 1
ATOM 5696 C CA . ALA B 1 326 ? -6.898 -7.73 -1.776 1 98.31 326 ALA B CA 1
ATOM 5697 C C . ALA B 1 326 ? -6.742 -6.219 -1.609 1 98.31 326 ALA B C 1
ATOM 5699 O O . ALA B 1 326 ? -7.398 -5.441 -2.307 1 98.31 326 ALA B O 1
ATOM 5700 N N . TYR B 1 327 ? -5.98 -5.82 -0.711 1 98.12 327 TYR B N 1
ATOM 5701 C CA . TYR B 1 327 ? -5.441 -4.488 -0.459 1 98.12 327 TYR B CA 1
ATOM 5702 C C . TYR B 1 327 ? -3.92 -4.52 -0.396 1 98.12 327 TYR B C 1
ATOM 5704 O O . TYR B 1 327 ? -3.318 -5.59 -0.287 1 98.12 327 TYR B O 1
ATOM 5712 N N . THR B 1 328 ? -3.295 -3.402 -0.533 1 97.75 328 THR B N 1
ATOM 5713 C CA . THR B 1 328 ? -1.839 -3.34 -0.462 1 97.75 328 THR B CA 1
ATOM 5714 C C . THR B 1 328 ? -1.326 -4.07 0.776 1 97.75 328 THR B C 1
ATOM 5716 O O . THR B 1 328 ? -1.958 -4.027 1.834 1 97.75 328 THR B O 1
ATOM 5719 N N . PRO B 1 329 ? -0.269 -4.812 0.604 1 97.31 329 PRO B N 1
ATOM 5720 C CA . PRO B 1 329 ? 0.768 -4.691 -0.424 1 97.31 329 PRO B CA 1
ATOM 5721 C C . PRO B 1 329 ? 0.717 -5.82 -1.449 1 97.31 329 PRO B C 1
ATOM 5723 O O . PRO B 1 329 ? 1.54 -5.863 -2.367 1 97.31 329 PRO B O 1
ATOM 5726 N N . THR B 1 330 ? -0.163 -6.73 -1.406 1 96.81 330 THR B N 1
ATOM 5727 C CA . THR B 1 330 ? -0.132 -7.855 -2.334 1 96.81 330 THR B CA 1
ATOM 5728 C C . THR B 1 330 ? -1.546 -8.258 -2.746 1 96.81 330 THR B C 1
ATOM 5730 O O . THR B 1 330 ? -2.488 -8.117 -1.965 1 96.81 330 THR B O 1
ATOM 5733 N N . TRP B 1 331 ? -1.693 -8.703 -3.947 1 97.94 331 TRP B N 1
ATOM 5734 C CA . TRP B 1 331 ? -2.967 -9.25 -4.41 1 97.94 331 TRP B CA 1
ATOM 5735 C C . TRP B 1 331 ? -3.049 -10.75 -4.133 1 97.94 331 TRP B C 1
ATOM 5737 O O . TRP B 1 331 ? -4.031 -11.398 -4.496 1 97.94 331 TRP B O 1
ATOM 5747 N N . GLY B 1 332 ? -1.993 -11.328 -3.504 1 97.31 332 GLY B N 1
ATOM 5748 C CA . GLY B 1 332 ? -2.061 -12.703 -3.043 1 97.31 332 GLY B CA 1
ATOM 5749 C C . GLY B 1 332 ? -2.902 -12.875 -1.794 1 97.31 332 GLY B C 1
ATOM 5750 O O . GLY B 1 332 ? -2.9 -12.016 -0.914 1 97.31 332 GLY B O 1
ATOM 5751 N N . GLU B 1 333 ? -3.525 -14.039 -1.673 1 97.38 333 GLU B N 1
ATOM 5752 C CA . GLU B 1 333 ? -4.395 -14.297 -0.528 1 97.38 333 GLU B CA 1
ATOM 5753 C C . GLU B 1 333 ? -3.619 -14.953 0.614 1 97.38 333 GLU B C 1
ATOM 5755 O O . GLU B 1 333 ? -4.145 -15.102 1.719 1 97.38 333 GLU B O 1
ATOM 5760 N N . ARG B 1 334 ? -2.383 -15.477 0.388 1 95.5 334 ARG B N 1
ATOM 5761 C CA . ARG B 1 334 ? -1.436 -16.031 1.346 1 95.5 334 ARG B CA 1
ATOM 5762 C C . ARG B 1 334 ? -1.918 -17.391 1.867 1 95.5 334 ARG B C 1
ATOM 5764 O O . ARG B 1 334 ? -1.495 -17.828 2.936 1 95.5 334 ARG B O 1
ATOM 5771 N N . THR B 1 335 ? -2.859 -18 1.157 1 96.31 335 THR B N 1
ATOM 5772 C CA . THR B 1 335 ? -3.359 -19.328 1.529 1 96.31 335 THR B CA 1
ATOM 5773 C C . THR B 1 335 ? -2.582 -20.422 0.807 1 96.31 335 THR B C 1
ATOM 5775 O O . THR B 1 335 ? -1.584 -20.922 1.324 1 96.31 335 THR B O 1
ATOM 5778 N N . ALA B 1 336 ? -2.98 -20.656 -0.46 1 96.69 336 ALA B N 1
ATOM 5779 C CA . ALA B 1 336 ? -2.359 -21.734 -1.227 1 96.69 336 ALA B CA 1
ATOM 5780 C C . ALA B 1 336 ? -1.227 -21.203 -2.102 1 96.69 336 ALA B C 1
ATOM 5782 O O . ALA B 1 336 ? -1.286 -20.078 -2.584 1 96.69 336 ALA B O 1
ATOM 5783 N N . SER B 1 337 ? -0.245 -22 -2.209 1 96.12 337 SER B N 1
ATOM 5784 C CA . SER B 1 337 ? 0.898 -21.719 -3.072 1 96.12 337 SER B CA 1
ATOM 5785 C C . SER B 1 337 ? 1.184 -22.891 -4.012 1 96.12 337 SER B C 1
ATOM 5787 O O . SER B 1 337 ? 1.219 -24.047 -3.58 1 96.12 337 SER B O 1
ATOM 5789 N N . ILE B 1 338 ? 1.342 -22.625 -5.254 1 97.75 338 ILE B N 1
ATOM 5790 C CA . ILE B 1 338 ? 1.773 -23.656 -6.188 1 97.75 338 ILE B CA 1
ATOM 5791 C C . ILE B 1 338 ? 3.273 -23.891 -6.031 1 97.75 338 ILE B C 1
ATOM 5793 O O . ILE B 1 338 ? 4.09 -23.172 -6.605 1 97.75 338 ILE B O 1
ATOM 5797 N N . ARG B 1 339 ? 3.58 -24.953 -5.281 1 95.81 339 ARG B N 1
ATOM 5798 C CA . ARG B 1 339 ? 4.953 -25.344 -4.98 1 95.81 339 ARG B CA 1
ATOM 5799 C C . ARG B 1 339 ? 5.035 -26.797 -4.539 1 95.81 339 ARG B C 1
ATOM 5801 O O . ARG B 1 339 ? 4.008 -27.422 -4.254 1 95.81 339 ARG B O 1
ATOM 5808 N N . ARG B 1 340 ? 6.188 -27.469 -4.445 1 92 340 ARG B N 1
ATOM 5809 C CA . ARG B 1 340 ? 6.414 -28.891 -4.18 1 92 340 ARG B CA 1
ATOM 5810 C C . ARG B 1 340 ? 5.828 -29.297 -2.832 1 92 340 ARG B C 1
ATOM 5812 O O . ARG B 1 340 ? 5.406 -30.438 -2.654 1 92 340 ARG B O 1
ATOM 5819 N N . THR B 1 341 ? 5.637 -28.359 -1.864 1 90.44 341 THR B N 1
ATOM 5820 C CA . THR B 1 341 ? 5.316 -28.75 -0.498 1 90.44 341 THR B CA 1
ATOM 5821 C C . THR B 1 341 ? 3.871 -28.391 -0.156 1 90.44 341 THR B C 1
ATOM 5823 O O . THR B 1 341 ? 3.402 -28.688 0.949 1 90.44 341 THR B O 1
ATOM 5826 N N . ASP B 1 342 ? 3.143 -27.938 -1.073 1 95.69 342 ASP B N 1
ATOM 5827 C CA . ASP B 1 342 ? 1.776 -27.531 -0.741 1 95.69 342 ASP B CA 1
ATOM 5828 C C . ASP B 1 342 ? 0.767 -28.547 -1.283 1 95.69 342 ASP B C 1
ATOM 5830 O O . ASP B 1 342 ? 0.6 -28.672 -2.498 1 95.69 342 ASP B O 1
ATOM 5834 N N . LEU B 1 343 ? 0.06 -29.219 -0.399 1 97 343 LEU B N 1
ATOM 5835 C CA . LEU B 1 343 ? -0.838 -30.297 -0.77 1 97 343 LEU B CA 1
ATOM 5836 C C . LEU B 1 343 ? -2.287 -29.828 -0.786 1 97 343 LEU B C 1
ATOM 5838 O O . LEU B 1 343 ? -3.211 -30.641 -0.791 1 97 343 LEU B O 1
ATOM 5842 N N . THR B 1 344 ? -2.533 -28.484 -0.781 1 97.56 344 THR B N 1
ATOM 5843 C CA . THR B 1 344 ? -3.893 -27.969 -0.895 1 97.56 344 THR B CA 1
ATOM 5844 C C . THR B 1 344 ? -4.582 -28.531 -2.135 1 97.56 344 THR B C 1
ATOM 5846 O O . THR B 1 344 ? -4.031 -28.469 -3.236 1 97.56 344 THR B O 1
ATOM 5849 N N . VAL B 1 345 ? -5.746 -29.094 -1.964 1 98.5 345 VAL B N 1
ATOM 5850 C CA . VAL B 1 345 ? -6.512 -29.688 -3.051 1 98.5 345 VAL B CA 1
ATOM 5851 C C . VAL B 1 345 ? -7.332 -28.609 -3.758 1 98.5 345 VAL B C 1
ATOM 5853 O O . VAL B 1 345 ? -8.016 -27.812 -3.105 1 98.5 345 VAL B O 1
ATOM 5856 N N . LEU B 1 346 ? -7.25 -28.594 -5.059 1 98.44 346 LEU B N 1
ATOM 5857 C CA . LEU B 1 346 ? -7.996 -27.625 -5.859 1 98.44 346 LEU B CA 1
ATOM 5858 C C . LEU B 1 346 ? -9.492 -27.906 -5.801 1 98.44 346 LEU B C 1
ATOM 5860 O O . LEU B 1 346 ? -9.906 -29.078 -5.844 1 98.44 346 LEU B O 1
ATOM 5864 N N . GLU B 1 347 ? -10.227 -26.906 -5.625 1 98.5 347 GLU B N 1
ATOM 5865 C CA . GLU B 1 347 ? -11.688 -26.953 -5.66 1 98.5 347 GLU B CA 1
ATOM 5866 C C . GLU B 1 347 ? -12.25 -25.875 -6.586 1 98.5 347 GLU B C 1
ATOM 5868 O O . GLU B 1 347 ? -11.656 -24.797 -6.727 1 98.5 347 GLU B O 1
ATOM 5873 N N . PRO B 1 348 ? -13.438 -26.234 -7.23 1 98.69 348 PRO B N 1
ATOM 5874 C CA . PRO B 1 348 ? -14.047 -25.172 -8.039 1 98.69 348 PRO B CA 1
ATOM 5875 C C . PRO B 1 348 ? -14.227 -23.875 -7.273 1 98.69 348 PRO B C 1
ATOM 5877 O O . PRO B 1 348 ? -14.695 -23.875 -6.129 1 98.69 348 PRO B O 1
ATOM 5880 N N . GLY B 1 349 ? -13.766 -22.75 -7.895 1 98.69 349 GLY B N 1
ATOM 5881 C CA . GLY B 1 349 ? -13.898 -21.453 -7.27 1 98.69 349 GLY B CA 1
ATOM 5882 C C . GLY B 1 349 ? -12.586 -20.922 -6.727 1 98.69 349 GLY B C 1
ATOM 5883 O O . GLY B 1 349 ? -12.469 -19.719 -6.434 1 98.69 349 GLY B O 1
ATOM 5884 N N . ALA B 1 350 ? -11.57 -21.797 -6.562 1 98.81 350 ALA B N 1
ATOM 5885 C CA . ALA B 1 350 ? -10.242 -21.312 -6.188 1 98.81 350 ALA B CA 1
ATOM 5886 C C . ALA B 1 350 ? -9.578 -20.578 -7.352 1 98.81 350 ALA B C 1
ATOM 5888 O O . ALA B 1 350 ? -9.688 -21.016 -8.5 1 98.81 350 ALA B O 1
ATOM 5889 N N . ALA B 1 351 ? -8.984 -19.469 -7.098 1 98.94 351 ALA B N 1
ATOM 5890 C CA . ALA B 1 351 ? -8.328 -18.672 -8.133 1 98.94 351 ALA B CA 1
ATOM 5891 C C . ALA B 1 351 ? -6.84 -18.531 -7.848 1 98.94 351 ALA B C 1
ATOM 5893 O O . ALA B 1 351 ? -6.434 -18.344 -6.695 1 98.94 351 ALA B O 1
ATOM 5894 N N . PHE B 1 352 ? -6.012 -18.594 -8.914 1 98.88 352 PHE B N 1
ATOM 5895 C CA . PHE B 1 352 ? -4.562 -18.547 -8.773 1 98.88 352 PHE B CA 1
ATOM 5896 C C . PHE B 1 352 ? -3.936 -17.656 -9.836 1 98.88 352 PHE B C 1
ATOM 5898 O O . PHE B 1 352 ? -4.543 -17.422 -10.883 1 98.88 352 PHE B O 1
ATOM 5905 N N . HIS B 1 353 ? -2.852 -17.156 -9.547 1 98.88 353 HIS B N 1
ATOM 5906 C CA . HIS B 1 353 ? -1.909 -16.625 -10.523 1 98.88 353 HIS B CA 1
ATOM 5907 C C . HIS B 1 353 ? -0.752 -17.578 -10.758 1 98.88 353 HIS B C 1
ATOM 5909 O O . HIS B 1 353 ? 0.083 -17.781 -9.875 1 98.88 353 HIS B O 1
ATOM 5915 N N . LEU B 1 354 ? -0.761 -18.25 -11.844 1 98.81 354 LEU B N 1
ATOM 5916 C CA . LEU B 1 354 ? 0.342 -19.125 -12.242 1 98.81 354 LEU B CA 1
ATOM 5917 C C . LEU B 1 354 ? 1.516 -18.297 -12.773 1 98.81 354 LEU B C 1
ATOM 5919 O O . LEU B 1 354 ? 1.42 -17.688 -13.836 1 98.81 354 LEU B O 1
ATOM 5923 N N . MET B 1 355 ? 2.564 -18.344 -12.078 1 97.44 355 MET B N 1
ATOM 5924 C CA . MET B 1 355 ? 3.676 -17.438 -12.312 1 97.44 355 MET B CA 1
ATOM 5925 C C . MET B 1 355 ? 4.816 -18.141 -13.039 1 97.44 355 MET B C 1
ATOM 5927 O O . MET B 1 355 ? 5.766 -18.609 -12.414 1 97.44 355 MET B O 1
ATOM 5931 N N . GLY B 1 356 ? 4.664 -18.203 -14.328 1 97.06 356 GLY B N 1
ATOM 5932 C CA . GLY B 1 356 ? 5.77 -18.688 -15.141 1 97.06 356 GLY B CA 1
ATOM 5933 C C . GLY B 1 356 ? 6.859 -17.656 -15.336 1 97.06 356 GLY B C 1
ATOM 5934 O O . GLY B 1 356 ? 7.09 -17.188 -16.453 1 97.06 356 GLY B O 1
ATOM 5935 N N . GLY B 1 357 ? 7.473 -17.203 -14.312 1 95.44 357 GLY B N 1
ATOM 5936 C CA . GLY B 1 357 ? 8.555 -16.219 -14.336 1 95.44 357 GLY B CA 1
ATOM 5937 C C . GLY B 1 357 ? 9.898 -16.812 -13.953 1 95.44 357 GLY B C 1
ATOM 5938 O O . GLY B 1 357 ? 9.984 -17.625 -13.031 1 95.44 357 GLY B O 1
ATOM 5939 N N . LEU B 1 358 ? 10.922 -16.547 -14.711 1 95.94 358 LEU B N 1
ATOM 5940 C CA . LEU B 1 358 ? 12.305 -16.906 -14.43 1 95.94 358 LEU B CA 1
ATOM 5941 C C . LEU B 1 358 ? 13.188 -15.664 -14.352 1 95.94 358 LEU B C 1
ATOM 5943 O O . LEU B 1 358 ? 13.25 -14.875 -15.297 1 95.94 358 LEU B O 1
ATOM 5947 N N . TRP B 1 359 ? 13.758 -15.422 -13.266 1 93.56 359 TRP B N 1
ATOM 5948 C CA . TRP B 1 359 ? 14.742 -14.359 -13.078 1 93.56 359 TRP B CA 1
ATOM 5949 C C . TRP B 1 359 ? 16.156 -14.93 -12.992 1 93.56 359 TRP B C 1
ATOM 5951 O O . TRP B 1 359 ? 16.594 -15.352 -11.922 1 93.56 359 TRP B O 1
ATOM 5961 N N . LEU B 1 360 ? 16.797 -14.883 -14.055 1 92.31 360 LEU B N 1
ATOM 5962 C CA . LEU B 1 360 ? 18.078 -15.547 -14.258 1 92.31 360 LEU B CA 1
ATOM 5963 C C . LEU B 1 360 ? 19.234 -14.578 -14.023 1 92.31 360 LEU B C 1
ATOM 5965 O O . LEU B 1 360 ? 19.016 -13.422 -13.672 1 92.31 360 LEU B O 1
ATOM 5969 N N . ALA B 1 361 ? 20.438 -15.055 -14.188 1 88.12 361 ALA B N 1
ATOM 5970 C CA . ALA B 1 361 ? 21.641 -14.281 -13.867 1 88.12 361 ALA B CA 1
ATOM 5971 C C . ALA B 1 361 ? 21.766 -13.062 -14.773 1 88.12 361 ALA B C 1
ATOM 5973 O O . ALA B 1 361 ? 22.141 -11.984 -14.32 1 88.12 361 ALA B O 1
ATOM 5974 N N . ASN B 1 362 ? 21.406 -13.227 -16.031 1 89 362 ASN B N 1
ATOM 5975 C CA . ASN B 1 362 ? 21.703 -12.148 -16.953 1 89 362 ASN B CA 1
ATOM 5976 C C . ASN B 1 362 ? 20.438 -11.633 -17.641 1 89 362 ASN B C 1
ATOM 5978 O O . ASN B 1 362 ? 20.484 -10.664 -18.406 1 89 362 ASN B O 1
ATOM 5982 N N . THR B 1 363 ? 19.359 -12.289 -17.391 1 91.19 363 THR B N 1
ATOM 5983 C CA . THR B 1 363 ? 18.109 -11.875 -18.016 1 91.19 363 THR B CA 1
ATOM 5984 C C . THR B 1 363 ? 16.922 -12.398 -17.219 1 91.19 363 THR B C 1
ATOM 5986 O O . THR B 1 363 ? 17.078 -12.906 -16.109 1 91.19 363 THR B O 1
ATOM 5989 N N . GLY B 1 364 ? 15.719 -12.133 -17.672 1 95.81 364 GLY B N 1
ATOM 5990 C CA . GLY B 1 364 ? 14.484 -12.656 -17.109 1 95.81 364 GLY B CA 1
ATOM 5991 C C . GLY B 1 364 ? 13.375 -12.805 -18.141 1 95.81 364 GLY B C 1
ATOM 5992 O O . GLY B 1 364 ? 13.453 -12.234 -19.234 1 95.81 364 GLY B O 1
ATOM 5993 N N . ILE B 1 365 ? 12.492 -13.656 -17.844 1 98 365 ILE B N 1
ATOM 5994 C CA . ILE B 1 365 ? 11.305 -13.836 -18.672 1 98 365 ILE B CA 1
ATOM 5995 C C . ILE B 1 365 ? 10.102 -14.141 -17.797 1 98 365 ILE B C 1
ATOM 5997 O O . ILE B 1 365 ? 10.219 -14.859 -16.797 1 98 365 ILE B O 1
ATOM 6001 N N . THR B 1 366 ? 9.023 -13.508 -18.125 1 98.31 366 THR B N 1
ATOM 6002 C CA . THR B 1 366 ? 7.801 -13.758 -17.375 1 98.31 366 THR B CA 1
ATOM 6003 C C . THR B 1 366 ? 6.609 -13.883 -18.312 1 98.31 366 THR B C 1
ATOM 6005 O O . THR B 1 366 ? 6.277 -12.945 -19.031 1 98.31 366 THR B O 1
ATOM 6008 N N . ILE B 1 367 ? 5.977 -14.953 -18.391 1 98.69 367 ILE B N 1
ATOM 6009 C CA . ILE B 1 367 ? 4.719 -15.25 -19.062 1 98.69 367 ILE B CA 1
ATOM 6010 C C . ILE B 1 367 ? 3.787 -16.016 -18.125 1 98.69 367 ILE B C 1
ATOM 6012 O O . ILE B 1 367 ? 4.043 -17.172 -17.797 1 98.69 367 ILE B O 1
ATOM 6016 N N . THR B 1 368 ? 2.764 -15.336 -17.703 1 98.75 368 THR B N 1
ATOM 6017 C CA . THR B 1 368 ? 1.975 -15.883 -16.609 1 98.75 368 THR B CA 1
ATOM 6018 C C . THR B 1 368 ? 0.499 -15.961 -16.984 1 98.75 368 THR B C 1
ATOM 6020 O O . THR B 1 368 ? 0.096 -15.445 -18.031 1 98.75 368 THR B O 1
ATOM 6023 N N . GLN B 1 369 ? -0.322 -16.625 -16.156 1 98.88 369 GLN B N 1
ATOM 6024 C CA . GLN B 1 369 ? -1.751 -16.781 -16.391 1 98.88 369 GLN B CA 1
ATOM 6025 C C . GLN B 1 369 ? -2.527 -16.891 -15.086 1 98.88 369 GLN B C 1
ATOM 6027 O O . GLN B 1 369 ? -2.297 -17.797 -14.297 1 98.88 369 GLN B O 1
ATOM 6032 N N . SER B 1 370 ? -3.387 -15.953 -14.867 1 98.88 370 SER B N 1
ATOM 6033 C CA . SER B 1 370 ? -4.367 -16.109 -13.797 1 98.88 370 SER B CA 1
ATOM 6034 C C . SER B 1 370 ? -5.531 -16.984 -14.234 1 98.88 370 SER B C 1
ATOM 6036 O O . SER B 1 370 ? -5.965 -16.922 -15.391 1 98.88 370 SER B O 1
ATOM 6038 N N . PHE B 1 371 ? -6.047 -17.766 -13.289 1 98.94 371 PHE B N 1
ATOM 6039 C CA . PHE B 1 371 ? -7.145 -18.656 -13.648 1 98.94 371 PHE B CA 1
ATOM 6040 C C . PHE B 1 371 ? -8.008 -18.969 -12.43 1 98.94 371 PHE B C 1
ATOM 6042 O O . PHE B 1 371 ? -7.59 -18.734 -11.289 1 98.94 371 PHE B O 1
ATOM 6049 N N . VAL B 1 372 ? -9.203 -19.422 -12.695 1 98.88 372 VAL B N 1
ATOM 6050 C CA . VAL B 1 372 ? -10.117 -19.969 -11.695 1 98.88 372 VAL B CA 1
ATOM 6051 C C . VAL B 1 372 ? -10.359 -21.453 -11.961 1 98.88 372 VAL B C 1
ATOM 6053 O O . VAL B 1 372 ? -10.523 -21.859 -13.109 1 98.88 372 VAL B O 1
ATOM 6056 N N . VAL B 1 373 ? -10.312 -22.234 -10.898 1 98.88 373 VAL B N 1
ATOM 6057 C CA . VAL B 1 373 ? -10.602 -23.672 -11.023 1 98.88 373 VAL B CA 1
ATOM 6058 C C . VAL B 1 373 ? -12.094 -23.875 -11.281 1 98.88 373 VAL B C 1
ATOM 6060 O O . VAL B 1 373 ? -12.93 -23.25 -10.633 1 98.88 373 VAL B O 1
ATOM 6063 N N . THR B 1 374 ? -12.422 -24.672 -12.297 1 98.62 374 THR B N 1
ATOM 6064 C CA . THR B 1 374 ? -13.805 -25.016 -12.609 1 98.62 374 THR B CA 1
ATOM 6065 C C . THR B 1 374 ? -14.109 -26.469 -12.25 1 98.62 374 THR B C 1
ATOM 6067 O O . THR B 1 374 ? -13.266 -27.156 -11.664 1 98.62 374 THR B O 1
ATOM 6070 N N . ALA B 1 375 ? -15.289 -26.891 -12.578 1 98.25 375 ALA B N 1
ATOM 6071 C CA . ALA B 1 375 ? -15.711 -28.25 -12.242 1 98.25 375 ALA B CA 1
ATOM 6072 C C . ALA B 1 375 ? -14.922 -29.281 -13.039 1 98.25 375 ALA B C 1
ATOM 6074 O O . ALA B 1 375 ? -14.82 -30.453 -12.633 1 98.25 375 ALA B O 1
ATOM 6075 N N . THR B 1 376 ? -14.328 -28.844 -14.172 1 97.75 376 THR B N 1
ATOM 6076 C CA . THR B 1 376 ? -13.688 -29.844 -15.039 1 97.75 376 THR B CA 1
ATOM 6077 C C . THR B 1 376 ? -12.266 -29.406 -15.391 1 97.75 376 THR B C 1
ATOM 6079 O O . THR B 1 376 ? -11.555 -30.125 -16.109 1 97.75 376 THR B O 1
ATOM 6082 N N . GLY B 1 377 ? -11.891 -28.281 -14.984 1 98.31 377 GLY B N 1
ATOM 6083 C CA . GLY B 1 377 ? -10.578 -27.75 -15.328 1 98.31 377 GLY B CA 1
ATOM 6084 C C . GLY B 1 377 ? -10.336 -26.359 -14.789 1 98.31 377 GLY B C 1
ATOM 6085 O O . GLY B 1 377 ? -10.438 -26.125 -13.586 1 98.31 377 GLY B O 1
ATOM 6086 N N . HIS B 1 378 ? -10.062 -25.453 -15.758 1 98.56 378 HIS B N 1
ATOM 6087 C CA . HIS B 1 378 ? -9.812 -24.078 -15.352 1 98.56 378 HIS B CA 1
ATOM 6088 C C . HIS B 1 378 ? -10.391 -23.094 -16.359 1 98.56 378 HIS B C 1
ATOM 6090 O O . HIS B 1 378 ? -10.68 -23.453 -17.5 1 98.56 378 HIS B O 1
ATOM 6096 N N . GLU B 1 379 ? -10.633 -21.906 -15.938 1 98.5 379 GLU B N 1
ATOM 6097 C CA . GLU B 1 379 ? -10.984 -20.75 -16.766 1 98.5 379 GLU B CA 1
ATOM 6098 C C . GLU B 1 379 ? -9.922 -19.656 -16.672 1 98.5 379 GLU B C 1
ATOM 6100 O O . GLU B 1 379 ? -9.602 -19.188 -15.578 1 98.5 379 GLU B O 1
ATOM 6105 N N . PRO B 1 380 ? -9.289 -19.344 -17.844 1 98.75 380 PRO B N 1
ATOM 6106 C CA . PRO B 1 380 ? -8.352 -18.219 -17.797 1 98.75 380 PRO B CA 1
ATOM 6107 C C . PRO B 1 380 ? -9.047 -16.891 -17.5 1 98.75 380 PRO B C 1
ATOM 6109 O O . PRO B 1 380 ? -10.148 -16.641 -18 1 98.75 380 PRO B O 1
ATOM 6112 N N . LEU B 1 381 ? -8.438 -16.047 -16.688 1 98.81 381 LEU B N 1
ATOM 6113 C CA . LEU B 1 381 ? -9.016 -14.758 -16.344 1 98.81 381 LEU B CA 1
ATOM 6114 C C . LEU B 1 381 ? -8.586 -13.68 -17.328 1 98.81 381 LEU B C 1
ATOM 6116 O O . LEU B 1 381 ? -9.117 -12.57 -17.312 1 98.81 381 LEU B O 1
ATOM 6120 N N . THR B 1 382 ? -7.566 -13.969 -18.125 1 98.69 382 THR B N 1
ATOM 6121 C CA . THR B 1 382 ? -7.145 -13.109 -19.219 1 98.69 382 THR B CA 1
ATOM 6122 C C . THR B 1 382 ? -7.008 -13.906 -20.516 1 98.69 382 THR B C 1
ATOM 6124 O O . THR B 1 382 ? -6.672 -15.094 -20.484 1 98.69 382 THR B O 1
ATOM 6127 N N . ALA B 1 383 ? -7.176 -13.258 -21.609 1 98 383 ALA B N 1
ATOM 6128 C CA . ALA B 1 383 ? -7.148 -13.938 -22.906 1 98 383 ALA B CA 1
ATOM 6129 C C . ALA B 1 383 ? -5.941 -13.5 -23.734 1 98 383 ALA B C 1
ATOM 6131 O O . ALA B 1 383 ? -5.695 -14.039 -24.812 1 98 383 ALA B O 1
ATOM 6132 N N . THR B 1 384 ? -5.223 -12.539 -23.266 1 98.19 384 THR B N 1
ATOM 6133 C CA . THR B 1 384 ? -4.023 -12.109 -23.969 1 98.19 384 THR B CA 1
ATOM 6134 C C . THR B 1 384 ? -3.137 -13.305 -24.297 1 98.19 384 THR B C 1
ATOM 6136 O O . THR B 1 384 ? -2.834 -14.125 -23.422 1 98.19 384 THR B O 1
ATOM 6139 N N . PRO B 1 385 ? -2.723 -13.438 -25.547 1 97.94 385 PRO B N 1
ATOM 6140 C CA . PRO B 1 385 ? -1.904 -14.602 -25.906 1 97.94 385 PRO B CA 1
ATOM 6141 C C . PRO B 1 385 ? -0.653 -14.734 -25.047 1 97.94 385 PRO B C 1
ATOM 6143 O O . PRO B 1 385 ? -0.025 -13.734 -24.703 1 97.94 385 PRO B O 1
ATOM 6146 N N . ARG B 1 386 ? -0.361 -15.977 -24.719 1 98.12 386 ARG B N 1
ATOM 6147 C CA . ARG B 1 386 ? 0.877 -16.281 -24.016 1 98.12 386 ARG B CA 1
ATOM 6148 C C . ARG B 1 386 ? 2.033 -16.469 -24.984 1 98.12 386 ARG B C 1
ATOM 6150 O O . ARG B 1 386 ? 2.299 -17.578 -25.453 1 98.12 386 ARG B O 1
ATOM 6157 N N . GLU B 1 387 ? 2.711 -15.43 -25.281 1 97.75 387 GLU B N 1
ATOM 6158 C CA . GLU B 1 387 ? 3.811 -15.414 -26.234 1 97.75 387 GLU B CA 1
ATOM 6159 C C . GLU B 1 387 ? 4.879 -14.398 -25.844 1 97.75 387 GLU B C 1
ATOM 6161 O O . GLU B 1 387 ? 4.641 -13.547 -25 1 97.75 387 GLU B O 1
ATOM 6166 N N . LEU B 1 388 ? 6.004 -14.633 -26.391 1 98.25 388 LEU B N 1
ATOM 6167 C CA . LEU B 1 388 ? 6.996 -13.562 -26.359 1 98.25 388 LEU B CA 1
ATOM 6168 C C . LEU B 1 388 ? 6.609 -12.43 -27.297 1 98.25 388 LEU B C 1
ATOM 6170 O O . LEU B 1 388 ? 6.559 -12.609 -28.516 1 98.25 388 LEU B O 1
ATOM 6174 N N . VAL B 1 389 ? 6.328 -11.266 -26.766 1 98.56 389 VAL B N 1
ATOM 6175 C CA . VAL B 1 389 ? 6.012 -10.109 -27.609 1 98.56 389 VAL B CA 1
ATOM 6176 C C . VAL B 1 389 ? 7.293 -9.531 -28.188 1 98.56 389 VAL B C 1
ATOM 6178 O O . VAL B 1 389 ? 8.227 -9.195 -27.453 1 98.56 389 VAL B O 1
ATOM 6181 N N . VAL B 1 390 ? 7.344 -9.453 -29.453 1 98.25 390 VAL B N 1
ATOM 6182 C CA . VAL B 1 390 ? 8.523 -8.906 -30.109 1 98.25 390 VAL B CA 1
ATOM 6183 C C . VAL B 1 390 ? 8.156 -7.617 -30.844 1 98.25 390 VAL B C 1
ATOM 6185 O O . VAL B 1 390 ? 7.227 -7.594 -31.641 1 98.25 390 VAL B O 1
ATOM 6188 N N . LYS B 1 391 ? 8.875 -6.59 -30.531 1 95.19 391 LYS B N 1
ATOM 6189 C CA . LYS B 1 391 ? 8.695 -5.301 -31.188 1 95.19 391 LYS B CA 1
ATOM 6190 C C . LYS B 1 391 ? 9.945 -4.914 -31.969 1 95.19 391 LYS B C 1
ATOM 6192 O O . LYS B 1 391 ? 10.922 -4.426 -31.391 1 95.19 391 LYS B O 1
ATOM 6197 N N . ASP B 1 392 ? 9.828 -5.027 -33.219 1 87.25 392 ASP B N 1
ATOM 6198 C CA . ASP B 1 392 ? 10.953 -4.754 -34.094 1 87.25 392 ASP B CA 1
ATOM 6199 C C . ASP B 1 392 ? 11.023 -3.27 -34.469 1 87.25 392 ASP B C 1
ATOM 6201 O O . ASP B 1 392 ? 10 -2.627 -34.688 1 87.25 392 ASP B O 1
#

Solvent-accessible surface area (backbone atoms only — not comparable to full-atom values): 38384 Å² total; per-residue (Å²): 128,67,57,66,94,68,54,70,66,56,33,49,52,51,45,49,55,48,46,52,52,30,55,76,65,64,32,39,31,35,47,40,40,42,63,39,58,42,23,67,52,37,41,40,60,58,75,57,71,75,45,73,46,37,33,41,39,43,65,92,41,93,69,53,34,40,37,34,47,46,68,50,42,54,38,42,58,32,17,23,78,60,59,71,92,34,55,46,58,41,67,57,74,30,60,86,34,95,90,40,49,51,41,46,56,52,42,51,54,46,40,71,76,40,70,77,54,47,27,35,25,32,35,29,69,28,51,58,31,14,28,38,47,50,52,41,33,46,69,63,38,74,82,42,44,78,41,83,39,52,59,54,59,43,60,61,62,44,51,42,53,72,68,54,48,51,34,22,43,53,2,5,54,20,24,42,49,17,51,51,40,30,61,69,57,54,43,66,66,36,35,41,14,49,26,48,11,43,24,41,24,32,23,17,34,35,51,98,87,44,35,26,39,84,45,32,53,77,57,23,36,10,56,46,79,38,18,26,23,75,35,28,63,60,46,57,53,57,37,57,72,71,27,39,31,26,41,32,43,43,10,12,23,97,45,15,41,23,45,42,29,40,27,39,33,31,36,80,77,52,67,71,56,53,50,50,46,51,52,43,46,51,19,44,50,46,21,55,69,54,40,27,56,71,37,26,28,20,53,30,34,48,40,27,50,58,52,33,46,76,72,74,47,81,78,84,60,68,39,26,35,23,41,34,60,32,42,70,62,37,46,58,50,75,65,52,42,24,24,85,83,28,74,55,61,42,43,57,32,28,26,34,35,39,42,41,58,46,65,46,96,81,38,44,46,25,48,38,48,16,34,33,32,29,88,80,18,65,42,69,32,53,80,70,80,84,58,77,42,68,45,116,127,67,58,66,94,68,54,70,66,55,34,49,50,50,48,51,56,47,46,50,54,30,55,76,66,64,31,40,31,36,47,40,41,42,64,39,56,41,23,66,54,36,41,39,61,57,76,57,70,76,44,73,47,37,33,40,40,42,65,92,41,94,68,53,36,39,36,32,46,46,70,50,42,53,39,41,56,32,17,23,80,60,58,72,93,33,55,44,58,41,66,57,75,29,59,86,35,94,88,43,49,50,40,45,56,50,42,52,53,47,39,72,77,41,70,78,53,47,28,36,24,32,35,31,69,28,52,59,29,14,27,37,48,50,53,42,32,47,69,60,38,75,82,42,45,77,40,83,39,53,61,56,59,44,60,62,61,44,52,43,53,72,68,55,48,51,35,22,41,52,3,5,55,19,22,45,49,16,52,52,39,29,62,72,58,54,44,65,67,37,34,42,14,49,26,48,10,43,24,42,25,32,22,17,33,34,50,97,87,46,35,27,40,86,43,33,52,75,58,22,34,8,55,45,76,38,17,24,23,76,37,27,63,60,46,58,53,56,38,58,70,70,28,38,32,25,41,33,43,43,11,12,23,96,44,16,42,23,46,43,28,39,26,39,33,31,37,81,76,54,68,71,56,52,50,53,46,51,52,44,45,49,19,45,50,47,19,56,68,53,41,28,55,71,36,28,27,21,53,30,33,46,39,27,49,57,52,34,46,77,72,74,46,82,78,82,59,69,38,25,34,24,40,34,61,32,42,69,61,37,47,57,50,76,67,54,41,23,25,84,84,28,74,56,61,42,44,58,32,29,28,34,36,39,42,41,58,45,64,47,95,81,36,45,45,25,50,38,48,18,32,31,32,28,89,82,18,65,41,69,34,54,80,68,79,82,58,77,43,70,46,115

InterPro domains:
  IPR000587 Creatinase, N-terminal [PF01321] (14-159)
  IPR000994 Peptidase M24 [PF00557] (167-375)
  IPR029149 Creatinase/Aminopeptidase P/Spt16, N-terminal [G3DSA:3.40.350.10] (2-157)
  IPR029149 Creatinase/Aminopeptidase P/Spt16, N-terminal [SSF53092] (4-157)
  IPR036005 Creatinase/aminopeptidase-like [G3DSA:3.90.230.10] (158-390)
  IPR036005 Creatinase/aminopeptidase-like [SSF55920] (159-391)
  IPR050659 Peptidase M24B family [PTHR46112] (5-389)

Sequence (784 aa):
MRILHFSDAEYQQRMLRVKQRMQAQDIDVLIVTEPANINYLTGYDAWSFYTVQALLVFQDVDLPMWIGRSIDKQSAIVTTNLPDERIIPYPDIYVHSPDRHAAQFIAQMLLREAPRAKTVGVEMGAYYYTARDHAELQKALPNVAFKDAELLVNWVRFIKSEREIAYMREAGVITERMMKRAVEVAAPGVRQCDVAAAIYHAQMSGTENYGGLPATSPPHMGFGERAREPHPIFTDRRIDTNSVANIELSGCRLRYHAPMSRTVYFGRPPQSYRDLASYVIEAVETSLDAVRPGVTCEGIELAWRKSMSAHGIEKENRLGYSIGIAYTPTWGERTASIRRTDLTVLEPGAAFHLMGGLWLANTGITITQSFVVTATGHEPLTATPRELVVKDMRILHFSDAEYQQRMLRVKQRMQAQDIDVLIVTEPANINYLTGYDAWSFYTVQALLVFQDVDLPMWIGRSIDKQSAIVTTNLPDERIIPYPDIYVHSPDRHAAQFIAQMLLREAPRAKTVGVEMGAYYYTARDHAELQKALPNVAFKDAELLVNWVRFIKSEREIAYMREAGVITERMMKRAVEVAAPGVRQCDVAAAIYHAQMSGTENYGGLPATSPPHMGFGERAREPHPIFTDRRIDTNSVANIELSGCRLRYHAPMSRTVYFGRPPQSYRDLASYVIEAVETSLDAVRPGVTCEGIELAWRKSMSAHGIEKENRLGYSIGIAYTPTWGERTASIRRTDLTVLEPGAAFHLMGGLWLANTGITITQSFVVTATGHEPLTATPRELVVKD

Nearest PDB structures (foldseek):
  6yo9-assembly1_B  TM=9.725E-01  e=9.249E-50  Halomonas elongata
  2zsg-assembly1_A  TM=8.759E-01  e=1.325E-28  Thermotoga maritima
  2zsg-assembly1_B  TM=8.251E-01  e=1.247E-28  Thermotoga maritima
  5ypj-assembly1_A  TM=8.315E-01  e=1.145E-14  Mycobacterium tuberculosis H37Ra
  5yoi-assembly1_A  TM=8.276E-01  e=1.981E-14  Mycobacterium tuberculosis H37Ra

Organism: Sinorhizobium fredii (strain NBRC 101917 / NGR234) (NCBI:txid394)